Protein AF-0000000074057214 (afdb_homodimer)

Secondary structure (DSSP, 8-state):
--SPPP--TTT-HHHHHHHHHHHHHIIIIIIIIIIHHHHHHHHHHHHTTS-HHHHHHHHHHHHHHHHIIIIIHHHHHHHHHHHHHHH-HHHHHHHHHHTHHHHHHHHHHHHHHHHHHHHHHHTHHHHHHH-HHHHHHHHHHHHHHHHHHHHHHHHHHHHTT-TT-TTTT--HHHHHS-TTHHHHHHHHHHHHHHHHHHHHHHHHHHT--S-HHHHHHHHHHHHHHHHHHHHHHHHHHHHHHHHS-HHHHTTGGGGSSSTTGGG-TTHHHHHHHHHHHHHHHHHHHHHTT-HHHHHHHHHHHHHHHHHHHHHHHHHHHHTTTTEEETTTEETTS-BHHHHHHHHHHT--SGGG-S-----TTS-HHHHHHHHHHHHHTTTT-BSSSTTBHHHHTTT--HHHHHHHHHSHHHH-TTPPPP-S-HHHHHHHHHHHHHHHHGGGTTT-------/--SPPP--TTT-HHHHHHHHHHHHHIIIIIIIIIIHHHHHHHHHHHHTTS-HHHHHHHHHHHHHHHHIIIIIHHHHHHHHHHHHHHH-HHHHHHHHHHTHHHHHHHHHHHHHHHHHHHHHHHTHHHHHHH-HHHHHHHHHHHHHHHHHHHHHHHHHHHHTT-TTSTTTT--HHHHHS-TTHHHHHHHHHHHHHHHHHHHHHHHHHHT--S-HHHHHHHHHHHHHHHHHHHHHHHHHHHHHHHHS-HHHHGGGGGGSSSTTGGG-TTHHHHHHHHHHHHHHHHHHHHHTT-HHHHHHHHHHHHHHHHHHHHHHHHHHHHTTTTEEETTTEETTS-BHHHHHHHHHHT--SGGG-S-----TTS-HHHHHHHHHHHHHTTTT-BSSSTTBHHHHTTT--HHHHHHHHHTH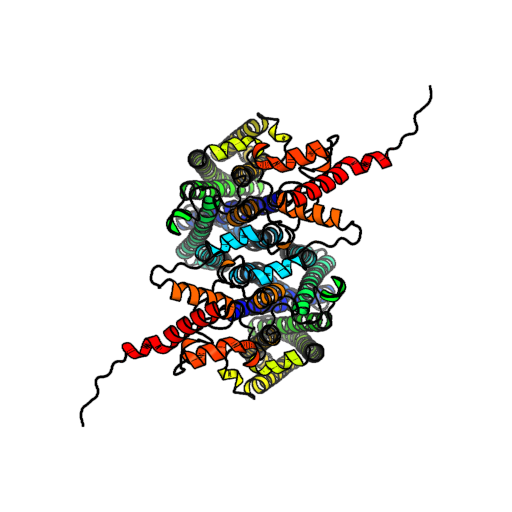HHH-TTPPPP-S-HHHHHHHHHHHHHHHHGGGTTT-------

Solvent-accessible surface area (backbone atoms only — not comparable to full-atom values): 44575 Å² total; per-residue (Å²): 92,80,65,61,62,53,69,44,79,50,65,34,40,58,49,53,54,45,54,45,49,42,55,32,44,49,33,54,26,16,39,50,34,11,31,45,46,50,34,38,48,27,36,39,39,27,65,72,66,76,37,66,66,37,32,54,53,26,58,70,46,44,60,59,50,51,48,44,43,38,34,54,34,34,50,35,51,43,44,49,55,53,50,37,47,44,48,34,41,60,51,51,45,49,49,41,63,75,37,41,63,56,52,54,51,35,53,51,31,51,50,50,31,53,51,38,48,49,49,48,62,72,40,37,71,62,26,59,72,74,37,37,65,58,45,39,49,44,40,51,50,30,38,52,35,40,50,47,37,47,49,48,52,26,18,58,60,28,32,38,62,30,57,85,27,47,75,79,82,53,50,71,62,50,30,37,66,26,81,34,15,63,35,44,30,52,20,48,52,25,43,9,34,18,47,9,24,45,50,50,40,31,44,51,45,69,66,60,80,71,58,67,68,58,50,36,51,52,28,24,52,34,15,48,50,22,44,52,22,44,54,49,21,52,53,24,47,54,53,28,61,69,52,45,53,65,84,28,55,73,40,50,57,60,28,42,97,41,83,66,54,34,69,41,77,58,53,61,59,50,51,51,50,51,38,51,50,39,48,50,51,31,23,48,25,17,56,68,49,34,48,70,59,24,41,63,37,36,56,60,34,52,55,38,50,50,47,49,50,43,49,51,56,36,32,62,62,45,21,33,34,27,24,50,33,25,78,41,22,29,56,54,50,48,40,46,68,56,44,50,50,28,56,75,68,62,32,63,47,67,85,55,43,73,54,68,80,78,58,89,86,52,53,71,60,46,41,51,8,48,48,46,38,46,51,62,42,34,58,75,32,30,65,84,33,50,65,18,47,26,72,72,44,48,91,60,50,56,69,55,43,37,54,48,55,73,42,29,46,74,73,36,72,52,40,48,67,68,66,44,19,73,68,51,45,49,36,29,21,51,34,52,41,48,58,28,52,55,64,57,74,75,62,67,75,77,80,80,76,136,90,80,65,61,63,52,68,44,80,51,67,32,40,58,50,54,52,47,54,46,49,42,55,32,45,48,33,54,27,16,38,50,35,10,30,45,44,51,32,37,49,26,36,40,39,28,65,72,67,76,37,66,65,38,32,53,54,26,58,69,47,44,60,61,49,52,48,44,42,36,34,54,32,35,50,34,49,41,44,50,54,52,49,37,48,44,48,34,42,61,53,51,48,49,50,42,63,76,37,42,64,55,51,54,50,36,53,50,32,50,50,50,30,54,52,39,47,50,50,48,64,73,40,37,71,60,26,59,72,76,37,38,66,58,45,39,50,44,38,52,49,29,39,51,35,41,50,47,36,48,48,49,52,27,18,58,58,29,32,38,60,31,55,78,32,39,74,76,71,57,51,73,59,49,30,36,66,28,81,34,14,64,35,43,29,52,22,47,52,25,43,8,34,17,48,9,23,44,51,50,41,31,44,49,45,69,65,59,80,72,57,68,68,58,50,36,51,51,28,25,52,33,16,48,50,22,43,53,23,44,52,50,20,53,52,24,47,55,52,27,60,69,52,44,53,66,82,28,54,71,37,48,58,61,28,42,96,41,83,66,54,34,70,40,78,58,52,60,58,51,50,52,48,52,39,51,50,39,48,50,50,33,23,47,26,16,55,67,50,34,48,69,59,23,39,63,37,34,57,62,33,51,55,39,51,52,48,50,50,43,49,51,55,37,33,63,64,44,22,32,35,27,24,51,33,27,71,43,22,29,55,53,49,47,40,44,68,56,44,51,50,29,56,74,66,62,32,62,46,68,86,57,41,72,54,68,78,79,58,89,85,50,54,72,61,45,40,51,8,48,48,46,39,44,51,62,41,33,56,75,31,30,64,84,31,51,65,19,47,28,71,72,45,47,92,58,50,57,69,55,44,36,54,47,56,72,43,28,46,75,73,38,72,53,39,49,68,70,67,44,19,74,67,50,45,48,36,30,20,50,33,53,41,49,57,30,52,54,64,59,75,74,66,69,74,77,81,80,77,131

Nearest PDB structures (foldseek):
  7oy2-assembly1_C  TM=7.786E-01  e=4.870E-07  Escherichia coli K-12
  6rko-assembly1_A  TM=7.577E-01  e=1.861E-06  Escherichia coli K-12
  5ir6-assembly1_B  TM=6.434E-01  e=1.516E-03  Geobacillus stearothermophilus
  9baa-assembly1_B  TM=1.303E-01  e=2.673E+00  Acetivibrio thermocellus ATCC 27405
  7oy2-assembly1_C  TM=7.785E-01  e=3.677E-07  Escherichia coli K-12

Radius of gyration: 30.32 Å; Cα contacts (8 Å, |Δi|>4): 1352; chains: 2; bounding box: 88×78×85 Å

Foldseek 3Di:
DADFADFDAFCTLVNQLLVLVLVLLCLLQQQQQAQLVQLLVLLVCVVVPVDPVSNVLSLVCLVVSLCCCVPVNVVSVVVNVVSCCRRPVLLVVVLCVLQVPLVVVLVVLVVVLNVLSVCLNVCVVVCSPVPSPVSSVSSVVSNVSSLVSLLSVLLSLLLQQDQPADDPDDDSCPSRPDQLRVLSSLLSNLLNNLSSLLVSLLCLLPPNDDDLVVSLVSLQVSLVSNVVSVVSNVVSVVSNVVRGDPQLCVCLLVLPSAPVSSVVNCPVVVLVVVLVVLSVQLSVCSNVSPSVSNNVSSVVNSVSSSVVSSSVSSSSCQSSAQPSRRPFAGPLSHGPVQQVVCVVVLAFPVVVHPDQPPDVPDDPLLSLLVSQCSRQPRNQEHCPHGNHLLVVCAPPDLVRLLVCLQPVCPVDVRHDHRGGHSVSSSSNSVNSVCSNCVCPVVPPDDPPDD/DADFADFDAFCTLVNQLLVLVLVLLCLLQQQQQAQLVQLLVLLVCVVVPVDPVSNVLSLVCLVVSLCCCVPVNVVSVVVNVVSCCRRPVLLVVVLCVLQVPLVVVLVVLVVVLNVLSVCLNVCVVVCSPVPSPVSSVSSVVSNVSSLVSLLSVLLSLLLQQDQPQDDPDDDSCPSRPDQLRVLSSLLSNLLNNLSSLLVSLLCLLPPNDDDLVVSLVSLQVSLVSNVVSVVSNVVSVVSNVVRGDPQLCVCLLVLPSAPVSSVVNCPVVVLVVVLVVLSVQLSVCSNVSPSVSNNVSSVVNSVSSSVVSSSVSSSSCQSSAQPSRRPFAGLLSHGPVQQVVCVVVLAFPVVVHPDQPPPVPDDPLLSLLVSQCSRQPRNQEHCPHGNHLLVVCAPPDLVRLLVCLQPVCPVDVRHDHRGGHSVSSSSNSVNSVCSNPVCPVVPPDDPPDD

Sequence (900 aa):
MIFPILHIPGLGDGMTIALDAVLHVFISHGLAIGLASMLVLFQTLTWLGKGAFWAQISRSLLGPVVVITTSIGAVTGVGIWFITGALAPEGIGSLIHLFFWPWFIEWGAFTTEVVLLLIYYYLWDRLAQDKPGVLAALGWGYVAVAVSSAFLISGILGFMLTPDGWPWGQTFREAYFNPTFIPQFLLRVAGGLSLGSLCLLGWTAWRYKGPREDRNRALRLAGAVFLGAALVTAVCAFVYFSRVPQTYLTHWKFAVATSYLSQLPYLLPAFNGLAALCILATALAALFRQRRLCGLLCIPTVILCVGLVMEFERIREFVRGPYLLPGYMYANQIPMAENLALDDKHEGLLPRMHWINDDAGLSPENRAGRALFAANCGVCHTEDGINGIRERLAGRTLEGINAITGITQNLAPFMTPFTGSEQERLLLANYLYSLANQDSRLHGQSPKEKMIFPILHIPGLGDGMTIALDAVLHVFISHGLAIGLASMLVLFQTLTWLGKGAFWAQISRSLLGPVVVITTSIGAVTGVGIWFITGALAPEGIGSLIHLFFWPWFIEWGAFTTEVVLLLIYYYLWDRLAQDKPGVLAALGWGYVAVAVSSAFLISGILGFMLTPDGWPWGQTFREAYFNPTFIPQFLLRVAGGLSLGSLCLLGWTAWRYKGPREDRNRALRLAGAVFLGAALVTAVCAFVYFSRVPQTYLTHWKFAVATSYLSQLPYLLPAFNGLAALCILATALAALFRQRRLCGLLCIPTVILCVGLVMEFERIREFVRGPYLLPGYMYANQIPMAENLALDDKHEGLLPRMHWINDDAGLSPENRAGRALFAANCGVCHTEDGINGIRERLAGRTLEGINAITGITQNLAPFMTPFTGSEQERLLLANYLYSLANQDSRLHGQSPKEK

Structure (mmCIF, N/CA/C/O backbone):
data_AF-0000000074057214-model_v1
#
loop_
_entity.id
_entity.type
_entity.pdbx_description
1 polymer 'Cytochrome C'
#
loop_
_atom_site.group_PDB
_atom_site.id
_atom_site.type_symbol
_atom_site.label_atom_id
_atom_site.label_alt_id
_atom_site.label_comp_id
_atom_site.label_asym_id
_atom_site.label_entity_id
_atom_site.label_seq_id
_atom_site.pdbx_PDB_ins_code
_atom_site.Cartn_x
_atom_site.Cartn_y
_atom_site.Cartn_z
_atom_site.occupancy
_atom_site.B_iso_or_equiv
_atom_site.auth_seq_id
_atom_site.auth_comp_id
_atom_site.auth_asym_id
_atom_site.auth_atom_id
_atom_site.pdbx_PDB_model_num
ATOM 1 N N . MET A 1 1 ? -6.062 23.016 7.008 1 41.03 1 MET A N 1
ATOM 2 C CA . MET A 1 1 ? -5.98 21.859 6.129 1 41.03 1 MET A CA 1
ATOM 3 C C . MET A 1 1 ? -4.719 21.906 5.273 1 41.03 1 MET A C 1
ATOM 5 O O . MET A 1 1 ? -4.473 22.891 4.582 1 41.03 1 MET A O 1
ATOM 9 N N . ILE A 1 2 ? -3.719 21.016 5.727 1 47.94 2 ILE A N 1
ATOM 10 C CA . ILE A 1 2 ? -2.391 21.188 5.148 1 47.94 2 ILE A CA 1
ATOM 11 C C . ILE A 1 2 ? -2.434 20.891 3.652 1 47.94 2 ILE A C 1
ATOM 13 O O . ILE A 1 2 ? -1.821 21.609 2.854 1 47.94 2 ILE A O 1
ATOM 17 N N . PHE A 1 3 ? -3.342 19.844 3.229 1 48.25 3 PHE A N 1
ATOM 18 C CA . PHE A 1 3 ? -3.273 19.531 1.808 1 48.25 3 PHE A CA 1
ATOM 19 C C . PHE A 1 3 ? -4.645 19.656 1.155 1 48.25 3 PHE A C 1
ATOM 21 O O . PHE A 1 3 ? -5.664 19.359 1.777 1 48.25 3 PHE A O 1
ATOM 28 N N . PRO A 1 4 ? -4.73 20.406 0.029 1 47.94 4 PRO A N 1
ATOM 29 C CA . PRO A 1 4 ? -6 20.422 -0.699 1 47.94 4 PRO A CA 1
ATOM 30 C C . PRO A 1 4 ? -6.512 19.031 -1.037 1 47.94 4 PRO A C 1
ATOM 32 O O . PRO A 1 4 ? -5.719 18.125 -1.309 1 47.94 4 PRO A O 1
ATOM 35 N N . ILE A 1 5 ? -7.723 18.781 -0.705 1 52.34 5 ILE A N 1
ATOM 36 C CA . ILE A 1 5 ? -8.359 17.516 -1.078 1 52.34 5 ILE A CA 1
ATOM 37 C C . ILE A 1 5 ? -8.477 17.438 -2.598 1 52.34 5 ILE A C 1
ATOM 39 O O . ILE A 1 5 ? -8.938 18.375 -3.246 1 52.34 5 ILE A O 1
ATOM 43 N N . LEU A 1 6 ? -7.812 16.422 -3.139 1 59.59 6 LEU A N 1
ATOM 44 C CA . LEU A 1 6 ? -8.008 16.172 -4.562 1 59.59 6 LEU A CA 1
ATOM 45 C C . LEU A 1 6 ? -9.383 15.547 -4.812 1 59.59 6 LEU A C 1
ATOM 47 O O . LEU A 1 6 ? -9.867 14.75 -4.012 1 59.59 6 LEU A O 1
ATOM 51 N N . HIS A 1 7 ? -10.055 16.062 -5.719 1 64.69 7 HIS A N 1
ATOM 52 C CA . HIS A 1 7 ? -11.406 15.578 -6.008 1 64.69 7 HIS A CA 1
ATOM 53 C C . HIS A 1 7 ? -11.445 14.844 -7.344 1 64.69 7 HIS A C 1
ATOM 55 O O . HIS A 1 7 ? -10.805 15.258 -8.305 1 64.69 7 HIS A O 1
ATOM 61 N N . ILE A 1 8 ? -11.992 13.688 -7.34 1 60.97 8 ILE A N 1
ATOM 62 C CA . ILE A 1 8 ? -12.203 12.914 -8.562 1 60.97 8 ILE A CA 1
ATOM 63 C C . ILE A 1 8 ? -13.445 13.422 -9.289 1 60.97 8 ILE A C 1
ATOM 65 O O . ILE A 1 8 ? -14.562 13.297 -8.781 1 60.97 8 ILE A O 1
ATOM 69 N N . PRO A 1 9 ? -13.195 13.852 -10.477 1 65.12 9 PRO A N 1
ATOM 70 C CA . PRO A 1 9 ? -14.352 14.391 -11.203 1 65.12 9 PRO A CA 1
ATOM 71 C C . PRO A 1 9 ? -15.359 13.312 -11.594 1 65.12 9 PRO A C 1
ATOM 73 O O . PRO A 1 9 ? -14.961 12.211 -11.984 1 65.12 9 PRO A O 1
ATOM 76 N N . GLY A 1 10 ? -16.609 13.523 -11.484 1 65.75 10 GLY A N 1
ATOM 77 C CA . GLY A 1 10 ? -17.656 12.617 -11.914 1 65.75 10 GLY A CA 1
ATOM 78 C C . GLY A 1 10 ? -18.047 11.602 -10.859 1 65.75 10 GLY A C 1
ATOM 79 O O . GLY A 1 10 ? -19.141 11.68 -10.289 1 65.75 10 GLY A O 1
ATOM 80 N N . LEU A 1 11 ? -17.016 10.75 -10.461 1 72.12 11 LEU A N 1
ATOM 81 C CA . LEU A 1 11 ? -17.297 9.641 -9.562 1 72.12 11 LEU A CA 1
ATOM 82 C C . LEU A 1 11 ? -17.312 10.102 -8.109 1 72.12 11 LEU A C 1
ATOM 84 O O . LEU A 1 11 ? -18.062 9.555 -7.285 1 72.12 11 LEU A O 1
ATOM 88 N N . GLY A 1 12 ? -16.609 11.195 -7.891 1 71.12 12 GLY A N 1
ATOM 89 C CA . GLY A 1 12 ? -16.5 11.688 -6.523 1 71.12 12 GLY A CA 1
ATOM 90 C C . GLY A 1 12 ? -15.469 10.945 -5.699 1 71.12 12 GLY A C 1
ATOM 91 O O . GLY A 1 12 ? -15.047 9.844 -6.066 1 71.12 12 GLY A O 1
ATOM 92 N N . ASP A 1 13 ? -15.094 11.445 -4.586 1 74.56 13 ASP A N 1
ATOM 93 C CA . ASP A 1 13 ? -14.031 10.93 -3.732 1 74.56 13 ASP A CA 1
ATOM 94 C C . ASP A 1 13 ? -14.5 9.711 -2.949 1 74.56 13 ASP A C 1
ATOM 96 O O . ASP A 1 13 ? -13.844 8.664 -2.955 1 74.56 13 ASP A O 1
ATOM 100 N N . GLY A 1 14 ? -15.703 9.812 -2.391 1 74.5 14 GLY A N 1
ATOM 101 C CA . GLY A 1 14 ? -16.234 8.75 -1.561 1 74.5 14 GLY A CA 1
ATOM 102 C C . GLY A 1 14 ? -16.5 7.469 -2.332 1 74.5 14 GLY A C 1
ATOM 103 O O . GLY A 1 14 ? -16.203 6.375 -1.856 1 74.5 14 GLY A O 1
ATOM 104 N N . MET A 1 15 ? -16.953 7.629 -3.521 1 77.56 15 MET A N 1
ATOM 105 C CA . MET A 1 15 ? -17.281 6.461 -4.332 1 77.56 15 MET A CA 1
ATOM 106 C C . MET A 1 15 ? -16.031 5.742 -4.797 1 77.56 15 MET A C 1
ATOM 108 O O . MET A 1 15 ? -16 4.512 -4.883 1 77.56 15 MET A O 1
ATOM 112 N N . THR A 1 16 ? -15.062 6.496 -5.086 1 78.81 16 THR A N 1
ATOM 113 C CA . THR A 1 16 ? -13.789 5.902 -5.488 1 78.81 16 THR A CA 1
ATOM 114 C C . THR A 1 16 ? -13.211 5.051 -4.359 1 78.81 16 THR A C 1
ATOM 116 O O . THR A 1 16 ? -12.773 3.924 -4.59 1 78.81 16 THR A O 1
ATOM 119 N N . ILE A 1 17 ? -13.281 5.574 -3.209 1 81.75 17 ILE A N 1
ATOM 120 C CA . ILE A 1 17 ? -12.789 4.855 -2.043 1 81.75 17 ILE A CA 1
ATOM 121 C C . ILE A 1 17 ? -13.633 3.607 -1.809 1 81.75 17 ILE A C 1
ATOM 123 O O . ILE A 1 17 ? -13.102 2.525 -1.548 1 81.75 17 ILE A O 1
ATOM 127 N N . ALA A 1 18 ? -14.891 3.76 -2.02 1 83 18 ALA A N 1
ATOM 128 C CA . ALA A 1 18 ? -15.82 2.664 -1.752 1 83 18 ALA A CA 1
ATOM 129 C C . ALA A 1 18 ? -15.609 1.513 -2.73 1 83 18 ALA A C 1
ATOM 131 O O . ALA A 1 18 ? -15.617 0.344 -2.336 1 83 18 ALA A O 1
ATOM 132 N N . LEU A 1 19 ? -15.414 1.778 -3.955 1 85.12 19 LEU A N 1
ATOM 133 C CA . LEU A 1 19 ? -15.258 0.739 -4.965 1 85.12 19 LEU A CA 1
ATOM 134 C C . LEU A 1 19 ? -14 -0.083 -4.711 1 85.12 19 LEU A C 1
ATOM 136 O O . LEU A 1 19 ? -14.031 -1.313 -4.777 1 85.12 19 LEU A O 1
ATOM 140 N N . ASP A 1 20 ? -12.969 0.566 -4.43 1 88.25 20 ASP A N 1
ATOM 141 C CA . ASP A 1 20 ? -11.727 -0.148 -4.129 1 88.25 20 ASP A CA 1
ATOM 142 C C . ASP A 1 20 ? -11.859 -0.948 -2.834 1 88.25 20 ASP A C 1
ATOM 144 O O . ASP A 1 20 ? -11.383 -2.08 -2.746 1 88.25 20 ASP A O 1
ATOM 148 N N . ALA A 1 21 ? -12.523 -0.361 -1.894 1 89.88 21 ALA A N 1
ATOM 149 C CA . ALA A 1 21 ? -12.688 -1.025 -0.603 1 89.88 21 ALA A CA 1
ATOM 150 C C . ALA A 1 21 ? -13.523 -2.295 -0.74 1 89.88 21 ALA A C 1
ATOM 152 O O . ALA A 1 21 ? -13.203 -3.324 -0.14 1 89.88 21 ALA A O 1
ATOM 153 N N . VAL A 1 22 ? -14.523 -2.225 -1.515 1 92.44 22 VAL A N 1
ATOM 154 C CA . VAL A 1 22 ? -15.414 -3.369 -1.695 1 92.44 22 VAL A CA 1
ATOM 155 C C . VAL A 1 22 ? -14.656 -4.508 -2.375 1 92.44 22 VAL A C 1
ATOM 157 O O . VAL A 1 22 ? -14.758 -5.664 -1.957 1 92.44 22 VAL A O 1
ATOM 160 N N . LEU A 1 23 ? -13.961 -4.164 -3.377 1 91.69 23 LEU A N 1
ATOM 161 C CA . LEU A 1 23 ? -13.172 -5.184 -4.059 1 91.69 23 LEU A CA 1
ATOM 162 C C . LEU A 1 23 ? -12.141 -5.789 -3.111 1 91.69 23 LEU A C 1
ATOM 164 O O . LEU A 1 23 ? -11.93 -7.008 -3.107 1 91.69 23 LEU A O 1
ATOM 168 N N . HIS A 1 24 ? -11.547 -4.965 -2.402 1 93.62 24 HIS A N 1
ATOM 169 C CA . HIS A 1 24 ? -10.547 -5.445 -1.453 1 93.62 24 HIS A CA 1
ATOM 170 C C . HIS A 1 24 ? -11.172 -6.352 -0.4 1 93.62 24 HIS A C 1
ATOM 172 O O . HIS A 1 24 ? -10.578 -7.355 -0.005 1 93.62 24 HIS A O 1
ATOM 178 N N . VAL A 1 25 ? -12.312 -6.031 0.065 1 94.31 25 VAL A N 1
ATOM 179 C CA . VAL A 1 25 ? -13 -6.82 1.08 1 94.31 25 VAL A CA 1
ATOM 180 C C . VAL A 1 25 ? -13.383 -8.18 0.501 1 94.31 25 VAL A C 1
ATOM 182 O O . VAL A 1 25 ? -13.281 -9.203 1.185 1 94.31 25 VAL A O 1
ATOM 185 N N . PHE A 1 26 ? -13.836 -8.148 -0.721 1 95.31 26 PHE A N 1
ATOM 186 C CA . PHE A 1 26 ? -14.164 -9.414 -1.372 1 95.31 26 PHE A CA 1
ATOM 187 C C . PHE A 1 26 ? -12.961 -10.344 -1.373 1 95.31 26 PHE A C 1
ATOM 189 O O . PHE A 1 26 ? -13.094 -11.539 -1.091 1 95.31 26 PHE A O 1
ATOM 196 N N . ILE A 1 27 ? -11.852 -9.805 -1.611 1 95.25 27 ILE A N 1
ATOM 197 C CA . ILE A 1 27 ? -10.641 -10.617 -1.728 1 95.25 27 ILE A CA 1
ATOM 198 C C . ILE A 1 27 ? -10.109 -10.953 -0.336 1 95.25 27 ILE A C 1
ATOM 200 O O . ILE A 1 27 ? -9.82 -12.117 -0.041 1 95.25 27 ILE A O 1
ATOM 204 N N . SER A 1 28 ? -10.039 -9.992 0.564 1 94.88 28 SER A N 1
ATOM 205 C CA . SER A 1 28 ? -9.422 -10.188 1.872 1 94.88 28 SER A CA 1
ATOM 206 C C . SER A 1 28 ? -10.297 -11.055 2.775 1 94.88 28 SER A C 1
ATOM 208 O O . SER A 1 28 ? -9.781 -11.875 3.539 1 94.88 28 SER A O 1
ATOM 210 N N . HIS A 1 29 ? -11.594 -10.891 2.672 1 96.5 29 HIS A N 1
ATOM 211 C CA . HIS A 1 29 ? -12.5 -11.656 3.521 1 96.5 29 HIS A CA 1
ATOM 212 C C . HIS A 1 29 ? -12.992 -12.914 2.807 1 96.5 29 HIS A C 1
ATOM 214 O O . HIS A 1 29 ? -12.875 -14.023 3.334 1 96.5 29 HIS A O 1
ATOM 220 N N . GLY A 1 30 ? -13.414 -12.734 1.622 1 96.81 30 GLY A N 1
ATOM 221 C CA . GLY A 1 30 ? -14.008 -13.836 0.893 1 96.81 30 GLY A CA 1
ATOM 222 C C . GLY A 1 30 ? -13 -14.898 0.493 1 96.81 30 GLY A C 1
ATOM 223 O O . GLY A 1 30 ? -13.258 -16.094 0.652 1 96.81 30 GLY A O 1
ATOM 224 N N . LEU A 1 31 ? -11.891 -14.398 0.05 1 97.06 31 LEU A N 1
ATOM 225 C CA . LEU A 1 31 ? -10.914 -15.359 -0.469 1 97.06 31 LEU A CA 1
ATOM 226 C C . LEU A 1 31 ? -9.828 -15.648 0.561 1 97.06 31 LEU A C 1
ATOM 228 O O . LEU A 1 31 ? -9.625 -16.797 0.949 1 97.06 31 LEU A O 1
ATOM 232 N N . ALA A 1 32 ? -9.242 -14.68 1.064 1 96.69 32 ALA A N 1
ATOM 233 C CA . ALA A 1 32 ? -8.086 -14.859 1.934 1 96.69 32 ALA A CA 1
ATOM 234 C C . ALA A 1 32 ? -8.477 -15.531 3.248 1 96.69 32 ALA A C 1
ATOM 236 O O . ALA A 1 32 ? -7.715 -16.312 3.809 1 96.69 32 ALA A O 1
ATOM 237 N N . ILE A 1 33 ? -9.625 -15.203 3.701 1 97.69 33 ILE A N 1
ATOM 238 C CA . ILE A 1 33 ? -10.094 -15.844 4.926 1 97.69 33 ILE A CA 1
ATOM 239 C C . ILE A 1 33 ? -11.023 -17 4.582 1 97.69 33 ILE A C 1
ATOM 241 O O . ILE A 1 33 ? -10.75 -18.156 4.922 1 97.69 33 ILE A O 1
ATOM 245 N N . GLY A 1 34 ? -12.023 -16.734 3.844 1 98.44 34 GLY A N 1
ATOM 246 C CA . GLY A 1 34 ? -13.094 -17.688 3.607 1 98.44 34 GLY A CA 1
ATOM 247 C C . GLY A 1 34 ? -12.656 -18.875 2.781 1 98.44 34 GLY A C 1
ATOM 248 O O . GLY A 1 34 ? -12.625 -20.016 3.277 1 98.44 34 GLY A O 1
ATOM 249 N N . LEU A 1 35 ? -12.32 -18.625 1.554 1 98.38 35 LEU A N 1
ATOM 250 C CA . LEU A 1 35 ? -11.961 -19.719 0.653 1 98.38 35 LEU A CA 1
ATOM 251 C C . LEU A 1 35 ? -10.734 -20.453 1.17 1 98.38 35 LEU A C 1
ATOM 253 O O . LEU A 1 35 ? -10.68 -21.688 1.108 1 98.38 35 LEU A O 1
ATOM 257 N N . ALA A 1 36 ? -9.773 -19.719 1.668 1 98.12 36 ALA A N 1
ATOM 258 C CA . ALA A 1 36 ? -8.578 -20.359 2.209 1 98.12 36 ALA A CA 1
ATOM 259 C C . ALA A 1 36 ? -8.93 -21.281 3.371 1 98.12 36 ALA A C 1
ATOM 261 O O . ALA A 1 36 ? -8.359 -22.359 3.502 1 98.12 36 ALA A O 1
ATOM 262 N N . SER A 1 37 ? -9.82 -20.875 4.219 1 98.62 37 SER A N 1
ATOM 263 C CA . SER A 1 37 ? -10.266 -21.719 5.32 1 98.62 37 SER A CA 1
ATOM 264 C C . SER A 1 37 ? -10.875 -23.016 4.805 1 98.62 37 SER A C 1
ATOM 266 O O . SER A 1 37 ? -10.633 -24.094 5.363 1 98.62 37 SER A O 1
ATOM 268 N N . MET A 1 38 ? -11.602 -22.953 3.742 1 98.75 38 MET A N 1
ATOM 269 C CA . MET A 1 38 ? -12.227 -24.141 3.164 1 98.75 38 MET A CA 1
ATOM 270 C C . MET A 1 38 ? -11.18 -25.062 2.555 1 98.75 38 MET A C 1
ATOM 272 O O . MET A 1 38 ? -11.281 -26.281 2.666 1 98.75 38 MET A O 1
ATOM 276 N N . LEU A 1 39 ? -10.211 -24.453 1.917 1 98.44 39 LEU A N 1
ATOM 277 C CA . LEU A 1 39 ? -9.156 -25.266 1.322 1 98.44 39 LEU A CA 1
ATOM 278 C C . LEU A 1 39 ? -8.375 -26 2.396 1 98.44 39 LEU A C 1
ATOM 280 O O . LEU A 1 39 ? -8.047 -27.188 2.229 1 98.44 39 LEU A O 1
ATOM 284 N N . VAL A 1 40 ? -8.086 -25.312 3.484 1 98.5 40 VAL A N 1
ATOM 285 C CA . VAL A 1 40 ? -7.355 -25.938 4.582 1 98.5 40 VAL A CA 1
ATOM 286 C C . VAL A 1 40 ? -8.219 -27.016 5.23 1 98.5 40 VAL A C 1
ATOM 288 O O . VAL A 1 40 ? -7.715 -28.078 5.629 1 98.5 40 VAL A O 1
ATOM 291 N N . LEU A 1 41 ? -9.469 -26.797 5.34 1 98.62 41 LEU A N 1
ATOM 292 C CA . LEU A 1 41 ? -10.398 -27.781 5.875 1 98.62 41 LEU A CA 1
ATOM 293 C C . LEU A 1 41 ? -10.391 -29.047 5.02 1 98.62 41 LEU A C 1
ATOM 295 O O . LEU A 1 41 ? -10.336 -30.156 5.547 1 98.62 41 LEU A O 1
ATOM 299 N N . PHE A 1 42 ? -10.461 -28.891 3.682 1 98.5 42 PHE A N 1
ATOM 300 C CA . PHE A 1 42 ? -10.453 -30.031 2.775 1 98.5 42 PHE A CA 1
ATOM 301 C C . PHE A 1 42 ? -9.148 -30.797 2.893 1 98.5 42 PHE A C 1
ATOM 303 O O . PHE A 1 42 ? -9.148 -32.031 2.902 1 98.5 42 PHE A O 1
ATOM 310 N N . GLN A 1 43 ? -8.062 -30.094 3.01 1 98.12 43 GLN A N 1
ATOM 311 C CA . GLN A 1 43 ? -6.785 -30.766 3.221 1 98.12 43 GLN A CA 1
ATOM 312 C C . GLN A 1 43 ? -6.777 -31.516 4.547 1 98.12 43 GLN A C 1
ATOM 314 O O . GLN A 1 43 ? -6.25 -32.625 4.633 1 98.12 43 GLN A O 1
ATOM 319 N N . THR A 1 44 ? -7.34 -30.906 5.57 1 98.25 44 THR A N 1
ATOM 320 C CA . THR A 1 44 ? -7.418 -31.516 6.891 1 98.25 44 THR A CA 1
ATOM 321 C C . THR A 1 44 ? -8.258 -32.781 6.844 1 98.25 44 THR A C 1
ATOM 323 O O . THR A 1 44 ? -7.93 -33.781 7.5 1 98.25 44 THR A O 1
ATOM 326 N N . LEU A 1 45 ? -9.312 -32.812 6.074 1 98.25 45 LEU A N 1
ATOM 327 C CA . LEU A 1 45 ? -10.156 -34 5.926 1 98.25 45 LEU A CA 1
ATOM 328 C C . LEU A 1 45 ? -9.391 -35.125 5.27 1 98.25 45 LEU A C 1
ATOM 330 O O . LEU A 1 45 ? -9.57 -36.281 5.629 1 98.25 45 LEU A O 1
ATOM 334 N N . THR A 1 46 ? -8.617 -34.75 4.32 1 97.56 46 THR A N 1
ATOM 335 C CA . THR A 1 46 ? -7.773 -35.75 3.697 1 97.56 46 THR A CA 1
ATOM 336 C C . THR A 1 46 ? -6.773 -36.312 4.703 1 97.56 46 THR A C 1
ATOM 338 O O . THR A 1 46 ? -6.559 -37.531 4.762 1 97.56 46 THR A O 1
ATOM 341 N N . TRP A 1 47 ? -6.191 -35.438 5.523 1 97 47 TRP A N 1
ATOM 342 C CA . TRP A 1 47 ? -5.25 -35.844 6.555 1 97 47 TRP A CA 1
ATOM 343 C C . TRP A 1 47 ? -5.918 -36.812 7.551 1 97 47 TRP A C 1
ATOM 345 O O . TRP A 1 47 ? -5.297 -37.75 8.023 1 97 47 TRP A O 1
ATOM 355 N N . LEU A 1 48 ? -7.223 -36.625 7.777 1 97.19 48 LEU A N 1
ATOM 356 C CA . LEU A 1 48 ? -7.969 -37.406 8.742 1 97.19 48 LEU A CA 1
ATOM 357 C C . LEU A 1 48 ? -8.508 -38.688 8.086 1 97.19 48 LEU A C 1
ATOM 359 O O . LEU A 1 48 ? -9.266 -39.438 8.711 1 97.19 48 LEU A O 1
ATOM 363 N N . GLY A 1 49 ? -8.258 -38.906 6.797 1 96.44 49 GLY A N 1
ATOM 364 C CA . GLY A 1 49 ? -8.578 -40.156 6.133 1 96.44 49 GLY A CA 1
ATOM 365 C C . GLY A 1 49 ? -9.969 -40.156 5.523 1 96.44 49 GLY A C 1
ATOM 366 O O . GLY A 1 49 ? -10.539 -41.219 5.297 1 96.44 49 GLY A O 1
ATOM 367 N N . LYS A 1 50 ? -10.469 -39 5.207 1 97.12 50 LYS A N 1
ATOM 368 C CA . LYS A 1 50 ? -11.844 -38.969 4.707 1 97.12 50 LYS A CA 1
ATOM 369 C C . LYS A 1 50 ? -11.875 -39.031 3.184 1 97.12 50 LYS A C 1
ATOM 371 O O . LYS A 1 50 ? -12.953 -39.031 2.578 1 97.12 50 LYS A O 1
ATOM 376 N N . GLY A 1 51 ? -10.688 -39.094 2.582 1 96.38 51 GLY A N 1
ATOM 377 C CA . GLY A 1 51 ? -10.617 -39.219 1.136 1 96.38 51 GLY A CA 1
ATOM 378 C C . GLY A 1 51 ? -9.602 -38.281 0.505 1 96.38 51 GLY A C 1
ATOM 379 O O . GLY A 1 51 ? -9.484 -37.125 0.905 1 96.38 51 GLY A O 1
ATOM 380 N N . ALA A 1 52 ? -9.023 -38.719 -0.497 1 95.94 52 ALA A N 1
ATOM 381 C CA . ALA A 1 52 ? -7.949 -38 -1.149 1 95.94 52 ALA A CA 1
ATOM 382 C C . ALA A 1 52 ? -8.508 -36.844 -2.012 1 95.94 52 ALA A C 1
ATOM 384 O O . ALA A 1 52 ? -7.82 -35.875 -2.273 1 95.94 52 ALA A O 1
ATOM 385 N N . PHE A 1 53 ? -9.797 -37.031 -2.391 1 96.88 53 PHE A N 1
ATOM 386 C CA . PHE A 1 53 ? -10.383 -36.094 -3.326 1 96.88 53 PHE A CA 1
ATOM 387 C C . PHE A 1 53 ? -10.5 -34.719 -2.693 1 96.88 53 PHE A C 1
ATOM 389 O O . PHE A 1 53 ? -10.477 -33.688 -3.395 1 96.88 53 PHE A O 1
ATOM 396 N N . TRP A 1 54 ? -10.562 -34.625 -1.385 1 97.88 54 TRP A N 1
ATOM 397 C CA . TRP A 1 54 ? -10.648 -33.344 -0.71 1 97.88 54 TRP A CA 1
ATOM 398 C C . TRP A 1 54 ? -9.398 -32.5 -0.974 1 97.88 54 TRP A C 1
ATOM 400 O O . TRP A 1 54 ? -9.5 -31.328 -1.354 1 97.88 54 TRP A O 1
ATOM 410 N N . ALA A 1 55 ? -8.25 -33.094 -0.786 1 97.19 55 ALA A N 1
ATOM 411 C CA . ALA A 1 55 ? -6.984 -32.375 -0.999 1 97.19 55 ALA A CA 1
ATOM 412 C C . ALA A 1 55 ? -6.781 -32.062 -2.475 1 97.19 55 ALA A C 1
ATOM 414 O O . ALA A 1 55 ? -6.172 -31.031 -2.811 1 97.19 55 ALA A O 1
ATOM 415 N N . GLN A 1 56 ? -7.285 -32.938 -3.332 1 96.25 56 GLN A N 1
ATOM 416 C CA . GLN A 1 56 ? -7.176 -32.688 -4.762 1 96.25 56 GLN A CA 1
ATOM 417 C C . GLN A 1 56 ? -7.926 -31.406 -5.145 1 96.25 56 GLN A C 1
ATOM 419 O O . GLN A 1 56 ? -7.438 -30.609 -5.957 1 96.25 56 GLN A O 1
ATOM 424 N N . ILE A 1 57 ? -9.062 -31.234 -4.52 1 96.94 57 ILE A N 1
ATOM 425 C CA . ILE A 1 57 ? -9.82 -30 -4.754 1 96.94 57 ILE A CA 1
ATOM 426 C C . ILE A 1 57 ? -9.039 -28.797 -4.227 1 96.94 57 ILE A C 1
ATOM 428 O O . ILE A 1 57 ? -8.883 -27.797 -4.926 1 96.94 57 ILE A O 1
ATOM 432 N N . SER A 1 58 ? -8.531 -28.922 -3.041 1 97.56 58 SER A N 1
ATOM 433 C CA . SER A 1 58 ? -7.758 -27.859 -2.424 1 97.56 58 SER A CA 1
ATOM 434 C C . SER A 1 58 ? -6.555 -27.484 -3.279 1 97.56 58 SER A C 1
ATOM 436 O O . SER A 1 58 ? -6.297 -26.297 -3.516 1 97.56 58 SER A O 1
ATOM 438 N N . ARG A 1 59 ? -5.863 -28.438 -3.725 1 95.69 59 ARG A N 1
ATOM 439 C CA . ARG A 1 59 ? -4.648 -28.203 -4.496 1 95.69 59 ARG A CA 1
ATOM 440 C C . ARG A 1 59 ? -4.965 -27.516 -5.816 1 95.69 59 ARG A C 1
ATOM 442 O O . ARG A 1 59 ? -4.207 -26.641 -6.27 1 95.69 59 ARG A O 1
ATOM 449 N N . SER A 1 60 ? -6.074 -27.875 -6.406 1 93.81 60 SER A N 1
ATOM 450 C CA . SER A 1 60 ? -6.457 -27.297 -7.688 1 93.81 60 SER A CA 1
ATOM 451 C C . SER A 1 60 ? -6.77 -25.812 -7.551 1 93.81 60 SER A C 1
ATOM 453 O O . SER A 1 60 ? -6.574 -25.047 -8.492 1 93.81 60 SER A O 1
ATOM 455 N N . LEU A 1 61 ? -7.199 -25.422 -6.383 1 95.25 61 LEU A N 1
ATOM 456 C CA . LEU A 1 61 ? -7.633 -24.047 -6.195 1 95.25 61 LEU A CA 1
ATOM 457 C C . LEU A 1 61 ? -6.555 -23.219 -5.5 1 95.25 61 LEU A C 1
ATOM 459 O O . LEU A 1 61 ? -6.621 -21.984 -5.477 1 95.25 61 LEU A O 1
ATOM 463 N N . LEU A 1 62 ? -5.598 -23.875 -4.988 1 93.94 62 LEU A N 1
ATOM 464 C CA . LEU A 1 62 ? -4.586 -23.188 -4.188 1 93.94 62 LEU A CA 1
ATOM 465 C C . LEU A 1 62 ? -3.801 -22.203 -5.031 1 93.94 62 LEU A C 1
ATOM 467 O O . LEU A 1 62 ? -3.516 -21.094 -4.586 1 93.94 62 LEU A O 1
ATOM 471 N N . GLY A 1 63 ? -3.406 -22.516 -6.285 1 87.88 63 GLY A N 1
ATOM 472 C CA . GLY A 1 63 ? -2.678 -21.625 -7.176 1 87.88 63 GLY A CA 1
ATOM 473 C C . GLY A 1 63 ? -3.391 -20.312 -7.414 1 87.88 63 GLY A C 1
ATOM 474 O O . GLY A 1 63 ? -2.857 -19.234 -7.102 1 87.88 63 GLY A O 1
ATOM 475 N N . PRO A 1 64 ? -4.609 -20.391 -7.891 1 88 64 PRO A N 1
ATOM 476 C CA . PRO A 1 64 ? -5.379 -19.156 -8.109 1 88 64 PRO A CA 1
ATOM 477 C C . PRO A 1 64 ? -5.582 -18.359 -6.824 1 88 64 PRO A C 1
ATOM 479 O O . PRO A 1 64 ? -5.559 -17.125 -6.855 1 88 64 PRO A O 1
ATOM 482 N N . VAL A 1 65 ? -5.805 -19.016 -5.766 1 91.88 65 VAL A N 1
ATOM 483 C CA . VAL A 1 65 ? -6.02 -18.328 -4.5 1 91.88 65 VAL A CA 1
ATOM 484 C C . VAL A 1 65 ? -4.754 -17.562 -4.109 1 91.88 65 VAL A C 1
ATOM 486 O O . VAL A 1 65 ? -4.82 -16.422 -3.664 1 91.88 65 VAL A O 1
ATOM 489 N N . VAL A 1 66 ? -3.637 -18.203 -4.25 1 89.69 66 VAL A N 1
ATOM 490 C CA . VAL A 1 66 ? -2.367 -17.547 -3.932 1 89.69 66 VAL A CA 1
ATOM 491 C C . VAL A 1 66 ? -2.176 -16.328 -4.816 1 89.69 66 VAL A C 1
ATOM 493 O O . VAL A 1 66 ? -1.85 -15.242 -4.324 1 89.69 66 VAL A O 1
ATOM 496 N N . VAL A 1 67 ? -2.488 -16.484 -6.066 1 83.5 67 VAL A N 1
ATOM 497 C CA . VAL A 1 67 ? -2.26 -15.414 -7.023 1 83.5 67 VAL A CA 1
ATOM 498 C C . VAL A 1 67 ? -3.229 -14.266 -6.754 1 83.5 67 VAL A C 1
ATOM 500 O O . VAL A 1 67 ? -2.822 -13.102 -6.699 1 83.5 67 VAL A O 1
ATOM 503 N N . ILE A 1 68 ? -4.434 -14.516 -6.559 1 87.69 68 ILE A N 1
ATOM 504 C CA . ILE A 1 68 ? -5.441 -13.477 -6.395 1 87.69 68 ILE A CA 1
ATOM 505 C C . ILE A 1 68 ? -5.227 -12.75 -5.066 1 87.69 68 ILE A C 1
ATOM 507 O O . ILE A 1 68 ? -5.254 -11.523 -5.012 1 87.69 68 ILE A O 1
ATOM 511 N N . THR A 1 69 ? -4.977 -13.477 -4.043 1 91.06 69 THR A N 1
ATOM 512 C CA . THR A 1 69 ? -4.867 -12.859 -2.725 1 91.06 69 THR A CA 1
ATOM 513 C C . THR A 1 69 ? -3.559 -12.086 -2.594 1 91.06 69 THR A C 1
ATOM 515 O O . THR A 1 69 ? -3.527 -11.008 -1.996 1 91.06 69 THR A O 1
ATOM 518 N N . THR A 1 70 ? -2.518 -12.539 -3.186 1 86.31 70 THR A N 1
ATOM 519 C CA . THR A 1 70 ? -1.224 -11.898 -2.971 1 86.31 70 THR A CA 1
ATOM 520 C C . THR A 1 70 ? -0.959 -10.844 -4.035 1 86.31 70 THR A C 1
ATOM 522 O O . THR A 1 70 ? -0.163 -9.922 -3.822 1 86.31 70 THR A O 1
ATOM 525 N N . SER A 1 71 ? -1.617 -11 -5.191 1 83.88 71 SER A N 1
ATOM 526 C CA . SER A 1 71 ? -1.373 -10.023 -6.254 1 83.88 71 SER A CA 1
ATOM 527 C C . SER A 1 71 ? -2.492 -8.992 -6.324 1 83.88 71 SER A C 1
ATOM 529 O O . SER A 1 71 ? -2.275 -7.809 -6.039 1 83.88 71 SER A O 1
ATOM 531 N N . ILE A 1 72 ? -3.713 -9.477 -6.566 1 83.75 72 ILE A N 1
ATOM 532 C CA . ILE A 1 72 ? -4.828 -8.547 -6.695 1 83.75 72 ILE A CA 1
ATOM 533 C C . ILE A 1 72 ? -5.156 -7.938 -5.332 1 83.75 72 ILE A C 1
ATOM 535 O O . ILE A 1 72 ? -5.496 -6.758 -5.238 1 83.75 72 ILE A O 1
ATOM 539 N N . GLY A 1 73 ? -5.125 -8.742 -4.352 1 88.38 73 GLY A N 1
ATOM 540 C CA . GLY A 1 73 ? -5.297 -8.227 -3.002 1 88.38 73 GLY A CA 1
ATOM 541 C C . GLY A 1 73 ? -4.277 -7.164 -2.639 1 88.38 73 GLY A C 1
ATOM 542 O O . GLY A 1 73 ? -4.625 -6.137 -2.047 1 88.38 73 GLY A O 1
ATOM 543 N N . ALA A 1 74 ? -3.111 -7.371 -3.041 1 83.44 74 ALA A N 1
ATOM 544 C CA . ALA A 1 74 ? -2.049 -6.41 -2.752 1 83.44 74 ALA A CA 1
ATOM 545 C C . ALA A 1 74 ? -2.266 -5.109 -3.52 1 83.44 74 ALA A C 1
ATOM 547 O O . ALA A 1 74 ? -2.098 -4.02 -2.967 1 83.44 74 ALA A O 1
ATOM 548 N N . VAL A 1 75 ? -2.621 -5.281 -4.793 1 85.88 75 VAL A N 1
ATOM 549 C CA . VAL A 1 75 ? -2.844 -4.109 -5.633 1 85.88 75 VAL A CA 1
ATOM 550 C C . VAL A 1 75 ? -3.971 -3.258 -5.047 1 85.88 75 VAL A C 1
ATOM 552 O O . VAL A 1 75 ? -3.855 -2.033 -4.965 1 85.88 75 VAL A O 1
ATOM 555 N N . THR A 1 76 ? -4.98 -3.83 -4.641 1 88.62 76 THR A N 1
ATOM 556 C CA . THR A 1 76 ? -6.113 -3.088 -4.098 1 88.62 76 THR A CA 1
ATOM 557 C C . THR A 1 76 ? -5.777 -2.533 -2.715 1 88.62 76 THR A C 1
ATOM 559 O O . THR A 1 76 ? -6.281 -1.476 -2.328 1 88.62 76 THR A O 1
ATOM 562 N N . GLY A 1 77 ? -5.027 -3.254 -1.985 1 87.69 77 GLY A N 1
ATOM 563 C CA . GLY A 1 77 ? -4.551 -2.738 -0.711 1 87.69 77 GLY A CA 1
ATOM 564 C C . GLY A 1 77 ? -3.711 -1.482 -0.851 1 87.69 77 GLY A C 1
ATOM 565 O O . GLY A 1 77 ? -3.939 -0.496 -0.146 1 87.69 77 GLY A O 1
ATOM 566 N N . VAL A 1 78 ? -2.795 -1.487 -1.789 1 83.81 78 VAL A N 1
ATOM 567 C CA . VAL A 1 78 ? -1.994 -0.309 -2.102 1 83.81 78 VAL A CA 1
ATOM 568 C C . VAL A 1 78 ? -2.9 0.818 -2.592 1 83.81 78 VAL A C 1
ATOM 570 O O . VAL A 1 78 ? -2.699 1.983 -2.238 1 83.81 78 VAL A O 1
ATOM 573 N N . GLY A 1 79 ? -3.832 0.387 -3.346 1 86.19 79 GLY A N 1
ATOM 574 C CA . GLY A 1 79 ? -4.773 1.367 -3.861 1 86.19 79 GLY A CA 1
ATOM 575 C C . GLY A 1 79 ? -5.516 2.115 -2.77 1 86.19 79 GLY A C 1
ATOM 576 O O . GLY A 1 79 ? -5.711 3.328 -2.865 1 86.19 79 GLY A O 1
ATOM 577 N N . ILE A 1 80 ? -5.879 1.427 -1.746 1 87.62 80 ILE A N 1
ATOM 578 C CA . ILE A 1 80 ? -6.594 2.059 -0.643 1 87.62 80 ILE A CA 1
ATOM 579 C C . ILE A 1 80 ? -5.695 3.084 0.038 1 87.62 80 ILE A C 1
ATOM 581 O O . ILE A 1 80 ? -6.137 4.188 0.368 1 87.62 80 ILE A O 1
ATOM 585 N N . TRP A 1 81 ? -4.438 2.752 0.196 1 84.38 81 TRP A N 1
ATOM 586 C CA . TRP A 1 81 ? -3.494 3.672 0.826 1 84.38 81 TRP A CA 1
ATOM 587 C C . TRP A 1 81 ? -3.299 4.918 -0.028 1 84.38 81 TRP A C 1
ATOM 589 O O . TRP A 1 81 ? -3.299 6.039 0.488 1 84.38 81 TRP A O 1
ATOM 599 N N . PHE A 1 82 ? -3.199 4.777 -1.309 1 83.81 82 PHE A N 1
ATOM 600 C CA . PHE A 1 82 ? -2.986 5.883 -2.236 1 83.81 82 PHE A CA 1
ATOM 601 C C . PHE A 1 82 ? -4.227 6.762 -2.326 1 83.81 82 PHE A C 1
ATOM 603 O O . PHE A 1 82 ? -4.133 7.988 -2.221 1 83.81 82 PHE A O 1
ATOM 610 N N . ILE A 1 83 ? -5.367 6.117 -2.484 1 83.44 83 ILE A N 1
ATOM 611 C CA . ILE A 1 83 ? -6.609 6.852 -2.701 1 83.44 83 ILE A CA 1
ATOM 612 C C . ILE A 1 83 ? -6.988 7.613 -1.433 1 83.44 83 ILE A C 1
ATOM 614 O O . ILE A 1 83 ? -7.355 8.789 -1.492 1 83.44 83 ILE A O 1
ATOM 618 N N . THR A 1 84 ? -6.816 6.961 -0.307 1 84.44 84 THR A N 1
ATOM 619 C CA . THR A 1 84 ? -7.168 7.645 0.935 1 84.44 84 THR A CA 1
ATOM 620 C C . THR A 1 84 ? -6.133 8.711 1.273 1 84.44 84 THR A C 1
ATOM 622 O O . THR A 1 84 ? -6.469 9.742 1.861 1 84.44 84 THR A O 1
ATOM 625 N N . GLY A 1 85 ? -4.961 8.453 0.956 1 81.12 85 GLY A N 1
ATOM 626 C CA . GLY A 1 85 ? -3.939 9.469 1.146 1 81.12 85 GLY A CA 1
ATOM 627 C C . GLY A 1 85 ? -4.164 10.711 0.297 1 81.12 85 GLY A C 1
ATOM 628 O O . GLY A 1 85 ? -3.822 11.82 0.707 1 81.12 85 GLY A O 1
ATOM 629 N N . ALA A 1 86 ? -4.766 10.484 -0.852 1 79.5 86 ALA A N 1
ATOM 630 C CA . ALA A 1 86 ? -4.977 11.578 -1.793 1 79.5 86 ALA A CA 1
ATOM 631 C C . ALA A 1 86 ? -6.297 12.297 -1.521 1 79.5 86 ALA A C 1
ATOM 633 O O . ALA A 1 86 ? -6.371 13.523 -1.578 1 79.5 86 ALA A O 1
ATOM 634 N N . LEU A 1 87 ? -7.258 11.492 -1.169 1 80.25 87 LEU A N 1
ATOM 635 C CA . LEU A 1 87 ? -8.609 12.055 -1.144 1 80.25 87 LEU A CA 1
ATOM 636 C C . LEU A 1 87 ? -9.031 12.391 0.283 1 80.25 87 LEU A C 1
ATOM 638 O O . LEU A 1 87 ? -9.961 13.172 0.494 1 80.25 87 LEU A O 1
ATOM 642 N N . ALA A 1 88 ? -8.406 11.789 1.246 1 82.81 88 ALA A N 1
ATOM 643 C CA . ALA A 1 88 ? -8.711 12.039 2.652 1 82.81 88 ALA A CA 1
ATOM 644 C C . ALA A 1 88 ? -7.438 12.023 3.5 1 82.81 88 ALA A C 1
ATOM 646 O O . ALA A 1 88 ? -7.363 11.305 4.5 1 82.81 88 ALA A O 1
ATOM 647 N N . PRO A 1 89 ? -6.59 12.938 3.205 1 80.56 89 PRO A N 1
ATOM 648 C CA . PRO A 1 89 ? -5.281 12.898 3.859 1 80.56 89 PRO A CA 1
ATOM 649 C C . PRO A 1 89 ? -5.367 13.148 5.363 1 80.56 89 PRO A C 1
ATOM 651 O O . PRO A 1 89 ? -4.668 12.492 6.141 1 80.56 89 PRO A O 1
ATOM 654 N N . GLU A 1 90 ? -6.215 14.055 5.82 1 81.38 90 GLU A N 1
ATOM 655 C CA . GLU A 1 90 ? -6.316 14.336 7.25 1 81.38 90 GLU A CA 1
ATOM 656 C C . GLU A 1 90 ? -6.973 13.18 7.996 1 81.38 90 GLU A C 1
ATOM 658 O O . GLU A 1 90 ? -6.621 12.891 9.141 1 81.38 90 GLU A O 1
ATOM 663 N N . GLY A 1 91 ? -7.875 12.578 7.316 1 83.06 91 GLY A N 1
ATOM 664 C CA . GLY A 1 91 ? -8.539 11.43 7.918 1 83.06 91 GLY A CA 1
ATOM 665 C C . GLY A 1 91 ? -7.613 10.25 8.141 1 83.06 91 GLY A C 1
ATOM 666 O O . GLY A 1 91 ? -7.469 9.773 9.266 1 83.06 91 GLY A O 1
ATOM 667 N N . ILE A 1 92 ? -7 9.836 7.109 1 85.69 92 ILE A N 1
ATOM 668 C CA . ILE A 1 92 ? -6.145 8.656 7.199 1 85.69 92 ILE A CA 1
ATOM 669 C C . ILE A 1 92 ? -4.93 8.969 8.07 1 85.69 92 ILE A C 1
ATOM 671 O O . ILE A 1 92 ? -4.449 8.109 8.805 1 85.69 92 ILE A O 1
ATOM 675 N N . GLY A 1 93 ? -4.434 10.211 7.941 1 80.94 93 GLY A N 1
ATOM 676 C CA . GLY A 1 93 ? -3.346 10.609 8.82 1 80.94 93 GLY A CA 1
ATOM 677 C C . GLY A 1 93 ? -3.699 10.523 10.289 1 80.94 93 GLY A C 1
ATOM 678 O O . GLY A 1 93 ? -2.898 10.047 11.094 1 80.94 93 GLY A O 1
ATOM 679 N N . SER A 1 94 ? -4.84 10.898 10.617 1 80.62 94 SER A N 1
ATOM 680 C CA . SER A 1 94 ? -5.297 10.852 12 1 80.62 94 SER A CA 1
ATOM 681 C C . SER A 1 94 ? -5.457 9.414 12.484 1 80.62 94 SER A C 1
ATOM 683 O O . SER A 1 94 ? -5.098 9.094 13.617 1 80.62 94 SER A O 1
ATOM 685 N N . LEU A 1 95 ? -5.953 8.617 11.641 1 85.75 95 LEU A N 1
ATOM 686 C CA . LEU A 1 95 ? -6.16 7.219 12.008 1 85.75 95 LEU A CA 1
ATOM 687 C C . LEU A 1 95 ? -4.828 6.504 12.211 1 85.75 95 LEU A C 1
ATOM 689 O O . LEU A 1 95 ? -4.703 5.656 13.094 1 85.75 95 LEU A O 1
ATOM 693 N N . ILE A 1 96 ? -3.906 6.812 11.383 1 82.44 96 ILE A N 1
ATOM 694 C CA . ILE A 1 96 ? -2.584 6.203 11.5 1 82.44 96 ILE A CA 1
ATOM 695 C C . ILE A 1 96 ? -1.946 6.617 12.828 1 82.44 96 ILE A C 1
ATOM 697 O O . ILE A 1 96 ? -1.362 5.789 13.523 1 82.44 96 ILE A O 1
ATOM 701 N N . HIS A 1 97 ? -2.154 7.773 13.164 1 76.5 97 HIS A N 1
ATOM 702 C CA . HIS A 1 97 ? -1.524 8.289 14.375 1 76.5 97 HIS A CA 1
ATOM 703 C C . HIS A 1 97 ? -2.205 7.738 15.625 1 76.5 97 HIS A C 1
ATOM 705 O O . HIS A 1 97 ? -1.536 7.41 16.609 1 76.5 97 HIS A O 1
ATOM 711 N N . LEU A 1 98 ? -3.418 7.688 15.562 1 76.25 98 LEU A N 1
ATOM 712 C CA . LEU A 1 98 ? -4.172 7.215 16.719 1 76.25 98 LEU A CA 1
ATOM 713 C C . LEU A 1 98 ? -3.963 5.719 16.938 1 76.25 98 LEU A C 1
ATOM 715 O O . LEU A 1 98 ? -3.914 5.25 18.062 1 76.25 98 LEU A O 1
ATOM 719 N N . PHE A 1 99 ? -3.814 5.09 15.828 1 84.38 99 PHE A N 1
ATOM 720 C CA . PHE A 1 99 ? -3.742 3.637 15.898 1 84.38 99 PHE A CA 1
ATOM 721 C C . PHE A 1 99 ? -2.486 3.119 15.211 1 84.38 99 PHE A C 1
ATOM 723 O O . PHE A 1 99 ? -2.549 2.16 14.438 1 84.38 99 PHE A O 1
ATOM 730 N N . PHE A 1 100 ? -1.438 3.668 15.484 1 81.19 100 PHE A N 1
ATOM 731 C CA . PHE A 1 100 ? -0.182 3.322 14.828 1 81.19 100 PHE A CA 1
ATOM 732 C C . PHE A 1 100 ? 0.147 1.849 15.031 1 81.19 100 PHE A C 1
ATOM 734 O O . PHE A 1 100 ? 0.406 1.127 14.062 1 81.19 100 PHE A O 1
ATOM 741 N N . TRP A 1 101 ? 0.095 1.408 16.266 1 83.06 101 TRP A N 1
ATOM 742 C CA . TRP A 1 101 ? 0.555 0.061 16.578 1 83.06 101 TRP A CA 1
ATOM 743 C C . TRP A 1 101 ? -0.362 -0.988 15.961 1 83.06 101 TRP A C 1
ATOM 745 O O . TRP A 1 101 ? 0.11 -1.955 15.359 1 83.06 101 TRP A O 1
ATOM 755 N N . PRO A 1 102 ? -1.663 -0.761 16.094 1 88.62 102 PRO A N 1
ATOM 756 C CA . PRO A 1 102 ? -2.537 -1.704 15.391 1 88.62 102 PRO A CA 1
ATOM 757 C C . PRO A 1 102 ? -2.26 -1.765 13.891 1 88.62 102 PRO A C 1
ATOM 759 O O . PRO A 1 102 ? -2.262 -2.85 13.297 1 88.62 102 PRO A O 1
ATOM 762 N N . TRP A 1 103 ? -1.992 -0.634 13.305 1 88.81 103 TRP A N 1
ATOM 763 C CA . TRP A 1 103 ? -1.671 -0.616 11.883 1 88.81 103 TRP A CA 1
ATOM 764 C C . TRP A 1 103 ? -0.353 -1.334 11.609 1 88.81 103 TRP A C 1
ATOM 766 O O . TRP A 1 103 ? -0.227 -2.064 10.625 1 88.81 103 TRP A O 1
ATOM 776 N N . PHE A 1 104 ? 0.646 -1.126 12.453 1 85.38 104 PHE A N 1
ATOM 777 C CA . PHE A 1 104 ? 1.952 -1.757 12.312 1 85.38 104 PHE A CA 1
ATOM 778 C C . PHE A 1 104 ? 1.839 -3.271 12.43 1 85.38 104 PHE A C 1
ATOM 780 O O . PHE A 1 104 ? 2.416 -4.008 11.633 1 85.38 104 PHE A O 1
ATOM 787 N N . ILE A 1 105 ? 1.093 -3.693 13.367 1 90.19 105 ILE A N 1
ATOM 788 C CA . ILE A 1 105 ? 0.891 -5.125 13.578 1 90.19 105 ILE A CA 1
ATOM 789 C C . ILE A 1 105 ? 0.104 -5.711 12.406 1 90.19 105 ILE A C 1
ATOM 791 O O . ILE A 1 105 ? 0.356 -6.844 11.984 1 90.19 105 ILE A O 1
ATOM 795 N N . GLU A 1 106 ? -0.832 -4.973 11.969 1 91.5 106 GLU A N 1
ATOM 796 C CA . GLU A 1 106 ? -1.598 -5.426 10.812 1 91.5 106 GLU A CA 1
ATOM 797 C C . GLU A 1 106 ? -0.695 -5.629 9.594 1 91.5 106 GLU A C 1
ATOM 799 O O . GLU A 1 106 ? -0.847 -6.605 8.859 1 91.5 106 GLU A O 1
ATOM 804 N N . TRP A 1 107 ? 0.19 -4.707 9.359 1 88.5 107 TRP A N 1
ATOM 805 C CA . TRP A 1 107 ? 1.146 -4.871 8.266 1 88.5 107 TRP A CA 1
ATOM 806 C C . TRP A 1 107 ? 1.995 -6.121 8.469 1 88.5 107 TRP A C 1
ATOM 808 O O . TRP A 1 107 ? 2.275 -6.852 7.52 1 88.5 107 TRP A O 1
ATOM 818 N N . GLY A 1 108 ? 2.457 -6.367 9.703 1 89.5 108 GLY A N 1
ATOM 819 C CA . GLY A 1 108 ? 3.168 -7.594 10.023 1 89.5 108 GLY A CA 1
ATOM 820 C C . GLY A 1 108 ? 2.348 -8.844 9.766 1 89.5 108 GLY A C 1
ATOM 821 O O . GLY A 1 108 ? 2.865 -9.844 9.258 1 89.5 108 GLY A O 1
ATOM 822 N N . ALA A 1 109 ? 1.128 -8.789 10.117 1 92.94 109 ALA A N 1
ATOM 823 C CA . ALA A 1 109 ? 0.229 -9.914 9.883 1 92.94 109 ALA A CA 1
ATOM 824 C C . ALA A 1 109 ? 0.069 -10.188 8.383 1 92.94 109 ALA A C 1
ATOM 826 O O . ALA A 1 109 ? 0.112 -11.336 7.949 1 92.94 109 ALA A O 1
ATOM 827 N N . PHE A 1 110 ? -0.064 -9.156 7.723 1 89.81 110 PHE A N 1
ATOM 828 C CA . PHE A 1 110 ? -0.167 -9.289 6.273 1 89.81 110 PHE A CA 1
ATOM 829 C C . PHE A 1 110 ? 1.087 -9.938 5.699 1 89.81 110 PHE A C 1
ATOM 831 O O . PHE A 1 110 ? 0.999 -10.828 4.848 1 89.81 110 PHE A O 1
ATOM 838 N N . THR A 1 111 ? 2.201 -9.477 6.117 1 89.06 111 THR A N 1
ATOM 839 C CA . THR A 1 111 ? 3.467 -10.047 5.672 1 89.06 111 THR A CA 1
ATOM 840 C C . THR A 1 111 ? 3.543 -11.531 6.02 1 89.06 111 THR A C 1
ATOM 842 O O . THR A 1 111 ? 3.943 -12.352 5.188 1 89.06 111 THR A O 1
ATOM 845 N N . THR A 1 112 ? 3.182 -11.828 7.184 1 92.94 112 THR A N 1
ATOM 846 C CA . THR A 1 112 ? 3.205 -13.211 7.648 1 92.94 112 THR A CA 1
ATOM 847 C C . THR A 1 112 ? 2.229 -14.07 6.848 1 92.94 112 THR A C 1
ATOM 849 O O . THR A 1 112 ? 2.525 -15.227 6.527 1 92.94 112 THR A O 1
ATOM 852 N N . GLU A 1 113 ? 1.088 -13.531 6.531 1 93.69 113 GLU A N 1
ATOM 853 C CA . GLU A 1 113 ? 0.111 -14.219 5.695 1 93.69 113 GLU A CA 1
ATOM 854 C C . GLU A 1 113 ? 0.715 -14.609 4.348 1 93.69 113 GLU A C 1
ATOM 856 O O . GLU A 1 113 ? 0.567 -15.75 3.902 1 93.69 113 GLU A O 1
ATOM 861 N N . VAL A 1 114 ? 1.331 -13.656 3.744 1 90 114 VAL A N 1
ATOM 862 C CA . VAL A 1 114 ? 1.913 -13.891 2.426 1 90 114 VAL A CA 1
ATOM 863 C C . VAL A 1 114 ? 2.982 -14.977 2.521 1 90 114 VAL A C 1
ATOM 865 O O . VAL A 1 114 ? 3.004 -15.906 1.712 1 90 114 VAL A O 1
ATOM 868 N N . VAL A 1 115 ? 3.82 -14.898 3.555 1 89.38 115 VAL A N 1
ATOM 869 C CA . VAL A 1 115 ? 4.906 -15.852 3.738 1 89.38 115 VAL A CA 1
ATOM 870 C C . VAL A 1 115 ? 4.336 -17.25 3.975 1 89.38 115 VAL A C 1
ATOM 872 O O . VAL A 1 115 ? 4.746 -18.219 3.324 1 89.38 115 VAL A O 1
ATOM 875 N N . LEU A 1 116 ? 3.43 -17.344 4.809 1 94.75 116 LEU A N 1
ATOM 876 C CA . LEU A 1 116 ? 2.859 -18.641 5.148 1 94.75 116 LEU A CA 1
ATOM 877 C C . LEU A 1 116 ? 2.123 -19.25 3.955 1 94.75 116 LEU A C 1
ATOM 879 O O . LEU A 1 116 ? 2.178 -20.453 3.73 1 94.75 116 LEU A O 1
ATOM 883 N N . LEU A 1 117 ? 1.442 -18.406 3.244 1 94.25 117 LEU A N 1
ATOM 884 C CA . LEU A 1 117 ? 0.712 -18.891 2.076 1 94.25 117 LEU A CA 1
ATOM 885 C C . LEU A 1 117 ? 1.672 -19.422 1.015 1 94.25 117 LEU A C 1
ATOM 887 O O . LEU A 1 117 ? 1.403 -20.438 0.382 1 94.25 117 LEU A O 1
ATOM 891 N N . LEU A 1 118 ? 2.725 -18.734 0.844 1 89.75 118 LEU A N 1
ATOM 892 C CA . LEU A 1 118 ? 3.707 -19.172 -0.141 1 89.75 118 LEU A CA 1
ATOM 893 C C . LEU A 1 118 ? 4.375 -20.484 0.299 1 89.75 118 LEU A C 1
ATOM 895 O O . LEU A 1 118 ? 4.598 -21.375 -0.518 1 89.75 118 LEU A O 1
ATOM 899 N N . ILE A 1 119 ? 4.676 -20.562 1.564 1 92.38 119 ILE A N 1
ATOM 900 C CA . ILE A 1 119 ? 5.242 -21.812 2.088 1 92.38 119 ILE A CA 1
ATOM 901 C C . ILE A 1 119 ? 4.242 -22.953 1.909 1 92.38 119 ILE A C 1
ATOM 903 O O . ILE A 1 119 ? 4.609 -24.047 1.478 1 92.38 119 ILE A O 1
ATOM 907 N N . TYR A 1 120 ? 3.045 -22.672 2.193 1 95.5 120 TYR A N 1
ATOM 908 C CA . TYR A 1 120 ? 1.981 -23.656 2.047 1 95.5 120 TYR A CA 1
ATOM 909 C C . TYR A 1 120 ? 1.866 -24.125 0.6 1 95.5 120 TYR A C 1
ATOM 911 O O . TYR A 1 120 ? 1.707 -25.328 0.337 1 95.5 120 TYR A O 1
ATOM 919 N N . TYR A 1 121 ? 1.943 -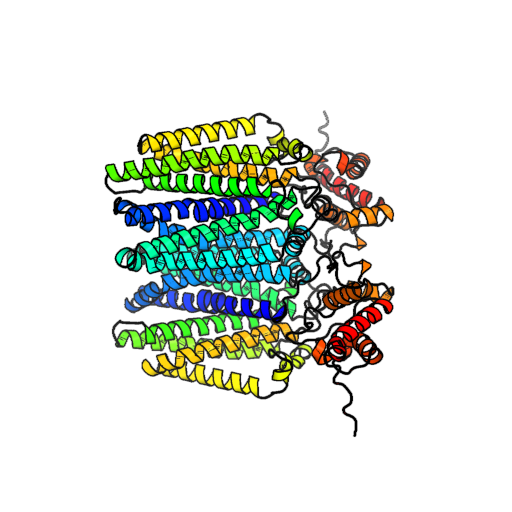23.25 -0.306 1 91.56 121 TYR A N 1
ATOM 920 C CA . TYR A 1 121 ? 1.814 -23.547 -1.729 1 91.56 121 TYR A CA 1
ATOM 921 C C . TYR A 1 121 ? 3.012 -24.344 -2.234 1 91.56 121 TYR A C 1
ATOM 923 O O . TYR A 1 121 ? 2.848 -25.375 -2.883 1 91.56 121 TYR A O 1
ATOM 931 N N . TYR A 1 122 ? 4.223 -23.922 -1.861 1 88.5 122 TYR A N 1
ATOM 932 C CA . TYR A 1 122 ? 5.426 -24.516 -2.449 1 88.5 122 TYR A CA 1
ATOM 933 C C . TYR A 1 122 ? 5.77 -25.844 -1.781 1 88.5 122 TYR A C 1
ATOM 935 O O . TYR A 1 122 ? 6.328 -26.734 -2.418 1 88.5 122 TYR A O 1
ATOM 943 N N . LEU A 1 123 ? 5.375 -25.984 -0.561 1 93.06 123 LEU A N 1
ATOM 944 C CA . LEU A 1 123 ? 5.742 -27.203 0.142 1 93.06 123 LEU A CA 1
ATOM 945 C C . LEU A 1 123 ? 4.578 -28.188 0.161 1 93.06 123 LEU A C 1
ATOM 947 O O . LEU A 1 123 ? 4.68 -29.266 0.764 1 93.06 123 LEU A O 1
ATOM 951 N N . TRP A 1 124 ? 3.5 -27.875 -0.533 1 95.88 124 TRP A N 1
ATOM 952 C CA . TRP A 1 124 ? 2.279 -28.672 -0.478 1 95.88 124 TRP A CA 1
ATOM 953 C C . TRP A 1 124 ? 2.568 -30.141 -0.815 1 95.88 124 TRP A C 1
ATOM 955 O O . TRP A 1 124 ? 2.258 -31.031 -0.03 1 95.88 124 TRP A O 1
ATOM 965 N N . ASP A 1 125 ? 3.188 -30.438 -1.878 1 94.94 125 ASP A N 1
ATOM 966 C CA . ASP A 1 125 ? 3.363 -31.797 -2.357 1 94.94 125 ASP A CA 1
ATOM 967 C C . ASP A 1 125 ? 4.281 -32.594 -1.429 1 94.94 125 ASP A C 1
ATOM 969 O O . ASP A 1 125 ? 3.988 -33.75 -1.094 1 94.94 125 ASP A O 1
ATOM 973 N N . ARG A 1 126 ? 5.324 -31.922 -1.013 1 94.38 126 ARG A N 1
ATOM 974 C CA . ARG A 1 126 ? 6.277 -32.594 -0.13 1 94.38 126 ARG A CA 1
ATOM 975 C C . ARG A 1 126 ? 5.648 -32.875 1.226 1 94.38 126 ARG A C 1
ATOM 977 O O . ARG A 1 126 ? 5.77 -34 1.734 1 94.38 126 ARG A O 1
ATOM 984 N N . LEU A 1 127 ? 4.961 -31.969 1.746 1 96.25 127 LEU A N 1
ATOM 985 C CA . LEU A 1 127 ? 4.418 -32.125 3.092 1 96.25 127 LEU A CA 1
ATOM 986 C C . LEU A 1 127 ? 3.162 -32.969 3.076 1 96.25 127 LEU A C 1
ATOM 988 O O . LEU A 1 127 ? 2.885 -33.688 4.039 1 96.25 127 LEU A O 1
ATOM 992 N N . ALA A 1 128 ? 2.402 -32.875 2.006 1 94.75 128 ALA A N 1
ATOM 993 C CA . ALA A 1 128 ? 1.207 -33.719 1.896 1 94.75 128 ALA A CA 1
ATOM 994 C C . ALA A 1 128 ? 1.565 -35.188 1.946 1 94.75 128 ALA A C 1
ATOM 996 O O . ALA A 1 128 ? 0.812 -36 2.492 1 94.75 128 ALA A O 1
ATOM 997 N N . GLN A 1 129 ? 2.779 -35.5 1.423 1 93.19 129 GLN A N 1
ATOM 998 C CA . GLN A 1 129 ? 3.25 -36.875 1.371 1 93.19 129 GLN A CA 1
ATOM 999 C C . GLN A 1 129 ? 3.969 -37.25 2.66 1 93.19 129 GLN A C 1
ATOM 1001 O O . GLN A 1 129 ? 3.697 -38.312 3.238 1 93.19 129 GLN A O 1
ATOM 1006 N N . ASP A 1 130 ? 4.762 -36.406 3.207 1 95.06 130 ASP A N 1
ATOM 1007 C CA . ASP A 1 130 ? 5.68 -36.781 4.281 1 95.06 130 ASP A CA 1
ATOM 1008 C C . ASP A 1 130 ? 5.082 -36.438 5.648 1 95.06 130 ASP A C 1
ATOM 1010 O O . ASP A 1 130 ? 5.246 -37.219 6.602 1 95.06 130 ASP A O 1
ATOM 1014 N N . LYS A 1 131 ? 4.457 -35.281 5.738 1 97.19 131 LYS A N 1
ATOM 1015 C CA . LYS A 1 131 ? 3.979 -34.781 7.023 1 97.19 131 LYS A CA 1
ATOM 1016 C C . LYS A 1 131 ? 2.67 -34 6.859 1 97.19 131 LYS A C 1
ATOM 1018 O O . LYS A 1 131 ? 2.609 -32.812 7.125 1 97.19 131 LYS A O 1
ATOM 1023 N N . PRO A 1 132 ? 1.595 -34.688 6.617 1 96.12 132 PRO A N 1
ATOM 1024 C CA . PRO A 1 132 ? 0.328 -34 6.352 1 96.12 132 PRO A CA 1
ATOM 1025 C C . PRO A 1 132 ? -0.168 -33.188 7.547 1 96.12 132 PRO A C 1
ATOM 1027 O O . PRO A 1 132 ? -0.873 -32.188 7.375 1 96.12 132 PRO A O 1
ATOM 1030 N N . GLY A 1 133 ? 0.155 -33.562 8.703 1 97.12 133 GLY A N 1
ATOM 1031 C CA . GLY A 1 133 ? -0.212 -32.781 9.883 1 97.12 133 GLY A CA 1
ATOM 1032 C C . GLY A 1 133 ? 0.446 -31.422 9.922 1 97.12 133 GLY A C 1
ATOM 1033 O O . GLY A 1 133 ? -0.174 -30.453 10.344 1 97.12 133 GLY A O 1
ATOM 1034 N N . VAL A 1 134 ? 1.705 -31.406 9.531 1 97.69 134 VAL A N 1
ATOM 1035 C CA . VAL A 1 134 ? 2.43 -30.141 9.484 1 97.69 134 VAL A CA 1
ATOM 1036 C C . VAL A 1 134 ? 1.815 -29.234 8.422 1 97.69 134 VAL A C 1
ATOM 1038 O O . VAL A 1 134 ? 1.713 -28.031 8.617 1 97.69 134 VAL A O 1
ATOM 1041 N N . LEU A 1 135 ? 1.415 -29.875 7.332 1 98.19 135 LEU A N 1
ATOM 1042 C CA . LEU A 1 135 ? 0.751 -29.109 6.281 1 98.19 135 LEU A CA 1
ATOM 1043 C C . LEU A 1 135 ? -0.541 -28.484 6.797 1 98.19 135 LEU A C 1
ATOM 1045 O O . LEU A 1 135 ? -0.821 -27.312 6.531 1 98.19 135 LEU A O 1
ATOM 1049 N N . ALA A 1 136 ? -1.263 -29.281 7.547 1 98.12 136 ALA A N 1
ATOM 1050 C CA . ALA A 1 136 ? -2.498 -28.781 8.141 1 98.12 136 ALA A CA 1
ATOM 1051 C C . ALA A 1 136 ? -2.211 -27.641 9.117 1 98.12 136 ALA A C 1
ATOM 1053 O O . ALA A 1 136 ? -2.922 -26.641 9.133 1 98.12 136 ALA A O 1
ATOM 1054 N N . ALA A 1 137 ? -1.192 -27.812 9.898 1 98.19 137 ALA A N 1
ATOM 1055 C CA . ALA A 1 137 ? -0.821 -26.781 10.867 1 98.19 137 ALA A CA 1
ATOM 1056 C C . ALA A 1 137 ? -0.424 -25.484 10.164 1 98.19 137 ALA A C 1
ATOM 1058 O O . ALA A 1 137 ? -0.758 -24.391 10.633 1 98.19 137 ALA A O 1
ATOM 1059 N N . LEU A 1 138 ? 0.29 -25.609 9.078 1 97.94 138 LEU A N 1
ATOM 1060 C CA . LEU A 1 138 ? 0.681 -24.438 8.289 1 97.94 138 LEU A CA 1
ATOM 1061 C C . LEU A 1 138 ? -0.544 -23.734 7.723 1 97.94 138 LEU A C 1
ATOM 1063 O O . LEU A 1 138 ? -0.626 -22.516 7.75 1 97.94 138 LEU A O 1
ATOM 1067 N N . GLY A 1 139 ? -1.429 -24.531 7.211 1 98.25 139 GLY A N 1
ATOM 1068 C CA . GLY A 1 139 ? -2.652 -23.969 6.672 1 98.25 139 GLY A CA 1
ATOM 1069 C C . GLY A 1 139 ? -3.477 -23.234 7.715 1 98.25 139 GLY A C 1
ATOM 1070 O O . GLY A 1 139 ? -3.908 -22.094 7.488 1 98.25 139 GLY A O 1
ATOM 1071 N N . TRP A 1 140 ? -3.68 -23.875 8.82 1 98.56 140 TRP A N 1
ATOM 1072 C CA . TRP A 1 140 ? -4.477 -23.25 9.867 1 98.56 140 TRP A CA 1
ATOM 1073 C C . TRP A 1 140 ? -3.73 -22.078 10.5 1 98.56 140 TRP A C 1
ATOM 1075 O O . TRP A 1 140 ? -4.352 -21.141 11.008 1 98.56 140 TRP A O 1
ATOM 1085 N N . GLY A 1 141 ? -2.4 -22.188 10.531 1 98.5 141 GLY A N 1
ATOM 1086 C CA . GLY A 1 141 ? -1.618 -21.031 10.914 1 98.5 141 GLY A CA 1
ATOM 1087 C C . GLY A 1 141 ? -1.867 -19.828 10.031 1 98.5 141 GLY A C 1
ATOM 1088 O O . GLY A 1 141 ? -2.027 -18.703 10.523 1 98.5 141 GLY A O 1
ATOM 1089 N N . TYR A 1 142 ? -1.9 -20.062 8.711 1 98 142 TYR A N 1
ATOM 1090 C CA . TYR A 1 142 ? -2.238 -19 7.762 1 98 142 TYR A CA 1
ATOM 1091 C C . TYR A 1 142 ? -3.611 -18.422 8.07 1 98 142 TYR A C 1
ATOM 1093 O O . TYR A 1 142 ? -3.775 -17.188 8.109 1 98 142 TYR A O 1
ATOM 1101 N N . VAL A 1 143 ? -4.605 -19.281 8.312 1 98.31 143 VAL A N 1
ATOM 1102 C CA . VAL A 1 143 ? -5.973 -18.828 8.555 1 98.31 143 VAL A CA 1
ATOM 1103 C C . VAL A 1 143 ? -6.027 -18 9.836 1 98.31 143 VAL A C 1
ATOM 1105 O O . VAL A 1 143 ? -6.711 -16.969 9.883 1 98.31 143 VAL A O 1
ATOM 1108 N N . ALA A 1 144 ? -5.312 -18.406 10.797 1 98.38 144 ALA A N 1
ATOM 1109 C CA . ALA A 1 144 ? -5.273 -17.688 12.062 1 98.38 144 ALA A CA 1
ATOM 1110 C C . ALA A 1 144 ? -4.723 -16.281 11.875 1 98.38 144 ALA A C 1
ATOM 1112 O O . ALA A 1 144 ? -5.246 -15.312 12.438 1 98.38 144 ALA A O 1
ATOM 1113 N N . VAL A 1 145 ? -3.734 -16.156 11.117 1 97.62 145 VAL A N 1
ATOM 1114 C CA . VAL A 1 145 ? -3.123 -14.852 10.883 1 97.62 145 VAL A CA 1
ATOM 1115 C C . VAL A 1 145 ? -4.066 -13.977 10.055 1 97.62 145 VAL A C 1
ATOM 1117 O O . VAL A 1 145 ? -4.207 -12.781 10.312 1 97.62 145 VAL A O 1
ATOM 1120 N N . ALA A 1 146 ? -4.676 -14.594 9.062 1 97.06 146 ALA A N 1
ATOM 1121 C CA . ALA A 1 146 ? -5.633 -13.859 8.234 1 97.06 146 ALA A CA 1
ATOM 1122 C C . ALA A 1 146 ? -6.785 -13.328 9.086 1 97.06 146 ALA A C 1
ATOM 1124 O O . ALA A 1 146 ? -7.207 -12.18 8.914 1 97.06 146 ALA A O 1
ATOM 1125 N N . VAL A 1 147 ? -7.258 -14.125 9.977 1 97.69 147 VAL A N 1
ATOM 1126 C CA . VAL A 1 147 ? -8.344 -13.727 10.859 1 97.69 147 VAL A CA 1
ATOM 1127 C C . VAL A 1 147 ? -7.867 -12.633 11.805 1 97.69 147 VAL A C 1
ATOM 1129 O O . VAL A 1 147 ? -8.625 -11.719 12.148 1 97.69 147 VAL A O 1
ATOM 1132 N N . SER A 1 148 ? -6.641 -12.734 12.203 1 96.88 148 SER A N 1
ATOM 1133 C CA . SER A 1 148 ? -6.086 -11.703 13.078 1 96.88 148 SER A CA 1
ATOM 1134 C C . SER A 1 148 ? -6.062 -10.344 12.383 1 96.88 148 SER A C 1
ATOM 1136 O O . SER A 1 148 ? -6.242 -9.305 13.023 1 96.88 148 SER A O 1
ATOM 1138 N N . SER A 1 149 ? -5.809 -10.344 11.094 1 95 149 SER A N 1
ATOM 1139 C CA . SER A 1 149 ? -5.863 -9.102 10.336 1 95 149 SER A CA 1
ATOM 1140 C C . SER A 1 149 ? -7.258 -8.477 10.398 1 95 149 SER A C 1
ATOM 1142 O O . SER A 1 149 ? -7.391 -7.266 10.578 1 95 149 SER A O 1
ATOM 1144 N N . ALA A 1 150 ? -8.289 -9.32 10.234 1 95.56 150 ALA A N 1
ATOM 1145 C CA . ALA A 1 150 ? -9.664 -8.836 10.328 1 95.56 150 ALA A CA 1
ATOM 1146 C C . ALA A 1 150 ? -9.961 -8.297 11.727 1 95.56 150 ALA A C 1
ATOM 1148 O O . ALA A 1 150 ? -10.688 -7.312 11.875 1 95.56 150 ALA A O 1
ATOM 1149 N N . PHE A 1 151 ? -9.383 -8.938 12.688 1 96.06 151 PHE A N 1
ATOM 1150 C CA . PHE A 1 151 ? -9.555 -8.5 14.07 1 96.06 151 PHE A CA 1
ATOM 1151 C C . PHE A 1 151 ? -8.969 -7.105 14.266 1 96.06 151 PHE A C 1
ATOM 1153 O O . PHE A 1 151 ? -9.617 -6.227 14.836 1 96.06 151 PHE A O 1
ATOM 1160 N N . LEU A 1 152 ? -7.848 -6.883 13.789 1 94.38 152 LEU A N 1
ATOM 1161 C CA . LEU A 1 152 ? -7.125 -5.629 13.977 1 94.38 152 LEU A CA 1
ATOM 1162 C C . LEU A 1 152 ? -7.816 -4.488 13.234 1 94.38 152 LEU A C 1
ATOM 1164 O O . LEU A 1 152 ? -7.984 -3.398 13.781 1 94.38 152 LEU A O 1
ATOM 1168 N N . ILE A 1 153 ? -8.242 -4.734 12.055 1 93.25 153 ILE A N 1
ATOM 1169 C CA . ILE A 1 153 ? -8.82 -3.68 11.227 1 93.25 153 ILE A CA 1
ATOM 1170 C C . ILE A 1 153 ? -10.203 -3.309 11.766 1 93.25 153 ILE A C 1
ATOM 1172 O O . ILE A 1 153 ? -10.617 -2.15 11.68 1 93.25 153 ILE A O 1
ATOM 1176 N N . SER A 1 154 ? -10.93 -4.254 12.336 1 94.38 154 SER A N 1
ATOM 1177 C CA . SER A 1 154 ? -12.281 -4.016 12.82 1 94.38 154 SER A CA 1
ATOM 1178 C C . SER A 1 154 ? -12.289 -3.033 13.984 1 94.38 154 SER A C 1
ATOM 1180 O O . SER A 1 154 ? -13.219 -2.244 14.133 1 94.38 154 SER A O 1
ATOM 1182 N N . GLY A 1 155 ? -11.297 -3.088 14.805 1 90.69 155 GLY A N 1
ATOM 1183 C CA . GLY A 1 155 ? -11.195 -2.127 15.891 1 90.69 155 GLY A CA 1
ATOM 1184 C C . GLY A 1 155 ? -11.078 -0.692 15.406 1 90.69 155 GLY A C 1
ATOM 1185 O O . GLY A 1 155 ? -11.734 0.204 15.945 1 90.69 155 GLY A O 1
ATOM 1186 N N . ILE A 1 156 ? -10.32 -0.508 14.375 1 88.69 156 ILE A N 1
ATOM 1187 C CA . ILE A 1 156 ? -10.078 0.823 13.828 1 88.69 156 ILE A CA 1
ATOM 1188 C C . ILE A 1 156 ? -11.352 1.346 13.164 1 88.69 156 ILE A C 1
ATOM 1190 O O . ILE A 1 156 ? -11.742 2.496 13.375 1 88.69 156 ILE A O 1
ATOM 1194 N N . LEU A 1 157 ? -12.008 0.495 12.422 1 89.81 157 LEU A N 1
ATOM 1195 C CA . LEU A 1 157 ? -13.219 0.89 11.711 1 89.81 157 LEU A CA 1
ATOM 1196 C C . LEU A 1 157 ? -14.352 1.184 12.688 1 89.81 157 LEU A C 1
ATOM 1198 O O . LEU A 1 157 ? -15.148 2.1 12.461 1 89.81 157 LEU A O 1
ATOM 1202 N N . GLY A 1 158 ? -14.398 0.421 13.727 1 89.88 158 GLY A N 1
ATOM 1203 C CA . GLY A 1 158 ? -15.43 0.633 14.734 1 89.88 158 GLY A CA 1
ATOM 1204 C C . GLY A 1 158 ? -15.281 1.95 15.469 1 89.88 158 GLY A C 1
ATOM 1205 O O . GLY A 1 158 ? -16.281 2.559 15.867 1 89.88 158 GLY A O 1
ATOM 1206 N N . PHE A 1 159 ? -14.086 2.41 15.602 1 87.31 159 PHE A N 1
ATOM 1207 C CA . PHE A 1 159 ? -13.828 3.697 16.234 1 87.31 159 PHE A CA 1
ATOM 1208 C C . PHE A 1 159 ? -14.5 4.828 15.461 1 87.31 159 PHE A C 1
ATOM 1210 O O . PHE A 1 159 ? -15.023 5.77 16.062 1 87.31 159 PHE A O 1
ATOM 1217 N N . MET A 1 160 ? -14.578 4.703 14.211 1 87.38 160 MET A N 1
ATOM 1218 C CA . MET A 1 160 ? -15.094 5.77 13.352 1 87.38 160 MET A CA 1
ATOM 1219 C C . MET A 1 160 ? -16.609 5.902 13.508 1 87.38 160 MET A C 1
ATOM 1221 O O . MET A 1 160 ? -17.188 6.906 13.086 1 87.38 160 MET A O 1
ATOM 1225 N N . LEU A 1 161 ? -17.203 4.98 14.18 1 83.75 161 LEU A N 1
ATOM 1226 C CA . LEU A 1 161 ? -18.641 5.012 14.383 1 83.75 161 LEU A CA 1
ATOM 1227 C C . LEU A 1 161 ? -18.984 5.27 15.844 1 83.75 161 LEU A C 1
ATOM 1229 O O . LEU A 1 161 ? -20.141 5.184 16.25 1 83.75 161 LEU A O 1
ATOM 1233 N N . THR A 1 162 ? -17.969 5.625 16.594 1 79.81 162 THR A N 1
ATOM 1234 C CA . THR A 1 162 ? -18.172 5.781 18.031 1 79.81 162 THR A CA 1
ATOM 1235 C C . THR A 1 162 ? -18.047 7.246 18.438 1 79.81 162 THR A C 1
ATOM 1237 O O . THR A 1 162 ? -16.938 7.785 18.531 1 79.81 162 THR A O 1
ATOM 1240 N N . PRO A 1 163 ? -19.156 7.945 18.594 1 70.62 163 PRO A N 1
ATOM 1241 C CA . PRO A 1 163 ? -19.141 9.383 18.875 1 70.62 163 PRO A CA 1
ATOM 1242 C C . PRO A 1 163 ? -18.344 9.719 20.141 1 70.62 163 PRO A C 1
ATOM 1244 O O . PRO A 1 163 ? -17.688 10.766 20.203 1 70.62 163 PRO A O 1
ATOM 1247 N N . ASP A 1 164 ? -18.562 9.062 21.234 1 61.94 164 ASP A N 1
ATOM 1248 C CA . ASP A 1 164 ? -17.938 9.422 22.5 1 61.94 164 ASP A CA 1
ATOM 1249 C C . ASP A 1 164 ? -16.562 8.781 22.641 1 61.94 164 ASP A C 1
ATOM 1251 O O . ASP A 1 164 ? -16.031 8.664 23.75 1 61.94 164 ASP A O 1
ATOM 1255 N N . GLY A 1 165 ? -16.078 8.367 21.5 1 54.28 165 GLY A N 1
ATOM 1256 C CA . GLY A 1 165 ? -14.805 7.68 21.641 1 54.28 165 GLY A CA 1
ATOM 1257 C C . GLY A 1 165 ? -13.648 8.625 21.938 1 54.28 165 GLY A C 1
ATOM 1258 O O . GLY A 1 165 ? -13.156 8.68 23.062 1 54.28 165 GLY A O 1
ATOM 1259 N N . TRP A 1 166 ? -12.617 9.289 20.969 1 54.88 166 TRP A N 1
ATOM 1260 C CA . TRP A 1 166 ? -11.469 10.172 21.172 1 54.88 166 TRP A CA 1
ATOM 1261 C C . TRP A 1 166 ? -11.812 11.609 20.797 1 54.88 166 TRP A C 1
ATOM 1263 O O . TRP A 1 166 ? -12.656 11.852 19.922 1 54.88 166 TRP A O 1
ATOM 1273 N N . PRO A 1 167 ? -10.984 12.625 21.25 1 51.16 167 PRO A N 1
ATOM 1274 C CA . PRO A 1 167 ? -9.969 12.664 22.297 1 51.16 167 PRO A CA 1
ATOM 1275 C C . PRO A 1 167 ? -10.57 12.734 23.703 1 51.16 167 PRO A C 1
ATOM 1277 O O . PRO A 1 167 ? -9.828 12.805 24.688 1 51.16 167 PRO A O 1
ATOM 1280 N N . TRP A 1 168 ? -11.773 13.094 23.609 1 47.06 168 TRP A N 1
ATOM 1281 C CA . TRP A 1 168 ? -12.203 13.648 24.891 1 47.06 168 TRP A CA 1
ATOM 1282 C C . TRP A 1 168 ? -11.688 12.805 26.047 1 47.06 168 TRP A C 1
ATOM 1284 O O . TRP A 1 168 ? -11.359 13.336 27.109 1 47.06 168 TRP A O 1
ATOM 1294 N N . GLY A 1 169 ? -12.367 11.648 26.391 1 44.25 169 GLY A N 1
ATOM 1295 C CA . GLY A 1 169 ? -12.305 11.07 27.719 1 44.25 169 GLY A CA 1
ATOM 1296 C C . GLY A 1 169 ? -11.695 9.68 27.75 1 44.25 169 GLY A C 1
ATOM 1297 O O . GLY A 1 169 ? -11.578 9.062 28.812 1 44.25 169 GLY A O 1
ATOM 1298 N N . GLN A 1 170 ? -11.156 8.977 26.469 1 57.22 170 GLN A N 1
ATOM 1299 C CA . GLN A 1 170 ? -10.984 7.555 26.781 1 57.22 170 GLN A CA 1
ATOM 1300 C C . GLN A 1 170 ? -9.625 7.055 26.297 1 57.22 170 GLN A C 1
ATOM 1302 O O . GLN A 1 170 ? -8.875 7.789 25.656 1 57.22 170 GLN A O 1
ATOM 1307 N N . THR A 1 171 ? -9.172 5.953 26.859 1 64.69 171 THR A N 1
ATOM 1308 C CA . THR A 1 171 ? -7.945 5.191 26.672 1 64.69 171 THR A CA 1
ATOM 1309 C C . THR A 1 171 ? -7.941 4.508 25.297 1 64.69 171 THR A C 1
ATOM 1311 O O . THR A 1 171 ? -8.992 4.348 24.688 1 64.69 171 THR A O 1
ATOM 1314 N N . PHE A 1 172 ? -6.848 4.504 24.719 1 73.5 172 PHE A N 1
ATOM 1315 C CA . PHE A 1 172 ? -6.66 3.707 23.516 1 73.5 172 PHE A CA 1
ATOM 1316 C C . PHE A 1 172 ? -7.543 2.465 23.547 1 73.5 172 PHE A C 1
ATOM 1318 O O . PHE A 1 172 ? -8.18 2.125 22.547 1 73.5 172 PHE A O 1
ATOM 1325 N N . ARG A 1 173 ? -7.605 1.956 24.688 1 77.81 173 ARG A N 1
ATOM 1326 C CA . ARG A 1 173 ? -8.336 0.701 24.828 1 77.81 173 ARG A CA 1
ATOM 1327 C C . ARG A 1 173 ? -9.828 0.903 24.578 1 77.81 173 ARG A C 1
ATOM 1329 O O . ARG A 1 173 ? -10.469 0.08 23.922 1 77.81 173 ARG A O 1
ATOM 1336 N N . GLU A 1 174 ? -10.312 1.979 25.016 1 77.62 174 GLU A N 1
ATOM 1337 C CA . GLU A 1 174 ? -11.742 2.232 24.844 1 77.62 174 GLU A CA 1
ATOM 1338 C C . GLU A 1 174 ? -12.062 2.605 23.391 1 77.62 174 GLU A C 1
ATOM 1340 O O . GLU A 1 174 ? -13.141 2.285 22.891 1 77.62 174 GLU A O 1
ATOM 1345 N N . ALA A 1 175 ? -11.164 3.246 22.828 1 79.88 175 ALA A N 1
ATOM 1346 C CA . ALA A 1 175 ? -11.367 3.643 21.438 1 79.88 175 ALA A CA 1
ATOM 1347 C C . ALA A 1 175 ? -11.289 2.436 20.5 1 79.88 175 ALA A C 1
ATOM 1349 O O . ALA A 1 175 ? -12.102 2.297 19.578 1 79.88 175 ALA A O 1
ATOM 1350 N N . TYR A 1 176 ? -10.398 1.606 20.828 1 85.5 176 TYR A N 1
ATOM 1351 C CA . TYR A 1 176 ? -10.172 0.45 19.969 1 85.5 176 TYR A CA 1
ATOM 1352 C C . TYR A 1 176 ? -11.219 -0.631 20.219 1 85.5 176 TYR A C 1
ATOM 1354 O O . TYR A 1 176 ? -11.773 -1.195 19.281 1 85.5 176 TYR A O 1
ATOM 1362 N N . PHE A 1 177 ? -11.484 -0.908 21.547 1 88.06 177 PHE A N 1
ATOM 1363 C CA . PHE A 1 177 ? -12.469 -1.92 21.891 1 88.06 177 PHE A CA 1
ATOM 1364 C C . PHE A 1 177 ? -13.844 -1.289 22.094 1 88.06 177 PHE A C 1
ATOM 1366 O O . PHE A 1 177 ? -14.422 -1.373 23.188 1 88.06 177 PHE A O 1
ATOM 1373 N N . ASN A 1 178 ? -14.352 -0.75 21.016 1 88.12 178 ASN A N 1
ATOM 1374 C CA . ASN A 1 178 ? -15.625 -0.052 20.953 1 88.12 178 ASN A CA 1
ATOM 1375 C C . ASN A 1 178 ? -16.797 -1.029 20.859 1 88.12 178 ASN A C 1
ATOM 1377 O O . ASN A 1 178 ? -16.594 -2.221 20.625 1 88.12 178 ASN A O 1
ATOM 1381 N N . PRO A 1 179 ? -17.969 -0.574 21.047 1 88.31 179 PRO A N 1
ATOM 1382 C CA . PRO A 1 179 ? -19.141 -1.455 21.109 1 88.31 179 PRO A CA 1
ATOM 1383 C C . PRO A 1 179 ? -19.375 -2.227 19.812 1 88.31 179 PRO A C 1
ATOM 1385 O O . PRO A 1 179 ? -19.969 -3.303 19.828 1 88.31 179 PRO A O 1
ATOM 1388 N N . THR A 1 180 ? -18.938 -1.72 18.688 1 91.69 180 THR A N 1
ATOM 1389 C CA . THR A 1 180 ? -19.203 -2.393 17.422 1 91.69 180 THR A CA 1
ATOM 1390 C C . THR A 1 180 ? -18.031 -3.291 17.031 1 91.69 180 THR A C 1
ATOM 1392 O O . THR A 1 180 ? -18.109 -4.004 16.031 1 91.69 180 THR A O 1
ATOM 1395 N N . PHE A 1 181 ? -16.969 -3.275 17.828 1 93.06 181 PHE A N 1
ATOM 1396 C CA . PHE A 1 181 ? -15.727 -3.971 17.484 1 93.06 181 PHE A CA 1
ATOM 1397 C C . PHE A 1 181 ? -15.984 -5.457 17.281 1 93.06 181 PHE A C 1
ATOM 1399 O O . PHE A 1 181 ? -15.867 -5.961 16.156 1 93.06 181 PHE A O 1
ATOM 1406 N N . ILE A 1 182 ? -16.453 -6.168 18.312 1 94.56 182 ILE A N 1
ATOM 1407 C CA . ILE A 1 182 ? -16.578 -7.621 18.281 1 94.56 182 ILE A CA 1
ATOM 1408 C C . ILE A 1 182 ? -17.688 -8.016 17.297 1 94.56 182 ILE A C 1
ATOM 1410 O O . ILE A 1 182 ? -17.5 -8.891 16.453 1 94.56 182 ILE A O 1
ATOM 1414 N N . PRO A 1 183 ? -18.828 -7.355 17.344 1 94.75 183 PRO A N 1
ATOM 1415 C CA . PRO A 1 183 ? -19.859 -7.711 16.375 1 94.75 183 PRO A CA 1
ATOM 1416 C C . PRO A 1 183 ? -19.406 -7.523 14.93 1 94.75 183 PRO A C 1
ATOM 1418 O O . PRO A 1 183 ? -19.734 -8.336 14.062 1 94.75 183 PRO A O 1
ATOM 1421 N N . GLN A 1 184 ? -18.734 -6.508 14.688 1 95.69 184 GLN A N 1
ATOM 1422 C CA . GLN A 1 184 ? -18.234 -6.266 13.344 1 95.69 184 GLN A CA 1
ATOM 1423 C C . GLN A 1 184 ? -17.219 -7.324 12.93 1 95.69 184 GLN A C 1
ATOM 1425 O O . GLN A 1 184 ? -17.234 -7.793 11.789 1 95.69 184 GLN A O 1
ATOM 1430 N N . PHE A 1 185 ? -16.344 -7.617 13.852 1 97 185 PHE A N 1
ATOM 1431 C CA . PHE A 1 185 ? -15.336 -8.633 13.602 1 97 185 PHE A CA 1
ATOM 1432 C C . PHE A 1 185 ? -15.977 -9.961 13.219 1 97 185 PHE A C 1
ATOM 1434 O O . PHE A 1 185 ? -15.617 -10.562 12.211 1 97 185 PHE A O 1
ATOM 1441 N N . LEU A 1 186 ? -16.875 -10.383 13.984 1 97.62 186 LEU A N 1
ATOM 1442 C CA . LEU A 1 186 ? -17.547 -11.656 13.742 1 97.62 186 LEU A CA 1
ATOM 1443 C C . LEU A 1 186 ? -18.359 -11.609 12.445 1 97.62 186 LEU A C 1
ATOM 1445 O O . LEU A 1 186 ? -18.422 -12.602 11.719 1 97.62 186 LEU A O 1
ATOM 1449 N N . LEU A 1 187 ? -18.984 -10.5 12.195 1 97.31 187 LEU A N 1
ATOM 1450 C CA . LEU A 1 187 ? -19.719 -10.297 10.953 1 97.31 187 LEU A CA 1
ATOM 1451 C C . LEU A 1 187 ? -18.797 -10.453 9.742 1 97.31 187 LEU A C 1
ATOM 1453 O O . LEU A 1 187 ? -19.141 -11.148 8.781 1 97.31 187 LEU A O 1
ATOM 1457 N N . ARG A 1 188 ? -17.641 -9.859 9.797 1 96.81 188 ARG A N 1
ATOM 1458 C CA . ARG A 1 188 ? -16.703 -9.883 8.688 1 96.81 188 ARG A CA 1
ATOM 1459 C C . ARG A 1 188 ? -16.141 -11.289 8.469 1 96.81 188 ARG A C 1
ATOM 1461 O O . ARG A 1 188 ? -16 -11.742 7.332 1 96.81 188 ARG A O 1
ATOM 1468 N N . VAL A 1 189 ? -15.828 -11.938 9.531 1 98.12 189 VAL A N 1
ATOM 1469 C CA . VAL A 1 189 ? -15.266 -13.281 9.422 1 98.12 189 VAL A CA 1
ATOM 1470 C C . VAL A 1 189 ? -16.328 -14.242 8.898 1 98.12 189 VAL A C 1
ATOM 1472 O O . VAL A 1 189 ? -16.078 -15.039 7.992 1 98.12 189 VAL A O 1
ATOM 1475 N N . ALA A 1 190 ? -17.531 -14.164 9.477 1 98.25 190 ALA A N 1
ATOM 1476 C CA . ALA A 1 190 ? -18.625 -15.031 9.047 1 98.25 190 ALA A CA 1
ATOM 1477 C C . ALA A 1 190 ? -19.016 -14.734 7.598 1 98.25 190 ALA A C 1
ATOM 1479 O O . ALA A 1 190 ? -19.25 -15.656 6.812 1 98.25 190 ALA A O 1
ATOM 1480 N N . GLY A 1 191 ? -19.141 -13.477 7.309 1 97.81 191 GLY A N 1
ATOM 1481 C CA . GLY A 1 191 ? -19.422 -13.102 5.934 1 97.81 191 GLY A CA 1
ATOM 1482 C C . GLY A 1 191 ? -18.375 -13.578 4.949 1 97.81 191 GLY A C 1
ATOM 1483 O O . GLY A 1 191 ? -18.703 -14.023 3.848 1 97.81 191 GLY A O 1
ATOM 1484 N N . GLY A 1 192 ? -17.109 -13.469 5.344 1 97.94 192 GLY A N 1
ATOM 1485 C CA . GLY A 1 192 ? -16.031 -13.977 4.52 1 97.94 192 GLY A CA 1
ATOM 1486 C C . GLY A 1 192 ? -16.109 -15.469 4.277 1 97.94 192 GLY A C 1
ATOM 1487 O O . GLY A 1 192 ? -15.945 -15.938 3.146 1 97.94 192 GLY A O 1
ATOM 1488 N N . LEU A 1 193 ? -16.375 -16.156 5.355 1 98.44 193 LEU A N 1
ATOM 1489 C CA . LEU A 1 193 ? -16.5 -17.609 5.234 1 98.44 193 LEU A CA 1
ATOM 1490 C C . LEU A 1 193 ? -17.656 -17.984 4.324 1 98.44 193 LEU A C 1
ATOM 1492 O O . LEU A 1 193 ? -17.562 -18.938 3.547 1 98.44 193 LEU A O 1
ATOM 1496 N N . SER A 1 194 ? -18.719 -17.281 4.418 1 98.31 194 SER A N 1
ATOM 1497 C CA . SER A 1 194 ? -19.875 -17.516 3.549 1 98.31 194 SER A CA 1
ATOM 1498 C C . SER A 1 194 ? -19.516 -17.266 2.086 1 98.31 194 SER A C 1
ATOM 1500 O O . SER A 1 194 ? -19.797 -18.109 1.226 1 98.31 194 SER A O 1
ATOM 1502 N N . LEU A 1 195 ? -18.891 -16.203 1.853 1 97.62 195 LEU A N 1
ATOM 1503 C CA . LEU A 1 195 ? -18.5 -15.852 0.488 1 97.62 195 LEU A CA 1
ATOM 1504 C C . LEU A 1 195 ? -17.5 -16.859 -0.066 1 97.62 195 LEU A C 1
ATOM 1506 O O . LEU A 1 195 ? -17.609 -17.266 -1.225 1 97.62 195 LEU A O 1
ATOM 1510 N N . GLY A 1 196 ? -16.516 -17.188 0.753 1 97.94 196 GLY A N 1
ATOM 1511 C CA . GLY A 1 196 ? -15.531 -18.172 0.336 1 97.94 196 GLY A CA 1
ATOM 1512 C C . GLY A 1 196 ? -16.125 -19.531 0.017 1 97.94 196 GLY A C 1
ATOM 1513 O O . GLY A 1 196 ? -15.758 -20.156 -0.97 1 97.94 196 GLY A O 1
ATOM 1514 N N . SER A 1 197 ? -17.062 -19.969 0.814 1 98.38 197 SER A N 1
ATOM 1515 C CA . SER A 1 197 ? -17.734 -21.234 0.581 1 98.38 197 SER A CA 1
ATOM 1516 C C . SER A 1 197 ? -18.578 -21.188 -0.688 1 98.38 197 SER A C 1
ATOM 1518 O O . SER A 1 197 ? -18.703 -22.188 -1.396 1 98.38 197 SER A O 1
ATOM 1520 N N . LEU A 1 198 ? -19.156 -20.062 -0.889 1 98.25 198 LEU A N 1
ATOM 1521 C CA . LEU A 1 198 ? -19.938 -19.875 -2.107 1 98.25 198 LEU A CA 1
ATOM 1522 C C . LEU A 1 198 ? -19.047 -20 -3.344 1 98.25 198 LEU A C 1
ATOM 1524 O O . LEU A 1 198 ? -19.438 -20.625 -4.332 1 98.25 198 LEU A O 1
ATOM 1528 N N . CYS A 1 199 ? -17.875 -19.453 -3.293 1 97.19 199 CYS A N 1
ATOM 1529 C CA . CYS A 1 199 ? -16.938 -19.547 -4.406 1 97.19 199 CYS A CA 1
ATOM 1530 C C . CYS A 1 199 ? -16.516 -21 -4.637 1 97.19 199 CYS A C 1
ATOM 1532 O O . CYS A 1 199 ? -16.406 -21.438 -5.777 1 97.19 199 CYS A O 1
ATOM 1534 N N . LEU A 1 200 ? -16.281 -21.656 -3.549 1 97.81 200 LEU A N 1
ATOM 1535 C CA . LEU A 1 200 ? -15.93 -23.062 -3.646 1 97.81 200 LEU A CA 1
ATOM 1536 C C . LEU A 1 200 ? -17.078 -23.875 -4.246 1 97.81 200 LEU A C 1
ATOM 1538 O O . LEU A 1 200 ? -16.844 -24.781 -5.051 1 97.81 200 LEU A O 1
ATOM 1542 N N . LEU A 1 201 ? -18.297 -23.562 -3.844 1 97.19 201 LEU A N 1
ATOM 1543 C CA . LEU A 1 201 ? -19.484 -24.203 -4.398 1 97.19 201 LEU A CA 1
ATOM 1544 C C . LEU A 1 201 ? -19.562 -24 -5.906 1 97.19 201 LEU A C 1
ATOM 1546 O O . LEU A 1 201 ? -19.828 -24.938 -6.656 1 97.19 201 LEU A O 1
ATOM 1550 N N . GLY A 1 202 ? -19.375 -22.766 -6.262 1 96.31 202 GLY A N 1
ATOM 1551 C CA . GLY A 1 202 ? -19.391 -22.453 -7.684 1 96.31 202 GLY A CA 1
ATOM 1552 C C . GLY A 1 202 ? -18.344 -23.203 -8.477 1 96.31 202 GLY A C 1
ATOM 1553 O O . GLY A 1 202 ? -18.656 -23.781 -9.523 1 96.31 202 GLY A O 1
ATOM 1554 N N . TRP A 1 203 ? -17.141 -23.25 -7.938 1 95.56 203 TRP A N 1
ATOM 1555 C CA . TRP A 1 203 ? -16.062 -23.969 -8.617 1 95.56 203 TRP A CA 1
ATOM 1556 C C . TRP A 1 203 ? -16.375 -25.453 -8.703 1 95.56 203 TRP A C 1
ATOM 1558 O O . TRP A 1 203 ? -16.141 -26.094 -9.734 1 95.56 203 TRP A O 1
ATOM 1568 N N . THR A 1 204 ? -16.875 -26.062 -7.645 1 96.69 204 THR A N 1
ATOM 1569 C CA . THR A 1 204 ? -17.188 -27.484 -7.59 1 96.69 204 THR A CA 1
ATOM 1570 C C . THR A 1 204 ? -18.281 -27.844 -8.594 1 96.69 204 THR A C 1
ATOM 1572 O O . THR A 1 204 ? -18.203 -28.875 -9.266 1 96.69 204 THR A O 1
ATOM 1575 N N . ALA A 1 205 ? -19.203 -27 -8.672 1 96.06 205 ALA A N 1
ATOM 1576 C CA . ALA A 1 205 ? -20.312 -27.25 -9.578 1 96.06 205 ALA A CA 1
ATOM 1577 C C . ALA A 1 205 ? -19.891 -27.109 -11.039 1 96.06 205 ALA A C 1
ATOM 1579 O O . ALA A 1 205 ? -20.328 -27.875 -11.898 1 96.06 205 ALA A O 1
ATOM 1580 N N . TRP A 1 206 ? -18.984 -26.203 -11.297 1 94.88 206 TRP A N 1
ATOM 1581 C CA . TRP A 1 206 ? -18.672 -25.859 -12.688 1 94.88 206 TRP A CA 1
ATOM 1582 C C . TRP A 1 206 ? -17.422 -26.594 -13.164 1 94.88 206 TRP A C 1
ATOM 1584 O O . TRP A 1 206 ? -17.312 -26.953 -14.344 1 94.88 206 TRP A O 1
ATOM 1594 N N . ARG A 1 207 ? -16.484 -26.812 -12.297 1 92.38 207 ARG A N 1
ATOM 1595 C CA . ARG A 1 207 ? -15.148 -27.125 -12.82 1 92.38 207 ARG A CA 1
ATOM 1596 C C . ARG A 1 207 ? -14.672 -28.484 -12.32 1 92.38 207 ARG A C 1
ATOM 1598 O O . ARG A 1 207 ? -13.773 -29.094 -12.906 1 92.38 207 ARG A O 1
ATOM 1605 N N . TYR A 1 208 ? -15.273 -28.953 -11.227 1 93.69 208 TYR A N 1
ATOM 1606 C CA . TYR A 1 208 ? -14.805 -30.234 -10.68 1 93.69 208 TYR A CA 1
ATOM 1607 C C . TYR A 1 208 ? -15.086 -31.375 -11.648 1 93.69 208 TYR A C 1
ATOM 1609 O O . TYR A 1 208 ? -16.219 -31.547 -12.109 1 93.69 208 TYR A O 1
ATOM 1617 N N . LYS A 1 209 ? -14.062 -32.219 -11.953 1 92.44 209 LYS A N 1
ATOM 1618 C CA . LYS A 1 209 ? -14.188 -33.281 -12.945 1 92.44 209 LYS A CA 1
ATOM 1619 C C . LYS A 1 209 ? -14.07 -34.656 -12.297 1 92.44 209 LYS A C 1
ATOM 1621 O O . LYS A 1 209 ? -14.031 -35.656 -12.992 1 92.44 209 LYS A O 1
ATOM 1626 N N . GLY A 1 210 ? -14.102 -34.812 -11.039 1 93.06 210 GLY A N 1
ATOM 1627 C CA . GLY A 1 210 ? -13.984 -36.062 -10.352 1 93.06 210 GLY A CA 1
ATOM 1628 C C . GLY A 1 210 ? -15.297 -36.844 -10.281 1 93.06 210 GLY A C 1
ATOM 1629 O O . GLY A 1 210 ? -16.266 -36.5 -10.977 1 93.06 210 GLY A O 1
ATOM 1630 N N . PRO A 1 211 ? -15.32 -37.875 -9.578 1 95.88 211 PRO A N 1
ATOM 1631 C CA . PRO A 1 211 ? -16.516 -38.719 -9.461 1 95.88 211 PRO A CA 1
ATOM 1632 C C . PRO A 1 211 ? -17.703 -37.969 -8.859 1 95.88 211 PRO A C 1
ATOM 1634 O O . PRO A 1 211 ? -17.516 -37.125 -7.996 1 95.88 211 PRO A O 1
ATOM 1637 N N . ARG A 1 212 ? -18.906 -38.438 -9.25 1 95.69 212 ARG A N 1
ATOM 1638 C CA . ARG A 1 212 ? -20.156 -37.781 -8.82 1 95.69 212 ARG A CA 1
ATOM 1639 C C . ARG A 1 212 ? -20.312 -37.875 -7.305 1 95.69 212 ARG A C 1
ATOM 1641 O O . ARG A 1 212 ? -20.797 -36.938 -6.672 1 95.69 212 ARG A O 1
ATOM 1648 N N . GLU A 1 213 ? -19.953 -38.938 -6.832 1 96.56 213 GLU A N 1
ATOM 1649 C CA . GLU A 1 213 ? -20.109 -39.125 -5.391 1 96.56 213 GLU A CA 1
ATOM 1650 C C . GLU A 1 213 ? -19.25 -38.156 -4.609 1 96.56 213 GLU A C 1
ATOM 1652 O O . GLU A 1 213 ? -19.688 -37.594 -3.594 1 96.56 213 GLU A O 1
ATOM 1657 N N . ASP A 1 214 ? -18.031 -37.938 -5.047 1 97.38 214 ASP A N 1
ATOM 1658 C CA . ASP A 1 214 ? -17.125 -37 -4.395 1 97.38 214 ASP A CA 1
ATOM 1659 C C . ASP A 1 214 ? -17.609 -35.562 -4.547 1 97.38 214 ASP A C 1
ATOM 1661 O O . ASP A 1 214 ? -17.547 -34.75 -3.596 1 97.38 214 ASP A O 1
ATOM 1665 N N . ARG A 1 215 ? -18.094 -35.25 -5.719 1 97 215 ARG A N 1
ATOM 1666 C CA . ARG A 1 215 ? -18.656 -33.938 -5.957 1 97 215 ARG A CA 1
ATOM 1667 C C . ARG A 1 215 ? -19.812 -33.656 -5.004 1 97 215 ARG A C 1
ATOM 1669 O O . ARG A 1 215 ? -19.906 -32.562 -4.434 1 97 215 ARG A O 1
ATOM 1676 N N . ASN A 1 216 ? -20.641 -34.656 -4.887 1 97.12 216 ASN A N 1
ATOM 1677 C CA . ASN A 1 216 ? -21.828 -34.531 -4.035 1 97.12 216 ASN A CA 1
ATOM 1678 C C . ASN A 1 216 ? -21.422 -34.281 -2.576 1 97.12 216 ASN A C 1
ATOM 1680 O O . ASN A 1 216 ? -22.047 -33.5 -1.878 1 97.12 216 ASN A O 1
ATOM 1684 N N . ARG A 1 217 ? -20.469 -34.969 -2.158 1 97.56 217 ARG A N 1
ATOM 1685 C CA . ARG A 1 217 ? -19.984 -34.781 -0.792 1 97.56 217 ARG A CA 1
ATOM 1686 C C . ARG A 1 217 ? -19.406 -33.375 -0.595 1 97.56 217 ARG A C 1
ATOM 1688 O O . ARG A 1 217 ? -19.641 -32.75 0.438 1 97.56 217 ARG A O 1
ATOM 1695 N N . ALA A 1 218 ? -18.625 -32.938 -1.571 1 97.94 218 ALA A N 1
ATOM 1696 C CA . ALA A 1 218 ? -18.031 -31.609 -1.513 1 97.94 218 ALA A CA 1
ATOM 1697 C C . ALA A 1 218 ? -19.109 -30.531 -1.522 1 97.94 218 ALA A C 1
ATOM 1699 O O . ALA A 1 218 ? -19.016 -29.562 -0.767 1 97.94 218 ALA A O 1
ATOM 1700 N N . LEU A 1 219 ? -20.125 -30.719 -2.365 1 98 219 LEU A N 1
ATOM 1701 C CA . LEU A 1 219 ? -21.219 -29.766 -2.439 1 98 219 LEU A CA 1
ATOM 1702 C C . LEU A 1 219 ? -21.984 -29.703 -1.121 1 98 219 LEU A C 1
ATOM 1704 O O . LEU A 1 219 ? -22.328 -28.625 -0.641 1 98 219 LEU A O 1
ATOM 1708 N N . ARG A 1 220 ? -22.203 -30.828 -0.574 1 97.94 220 ARG A N 1
ATOM 1709 C CA . ARG A 1 220 ? -22.969 -30.891 0.666 1 97.94 220 ARG A CA 1
ATOM 1710 C C . ARG A 1 220 ? -22.234 -30.188 1.803 1 97.94 220 ARG A C 1
ATOM 1712 O O . ARG A 1 220 ? -22.828 -29.406 2.545 1 97.94 220 ARG A O 1
ATOM 1719 N N . LEU A 1 221 ? -21 -30.5 1.923 1 98.06 221 LEU A N 1
ATOM 1720 C CA . LEU A 1 221 ? -20.234 -29.906 3.004 1 98.06 221 LEU A CA 1
ATOM 1721 C C . LEU A 1 221 ? -20.078 -28.406 2.795 1 98.06 221 LEU A C 1
ATOM 1723 O O . LEU A 1 221 ? -20.281 -27.609 3.727 1 98.06 221 LEU A O 1
ATOM 1727 N N . ALA A 1 222 ? -19.656 -27.953 1.573 1 98.19 222 ALA A N 1
ATOM 1728 C CA . ALA A 1 222 ? -19.516 -26.531 1.273 1 98.19 222 ALA A CA 1
ATOM 1729 C C . ALA A 1 222 ? -20.844 -25.797 1.458 1 98.19 222 ALA A C 1
ATOM 1731 O O . ALA A 1 222 ? -20.875 -24.656 1.934 1 98.19 222 ALA A O 1
ATOM 1732 N N . GLY A 1 223 ? -21.922 -26.5 1.043 1 98.25 223 GLY A N 1
ATOM 1733 C CA . GLY A 1 223 ? -23.25 -25.922 1.227 1 98.25 223 GLY A CA 1
ATOM 1734 C C . GLY A 1 223 ? -23.625 -25.734 2.686 1 98.25 223 GLY A C 1
ATOM 1735 O O . GLY A 1 223 ? -24.234 -24.734 3.057 1 98.25 223 GLY A O 1
ATOM 1736 N N . ALA A 1 224 ? -23.328 -26.734 3.473 1 98.44 224 ALA A N 1
ATOM 1737 C CA . ALA A 1 224 ? -23.609 -26.656 4.902 1 98.44 224 ALA A CA 1
ATOM 1738 C C . ALA A 1 224 ? -22.844 -25.5 5.551 1 98.44 224 ALA A C 1
ATOM 1740 O O . ALA A 1 224 ? -23.406 -24.766 6.367 1 98.44 224 ALA A O 1
ATOM 1741 N N . VAL A 1 225 ? -21.578 -25.344 5.215 1 98.5 225 VAL A N 1
ATOM 1742 C CA . VAL A 1 225 ? -20.766 -24.266 5.77 1 98.5 225 VAL A CA 1
ATOM 1743 C C . VAL A 1 225 ? -21.297 -22.922 5.27 1 98.5 225 VAL A C 1
ATOM 1745 O O . VAL A 1 225 ? -21.375 -21.953 6.035 1 98.5 225 VAL A O 1
ATOM 1748 N N . PHE A 1 226 ? -21.641 -22.875 3.969 1 98.62 226 PHE A N 1
ATOM 1749 C CA . PHE A 1 226 ? -22.203 -21.672 3.367 1 98.62 226 PHE A CA 1
ATOM 1750 C C . PHE A 1 226 ? -23.453 -21.219 4.109 1 98.62 226 PHE A C 1
ATOM 1752 O O . PHE A 1 226 ? -23.547 -20.062 4.52 1 98.62 226 PHE A O 1
ATOM 1759 N N . LEU A 1 227 ? -24.344 -22.141 4.359 1 98.25 227 LEU A N 1
ATOM 1760 C CA . LEU A 1 227 ? -25.594 -21.828 5.043 1 98.25 227 LEU A CA 1
ATOM 1761 C C . LEU A 1 227 ? -25.344 -21.438 6.492 1 98.25 227 LEU A C 1
ATOM 1763 O O . LEU A 1 227 ? -25.922 -20.453 6.988 1 98.25 227 LEU A O 1
ATOM 1767 N N . GLY A 1 228 ? -24.562 -22.266 7.145 1 98.56 228 GLY A N 1
ATOM 1768 C CA . GLY A 1 228 ? -24.234 -21.953 8.523 1 98.56 228 GLY A CA 1
ATOM 1769 C C . GLY A 1 228 ? -23.594 -20.594 8.688 1 98.56 228 GLY A C 1
ATOM 1770 O O . GLY A 1 228 ? -23.969 -19.812 9.57 1 98.56 228 GLY A O 1
ATOM 1771 N N . ALA A 1 229 ? -22.578 -20.266 7.895 1 98.56 229 ALA A N 1
ATOM 1772 C CA . ALA A 1 229 ? -21.875 -18.984 7.953 1 98.56 229 ALA A CA 1
ATOM 1773 C C . ALA A 1 229 ? -22.812 -17.828 7.605 1 98.56 229 ALA A C 1
ATOM 1775 O O . ALA A 1 229 ? -22.719 -16.734 8.172 1 98.56 229 ALA A O 1
ATOM 1776 N N . ALA A 1 230 ? -23.703 -18.062 6.645 1 98.19 230 ALA A N 1
ATOM 1777 C CA . ALA A 1 230 ? -24.672 -17.047 6.277 1 98.19 230 ALA A CA 1
ATOM 1778 C C . ALA A 1 230 ? -25.609 -16.719 7.441 1 98.19 230 ALA A C 1
ATOM 1780 O O . ALA A 1 230 ? -25.938 -15.562 7.672 1 98.19 230 ALA A O 1
ATOM 1781 N N . LEU A 1 231 ? -26.031 -17.75 8.141 1 97.81 231 LEU A N 1
ATOM 1782 C CA . LEU A 1 231 ? -26.906 -17.547 9.297 1 97.81 231 LEU A CA 1
ATOM 1783 C C . LEU A 1 231 ? -26.188 -16.781 10.391 1 97.81 231 LEU A C 1
ATOM 1785 O O . LEU A 1 231 ? -26.75 -15.867 11 1 97.81 231 LEU A O 1
ATOM 1789 N N . VAL A 1 232 ? -24.969 -17.141 10.594 1 98.06 232 VAL A N 1
ATOM 1790 C CA . VAL A 1 232 ? -24.188 -16.422 11.594 1 98.06 232 VAL A CA 1
ATOM 1791 C C . VAL A 1 232 ? -23.984 -14.977 11.164 1 98.06 232 VAL A C 1
ATOM 1793 O O . VAL A 1 232 ? -24.031 -14.062 12 1 98.06 232 VAL A O 1
ATOM 1796 N N . THR A 1 233 ? -23.734 -14.742 9.867 1 97.81 233 THR A N 1
ATOM 1797 C CA . THR A 1 233 ? -23.578 -13.391 9.336 1 97.81 233 THR A CA 1
ATOM 1798 C C . THR A 1 233 ? -24.828 -12.555 9.609 1 97.81 233 THR A C 1
ATOM 1800 O O . THR A 1 233 ? -24.734 -11.398 10.016 1 97.81 233 THR A O 1
ATOM 1803 N N . ALA A 1 234 ? -26 -13.148 9.43 1 96.5 234 ALA A N 1
ATOM 1804 C CA . ALA A 1 234 ? -27.266 -12.445 9.648 1 96.5 234 ALA A CA 1
ATOM 1805 C C . ALA A 1 234 ? -27.422 -12.055 11.117 1 96.5 234 ALA A C 1
ATOM 1807 O O . ALA A 1 234 ? -27.828 -10.93 11.43 1 96.5 234 ALA A O 1
ATOM 1808 N N . VAL A 1 235 ? -27.109 -12.938 11.961 1 97 235 VAL A N 1
ATOM 1809 C CA . VAL A 1 235 ? -27.234 -12.68 13.391 1 97 235 VAL A CA 1
ATOM 1810 C C . VAL A 1 235 ? -26.25 -11.586 13.797 1 97 235 VAL A C 1
ATOM 1812 O O . VAL A 1 235 ? -26.594 -10.664 14.531 1 97 235 VAL A O 1
ATOM 1815 N N . CYS A 1 236 ? -25.031 -11.703 13.312 1 96.81 236 CYS A N 1
ATOM 1816 C CA . CYS A 1 236 ? -24.016 -10.727 13.648 1 96.81 236 CYS A CA 1
ATOM 1817 C C . CYS A 1 236 ? -24.359 -9.352 13.094 1 96.81 236 CYS A C 1
ATOM 1819 O O . CYS A 1 236 ? -24.062 -8.328 13.719 1 96.81 236 CYS A O 1
ATOM 1821 N N . ALA A 1 237 ? -24.922 -9.328 11.93 1 94.62 237 ALA A N 1
ATOM 1822 C CA . ALA A 1 237 ? -25.375 -8.062 11.352 1 94.62 237 ALA A CA 1
ATOM 1823 C C . ALA A 1 237 ? -26.422 -7.398 12.234 1 94.62 237 ALA A C 1
ATOM 1825 O O . ALA A 1 237 ? -26.375 -6.188 12.469 1 94.62 237 ALA A O 1
ATOM 1826 N N . PHE A 1 238 ? -27.344 -8.211 12.711 1 93.69 238 PHE A N 1
ATOM 1827 C CA . PHE A 1 238 ? -28.375 -7.707 13.594 1 93.69 238 PHE A CA 1
ATOM 1828 C C . PHE A 1 238 ? -27.766 -7.117 14.867 1 93.69 238 PHE A C 1
ATOM 1830 O O . PHE A 1 238 ? -28.141 -6.016 15.281 1 93.69 238 PHE A O 1
ATOM 1837 N N . VAL A 1 239 ? -26.844 -7.797 15.383 1 95.62 239 VAL A N 1
ATOM 1838 C CA . VAL A 1 239 ? -26.203 -7.332 16.609 1 95.62 239 VAL A CA 1
ATOM 1839 C C . VAL A 1 239 ? -25.391 -6.078 16.312 1 95.62 239 VAL A C 1
ATOM 1841 O O . VAL A 1 239 ? -25.391 -5.129 17.094 1 95.62 239 VAL A O 1
ATOM 1844 N N . TYR A 1 240 ? -24.672 -6.027 15.211 1 93.56 240 TYR A N 1
ATOM 1845 C CA . TYR A 1 240 ? -23.844 -4.891 14.82 1 93.56 240 TYR A CA 1
ATOM 1846 C C . TYR A 1 240 ? -24.688 -3.619 14.719 1 93.56 240 TYR A C 1
ATOM 1848 O O . TYR A 1 240 ? -24.328 -2.592 15.312 1 93.56 240 TYR A O 1
ATOM 1856 N N . PHE A 1 241 ? -25.844 -3.66 14.078 1 89.69 241 PHE A N 1
ATOM 1857 C CA . PHE A 1 241 ? -26.656 -2.477 13.852 1 89.69 241 PHE A CA 1
ATOM 1858 C C . PHE A 1 241 ? -27.375 -2.059 15.133 1 89.69 241 PHE A C 1
ATOM 1860 O O . PHE A 1 241 ? -27.75 -0.894 15.289 1 89.69 241 PHE A O 1
ATOM 1867 N N . SER A 1 242 ? -27.5 -3.008 16.078 1 90.5 242 SER A N 1
ATOM 1868 C CA . SER A 1 242 ? -28.078 -2.662 17.375 1 90.5 242 SER A CA 1
ATOM 1869 C C . SER A 1 242 ? -27.094 -1.874 18.219 1 90.5 242 SER A C 1
ATOM 1871 O O . SER A 1 242 ? -27.484 -1.184 19.172 1 90.5 242 SER A O 1
ATOM 1873 N N . ARG A 1 243 ? -25.844 -2.01 17.891 1 89.75 243 ARG A N 1
ATOM 1874 C CA . ARG A 1 243 ? -24.812 -1.341 18.672 1 89.75 243 ARG A CA 1
ATOM 1875 C C . ARG A 1 243 ? -24.453 0.017 18.078 1 89.75 243 ARG A C 1
ATOM 1877 O O . ARG A 1 243 ? -23.797 0.835 18.734 1 89.75 243 ARG A O 1
ATOM 1884 N N . VAL A 1 244 ? -24.891 0.303 16.859 1 87.06 244 VAL A N 1
ATOM 1885 C CA . VAL A 1 244 ? -24.672 1.6 16.234 1 87.06 244 VAL A CA 1
ATOM 1886 C C . VAL A 1 244 ? -25.641 2.625 16.797 1 87.06 244 VAL A C 1
ATOM 1888 O O . VAL A 1 244 ? -26.844 2.354 16.922 1 87.06 244 VAL A O 1
ATOM 1891 N N . PRO A 1 245 ? -25.125 3.771 17.172 1 83.12 245 PRO A N 1
ATOM 1892 C CA . PRO A 1 245 ? -26.016 4.797 17.719 1 83.12 245 PRO A CA 1
ATOM 1893 C C . PRO A 1 245 ? -27.188 5.105 16.781 1 83.12 245 PRO A C 1
ATOM 1895 O O . PRO A 1 245 ? -27.016 5.188 15.562 1 83.12 245 PRO A O 1
ATOM 1898 N N . GLN A 1 246 ? -28.312 5.344 17.344 1 78.94 246 GLN A N 1
ATOM 1899 C CA . GLN A 1 246 ? -29.547 5.566 16.594 1 78.94 246 GLN A CA 1
ATOM 1900 C C . GLN A 1 246 ? -29.469 6.859 15.789 1 78.94 246 GLN A C 1
ATOM 1902 O O . GLN A 1 246 ? -30.062 6.957 14.719 1 78.94 246 GLN A O 1
ATOM 1907 N N . THR A 1 247 ? -28.781 7.758 16.234 1 74.75 247 THR A N 1
ATOM 1908 C CA . THR A 1 247 ? -28.625 9.031 15.539 1 74.75 247 THR A CA 1
ATOM 1909 C C . THR A 1 247 ? -27.953 8.836 14.188 1 74.75 247 THR A C 1
ATOM 1911 O O . THR A 1 247 ? -28.203 9.586 13.25 1 74.75 247 THR A O 1
ATOM 1914 N N . TYR A 1 248 ? -27.188 7.777 14.148 1 77.19 248 TYR A N 1
ATOM 1915 C CA . TYR A 1 248 ? -26.469 7.496 12.914 1 77.19 248 TYR A CA 1
ATOM 1916 C C . TYR A 1 248 ? -27.328 6.672 11.961 1 77.19 248 TYR A C 1
ATOM 1918 O O . TYR A 1 248 ? -27.266 6.855 10.742 1 77.19 248 TYR A O 1
ATOM 1926 N N . LEU A 1 249 ? -28.172 5.918 12.555 1 76.38 249 LEU A N 1
ATOM 1927 C CA . LEU A 1 249 ? -28.938 4.996 11.734 1 76.38 249 LEU A CA 1
ATOM 1928 C C . LEU A 1 249 ? -30.094 5.723 11.031 1 76.38 249 LEU A C 1
ATOM 1930 O O . LEU A 1 249 ? -30.656 5.211 10.062 1 76.38 249 LEU A O 1
ATOM 1934 N N . THR A 1 250 ? -30.359 6.906 11.461 1 68.44 250 THR A N 1
ATOM 1935 C CA . THR A 1 250 ? -31.406 7.688 10.805 1 68.44 250 THR A CA 1
ATOM 1936 C C . THR A 1 250 ? -31.016 8.016 9.367 1 68.44 250 THR A C 1
ATOM 1938 O O . THR A 1 250 ? -31.891 8.273 8.531 1 68.44 250 THR A O 1
ATOM 1941 N N . HIS A 1 251 ? -29.734 7.852 9.125 1 67.06 251 HIS A N 1
ATOM 1942 C CA . HIS A 1 251 ? -29.188 8.211 7.816 1 67.06 251 HIS A CA 1
ATOM 1943 C C . HIS A 1 251 ? -29.141 7 6.891 1 67.06 251 HIS A C 1
ATOM 1945 O O . HIS A 1 251 ? -28.672 7.102 5.754 1 67.06 251 HIS A O 1
ATOM 1951 N N . TRP A 1 252 ? -29.672 5.984 7.344 1 70.75 252 TRP A N 1
ATOM 1952 C CA . TRP A 1 252 ? -29.5 4.715 6.648 1 70.75 252 TRP A CA 1
ATOM 1953 C C . TRP A 1 252 ? -30.094 4.781 5.242 1 70.75 252 TRP A C 1
ATOM 1955 O O . TRP A 1 252 ? -29.547 4.207 4.301 1 70.75 252 TRP A O 1
ATOM 1965 N N . LYS A 1 253 ? -31.188 5.492 5.137 1 63.88 253 LYS A N 1
ATOM 1966 C CA . LYS A 1 253 ? -31.906 5.527 3.859 1 63.88 253 LYS A CA 1
ATOM 1967 C C . LYS A 1 253 ? -31.094 6.277 2.805 1 63.88 253 LYS A C 1
ATOM 1969 O O . LYS A 1 253 ? -31.25 6.031 1.606 1 63.88 253 LYS A O 1
ATOM 1974 N N . PHE A 1 254 ? -30.234 7.059 3.324 1 64.12 254 PHE A N 1
ATOM 1975 C CA . PHE A 1 254 ? -29.469 7.879 2.387 1 64.12 254 PHE A CA 1
ATOM 1976 C C . PHE A 1 254 ? -28.172 7.184 1.989 1 64.12 254 PHE A C 1
ATOM 1978 O O . PHE A 1 254 ? -27.422 7.684 1.142 1 64.12 254 PHE A O 1
ATOM 1985 N N . ALA A 1 255 ? -28.031 6.102 2.668 1 61.34 255 ALA A N 1
ATOM 1986 C CA . ALA A 1 255 ? -26.75 5.438 2.498 1 61.34 255 ALA A CA 1
ATOM 1987 C C . ALA A 1 255 ? -26.656 4.75 1.139 1 61.34 255 ALA A C 1
ATOM 1989 O O . ALA A 1 255 ? -25.578 4.355 0.703 1 61.34 255 ALA A O 1
ATOM 1990 N N . VAL A 1 256 ? -27.812 4.805 0.448 1 58.5 256 VAL A N 1
ATOM 1991 C CA . VAL A 1 256 ? -27.734 4.168 -0.864 1 58.5 256 VAL A CA 1
ATOM 1992 C C . VAL A 1 256 ? -27.25 5.184 -1.901 1 58.5 256 VAL A C 1
ATOM 1994 O O . VAL A 1 256 ? -27.438 6.391 -1.729 1 58.5 256 VAL A O 1
ATOM 1997 N N . ALA A 1 257 ? -26.25 4.852 -2.844 1 56.69 257 ALA A N 1
ATOM 1998 C CA . ALA A 1 257 ? -25.422 5.484 -3.863 1 56.69 257 ALA A CA 1
ATOM 1999 C C . ALA A 1 257 ? -25.859 6.93 -4.105 1 56.69 257 ALA A C 1
ATOM 2001 O O . ALA A 1 257 ? -25.031 7.836 -4.129 1 56.69 257 ALA A O 1
ATOM 2002 N N . THR A 1 258 ? -27.203 7.184 -4.613 1 57.94 258 THR A N 1
ATOM 2003 C CA . THR A 1 258 ? -27.594 8.516 -5.07 1 57.94 258 THR A CA 1
ATOM 2004 C C . THR A 1 258 ? -28.844 8.992 -4.348 1 57.94 258 THR A C 1
ATOM 2006 O O . THR A 1 258 ? -29.594 8.188 -3.785 1 57.94 258 THR A O 1
ATOM 2009 N N . SER A 1 259 ? -28.844 10.32 -4.039 1 58.41 259 SER A N 1
ATOM 2010 C CA . SER A 1 259 ? -30.031 10.961 -3.508 1 58.41 259 SER A CA 1
ATOM 2011 C C . SER A 1 259 ? -31.297 10.406 -4.16 1 58.41 259 SER A C 1
ATOM 2013 O O . SER A 1 259 ? -32.344 10.266 -3.504 1 58.41 259 SER A O 1
ATOM 2015 N N . TYR A 1 260 ? -31.172 9.922 -5.316 1 57.16 260 TYR A N 1
ATOM 2016 C CA . TYR A 1 260 ? -32.344 9.391 -6.02 1 57.16 260 TYR A CA 1
ATOM 2017 C C . TYR A 1 260 ? -32.75 8.047 -5.445 1 57.16 260 TYR A C 1
ATOM 2019 O O . TYR A 1 260 ? -33.938 7.812 -5.199 1 57.16 260 TYR A O 1
ATOM 2027 N N . LEU A 1 261 ? -31.844 7.277 -5.203 1 63.19 261 LEU A N 1
ATOM 2028 C CA . LEU A 1 261 ? -32.156 5.934 -4.738 1 63.19 261 LEU A CA 1
ATOM 2029 C C . LEU A 1 261 ? -32.688 5.961 -3.303 1 63.19 261 LEU A C 1
ATOM 2031 O O . LEU A 1 261 ? -33.375 5.051 -2.875 1 63.19 261 LEU A O 1
ATOM 2035 N N . SER A 1 262 ? -32.375 7.062 -2.729 1 63.09 262 SER A N 1
ATOM 2036 C CA . SER A 1 262 ? -32.812 7.234 -1.354 1 63.09 262 SER A CA 1
ATOM 2037 C C . SER A 1 262 ? -34.344 7.453 -1.304 1 63.09 262 SER A C 1
ATOM 2039 O O . SER A 1 262 ? -34.969 7.25 -0.263 1 63.09 262 SER A O 1
ATOM 2041 N N . GLN A 1 263 ? -34.812 7.723 -2.492 1 62.78 263 GLN A N 1
ATOM 2042 C CA . GLN A 1 263 ? -36.25 8 -2.539 1 62.78 263 GLN A CA 1
ATOM 2043 C C . GLN A 1 263 ? -37.062 6.719 -2.758 1 62.78 263 GLN A C 1
ATOM 2045 O O . GLN A 1 263 ? -38.281 6.734 -2.713 1 62.78 263 GLN A O 1
ATOM 2050 N N . LEU A 1 264 ? -36.406 5.734 -2.959 1 70.31 264 LEU A N 1
ATOM 2051 C CA . LEU A 1 264 ? -37.062 4.445 -3.129 1 70.31 264 LEU A CA 1
ATOM 2052 C C . LEU A 1 264 ? -36.906 3.578 -1.884 1 70.31 264 LEU A C 1
ATOM 2054 O O . LEU A 1 264 ? -36.031 2.725 -1.831 1 70.31 264 LEU A O 1
ATOM 2058 N N . PRO A 1 265 ? -37.812 3.715 -0.995 1 69.38 265 PRO A N 1
ATOM 2059 C CA . PRO A 1 265 ? -37.625 3.084 0.314 1 69.38 265 PRO A CA 1
ATOM 2060 C C . PRO A 1 265 ? -37.656 1.56 0.249 1 69.38 265 PRO A C 1
ATOM 2062 O O . PRO A 1 265 ? -37.125 0.883 1.121 1 69.38 265 PRO A O 1
ATOM 2065 N N . TYR A 1 266 ? -38.219 1.095 -0.783 1 76.81 266 TYR A N 1
ATOM 2066 C CA . TYR A 1 266 ? -38.406 -0.352 -0.795 1 76.81 266 TYR A CA 1
ATOM 2067 C C . TYR A 1 266 ? -37.312 -1.037 -1.594 1 76.81 266 TYR A C 1
ATOM 2069 O O . TYR A 1 266 ? -37.219 -2.268 -1.615 1 76.81 266 TYR A O 1
ATOM 2077 N N . LEU A 1 267 ? -36.531 -0.362 -2.16 1 78.88 267 LEU A N 1
ATOM 2078 C CA . LEU A 1 267 ? -35.531 -0.94 -3.035 1 78.88 267 LEU A CA 1
ATOM 2079 C C . LEU A 1 267 ? -34.531 -1.757 -2.232 1 78.88 267 LEU A C 1
ATOM 2081 O O . LEU A 1 267 ? -34.219 -2.9 -2.586 1 78.88 267 LEU A O 1
ATOM 2085 N N . LEU A 1 268 ? -34.062 -1.252 -1.112 1 80.5 268 LEU A N 1
ATOM 2086 C CA . LEU A 1 268 ? -33 -1.915 -0.341 1 80.5 268 LEU A CA 1
ATOM 2087 C C . LEU A 1 268 ? -33.562 -3.15 0.366 1 80.5 268 LEU A C 1
ATOM 2089 O O . LEU A 1 268 ? -32.938 -4.227 0.302 1 80.5 268 LEU A O 1
ATOM 2093 N N . PRO A 1 269 ? -34.75 -3.02 0.936 1 83.62 269 PRO A N 1
ATOM 2094 C CA . PRO A 1 269 ? -35.281 -4.23 1.542 1 83.62 269 PRO A CA 1
ATOM 2095 C C . PRO A 1 269 ? -35.594 -5.32 0.516 1 83.62 269 PRO A C 1
ATOM 2097 O O . PRO A 1 269 ? -35.438 -6.508 0.808 1 83.62 269 PRO A O 1
ATOM 2100 N N . ALA A 1 270 ? -36.062 -4.898 -0.612 1 87.75 270 ALA A N 1
ATOM 2101 C CA . ALA A 1 270 ? -36.344 -5.871 -1.672 1 87.75 270 ALA A CA 1
ATOM 2102 C C . ALA A 1 270 ? -35.031 -6.539 -2.133 1 87.75 270 ALA A C 1
ATOM 2104 O O . ALA A 1 270 ? -35 -7.746 -2.375 1 87.75 270 ALA A O 1
ATOM 2105 N N . PHE A 1 271 ? -34.062 -5.723 -2.295 1 88.88 271 PHE A N 1
ATOM 2106 C CA . PHE A 1 271 ? -32.75 -6.238 -2.688 1 88.88 271 PHE A CA 1
ATOM 2107 C C . PHE A 1 271 ? -32.219 -7.219 -1.647 1 88.88 271 PHE A C 1
ATOM 2109 O O . PHE A 1 271 ? -31.75 -8.297 -1.993 1 88.88 271 PHE A O 1
ATOM 2116 N N . ASN A 1 272 ? -32.312 -6.918 -0.417 1 91.25 272 ASN A N 1
ATOM 2117 C CA . ASN A 1 272 ? -31.844 -7.773 0.666 1 91.25 272 ASN A CA 1
ATOM 2118 C C . ASN A 1 272 ? -32.656 -9.055 0.772 1 91.25 272 ASN A C 1
ATOM 2120 O O . ASN A 1 272 ? -32.125 -10.117 1.077 1 91.25 272 ASN A O 1
ATOM 2124 N N . GLY A 1 273 ? -33.969 -8.867 0.557 1 93.62 273 GLY A N 1
ATOM 2125 C CA . GLY A 1 273 ? -34.812 -10.055 0.537 1 93.62 273 GLY A CA 1
ATOM 2126 C C . GLY A 1 273 ? -34.469 -11.016 -0.578 1 93.62 273 GLY A C 1
ATOM 2127 O O . GLY A 1 273 ? -34.406 -12.234 -0.365 1 93.62 273 GLY A O 1
ATOM 2128 N N . LEU A 1 274 ? -34.25 -10.453 -1.719 1 95.5 274 LEU A N 1
ATOM 2129 C CA . LEU A 1 274 ? -33.844 -11.273 -2.855 1 95.5 274 LEU A CA 1
ATOM 2130 C C . LEU A 1 274 ? -32.5 -11.969 -2.58 1 95.5 274 LEU A C 1
ATOM 2132 O O . LEU A 1 274 ? -32.312 -13.141 -2.932 1 95.5 274 LEU A O 1
ATOM 2136 N N . ALA A 1 275 ? -31.578 -11.242 -2.025 1 96.62 275 ALA A N 1
ATOM 2137 C CA . ALA A 1 275 ? -30.281 -11.82 -1.691 1 96.62 275 ALA A CA 1
ATOM 2138 C C . ALA A 1 275 ? -30.438 -12.977 -0.706 1 96.62 275 ALA A C 1
ATOM 2140 O O . ALA A 1 275 ? -29.812 -14.031 -0.873 1 96.62 275 ALA A O 1
ATOM 2141 N N . ALA A 1 276 ? -31.266 -12.812 0.288 1 96.75 276 ALA A N 1
ATOM 2142 C CA . ALA A 1 276 ? -31.5 -13.852 1.282 1 96.75 276 ALA A CA 1
ATOM 2143 C C . ALA A 1 276 ? -32.094 -15.102 0.64 1 96.75 276 ALA A C 1
ATOM 2145 O O . ALA A 1 276 ? -31.719 -16.219 0.965 1 96.75 276 ALA A O 1
ATOM 2146 N N . LEU A 1 277 ? -33 -14.867 -0.237 1 97.25 277 LEU A N 1
ATOM 2147 C CA . LEU A 1 277 ? -33.656 -15.984 -0.927 1 97.25 277 LEU A CA 1
ATOM 2148 C C . LEU A 1 277 ? -32.656 -16.734 -1.793 1 97.25 277 LEU A C 1
ATOM 2150 O O . LEU A 1 277 ? -32.656 -17.969 -1.828 1 97.25 277 LEU A O 1
ATOM 2154 N N . CYS A 1 278 ? -31.828 -16 -2.506 1 97.69 278 CYS A N 1
ATOM 2155 C CA . CYS A 1 278 ? -30.844 -16.641 -3.367 1 97.69 278 CYS A CA 1
ATOM 2156 C C . CYS A 1 278 ? -29.812 -17.391 -2.545 1 97.69 278 CYS A C 1
ATOM 2158 O O . CYS A 1 278 ? -29.359 -18.469 -2.945 1 97.69 278 CYS A O 1
ATOM 2160 N N . ILE A 1 279 ? -29.406 -16.828 -1.439 1 98.25 279 ILE A N 1
ATOM 2161 C CA . ILE A 1 279 ? -28.469 -17.484 -0.544 1 98.25 279 ILE A CA 1
ATOM 2162 C C . ILE A 1 279 ? -29.062 -18.797 -0.042 1 98.25 279 ILE A C 1
ATOM 2164 O O . ILE A 1 279 ? -28.422 -19.859 -0.114 1 98.25 279 ILE A O 1
ATOM 2168 N N . LEU A 1 280 ? -30.297 -18.781 0.35 1 97.75 280 LEU A N 1
ATOM 2169 C CA . LEU A 1 280 ? -30.969 -19.969 0.853 1 97.75 280 LEU A CA 1
ATOM 2170 C C . LEU A 1 280 ? -31.141 -21 -0.255 1 97.75 280 LEU A C 1
ATOM 2172 O O . LEU A 1 280 ? -30.891 -22.188 -0.043 1 97.75 280 LEU A O 1
ATOM 2176 N N . ALA A 1 281 ? -31.562 -20.547 -1.369 1 98.19 281 ALA A N 1
ATOM 2177 C CA . ALA A 1 281 ? -31.781 -21.438 -2.496 1 98.19 281 ALA A CA 1
ATOM 2178 C C . ALA A 1 281 ? -30.484 -22.125 -2.914 1 98.19 281 ALA A C 1
ATOM 2180 O O . ALA A 1 281 ? -30.469 -23.328 -3.197 1 98.19 281 ALA A O 1
ATOM 2181 N N . THR A 1 282 ? -29.438 -21.359 -2.988 1 98.31 282 THR A N 1
ATOM 2182 C CA . THR A 1 282 ? -28.156 -21.922 -3.385 1 98.31 282 THR A CA 1
ATOM 2183 C C . THR A 1 282 ? -27.641 -22.906 -2.34 1 98.31 282 THR A C 1
ATOM 2185 O O . THR A 1 282 ? -27.141 -23.969 -2.684 1 98.31 282 THR A O 1
ATOM 2188 N N . ALA A 1 283 ? -27.781 -22.547 -1.084 1 98 283 ALA A N 1
ATOM 2189 C CA . ALA A 1 283 ? -27.359 -23.438 -0.006 1 98 283 ALA A CA 1
ATOM 2190 C C . ALA A 1 283 ? -28.141 -24.75 -0.042 1 98 283 ALA A C 1
ATOM 2192 O O . ALA A 1 283 ? -27.562 -25.828 0.107 1 98 283 ALA A O 1
ATOM 2193 N N . LEU A 1 284 ? -29.391 -24.703 -0.276 1 97.5 284 LEU A N 1
ATOM 2194 C CA . LEU A 1 284 ? -30.234 -25.891 -0.316 1 97.5 284 LEU A CA 1
ATOM 2195 C C . LEU A 1 284 ? -29.906 -26.75 -1.54 1 97.5 284 LEU A C 1
ATOM 2197 O O . LEU A 1 284 ? -29.891 -27.969 -1.46 1 97.5 284 LEU A O 1
ATOM 2201 N N . ALA A 1 285 ? -29.719 -26.031 -2.621 1 98.12 285 ALA A N 1
ATOM 2202 C CA . ALA A 1 285 ? -29.328 -26.766 -3.82 1 98.12 285 ALA A CA 1
ATOM 2203 C C . ALA A 1 285 ? -28.047 -27.562 -3.582 1 98.12 285 ALA A C 1
ATOM 2205 O O . ALA A 1 285 ? -27.906 -28.688 -4.07 1 98.12 285 ALA A O 1
ATOM 2206 N N . ALA A 1 286 ? -27.125 -26.969 -2.873 1 97.88 286 ALA A N 1
ATOM 2207 C CA . ALA A 1 286 ? -25.875 -27.656 -2.564 1 97.88 286 ALA A CA 1
ATOM 2208 C C . ALA A 1 286 ? -26.094 -28.781 -1.57 1 97.88 286 ALA A C 1
ATOM 2210 O O . ALA A 1 286 ? -25.547 -29.875 -1.734 1 97.88 286 ALA A O 1
ATOM 2211 N N . LEU A 1 287 ? -26.906 -28.594 -0.545 1 97.06 287 LEU A N 1
ATOM 2212 C CA . LEU A 1 287 ? -27.188 -29.594 0.486 1 97.06 287 LEU A CA 1
ATOM 2213 C C . LEU A 1 287 ? -27.906 -30.797 -0.1 1 97.06 287 LEU A C 1
ATOM 2215 O O . LEU A 1 287 ? -27.719 -31.922 0.357 1 97.06 287 LEU A O 1
ATOM 2219 N N . PHE A 1 288 ? -28.641 -30.5 -1.137 1 96.31 288 PHE A N 1
ATOM 2220 C CA . PHE A 1 288 ? -29.391 -31.578 -1.77 1 96.31 288 PHE A CA 1
ATOM 2221 C C . PHE A 1 288 ? -28.641 -32.125 -2.971 1 96.31 288 PHE A C 1
ATOM 2223 O O . PHE A 1 288 ? -29.172 -32.938 -3.736 1 96.31 288 PHE A O 1
ATOM 2230 N N . ARG A 1 289 ? -27.484 -31.688 -3.225 1 95.25 289 ARG A N 1
ATOM 2231 C CA . ARG A 1 289 ? -26.547 -32.25 -4.191 1 95.25 289 ARG A CA 1
ATOM 2232 C C . ARG A 1 289 ? -27.047 -32.062 -5.617 1 95.25 289 ARG A C 1
ATOM 2234 O O . ARG A 1 289 ? -26.969 -32.969 -6.441 1 95.25 289 ARG A O 1
ATOM 2241 N N . GLN A 1 290 ? -27.672 -30.922 -5.82 1 94.88 290 GLN A N 1
ATOM 2242 C CA . GLN A 1 290 ? -28.109 -30.578 -7.164 1 94.88 290 GLN A CA 1
ATOM 2243 C C . GLN A 1 290 ? -27.062 -29.734 -7.895 1 94.88 290 GLN A C 1
ATOM 2245 O O . GLN A 1 290 ? -27.125 -28.5 -7.863 1 94.88 290 GLN A O 1
ATOM 2250 N N . ARG A 1 291 ? -26.312 -30.297 -8.633 1 93.94 291 ARG A N 1
ATOM 2251 C CA . ARG A 1 291 ? -25.156 -29.656 -9.25 1 93.94 291 ARG A CA 1
ATOM 2252 C C . ARG A 1 291 ? -25.594 -28.562 -10.219 1 93.94 291 ARG A C 1
ATOM 2254 O O . ARG A 1 291 ? -25.047 -27.453 -10.188 1 93.94 291 ARG A O 1
ATOM 2261 N N . ARG A 1 292 ? -26.547 -28.891 -11.078 1 94.75 292 ARG A N 1
ATOM 2262 C CA . ARG A 1 292 ? -26.938 -27.953 -12.125 1 94.75 292 ARG A CA 1
ATOM 2263 C C . ARG A 1 292 ? -27.578 -26.703 -11.516 1 94.75 292 ARG A C 1
ATOM 2265 O O . ARG A 1 292 ? -27.297 -25.578 -11.945 1 94.75 292 ARG A O 1
ATOM 2272 N N . LEU A 1 293 ? -28.375 -26.969 -10.547 1 95.56 293 LEU A N 1
ATOM 2273 C CA . LEU A 1 293 ? -29.031 -25.844 -9.891 1 95.56 293 LEU A CA 1
ATOM 2274 C C . LEU A 1 293 ? -28.016 -25 -9.117 1 95.56 293 LEU A C 1
ATOM 2276 O O . LEU A 1 293 ? -28.109 -23.781 -9.086 1 95.56 293 LEU A O 1
ATOM 2280 N N . CYS A 1 294 ? -27.125 -25.672 -8.484 1 94.56 294 CYS A N 1
ATOM 2281 C CA . CYS A 1 294 ? -26.062 -24.969 -7.77 1 94.56 294 CYS A CA 1
ATOM 2282 C C . CYS A 1 294 ? -25.25 -24.109 -8.727 1 94.56 294 CYS A C 1
ATOM 2284 O O . CYS A 1 294 ? -24.938 -22.953 -8.414 1 94.56 294 CYS A O 1
ATOM 2286 N N . GLY A 1 295 ? -24.906 -24.641 -9.852 1 94.69 295 GLY A N 1
ATOM 2287 C CA . GLY A 1 295 ? -24.141 -23.906 -10.844 1 94.69 295 GLY A CA 1
ATOM 2288 C C . GLY A 1 295 ? -24.859 -22.688 -11.375 1 94.69 295 GLY A C 1
ATOM 2289 O O . GLY A 1 295 ? -24.25 -21.625 -11.57 1 94.69 295 GLY A O 1
ATOM 2290 N N . LEU A 1 296 ? -26.141 -22.766 -11.539 1 95.69 296 LEU A N 1
ATOM 2291 C CA . LEU A 1 296 ? -26.922 -21.656 -12.078 1 95.69 296 LEU A CA 1
ATOM 2292 C C . LEU A 1 296 ? -27.125 -20.562 -11.039 1 95.69 296 LEU A C 1
ATOM 2294 O O . LEU A 1 296 ? -27.109 -19.375 -11.367 1 95.69 296 LEU A O 1
ATOM 2298 N N . LEU A 1 297 ? -27.25 -20.984 -9.844 1 97.38 297 LEU A N 1
ATOM 2299 C CA . LEU A 1 297 ? -27.609 -20.047 -8.797 1 97.38 297 LEU A CA 1
ATOM 2300 C C . LEU A 1 297 ? -26.375 -19.375 -8.219 1 97.38 297 LEU A C 1
ATOM 2302 O O . LEU A 1 297 ? -26.469 -18.281 -7.637 1 97.38 297 LEU A O 1
ATOM 2306 N N . CYS A 1 298 ? -25.266 -19.938 -8.359 1 95.81 298 CYS A N 1
ATOM 2307 C CA . CYS A 1 298 ? -24.062 -19.422 -7.719 1 95.81 298 CYS A CA 1
ATOM 2308 C C . CYS A 1 298 ? -23.688 -18.047 -8.273 1 95.81 298 CYS A C 1
ATOM 2310 O O . CYS A 1 298 ? -23.234 -17.188 -7.527 1 95.81 298 CYS A O 1
ATOM 2312 N N . ILE A 1 299 ? -23.906 -17.766 -9.531 1 94.44 299 ILE A N 1
ATOM 2313 C CA . ILE A 1 299 ? -23.484 -16.531 -10.172 1 94.44 299 ILE A CA 1
ATOM 2314 C C . ILE A 1 299 ? -24.312 -15.367 -9.633 1 94.44 299 ILE A C 1
ATOM 2316 O O . ILE A 1 299 ? -23.766 -14.406 -9.086 1 94.44 299 ILE A O 1
ATOM 2320 N N . PRO A 1 300 ? -25.641 -15.461 -9.734 1 96.44 300 PRO A N 1
ATOM 2321 C CA . PRO A 1 300 ? -26.391 -14.344 -9.164 1 96.44 300 PRO A CA 1
ATOM 2322 C C . PRO A 1 300 ? -26.188 -14.203 -7.652 1 96.44 300 PRO A C 1
ATOM 2324 O O . PRO A 1 300 ? -26.234 -13.094 -7.121 1 96.44 300 PRO A O 1
ATOM 2327 N N . THR A 1 301 ? -25.984 -15.305 -6.984 1 97.69 301 THR A N 1
ATOM 2328 C CA . THR A 1 301 ? -25.781 -15.242 -5.543 1 97.69 301 THR A CA 1
ATOM 2329 C C . THR A 1 301 ? -24.484 -14.508 -5.211 1 97.69 301 THR A C 1
ATOM 2331 O O . THR A 1 301 ? -24.453 -13.703 -4.273 1 97.69 301 THR A O 1
ATOM 2334 N N . VAL A 1 302 ? -23.422 -14.711 -5.949 1 95.94 302 VAL A N 1
ATOM 2335 C CA . VAL A 1 302 ? -22.172 -14.008 -5.719 1 95.94 302 VAL A CA 1
ATOM 2336 C C . VAL A 1 302 ? -22.359 -12.516 -5.965 1 95.94 302 VAL A C 1
ATOM 2338 O O . VAL A 1 302 ? -21.875 -11.688 -5.184 1 95.94 302 VAL A O 1
ATOM 2341 N N . ILE A 1 303 ? -23.062 -12.172 -7.008 1 95.31 303 ILE A N 1
ATOM 2342 C CA . ILE A 1 303 ? -23.297 -10.773 -7.359 1 95.31 303 ILE A CA 1
ATOM 2343 C C . ILE A 1 303 ? -24.078 -10.086 -6.25 1 95.31 303 ILE A C 1
ATOM 2345 O O . ILE A 1 303 ? -23.734 -8.984 -5.824 1 95.31 303 ILE A O 1
ATOM 2349 N N . LEU A 1 304 ? -25.062 -10.766 -5.777 1 95.44 304 LEU A N 1
ATOM 2350 C CA . LEU A 1 304 ? -25.906 -10.203 -4.723 1 95.44 304 LEU A CA 1
ATOM 2351 C C . LEU A 1 304 ? -25.125 -10.102 -3.41 1 95.44 304 LEU A C 1
ATOM 2353 O O . LEU A 1 304 ? -25.328 -9.156 -2.641 1 95.44 304 LEU A O 1
ATOM 2357 N N . CYS A 1 305 ? -24.281 -11.086 -3.137 1 95.44 305 CYS A N 1
ATOM 2358 C CA . CYS A 1 305 ? -23.469 -11.031 -1.929 1 95.44 305 CYS A CA 1
ATOM 2359 C C . CYS A 1 305 ? -22.484 -9.867 -1.986 1 95.44 305 CYS A C 1
ATOM 2361 O O . CYS A 1 305 ? -22.25 -9.195 -0.98 1 95.44 305 CYS A O 1
ATOM 2363 N N . VAL A 1 306 ? -21.922 -9.602 -3.115 1 93.19 306 VAL A N 1
ATOM 2364 C CA . VAL A 1 306 ? -21.062 -8.445 -3.283 1 93.19 306 VAL A CA 1
ATOM 2365 C C . VAL A 1 306 ? -21.859 -7.16 -3.09 1 93.19 306 VAL A C 1
ATOM 2367 O O . VAL A 1 306 ? -21.375 -6.191 -2.516 1 93.19 306 VAL A O 1
ATOM 2370 N N . GLY A 1 307 ? -23.094 -7.195 -3.586 1 90.88 307 GLY A N 1
ATOM 2371 C CA . GLY A 1 307 ? -23.984 -6.078 -3.336 1 90.88 307 GLY A CA 1
ATOM 2372 C C . GLY A 1 307 ? -24.25 -5.836 -1.861 1 90.88 307 GLY A C 1
ATOM 2373 O O . GLY A 1 307 ? -24.297 -4.691 -1.415 1 90.88 307 GLY A O 1
ATOM 2374 N N . LEU A 1 308 ? -24.391 -6.891 -1.115 1 92.69 308 LEU A N 1
ATOM 2375 C CA . LEU A 1 308 ? -24.594 -6.766 0.324 1 92.69 308 LEU A CA 1
ATOM 2376 C C . LEU A 1 308 ? -23.375 -6.176 1 1 92.69 308 LEU A C 1
ATOM 2378 O O . LEU A 1 308 ? -23.484 -5.379 1.934 1 92.69 308 LEU A O 1
ATOM 2382 N N . VAL A 1 309 ? -22.203 -6.598 0.539 1 92.62 309 VAL A N 1
ATOM 2383 C CA . VAL A 1 309 ? -20.953 -6.051 1.073 1 92.62 309 VAL A CA 1
ATOM 2384 C C . VAL A 1 309 ? -20.875 -4.559 0.761 1 92.62 309 VAL A C 1
ATOM 2386 O O . VAL A 1 309 ? -20.484 -3.756 1.616 1 92.62 309 VAL A O 1
ATOM 2389 N N . MET A 1 310 ? -21.234 -4.242 -0.429 1 89.5 310 MET A N 1
ATOM 2390 C CA . MET A 1 310 ? -21.234 -2.842 -0.839 1 89.5 310 MET A CA 1
ATOM 2391 C C . MET A 1 310 ? -22.188 -2.023 0.027 1 89.5 310 MET A C 1
ATOM 2393 O O . MET A 1 310 ? -21.844 -0.915 0.449 1 89.5 310 MET A O 1
ATOM 2397 N N . GLU A 1 311 ? -23.328 -2.568 0.249 1 86.19 311 GLU A N 1
ATOM 2398 C CA . GLU A 1 311 ? -24.312 -1.899 1.102 1 86.19 311 GLU A CA 1
ATOM 2399 C C . GLU A 1 311 ? -23.766 -1.684 2.508 1 86.19 311 GLU A C 1
ATOM 2401 O O . GLU A 1 311 ? -23.891 -0.592 3.068 1 86.19 311 GLU A O 1
ATOM 2406 N N . PHE A 1 312 ? -23.188 -2.707 3.016 1 88.5 312 PHE A N 1
ATOM 2407 C CA . PHE A 1 312 ? -22.656 -2.625 4.371 1 88.5 312 PHE A CA 1
ATOM 2408 C C . PHE A 1 312 ? -21.578 -1.554 4.465 1 88.5 312 PHE A C 1
ATOM 2410 O O . PHE A 1 312 ? -21.594 -0.731 5.383 1 88.5 312 PHE A O 1
ATOM 2417 N N . GLU A 1 313 ? -20.656 -1.568 3.559 1 86.69 313 GLU A N 1
ATOM 2418 C CA . GLU A 1 313 ? -19.547 -0.613 3.59 1 86.69 313 GLU A CA 1
ATOM 2419 C C . GLU A 1 313 ? -20.047 0.812 3.363 1 86.69 313 GLU A C 1
ATOM 2421 O O . GLU A 1 313 ? -19.531 1.755 3.977 1 86.69 313 GLU A O 1
ATOM 2426 N N . ARG A 1 314 ? -20.969 0.95 2.541 1 80.69 314 ARG A N 1
ATOM 2427 C CA . ARG A 1 314 ? -21.516 2.271 2.252 1 80.69 314 ARG A CA 1
ATOM 2428 C C . ARG A 1 314 ? -22.281 2.82 3.449 1 80.69 314 ARG A C 1
ATOM 2430 O O . ARG A 1 314 ? -22.203 4.012 3.756 1 80.69 314 ARG A O 1
ATOM 2437 N N . ILE A 1 315 ? -23.047 2.004 4.027 1 80.19 315 ILE A N 1
ATOM 2438 C CA . ILE A 1 315 ? -23.797 2.42 5.199 1 80.19 315 ILE A CA 1
ATOM 2439 C C . ILE A 1 315 ? -22.844 2.832 6.316 1 80.19 315 ILE A C 1
ATOM 2441 O O . ILE A 1 315 ? -23.062 3.855 6.973 1 80.19 315 ILE A O 1
ATOM 2445 N N . ARG A 1 316 ? -21.859 2.064 6.469 1 82.44 316 ARG A N 1
ATOM 2446 C CA . ARG A 1 316 ? -20.891 2.379 7.512 1 82.44 316 ARG A CA 1
ATOM 2447 C C . ARG A 1 316 ? -20.266 3.742 7.273 1 82.44 316 ARG A C 1
ATOM 2449 O O . ARG A 1 316 ? -20.047 4.512 8.219 1 82.44 316 ARG A O 1
ATOM 2456 N N . GLU A 1 317 ? -20.016 4.082 6.082 1 78.56 317 GLU A N 1
ATOM 2457 C CA . GLU A 1 317 ? -19.344 5.336 5.742 1 78.56 317 GLU A CA 1
ATOM 2458 C C . GLU A 1 317 ? -20.297 6.516 5.824 1 78.56 317 GLU A C 1
ATOM 2460 O O . GLU A 1 317 ? -19.922 7.609 6.238 1 78.56 317 GLU A O 1
ATOM 2465 N N . PHE A 1 318 ? -21.484 6.262 5.535 1 77.31 318 PHE A N 1
ATOM 2466 C CA . PHE A 1 318 ? -22.406 7.375 5.387 1 77.31 318 PHE A CA 1
ATOM 2467 C C . PHE A 1 318 ? -23.047 7.727 6.723 1 77.31 318 PHE A C 1
ATOM 2469 O O . PHE A 1 318 ? -23.312 8.898 7 1 77.31 318 PHE A O 1
ATOM 2476 N N . VAL A 1 319 ? -23.25 6.812 7.504 1 79.19 319 VAL A N 1
ATOM 2477 C CA . VAL A 1 319 ? -24.062 7.031 8.688 1 79.19 319 VAL A CA 1
ATOM 2478 C C . VAL A 1 319 ? -23.281 7.832 9.719 1 79.19 319 VAL A C 1
ATOM 2480 O O . VAL A 1 319 ? -23.859 8.414 10.648 1 79.19 319 VAL A O 1
ATOM 2483 N N . ARG A 1 320 ? -22.047 7.922 9.516 1 81.75 320 ARG A N 1
ATOM 2484 C CA . ARG A 1 320 ? -21.266 8.648 10.508 1 81.75 320 ARG A CA 1
ATOM 2485 C C . ARG A 1 320 ? -21.266 10.141 10.227 1 81.75 320 ARG A C 1
ATOM 2487 O O . ARG A 1 320 ? -20.719 10.93 11 1 81.75 320 ARG A O 1
ATOM 2494 N N . GLY A 1 321 ? -21.906 10.523 9.195 1 82 321 GLY A N 1
ATOM 2495 C CA . GLY A 1 321 ? -22.031 11.945 8.93 1 82 321 GLY A CA 1
ATOM 2496 C C . GLY A 1 321 ? -22.719 12.703 10.055 1 82 321 GLY A C 1
ATOM 2497 O O . GLY A 1 321 ? -23.609 12.164 10.719 1 82 321 GLY A O 1
ATOM 2498 N N . PRO A 1 322 ? -22.234 13.828 10.367 1 87.75 322 PRO A N 1
ATOM 2499 C CA . PRO A 1 322 ? -21.359 14.742 9.633 1 87.75 322 PRO A CA 1
ATOM 2500 C C . PRO A 1 322 ? -19.891 14.586 10.016 1 87.75 322 PRO A C 1
ATOM 2502 O O . PRO A 1 322 ? -19.062 15.453 9.695 1 87.75 322 PRO A O 1
ATOM 2505 N N . TYR A 1 323 ? -19.609 13.469 10.656 1 87.38 323 TYR A N 1
ATOM 2506 C CA . TYR A 1 323 ? -18.266 13.305 11.164 1 87.38 323 TYR A CA 1
ATOM 2507 C C . TYR A 1 323 ? -17.5 12.266 10.344 1 87.38 323 TYR A C 1
ATOM 2509 O O . TYR A 1 323 ? -18.094 11.328 9.805 1 87.38 323 TYR A O 1
ATOM 2517 N N . LEU A 1 324 ? -16.25 12.477 10.203 1 87.25 324 LEU A N 1
ATOM 2518 C CA . LEU A 1 324 ? -15.352 11.414 9.789 1 87.25 324 LEU A CA 1
ATOM 2519 C C . LEU A 1 324 ? -14.812 10.656 11 1 87.25 324 LEU A C 1
ATOM 2521 O O . LEU A 1 324 ? -14.75 9.422 10.984 1 87.25 324 LEU A O 1
ATOM 2525 N N . LEU A 1 325 ? -14.477 11.43 11.961 1 85.19 325 LEU A N 1
ATOM 2526 C CA . LEU A 1 325 ? -14.109 10.961 13.297 1 85.19 325 LEU A CA 1
ATOM 2527 C C . LEU A 1 325 ? -14.914 11.695 14.367 1 85.19 325 LEU A C 1
ATOM 2529 O O . LEU A 1 325 ? -14.578 12.828 14.727 1 85.19 325 LEU A O 1
ATOM 2533 N N . PRO A 1 326 ? -15.875 11.031 14.898 1 82.19 326 PRO A N 1
ATOM 2534 C CA . PRO A 1 326 ? -16.766 11.719 15.844 1 82.19 326 PRO A CA 1
ATOM 2535 C C . PRO A 1 326 ? -16.016 12.352 17.016 1 82.19 326 PRO A C 1
ATOM 2537 O O . PRO A 1 326 ? -15.195 11.695 17.656 1 82.19 326 PRO A O 1
ATOM 2540 N N . GLY A 1 327 ? -16.391 13.609 17.156 1 78.19 327 GLY A N 1
ATOM 2541 C CA . GLY A 1 327 ? -15.797 14.352 18.25 1 78.19 327 GLY A CA 1
ATOM 2542 C C . GLY A 1 327 ? -14.469 14.984 17.906 1 78.19 327 GLY A C 1
ATOM 2543 O O . GLY A 1 327 ? -13.922 15.773 18.672 1 78.19 327 GLY A O 1
ATOM 2544 N N . TYR A 1 328 ? -14.023 14.68 16.656 1 80.88 328 TYR A N 1
ATOM 2545 C CA . TYR A 1 328 ? -12.68 15.156 16.328 1 80.88 328 TYR A CA 1
ATOM 2546 C C . TYR A 1 328 ? -12.68 15.891 15 1 80.88 328 TYR A C 1
ATOM 2548 O O . TYR A 1 328 ? -12.094 16.969 14.883 1 80.88 328 TYR A O 1
ATOM 2556 N N . MET A 1 329 ? -13.273 15.281 14.07 1 88.31 329 MET A N 1
ATOM 2557 C CA . MET A 1 329 ? -13.141 15.805 12.711 1 88.31 329 MET A CA 1
ATOM 2558 C C . MET A 1 329 ? -14.453 15.656 11.945 1 88.31 329 MET A C 1
ATOM 2560 O O . MET A 1 329 ? -15.125 14.625 12.055 1 88.31 329 MET A O 1
ATOM 2564 N N . TYR A 1 330 ? -14.727 16.703 11.266 1 89.75 330 TYR A N 1
ATOM 2565 C CA . TYR A 1 330 ? -15.906 16.641 10.406 1 89.75 330 TYR A CA 1
ATOM 2566 C C . TYR A 1 330 ? -15.609 15.852 9.141 1 89.75 330 TYR A C 1
ATOM 2568 O O . TYR A 1 330 ? -14.453 15.562 8.836 1 89.75 330 TYR A O 1
ATOM 2576 N N . ALA A 1 331 ? -16.641 15.516 8.391 1 87.62 331 ALA A N 1
ATOM 2577 C CA . ALA A 1 331 ? -16.531 14.703 7.188 1 87.62 331 ALA A CA 1
ATOM 2578 C C . ALA A 1 331 ? -15.695 15.406 6.125 1 87.62 331 ALA A C 1
ATOM 2580 O O . ALA A 1 331 ? -15.07 14.75 5.281 1 87.62 331 ALA A O 1
ATOM 2581 N N . ASN A 1 332 ? -15.648 16.734 6.133 1 86.69 332 ASN A N 1
ATOM 2582 C CA . ASN A 1 332 ? -14.836 17.484 5.18 1 86.69 332 ASN A CA 1
ATOM 2583 C C . ASN A 1 332 ? -13.383 17.578 5.629 1 86.69 332 ASN A C 1
ATOM 2585 O O . ASN A 1 332 ? -12.594 18.312 5.043 1 86.69 332 ASN A O 1
ATOM 2589 N N . GLN A 1 333 ? -13.07 16.922 6.738 1 86.56 333 GLN A N 1
ATOM 2590 C CA . GLN A 1 333 ? -11.719 16.719 7.242 1 86.56 333 GLN A CA 1
ATOM 2591 C C . GLN A 1 333 ? -11.195 17.953 7.953 1 86.56 333 GLN A C 1
ATOM 2593 O O . GLN A 1 333 ? -9.984 18.125 8.102 1 86.56 333 GLN A O 1
ATOM 2598 N N . ILE A 1 334 ? -12.078 18.844 8.305 1 86.69 334 ILE A N 1
ATOM 2599 C CA . ILE A 1 334 ? -11.703 19.969 9.148 1 86.69 334 ILE A CA 1
ATOM 2600 C C . ILE A 1 334 ? -11.875 19.594 10.617 1 86.69 334 ILE A C 1
ATOM 2602 O O . ILE A 1 334 ? -12.969 19.203 11.039 1 86.69 334 ILE A O 1
ATOM 2606 N N . PRO A 1 335 ? -10.828 19.672 11.289 1 84 335 PRO A N 1
ATOM 2607 C CA . PRO A 1 335 ? -10.961 19.359 12.711 1 84 335 PRO A CA 1
ATOM 2608 C C . PRO A 1 335 ? -12 20.234 13.414 1 84 335 PRO A C 1
ATOM 2610 O O . PRO A 1 335 ? -12.109 21.422 13.125 1 84 335 PRO A O 1
ATOM 2613 N N . MET A 1 336 ? -12.695 19.625 14.312 1 85.88 336 MET A N 1
ATOM 2614 C CA . MET A 1 336 ? -13.758 20.344 15.008 1 85.88 336 MET A CA 1
ATOM 2615 C C . MET A 1 336 ? -13.188 21.516 15.812 1 85.88 336 MET A C 1
ATOM 2617 O O . MET A 1 336 ? -13.789 22.594 15.859 1 85.88 336 MET A O 1
ATOM 2621 N N . ALA A 1 337 ? -12.078 21.297 16.406 1 81.62 337 ALA A N 1
ATOM 2622 C CA . ALA A 1 337 ? -11.43 22.359 17.188 1 81.62 337 ALA A CA 1
ATOM 2623 C C . ALA A 1 337 ? -11.086 23.547 16.312 1 81.62 337 ALA A C 1
ATOM 2625 O O . ALA A 1 337 ? -11.18 24.703 16.766 1 81.62 337 ALA A O 1
ATOM 2626 N N . GLU A 1 338 ? -10.672 23.281 15.141 1 83.31 338 GLU A N 1
ATOM 2627 C CA . GLU A 1 338 ? -10.344 24.359 14.219 1 83.31 338 GLU A CA 1
ATOM 2628 C C . GLU A 1 338 ? -11.594 25.109 13.773 1 83.31 338 GLU A C 1
ATOM 2630 O O . GLU A 1 338 ? -11.586 26.344 13.688 1 83.31 338 GLU A O 1
ATOM 2635 N N . ASN A 1 339 ? -12.586 24.391 13.453 1 89 339 ASN A N 1
ATOM 2636 C CA . ASN A 1 339 ? -13.859 25.016 13.086 1 89 339 ASN A CA 1
ATOM 2637 C C . ASN A 1 339 ? -14.375 25.922 14.195 1 89 339 ASN A C 1
ATOM 2639 O O . ASN A 1 339 ? -14.773 27.062 13.93 1 89 339 ASN A O 1
ATOM 2643 N N . LEU A 1 340 ? -14.297 25.484 15.383 1 87.94 340 LEU A N 1
ATOM 2644 C CA . LEU A 1 340 ? -14.773 26.234 16.531 1 87.94 340 LEU A CA 1
ATOM 2645 C C . LEU A 1 340 ? -13.898 27.469 16.766 1 87.94 340 LEU A C 1
ATOM 2647 O O . LEU A 1 340 ? -14.406 28.547 17.094 1 87.94 340 LEU A O 1
ATOM 2651 N N . ALA A 1 341 ? -12.648 27.266 16.625 1 84.69 341 ALA A N 1
ATOM 2652 C CA . ALA A 1 341 ? -11.719 28.375 16.844 1 84.69 341 ALA A CA 1
ATOM 2653 C C . ALA A 1 341 ? -11.93 29.484 15.812 1 84.69 341 ALA A C 1
ATOM 2655 O O . ALA A 1 341 ? -11.914 30.656 16.156 1 84.69 341 ALA A O 1
ATOM 2656 N N . LEU A 1 342 ? -12.102 29.141 14.633 1 88.38 342 LEU A N 1
ATOM 2657 C CA . LEU A 1 342 ? -12.312 30.109 13.57 1 88.38 342 LEU A CA 1
ATOM 2658 C C . LEU A 1 342 ? -13.656 30.812 13.742 1 88.38 342 LEU A C 1
ATOM 2660 O O . LEU A 1 342 ? -13.766 32 13.477 1 88.38 342 LEU A O 1
ATOM 2664 N N . ASP A 1 343 ? -14.578 30.062 14.133 1 90 343 ASP A N 1
ATOM 2665 C CA . ASP A 1 343 ? -15.906 30.641 14.359 1 90 343 ASP A CA 1
ATOM 2666 C C . ASP A 1 343 ? -15.883 31.641 15.508 1 90 343 ASP A C 1
ATOM 2668 O O . ASP A 1 343 ? -16.469 32.719 15.414 1 90 343 ASP A O 1
ATOM 2672 N N . ASP A 1 344 ? -15.211 31.344 16.562 1 90.5 344 ASP A N 1
ATOM 2673 C CA . ASP A 1 344 ? -15.133 32.188 17.75 1 90.5 344 ASP A CA 1
ATOM 2674 C C . ASP A 1 344 ? -14.391 33.5 17.438 1 90.5 344 ASP A C 1
ATOM 2676 O O . ASP A 1 344 ? -14.766 34.562 17.938 1 90.5 344 ASP A O 1
ATOM 2680 N N . LYS A 1 345 ? -13.375 33.375 16.656 1 89.06 345 LYS A N 1
ATOM 2681 C CA . LYS A 1 345 ? -12.547 34.562 16.359 1 89.06 345 LYS A CA 1
ATOM 2682 C C . LYS A 1 345 ? -13.023 35.25 15.102 1 89.06 345 LYS A C 1
ATOM 2684 O O . LYS A 1 345 ? -12.469 36.312 14.719 1 89.06 345 LYS A O 1
ATOM 2689 N N . HIS A 1 346 ? -13.969 34.719 14.453 1 90.62 346 HIS A N 1
ATOM 2690 C CA . HIS A 1 346 ? -14.492 35.25 13.203 1 90.62 346 HIS A CA 1
ATOM 2691 C C . HIS A 1 346 ? -13.391 35.406 12.156 1 90.62 346 HIS A C 1
ATOM 2693 O O . HIS A 1 346 ? -13.266 36.438 11.516 1 90.62 346 HIS A O 1
ATOM 2699 N N . GLU A 1 347 ? -12.586 34.344 12.117 1 90.12 347 GLU A N 1
ATOM 2700 C CA . GLU A 1 347 ? -11.469 34.312 11.18 1 90.12 347 GLU A CA 1
ATOM 2701 C C . GLU A 1 347 ? -11.781 33.438 9.961 1 90.12 347 GLU A C 1
ATOM 2703 O O . GLU A 1 347 ? -12.688 32.625 10 1 90.12 347 GLU A O 1
ATOM 2708 N N . GLY A 1 348 ? -10.992 33.688 8.883 1 90.5 348 GLY A N 1
ATOM 2709 C CA . GLY A 1 348 ? -11.203 32.969 7.645 1 90.5 348 GLY A CA 1
ATOM 2710 C C . GLY A 1 348 ? -10.406 31.672 7.574 1 90.5 348 GLY A C 1
ATOM 2711 O O . GLY A 1 348 ? -9.469 31.469 8.352 1 90.5 348 GLY A O 1
ATOM 2712 N N . LEU A 1 349 ? -10.906 30.797 6.676 1 88.88 349 LEU A N 1
ATOM 2713 C CA . LEU A 1 349 ? -10.25 29.516 6.441 1 88.88 349 LEU A CA 1
ATOM 2714 C C . LEU A 1 349 ? -9.148 29.656 5.395 1 88.88 349 LEU A C 1
ATOM 2716 O O . LEU A 1 349 ? -8.133 28.969 5.465 1 88.88 349 LEU A O 1
ATOM 2720 N N . LEU A 1 350 ? -9.242 30.578 4.461 1 84.5 350 LEU A N 1
ATOM 2721 C CA . LEU A 1 350 ? -8.383 30.703 3.293 1 84.5 350 LEU A CA 1
ATOM 2722 C C . LEU A 1 350 ? -6.938 30.969 3.711 1 84.5 350 LEU A C 1
ATOM 2724 O O . LEU A 1 350 ? -6.008 30.391 3.145 1 84.5 350 LEU A O 1
ATOM 2728 N N . PRO A 1 351 ? -6.73 31.812 4.711 1 75.19 351 PRO A N 1
ATOM 2729 C CA . PRO A 1 351 ? -5.34 32.062 5.105 1 75.19 351 PRO A CA 1
ATOM 2730 C C . PRO A 1 351 ? -4.641 30.812 5.637 1 75.19 351 PRO A C 1
ATOM 2732 O O . PRO A 1 351 ? -3.41 30.766 5.684 1 75.19 351 PRO A O 1
ATOM 2735 N N . ARG A 1 352 ? -5.402 29.922 5.984 1 71.38 352 ARG A N 1
ATOM 2736 C CA . ARG A 1 352 ? -4.84 28.719 6.57 1 71.38 352 ARG A CA 1
ATOM 2737 C C . ARG A 1 352 ? -4.637 27.641 5.512 1 71.38 352 ARG A C 1
ATOM 2739 O O . ARG A 1 352 ? -4.062 26.578 5.789 1 71.38 352 ARG A O 1
ATOM 2746 N N . MET A 1 353 ? -5.172 27.969 4.367 1 71.44 353 MET A N 1
ATOM 2747 C CA . MET A 1 353 ? -5.012 27.016 3.279 1 71.44 353 MET A CA 1
ATOM 2748 C C . MET A 1 353 ? -3.674 27.203 2.574 1 71.44 353 MET A C 1
ATOM 2750 O O . MET A 1 353 ? -3.314 28.328 2.211 1 71.44 353 MET A O 1
ATOM 2754 N N . HIS A 1 354 ? -2.902 26.188 2.623 1 59.88 354 HIS A N 1
ATOM 2755 C CA . HIS A 1 354 ? -1.549 26.312 2.092 1 59.88 354 HIS A CA 1
ATOM 2756 C C . HIS A 1 354 ? -1.539 26.172 0.573 1 59.88 354 HIS A C 1
ATOM 2758 O O . HIS A 1 354 ? -0.654 26.703 -0.099 1 59.88 354 HIS A O 1
ATOM 2764 N N . TRP A 1 355 ? -2.535 25.391 0.068 1 58.12 355 TRP A N 1
ATOM 2765 C CA . TRP A 1 355 ? -2.502 25.109 -1.362 1 58.12 355 TRP A CA 1
ATOM 2766 C C . TRP A 1 355 ? -3.824 25.484 -2.023 1 58.12 355 TRP A C 1
ATOM 2768 O O . TRP A 1 355 ? -4.895 25.125 -1.534 1 58.12 355 TRP A O 1
ATOM 2778 N N . ILE A 1 356 ? -3.752 26.578 -2.766 1 58.38 356 ILE A N 1
ATOM 2779 C CA . ILE A 1 356 ? -4.93 26.906 -3.566 1 58.38 356 ILE A CA 1
ATOM 2780 C C . ILE A 1 356 ? -4.633 26.641 -5.043 1 58.38 356 ILE A C 1
ATOM 2782 O O . ILE A 1 356 ? -3.588 27.062 -5.555 1 58.38 356 ILE A O 1
ATOM 2786 N N . ASN A 1 357 ? -5.355 25.781 -5.57 1 56.41 357 ASN A N 1
ATOM 2787 C CA . ASN A 1 357 ? -5.207 25.516 -6.996 1 56.41 357 ASN A CA 1
ATOM 2788 C C . ASN A 1 357 ? -5.367 26.781 -7.824 1 56.41 357 ASN A C 1
ATOM 2790 O O . ASN A 1 357 ? -6.414 27.422 -7.781 1 56.41 357 ASN A O 1
ATOM 2794 N N . ASP A 1 358 ? -4.258 27.219 -8.281 1 54.72 358 ASP A N 1
ATOM 2795 C CA . ASP A 1 358 ? -4.301 28.438 -9.102 1 54.72 358 ASP A CA 1
ATOM 2796 C C . ASP A 1 358 ? -4.652 28.109 -10.547 1 54.72 358 ASP A C 1
ATOM 2798 O O . ASP A 1 358 ? -3.846 27.516 -11.273 1 54.72 358 ASP A O 1
ATOM 2802 N N . ASP A 1 359 ? -5.93 27.969 -10.742 1 53.25 359 ASP A N 1
ATOM 2803 C CA . ASP A 1 359 ? -6.344 27.828 -12.133 1 53.25 359 ASP A CA 1
ATOM 2804 C C . ASP A 1 359 ? -6.305 29.172 -12.852 1 53.25 359 ASP A C 1
ATOM 2806 O O . ASP A 1 359 ? -7.039 30.094 -12.492 1 53.25 359 ASP A O 1
ATOM 2810 N N . ALA A 1 360 ? -5.344 29.438 -13.703 1 56.78 360 ALA A N 1
ATOM 2811 C CA . ALA A 1 360 ? -5.023 30.672 -14.422 1 56.78 360 ALA A CA 1
ATOM 2812 C C . ALA A 1 360 ? -6.273 31.297 -15.039 1 56.78 360 ALA A C 1
ATOM 2814 O O . ALA A 1 360 ? -6.328 32.5 -15.266 1 56.78 360 ALA A O 1
ATOM 2815 N N . GLY A 1 361 ? -7.352 30.688 -15.125 1 64.69 361 GLY A N 1
ATOM 2816 C CA . GLY A 1 361 ? -8.461 31.281 -15.852 1 64.69 361 GLY A CA 1
ATOM 2817 C C . GLY A 1 361 ? -9.539 31.844 -14.945 1 64.69 361 GLY A C 1
ATOM 2818 O O . GLY A 1 361 ? -10.453 32.531 -15.406 1 64.69 361 GLY A O 1
ATOM 2819 N N . LEU A 1 362 ? -9.312 31.766 -13.664 1 71.44 362 LEU A N 1
ATOM 2820 C CA . LEU A 1 362 ? -10.383 32.219 -12.773 1 71.44 362 LEU A CA 1
ATOM 2821 C C . LEU A 1 362 ? -10 33.531 -12.086 1 71.44 362 LEU A C 1
ATOM 2823 O O . LEU A 1 362 ? -8.812 33.781 -11.836 1 71.44 362 LEU A O 1
ATOM 2827 N N . SER A 1 363 ? -10.992 34.406 -11.93 1 79 363 SER A N 1
ATOM 2828 C CA . SER A 1 363 ? -10.797 35.625 -11.117 1 79 363 SER A CA 1
ATOM 2829 C C . SER A 1 363 ? -10.367 35.25 -9.703 1 79 363 SER A C 1
ATOM 2831 O O . SER A 1 363 ? -10.617 34.156 -9.227 1 79 363 SER A O 1
ATOM 2833 N N . PRO A 1 364 ? -9.656 36.062 -9.102 1 82.06 364 PRO A N 1
ATOM 2834 C CA . PRO A 1 364 ? -9.227 35.812 -7.723 1 82.06 364 PRO A CA 1
ATOM 2835 C C . PRO A 1 364 ? -10.391 35.438 -6.809 1 82.06 364 PRO A C 1
ATOM 2837 O O . PRO A 1 364 ? -10.242 34.562 -5.938 1 82.06 364 PRO A O 1
ATOM 2840 N N . GLU A 1 365 ? -11.5 36.062 -7.043 1 86.12 365 GLU A N 1
ATOM 2841 C CA . GLU A 1 365 ? -12.672 35.781 -6.215 1 86.12 365 GLU A CA 1
ATOM 2842 C C . GLU A 1 365 ? -13.203 34.375 -6.484 1 86.12 365 GLU A C 1
ATOM 2844 O O . GLU A 1 365 ? -13.57 33.656 -5.551 1 86.12 365 GLU A O 1
ATOM 2849 N N . ASN A 1 366 ? -13.203 34.031 -7.699 1 86.56 366 ASN A N 1
ATOM 2850 C CA . ASN A 1 366 ? -13.68 32.719 -8.062 1 86.56 366 ASN A CA 1
ATOM 2851 C C . ASN A 1 366 ? -12.703 31.625 -7.602 1 86.56 366 ASN A C 1
ATOM 2853 O O . ASN A 1 366 ? -13.125 30.516 -7.25 1 86.56 366 ASN A O 1
ATOM 2857 N N . ARG A 1 367 ? -11.484 32 -7.605 1 84.56 367 ARG A N 1
ATOM 2858 C CA . ARG A 1 367 ? -10.484 31.062 -7.105 1 84.56 367 ARG A CA 1
ATOM 2859 C C . ARG A 1 367 ? -10.672 30.797 -5.617 1 84.56 367 ARG A C 1
ATOM 2861 O O . ARG A 1 367 ? -10.57 29.656 -5.168 1 84.56 367 ARG A O 1
ATOM 2868 N N . ALA A 1 368 ? -10.93 31.875 -4.957 1 85.94 368 ALA A N 1
ATOM 2869 C CA . ALA A 1 368 ? -11.188 31.734 -3.527 1 85.94 368 ALA A CA 1
ATOM 2870 C C . ALA A 1 368 ? -12.469 30.938 -3.271 1 85.94 368 ALA A C 1
ATOM 2872 O O . ALA A 1 368 ? -12.508 30.094 -2.383 1 85.94 368 ALA A O 1
ATOM 2873 N N . GLY A 1 369 ? -13.453 31.266 -4.043 1 89.5 369 GLY A N 1
ATOM 2874 C CA . GLY A 1 369 ? -14.703 30.547 -3.914 1 89.5 369 GLY A CA 1
ATOM 2875 C C . GLY A 1 369 ? -14.57 29.062 -4.195 1 89.5 369 GLY A C 1
ATOM 2876 O O . GLY A 1 369 ? -15.148 28.234 -3.488 1 89.5 369 GLY A O 1
ATOM 2877 N N . ARG A 1 370 ? -13.859 28.766 -5.191 1 87.12 370 ARG A N 1
ATOM 2878 C CA . ARG A 1 370 ? -13.641 27.359 -5.559 1 87.12 370 ARG A CA 1
ATOM 2879 C C . ARG A 1 370 ? -12.867 26.625 -4.473 1 87.12 370 ARG A C 1
ATOM 2881 O O . ARG A 1 370 ? -13.148 25.469 -4.188 1 87.12 370 ARG A O 1
ATOM 2888 N N . ALA A 1 371 ? -11.875 27.266 -3.943 1 84.88 371 ALA A N 1
ATOM 2889 C CA . ALA A 1 371 ? -11.094 26.672 -2.859 1 84.88 371 ALA A CA 1
ATOM 2890 C C . ALA A 1 371 ? -11.969 26.406 -1.641 1 84.88 371 ALA A C 1
ATOM 2892 O O . ALA A 1 371 ? -11.828 25.359 -0.984 1 84.88 371 ALA A O 1
ATOM 2893 N N . LEU A 1 372 ? -12.836 27.344 -1.402 1 89.12 372 LEU A N 1
ATOM 2894 C CA . LEU A 1 372 ? -13.742 27.188 -0.273 1 89.12 372 LEU A CA 1
ATOM 2895 C C . LEU A 1 372 ? -14.734 26.047 -0.527 1 89.12 372 LEU A C 1
ATOM 2897 O O . LEU A 1 372 ? -15.086 25.312 0.394 1 89.12 372 LEU A O 1
ATOM 2901 N N . PHE A 1 373 ? -15.172 25.953 -1.725 1 88.94 373 PHE A N 1
ATOM 2902 C CA . PHE A 1 373 ? -16.047 24.844 -2.098 1 88.94 373 PHE A CA 1
ATOM 2903 C C . PHE A 1 373 ? -15.336 23.516 -1.904 1 88.94 373 PHE A C 1
ATOM 2905 O O . PHE A 1 373 ? -15.891 22.578 -1.317 1 88.94 373 PHE A O 1
ATOM 2912 N N . ALA A 1 374 ? -14.141 23.438 -2.381 1 83.88 374 ALA A N 1
ATOM 2913 C CA . ALA A 1 374 ? -13.359 22.203 -2.291 1 83.88 374 ALA A CA 1
ATOM 2914 C C . ALA A 1 374 ? -13.133 21.812 -0.836 1 83.88 374 ALA A C 1
ATOM 2916 O O . ALA A 1 374 ? -13.188 20.625 -0.498 1 83.88 374 ALA A O 1
ATOM 2917 N N . ALA A 1 375 ? -12.953 22.75 -0.028 1 85.75 375 ALA A N 1
ATOM 2918 C CA . ALA A 1 375 ? -12.625 22.5 1.372 1 85.75 375 ALA A CA 1
ATOM 2919 C C . ALA A 1 375 ? -13.883 22.141 2.164 1 85.75 375 ALA A C 1
ATOM 2921 O O . ALA A 1 375 ? -13.859 21.234 3.004 1 85.75 375 ALA A O 1
ATOM 2922 N N . ASN A 1 376 ? -14.969 22.875 1.884 1 89.88 376 ASN A N 1
ATOM 2923 C CA . ASN A 1 376 ? -16.156 22.734 2.727 1 89.88 376 ASN A CA 1
ATOM 2924 C C . ASN A 1 376 ? -17.125 21.703 2.164 1 89.88 376 ASN A C 1
ATOM 2926 O O . ASN A 1 376 ? -17.859 21.062 2.916 1 89.88 376 ASN A O 1
ATOM 2930 N N . CYS A 1 377 ? -17.141 21.578 0.848 1 87.38 377 CYS A N 1
ATOM 2931 C CA . CYS A 1 377 ? -18.25 20.844 0.254 1 87.38 377 CYS A CA 1
ATOM 2932 C C . CYS A 1 377 ? -17.75 19.734 -0.658 1 87.38 377 CYS A C 1
ATOM 2934 O O . CYS A 1 377 ? -18.484 18.797 -0.974 1 87.38 377 CYS A O 1
ATOM 2936 N N . GLY A 1 378 ? -16.594 19.766 -1.067 1 82.69 378 GLY A N 1
ATOM 2937 C CA . GLY A 1 378 ? -16.062 18.984 -2.168 1 82.69 378 GLY A CA 1
ATOM 2938 C C . GLY A 1 378 ? -15.961 17.5 -1.854 1 82.69 378 GLY A C 1
ATOM 2939 O O . GLY A 1 378 ? -15.883 16.672 -2.764 1 82.69 378 GLY A O 1
ATOM 2940 N N . VAL A 1 379 ? -15.922 17.094 -0.633 1 80.62 379 VAL A N 1
ATOM 2941 C CA . VAL A 1 379 ? -15.805 15.695 -0.261 1 80.62 379 VAL A CA 1
ATOM 2942 C C . VAL A 1 379 ? -17.078 14.953 -0.634 1 80.62 379 VAL A C 1
ATOM 2944 O O . VAL A 1 379 ? -17.047 13.773 -0.989 1 80.62 379 VAL A O 1
ATOM 2947 N N . CYS A 1 380 ? -18.266 15.609 -0.566 1 80.06 380 CYS A N 1
ATOM 2948 C CA . CYS A 1 380 ? -19.547 14.953 -0.784 1 80.06 380 CYS A CA 1
ATOM 2949 C C . CYS A 1 380 ? -20.203 15.469 -2.053 1 80.06 380 CYS A C 1
ATOM 2951 O O . CYS A 1 380 ? -21.141 14.844 -2.572 1 80.06 380 CYS A O 1
ATOM 2953 N N . HIS A 1 381 ? -19.828 16.734 -2.494 1 83 381 HIS A N 1
ATOM 2954 C CA . HIS A 1 381 ? -20.453 17.328 -3.664 1 83 381 HIS A CA 1
ATOM 2955 C C . HIS A 1 381 ? -19.453 17.531 -4.789 1 83 381 HIS A C 1
ATOM 2957 O O . HIS A 1 381 ? -18.297 17.875 -4.539 1 83 381 HIS A O 1
ATOM 2963 N N . THR A 1 382 ? -19.938 17.203 -5.973 1 83.31 382 THR A N 1
ATOM 2964 C CA . THR A 1 382 ? -19.172 17.562 -7.168 1 83.31 382 THR A CA 1
ATOM 2965 C C . THR A 1 382 ? -19.766 18.812 -7.82 1 83.31 382 THR A C 1
ATOM 2967 O O . THR A 1 382 ? -20.844 19.266 -7.441 1 83.31 382 THR A O 1
ATOM 2970 N N . GLU A 1 383 ? -18.969 19.359 -8.68 1 83.06 383 GLU A N 1
ATOM 2971 C CA . GLU A 1 383 ? -19.5 20.516 -9.414 1 83.06 383 GLU A CA 1
ATOM 2972 C C . GLU A 1 383 ? -20.562 20.078 -10.414 1 83.06 383 GLU A C 1
ATOM 2974 O O . GLU A 1 383 ? -21.672 20.641 -10.445 1 83.06 383 GLU A O 1
ATOM 2979 N N . ASP A 1 384 ? -20.25 19.016 -11.281 1 80.06 384 ASP A N 1
ATOM 2980 C CA . ASP A 1 384 ? -21.172 18.562 -12.336 1 80.06 384 ASP A CA 1
ATOM 2981 C C . ASP A 1 384 ? -21.328 17.047 -12.32 1 80.06 384 ASP A C 1
ATOM 2983 O O . ASP A 1 384 ? -21.828 16.469 -13.281 1 80.06 384 ASP A O 1
ATOM 2987 N N . GLY A 1 385 ? -20.953 16.359 -11.406 1 76.31 385 GLY A N 1
ATOM 2988 C CA . GLY A 1 385 ? -21.016 14.914 -11.336 1 76.31 385 GLY A CA 1
ATOM 2989 C C . GLY A 1 385 ? -22.016 14.422 -10.297 1 76.31 385 GLY A C 1
ATOM 2990 O O . GLY A 1 385 ? -23.125 14.922 -10.211 1 76.31 385 GLY A O 1
ATOM 2991 N N . ILE A 1 386 ? -21.688 13.383 -9.586 1 73.19 386 ILE A N 1
ATOM 2992 C CA . ILE A 1 386 ? -22.531 12.82 -8.539 1 73.19 386 ILE A CA 1
ATOM 2993 C C . ILE A 1 386 ? -22.781 13.867 -7.453 1 73.19 386 ILE A C 1
ATOM 2995 O O . ILE A 1 386 ? -21.844 14.539 -7.004 1 73.19 386 ILE A O 1
ATOM 2999 N N . ASN A 1 387 ? -23.984 14.062 -7.102 1 78.69 387 ASN A N 1
ATOM 3000 C CA . ASN A 1 387 ? -24.375 15.078 -6.129 1 78.69 387 ASN A CA 1
ATOM 3001 C C . ASN A 1 387 ? -23.891 16.469 -6.531 1 78.69 387 ASN A C 1
ATOM 3003 O O . ASN A 1 387 ? -23.375 17.203 -5.699 1 78.69 387 ASN A O 1
ATOM 3007 N N . GLY A 1 388 ? -24.016 16.75 -7.785 1 82.81 388 GLY A N 1
ATOM 3008 C CA . GLY A 1 388 ? -23.516 17.984 -8.359 1 82.81 388 GLY A CA 1
ATOM 3009 C C . GLY A 1 388 ? -24.266 19.219 -7.852 1 82.81 388 GLY A C 1
ATOM 3010 O O . GLY A 1 388 ? -25.484 19.219 -7.801 1 82.81 388 GLY A O 1
ATOM 3011 N N . ILE A 1 389 ? -23.5 20.203 -7.523 1 87.19 389 ILE A N 1
ATOM 3012 C CA . ILE A 1 389 ? -24.062 21.422 -6.926 1 87.19 389 ILE A CA 1
ATOM 3013 C C . ILE A 1 389 ? -24.75 22.25 -8.008 1 87.19 389 ILE A C 1
ATOM 3015 O O . ILE A 1 389 ? -25.719 22.953 -7.727 1 87.19 389 ILE A O 1
ATOM 3019 N N . ARG A 1 390 ? -24.219 22.109 -9.188 1 87.69 390 ARG A N 1
ATOM 3020 C CA . ARG A 1 390 ? -24.828 22.859 -10.289 1 87.69 390 ARG A CA 1
ATOM 3021 C C . ARG A 1 390 ? -26.312 22.531 -10.43 1 87.69 390 ARG A C 1
ATOM 3023 O O . ARG A 1 390 ? -27.141 23.438 -10.547 1 87.69 390 ARG A O 1
ATOM 3030 N N . GLU A 1 391 ? -26.594 21.328 -10.406 1 85.06 391 GLU A N 1
ATOM 3031 C CA . GLU A 1 391 ? -27.984 20.875 -10.562 1 85.06 391 GLU A CA 1
ATOM 3032 C C . GLU A 1 391 ? -28.797 21.156 -9.305 1 85.06 391 GLU A C 1
ATOM 3034 O O . GLU A 1 391 ? -29.953 21.547 -9.383 1 85.06 391 GLU A O 1
ATOM 3039 N N . ARG A 1 392 ? -28.234 21.078 -8.18 1 86.56 392 ARG A N 1
ATOM 3040 C CA . ARG A 1 392 ? -28.938 21.188 -6.91 1 86.56 392 ARG A CA 1
ATOM 3041 C C . ARG A 1 392 ? -29.312 22.641 -6.613 1 86.56 392 ARG A C 1
ATOM 3043 O O . ARG A 1 392 ? -30.328 22.906 -5.973 1 86.56 392 ARG A O 1
ATOM 3050 N N . LEU A 1 393 ? -28.5 23.5 -7.129 1 90.75 393 LEU A N 1
ATOM 3051 C CA . LEU A 1 393 ? -28.719 24.906 -6.805 1 90.75 393 LEU A CA 1
ATOM 3052 C C . LEU A 1 393 ? -29.312 25.656 -7.996 1 90.75 393 LEU A C 1
ATOM 3054 O O . LEU A 1 393 ? -29.422 26.891 -7.969 1 90.75 393 LEU A O 1
ATOM 3058 N N . ALA A 1 394 ? -29.656 24.859 -8.969 1 88.62 394 ALA A N 1
ATOM 3059 C CA . ALA A 1 394 ? -30.219 25.484 -10.164 1 88.62 394 ALA A CA 1
ATOM 3060 C C . ALA A 1 394 ? -31.453 26.312 -9.82 1 88.62 394 ALA A C 1
ATOM 3062 O O . ALA A 1 394 ? -32.344 25.844 -9.094 1 88.62 394 ALA A O 1
ATOM 3063 N N . GLY A 1 395 ? -31.547 27.547 -10.383 1 87 395 GLY A N 1
ATOM 3064 C CA . GLY A 1 395 ? -32.719 28.391 -10.234 1 87 395 GLY A CA 1
ATOM 3065 C C . GLY A 1 395 ? -32.75 29.172 -8.938 1 87 395 GLY A C 1
ATOM 3066 O O . GLY A 1 395 ? -33.656 29.984 -8.719 1 87 395 GLY A O 1
ATOM 3067 N N . ARG A 1 396 ? -31.797 29.016 -8.094 1 90.81 396 ARG A N 1
ATOM 3068 C CA . ARG A 1 396 ? -31.781 29.719 -6.812 1 90.81 396 ARG A CA 1
ATOM 3069 C C . ARG A 1 396 ? -31.094 31.078 -6.941 1 90.81 396 ARG A C 1
ATOM 3071 O O . ARG A 1 396 ? -30.266 31.281 -7.824 1 90.81 396 ARG A O 1
ATOM 3078 N N . THR A 1 397 ? -31.5 31.953 -6.047 1 92.69 397 THR A N 1
ATOM 3079 C CA . THR A 1 397 ? -30.906 33.281 -6.031 1 92.69 397 THR A CA 1
ATOM 3080 C C . THR A 1 397 ? -29.609 33.281 -5.219 1 92.69 397 THR A C 1
ATOM 3082 O O . THR A 1 397 ? -29.344 32.344 -4.453 1 92.69 397 THR A O 1
ATOM 3085 N N . LEU A 1 398 ? -28.797 34.281 -5.41 1 94.06 398 LEU A N 1
ATOM 3086 C CA . LEU A 1 398 ? -27.562 34.438 -4.656 1 94.06 398 LEU A CA 1
ATOM 3087 C C . LEU A 1 398 ? -27.844 34.5 -3.16 1 94.06 398 LEU A C 1
ATOM 3089 O O . LEU A 1 398 ? -27.125 33.906 -2.357 1 94.06 398 LEU A O 1
ATOM 3093 N N . GLU A 1 399 ? -28.875 35.281 -2.814 1 93.62 399 GLU A N 1
ATOM 3094 C CA . GLU A 1 399 ? -29.25 35.406 -1.409 1 93.62 399 GLU A CA 1
ATOM 3095 C C . GLU A 1 399 ? -29.688 34.062 -0.825 1 93.62 399 GLU A C 1
ATOM 3097 O O . GLU A 1 399 ? -29.359 33.75 0.323 1 93.62 399 GLU A O 1
ATOM 3102 N N . GLY A 1 400 ? -30.422 33.375 -1.611 1 93.25 400 GLY A N 1
ATOM 3103 C CA . GLY A 1 400 ? -30.828 32.062 -1.188 1 93.25 400 GLY A CA 1
ATOM 3104 C C . GLY A 1 400 ? -29.656 31.109 -0.969 1 93.25 400 GLY A C 1
ATOM 3105 O O . GLY A 1 400 ? -29.641 30.359 0.013 1 93.25 400 GLY A O 1
ATOM 3106 N N . ILE A 1 401 ? -28.734 31.125 -1.88 1 95 401 ILE A N 1
ATOM 3107 C CA . ILE A 1 401 ? -27.547 30.266 -1.794 1 95 401 ILE A CA 1
ATOM 3108 C C . ILE A 1 401 ? -26.719 30.641 -0.568 1 95 401 ILE A C 1
ATOM 3110 O O . ILE A 1 401 ? -26.25 29.781 0.161 1 95 401 ILE A O 1
ATOM 3114 N N . ASN A 1 402 ? -26.547 31.891 -0.359 1 94.75 402 ASN A N 1
ATOM 3115 C CA . ASN A 1 402 ? -25.812 32.375 0.811 1 94.75 402 ASN A CA 1
ATOM 3116 C C . ASN A 1 402 ? -26.484 31.922 2.109 1 94.75 402 ASN A C 1
ATOM 3118 O O . ASN A 1 402 ? -25.797 31.578 3.078 1 94.75 402 ASN A O 1
ATOM 3122 N N . ALA A 1 403 ? -27.781 31.969 2.137 1 92.94 403 ALA A N 1
ATOM 3123 C CA . ALA A 1 403 ? -28.516 31.547 3.32 1 92.94 403 ALA A CA 1
ATOM 3124 C C . ALA A 1 403 ? -28.344 30.047 3.582 1 92.94 403 ALA A C 1
ATOM 3126 O O . ALA A 1 403 ? -28.156 29.641 4.727 1 92.94 403 ALA A O 1
ATOM 3127 N N . ILE A 1 404 ? -28.359 29.312 2.555 1 92.69 404 ILE A N 1
ATOM 3128 C CA . ILE A 1 404 ? -28.266 27.859 2.664 1 92.69 404 ILE A CA 1
ATOM 3129 C C . ILE A 1 404 ? -26.875 27.484 3.158 1 92.69 404 ILE A C 1
ATOM 3131 O O . ILE A 1 404 ? -26.719 26.562 3.965 1 92.69 404 ILE A O 1
ATOM 3135 N N . THR A 1 405 ? -25.797 28.109 2.674 1 93.69 405 THR A N 1
ATOM 3136 C CA . THR A 1 405 ? -24.422 27.797 3.059 1 93.69 405 THR A CA 1
ATOM 3137 C C . THR A 1 405 ? -24.172 28.172 4.516 1 93.69 405 THR A C 1
ATOM 3139 O O . THR A 1 405 ? -23.219 27.688 5.129 1 93.69 405 THR A O 1
ATOM 3142 N N . GLY A 1 406 ? -25.047 28.984 5.078 1 91.75 406 GLY A N 1
ATOM 3143 C CA . GLY A 1 406 ? -24.906 29.391 6.465 1 91.75 406 GLY A CA 1
ATOM 3144 C C . GLY A 1 406 ? -25.531 28.422 7.441 1 91.75 406 GLY A C 1
ATOM 3145 O O . GLY A 1 406 ? -25.234 28.453 8.633 1 91.75 406 GLY A O 1
ATOM 3146 N N . ILE A 1 407 ? -26.406 27.562 6.91 1 92 407 ILE A N 1
ATOM 3147 C CA . ILE A 1 407 ? -27.109 26.641 7.797 1 92 407 ILE A CA 1
ATOM 3148 C C . ILE A 1 407 ? -26.969 25.219 7.273 1 92 407 ILE A C 1
ATOM 3150 O O . ILE A 1 407 ? -27.938 24.438 7.312 1 92 407 ILE A O 1
ATOM 3154 N N . THR A 1 408 ? -25.8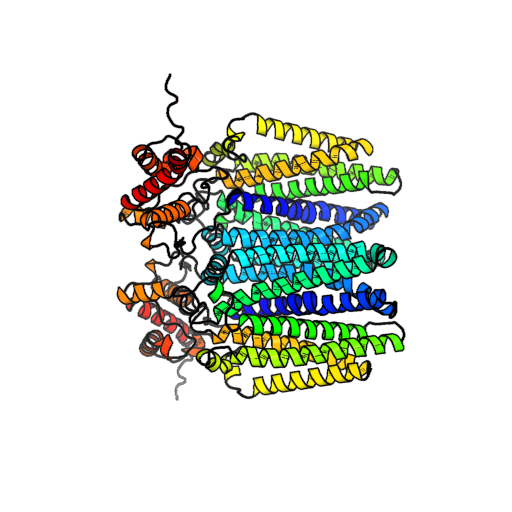44 24.875 6.664 1 90.75 408 THR A N 1
ATOM 3155 C CA . THR A 1 408 ? -25.672 23.562 6.059 1 90.75 408 THR A CA 1
ATOM 3156 C C . THR A 1 408 ? -25.906 22.453 7.086 1 90.75 408 THR A C 1
ATOM 3158 O O . THR A 1 408 ? -26.516 21.438 6.77 1 90.75 408 THR A O 1
ATOM 3161 N N . GLN A 1 409 ? -25.516 22.594 8.32 1 88.06 409 GLN A N 1
ATOM 3162 C CA . GLN A 1 409 ? -25.641 21.594 9.367 1 88.06 409 GLN A CA 1
ATOM 3163 C C . GLN A 1 409 ? -27.109 21.328 9.688 1 88.06 409 GLN A C 1
ATOM 3165 O O . GLN A 1 409 ? -27.453 20.281 10.25 1 88.06 409 GLN A O 1
ATOM 3170 N N . ASN A 1 410 ? -27.938 22.266 9.281 1 87.25 410 ASN A N 1
ATOM 3171 C CA . ASN A 1 410 ? -29.359 22.141 9.555 1 87.25 410 ASN A CA 1
ATOM 3172 C C . ASN A 1 410 ? -30.125 21.609 8.336 1 87.25 410 ASN A C 1
ATOM 3174 O O . ASN A 1 410 ? -31.312 21.312 8.43 1 87.25 410 ASN A O 1
ATOM 3178 N N . LEU A 1 411 ? -29.516 21.531 7.238 1 85.5 411 LEU A N 1
ATOM 3179 C CA . LEU A 1 411 ? -30.172 21.094 6.016 1 85.5 411 LEU A CA 1
ATOM 3180 C C . LEU A 1 411 ? -30.266 19.562 5.973 1 85.5 411 LEU A C 1
ATOM 3182 O O . LEU A 1 411 ? -31.281 19.016 5.539 1 85.5 411 LEU A O 1
ATOM 3186 N N . ALA A 1 412 ? -29.25 18.922 6.328 1 80.75 412 ALA A N 1
ATOM 3187 C CA . ALA A 1 412 ? -29.188 17.469 6.426 1 80.75 412 ALA A CA 1
ATOM 3188 C C . ALA A 1 412 ? -28.266 17.031 7.559 1 80.75 412 ALA A C 1
ATOM 3190 O O . ALA A 1 412 ? -27.281 17.703 7.855 1 80.75 412 ALA A O 1
ATOM 3191 N N . PRO A 1 413 ? -28.594 15.93 8.094 1 78.88 413 PRO A N 1
ATOM 3192 C CA . PRO A 1 413 ? -27.828 15.516 9.273 1 78.88 413 PRO A CA 1
ATOM 3193 C C . PRO A 1 413 ? -26.391 15.125 8.93 1 78.88 413 PRO A C 1
ATOM 3195 O O . PRO A 1 413 ? -25.547 15.055 9.812 1 78.88 413 PRO A O 1
ATOM 3198 N N . PHE A 1 414 ? -26.094 14.859 7.691 1 82.44 414 PHE A N 1
ATOM 3199 C CA . PHE A 1 414 ? -24.75 14.398 7.324 1 82.44 414 PHE A CA 1
ATOM 3200 C C . PHE A 1 414 ? -23.922 15.547 6.773 1 82.44 414 PHE A C 1
ATOM 3202 O O . PHE A 1 414 ? -22.75 15.359 6.453 1 82.44 414 PHE A O 1
ATOM 3209 N N . MET A 1 415 ? -24.469 16.75 6.633 1 88.19 415 MET A N 1
ATOM 3210 C CA . MET A 1 415 ? -23.719 17.891 6.105 1 88.19 415 MET A CA 1
ATOM 3211 C C . MET A 1 415 ? -22.953 18.594 7.219 1 88.19 415 MET A C 1
ATOM 3213 O O . MET A 1 415 ? -23.453 18.75 8.336 1 88.19 415 MET A O 1
ATOM 3217 N N . THR A 1 416 ? -21.812 19.016 6.934 1 92.5 416 THR A N 1
ATOM 3218 C CA . THR A 1 416 ? -20.938 19.688 7.895 1 92.5 416 THR A CA 1
ATOM 3219 C C . THR A 1 416 ? -21.25 21.172 7.98 1 92.5 416 THR A C 1
ATOM 3221 O O . THR A 1 416 ? -21.797 21.75 7.039 1 92.5 416 THR A O 1
ATOM 3224 N N . PRO A 1 417 ? -21 21.719 9.156 1 93.81 417 PRO A N 1
ATOM 3225 C CA . PRO A 1 417 ? -21.125 23.172 9.219 1 93.81 417 PRO A CA 1
ATOM 3226 C C . PRO A 1 417 ? -20.078 23.891 8.352 1 93.81 417 PRO A C 1
ATOM 3228 O O . PRO A 1 417 ? -18.984 23.359 8.133 1 93.81 417 PRO A O 1
ATOM 3231 N N . PHE A 1 418 ? -20.484 25.094 7.875 1 94.75 418 PHE A N 1
ATOM 3232 C CA . PHE A 1 418 ? -19.547 25.906 7.102 1 94.75 418 PHE A CA 1
ATOM 3233 C C . PHE A 1 418 ? -18.391 26.375 7.973 1 94.75 418 PHE A C 1
ATOM 3235 O O . PHE A 1 418 ? -18.594 26.781 9.117 1 94.75 418 PHE A O 1
ATOM 3242 N N . THR A 1 419 ? -17.203 26.234 7.473 1 93.56 419 THR A N 1
ATOM 3243 C CA . THR A 1 419 ? -16.016 26.734 8.148 1 93.56 419 THR A CA 1
ATOM 3244 C C . THR A 1 419 ? -15.422 27.922 7.395 1 93.56 419 THR A C 1
ATOM 3246 O O . THR A 1 419 ? -15.031 27.797 6.23 1 93.56 419 THR A O 1
ATOM 3249 N N . GLY A 1 420 ? -15.352 29.031 8 1 93.56 420 GLY A N 1
ATOM 3250 C CA . GLY A 1 420 ? -14.844 30.266 7.418 1 93.56 420 GLY A CA 1
ATOM 3251 C C . GLY A 1 420 ? -15.539 31.5 7.934 1 93.56 420 GLY A C 1
ATOM 3252 O O . GLY A 1 420 ? -16.422 31.422 8.789 1 93.56 420 GLY A O 1
ATOM 3253 N N . SER A 1 421 ? -15.125 32.688 7.492 1 94.56 421 SER A N 1
ATOM 3254 C CA . SER A 1 421 ? -15.734 33.969 7.871 1 94.56 421 SER A CA 1
ATOM 3255 C C . SER A 1 421 ? -17 34.219 7.059 1 94.56 421 SER A C 1
ATOM 3257 O O . SER A 1 421 ? -17.266 33.531 6.078 1 94.56 421 SER A O 1
ATOM 3259 N N . GLU A 1 422 ? -17.688 35.25 7.531 1 93.75 422 GLU A N 1
ATOM 3260 C CA . GLU A 1 422 ? -18.891 35.656 6.805 1 93.75 422 GLU A CA 1
ATOM 3261 C C . GLU A 1 422 ? -18.547 36.156 5.398 1 93.75 422 GLU A C 1
ATOM 3263 O O . GLU A 1 422 ? -19.297 35.906 4.449 1 93.75 422 GLU A O 1
ATOM 3268 N N . GLN A 1 423 ? -17.469 36.781 5.328 1 94.44 423 GLN A N 1
ATOM 3269 C CA . GLN A 1 423 ? -17.016 37.25 4.023 1 94.44 423 GLN A CA 1
ATOM 3270 C C . GLN A 1 423 ? -16.688 36.094 3.096 1 94.44 423 GLN A C 1
ATOM 3272 O O . GLN A 1 423 ? -17 36.125 1.904 1 94.44 423 GLN A O 1
ATOM 3277 N N . GLU A 1 424 ? -16.109 35.062 3.625 1 95.5 424 GLU A N 1
ATOM 3278 C CA . GLU A 1 424 ? -15.75 33.906 2.836 1 95.5 424 GLU A CA 1
ATOM 3279 C C . GLU A 1 424 ? -17 33.125 2.414 1 95.5 424 GLU A C 1
ATOM 3281 O O . GLU A 1 424 ? -17.031 32.531 1.333 1 95.5 424 GLU A O 1
ATOM 3286 N N . ARG A 1 425 ? -17.953 33.156 3.254 1 95.75 425 ARG A N 1
ATOM 3287 C CA . ARG A 1 425 ? -19.203 32.5 2.896 1 95.75 425 ARG A CA 1
ATOM 3288 C C . ARG A 1 425 ? -19.844 33.156 1.679 1 95.75 425 ARG A C 1
ATOM 3290 O O . ARG A 1 425 ? -20.391 32.469 0.811 1 95.75 425 ARG A O 1
ATOM 3297 N N . LEU A 1 426 ? -19.75 34.438 1.656 1 95 426 LEU A N 1
ATOM 3298 C CA . LEU A 1 426 ? -20.281 35.188 0.514 1 95 426 LEU A CA 1
ATOM 3299 C C . LEU A 1 426 ? -19.5 34.875 -0.752 1 95 426 LEU A C 1
ATOM 3301 O O . LEU A 1 426 ? -20.062 34.781 -1.841 1 95 426 LEU A O 1
ATOM 3305 N N . LEU A 1 427 ? -18.219 34.75 -0.63 1 94.5 427 LEU A N 1
ATOM 3306 C CA . LEU A 1 427 ? -17.391 34.375 -1.767 1 94.5 427 LEU A CA 1
ATOM 3307 C C . LEU A 1 427 ? -17.781 33 -2.289 1 94.5 427 LEU A C 1
ATOM 3309 O O . LEU A 1 427 ? -17.844 32.781 -3.502 1 94.5 427 LEU A O 1
ATOM 3313 N N . LEU A 1 428 ? -18 32.125 -1.364 1 95.31 428 LEU A N 1
ATOM 3314 C CA . LEU A 1 428 ? -18.453 30.766 -1.724 1 95.31 428 LEU A CA 1
ATOM 3315 C C . LEU A 1 428 ? -19.797 30.812 -2.43 1 95.31 428 LEU A C 1
ATOM 3317 O O . LEU A 1 428 ? -19.984 30.172 -3.465 1 95.31 428 LEU A O 1
ATOM 3321 N N . ALA A 1 429 ? -20.656 31.609 -1.882 1 95.69 429 ALA A N 1
ATOM 3322 C CA . ALA A 1 429 ? -21.984 31.719 -2.459 1 95.69 429 ALA A CA 1
ATOM 3323 C C . ALA A 1 429 ? -21.922 32.281 -3.877 1 95.69 429 ALA A C 1
ATOM 3325 O O . ALA A 1 429 ? -22.672 31.844 -4.758 1 95.69 429 ALA A O 1
ATOM 3326 N N . ASN A 1 430 ? -21.109 33.219 -4.039 1 94.38 430 ASN A N 1
ATOM 3327 C CA . ASN A 1 430 ? -20.938 33.781 -5.367 1 94.38 430 ASN A CA 1
ATOM 3328 C C . ASN A 1 430 ? -20.438 32.75 -6.367 1 94.38 430 ASN A C 1
ATOM 3330 O O . ASN A 1 430 ? -20.875 32.719 -7.516 1 94.38 430 ASN A O 1
ATOM 3334 N N . TYR A 1 431 ? -19.5 32 -5.953 1 93.44 431 TYR A N 1
ATOM 3335 C CA . TYR A 1 431 ? -18.953 30.953 -6.809 1 93.44 431 TYR A CA 1
ATOM 3336 C C . TYR A 1 431 ? -20.031 29.938 -7.156 1 93.44 431 TYR A C 1
ATOM 3338 O O . TYR A 1 431 ? -20.188 29.547 -8.32 1 93.44 431 TYR A O 1
ATOM 3346 N N . LEU A 1 432 ? -20.781 29.516 -6.168 1 94.5 432 LEU A N 1
ATOM 3347 C CA . LEU A 1 432 ? -21.844 28.547 -6.367 1 94.5 432 LEU A CA 1
ATOM 3348 C C . LEU A 1 432 ? -22.922 29.094 -7.297 1 94.5 432 LEU A C 1
ATOM 3350 O O . LEU A 1 432 ? -23.469 28.359 -8.125 1 94.5 432 LEU A O 1
ATOM 3354 N N . TYR A 1 433 ? -23.141 30.312 -7.125 1 93.12 433 TYR A N 1
ATOM 3355 C CA . TYR A 1 433 ? -24.125 30.969 -7.98 1 93.12 433 TYR A CA 1
ATOM 3356 C C . TYR A 1 433 ? -23.656 30.984 -9.43 1 93.12 433 TYR A C 1
ATOM 3358 O O . TYR A 1 433 ? -24.438 30.75 -10.352 1 93.12 433 TYR A O 1
ATOM 3366 N N . SER A 1 434 ? -22.438 31.281 -9.586 1 89.75 434 SER A N 1
ATOM 3367 C CA . SER A 1 434 ? -21.875 31.297 -10.938 1 89.75 434 SER A CA 1
ATOM 3368 C C . SER A 1 434 ? -21.938 29.922 -11.57 1 89.75 434 SER A C 1
ATOM 3370 O O . SER A 1 434 ? -22.141 29.797 -12.781 1 89.75 434 SER A O 1
ATOM 3372 N N . LEU A 1 435 ? -21.688 28.891 -10.805 1 88.25 435 LEU A N 1
ATOM 3373 C CA . LEU A 1 435 ? -21.75 27.516 -11.289 1 88.25 435 LEU A CA 1
ATOM 3374 C C . LEU A 1 435 ? -23.172 27.141 -11.695 1 88.25 435 LEU A C 1
ATOM 3376 O O . LEU A 1 435 ? -23.375 26.469 -12.711 1 88.25 435 LEU A O 1
ATOM 3380 N N . ALA A 1 436 ? -24.047 27.562 -10.914 1 87.56 436 ALA A N 1
ATOM 3381 C CA . ALA A 1 436 ? -25.438 27.203 -11.125 1 87.56 436 ALA A CA 1
ATOM 3382 C C . ALA A 1 436 ? -26.031 27.953 -12.32 1 87.56 436 ALA A C 1
ATOM 3384 O O . ALA A 1 436 ? -26.953 27.469 -12.977 1 87.56 436 ALA A O 1
ATOM 3385 N N . ASN A 1 437 ? -25.578 29.172 -12.609 1 78.69 437 ASN A N 1
ATOM 3386 C CA . ASN A 1 437 ? -26.188 30.016 -13.641 1 78.69 437 ASN A CA 1
ATOM 3387 C C . ASN A 1 437 ? -25.297 30.109 -14.875 1 78.69 437 ASN A C 1
ATOM 3389 O O . ASN A 1 437 ? -25.531 30.938 -15.758 1 78.69 437 ASN A O 1
ATOM 3393 N N . GLN A 1 438 ? -24.234 29.562 -14.961 1 66.5 438 GLN A N 1
ATOM 3394 C CA . GLN A 1 438 ? -23.391 29.609 -16.141 1 66.5 438 GLN A CA 1
ATOM 3395 C C . GLN A 1 438 ? -24.125 29.094 -17.375 1 66.5 438 GLN A C 1
ATOM 3397 O O . GLN A 1 438 ? -23.906 29.578 -18.484 1 66.5 438 GLN A O 1
ATOM 3402 N N . ASP A 1 439 ? -24.969 28.188 -17.422 1 49.12 439 ASP A N 1
ATOM 3403 C CA . ASP A 1 439 ? -25.547 27.766 -18.688 1 49.12 439 ASP A CA 1
ATOM 3404 C C . ASP A 1 439 ? -26.547 28.797 -19.203 1 49.12 439 ASP A C 1
ATOM 3406 O O . ASP A 1 439 ? -27.094 28.641 -20.297 1 49.12 439 ASP A O 1
ATOM 3410 N N . SER A 1 440 ? -27.172 29.781 -18.453 1 41 440 SER A N 1
ATOM 3411 C CA . SER A 1 440 ? -28.219 30.562 -19.109 1 41 440 SER A CA 1
ATOM 3412 C C . SER A 1 440 ? -27.625 31.469 -20.188 1 41 440 SER A C 1
ATOM 3414 O O . SER A 1 440 ? -28.359 32 -21.016 1 41 440 SER A O 1
ATOM 3416 N N . ARG A 1 441 ? -26.516 32.125 -20.297 1 37.03 441 ARG A N 1
ATOM 3417 C CA . ARG A 1 441 ? -26.062 32.906 -21.453 1 37.03 441 ARG A CA 1
ATOM 3418 C C . ARG A 1 441 ? -25.828 31.984 -22.656 1 37.03 441 ARG A C 1
ATOM 3420 O O . ARG A 1 441 ? -25.672 32.469 -23.781 1 37.03 441 ARG A O 1
ATOM 3427 N N . LEU A 1 442 ? -25.469 30.734 -22.5 1 36.06 442 LEU A N 1
ATOM 3428 C CA . LEU A 1 442 ? -25.281 29.984 -23.734 1 36.06 442 LEU A CA 1
ATOM 3429 C C . LEU A 1 442 ? -26.625 29.578 -24.344 1 36.06 442 LEU A C 1
ATOM 3431 O O . LEU A 1 442 ? -26.703 29.219 -25.516 1 36.06 442 LEU A O 1
ATOM 3435 N N . HIS A 1 443 ? -27.719 29.359 -23.609 1 34.56 443 HIS A N 1
ATOM 3436 C CA . HIS A 1 443 ? -29 29.188 -24.281 1 34.56 443 HIS A CA 1
ATOM 3437 C C . HIS A 1 443 ? -29.719 30.516 -24.422 1 34.56 443 HIS A C 1
ATOM 3439 O O . HIS A 1 443 ? -30.656 30.797 -23.672 1 34.56 443 HIS A O 1
ATOM 3445 N N . GLY A 1 444 ? -29.172 31.766 -24.656 1 31.12 444 GLY A N 1
ATOM 3446 C CA . GLY A 1 444 ? -29.859 32.875 -25.281 1 31.12 444 GLY A CA 1
ATOM 3447 C C . GLY A 1 444 ? -30.641 32.5 -26.531 1 31.12 444 GLY A C 1
ATOM 3448 O O . GLY A 1 444 ? -30.078 32.375 -27.625 1 31.12 444 GLY A O 1
ATOM 3449 N N . GLN A 1 445 ? -31.672 31.641 -26.609 1 31.56 445 GLN A N 1
ATOM 3450 C CA . GLN A 1 445 ? -32.812 31.75 -27.516 1 31.56 445 GLN A CA 1
ATOM 3451 C C . GLN A 1 445 ? -33.375 33.156 -27.516 1 31.56 445 GLN A C 1
ATOM 3453 O O . GLN A 1 445 ? -33.531 33.781 -26.469 1 31.56 445 GLN A O 1
ATOM 3458 N N . SER A 1 446 ? -33.438 34 -28.719 1 32.16 446 SER A N 1
ATOM 3459 C CA . SER A 1 446 ? -34.188 35.125 -29.25 1 32.16 446 SER A CA 1
ATOM 3460 C C . SER A 1 446 ? -35.656 35.031 -28.859 1 32.16 446 SER A C 1
ATOM 3462 O O . SER A 1 446 ? -36.219 33.938 -28.812 1 32.16 446 SER A O 1
ATOM 3464 N N . PRO A 1 447 ? -36.344 36.094 -28.328 1 31.38 447 PRO A N 1
ATOM 3465 C CA . PRO A 1 447 ? -37.812 36.125 -28.219 1 31.38 447 PRO A CA 1
ATOM 3466 C C . PRO A 1 447 ? -38.5 35.812 -29.531 1 31.38 447 PRO A C 1
ATOM 3468 O O . PRO A 1 447 ? -38.094 36.281 -30.594 1 31.38 447 PRO A O 1
ATOM 3471 N N . LYS A 1 448 ? -38.969 34.719 -30.062 1 30.09 448 LYS A N 1
ATOM 3472 C CA . LYS A 1 448 ? -39.938 34.875 -31.125 1 30.09 448 LYS A CA 1
ATOM 3473 C C . LYS A 1 448 ? -40.938 35.969 -30.781 1 30.09 448 LYS A C 1
ATOM 3475 O O . LYS A 1 448 ? -41.438 36.031 -29.641 1 30.09 448 LYS A O 1
ATOM 3480 N N . GLU A 1 449 ? -41.219 37.062 -31.594 1 23.86 449 GLU A N 1
ATOM 3481 C CA . GLU A 1 449 ? -42.375 37.938 -31.812 1 23.86 449 GLU A CA 1
ATOM 3482 C C . GLU A 1 449 ? -43.688 37.156 -31.672 1 23.86 449 GLU A C 1
ATOM 3484 O O . GLU A 1 449 ? -43.719 35.938 -31.922 1 23.86 449 GLU A O 1
ATOM 3489 N N . LYS A 1 450 ? -44.875 37.812 -31.406 1 21.97 450 LYS A N 1
ATOM 3490 C CA . LYS A 1 450 ? -46.156 37.219 -31.688 1 21.97 450 LYS A CA 1
ATOM 3491 C C . LYS A 1 450 ? -46.188 36.594 -33.094 1 21.97 450 LYS A C 1
ATOM 3493 O O . LYS A 1 450 ? -45.781 37.219 -34.062 1 21.97 450 LYS A O 1
ATOM 3498 N N . MET B 1 1 ? 1.844 21.5 12.281 1 41.09 1 MET B N 1
ATOM 3499 C CA . MET B 1 1 ? 2.037 20.078 12.023 1 41.09 1 MET B CA 1
ATOM 3500 C C . MET B 1 1 ? 0.858 19.266 12.539 1 41.09 1 MET B C 1
ATOM 3502 O O . MET B 1 1 ? 0.491 19.375 13.711 1 41.09 1 MET B O 1
ATOM 3506 N N . ILE B 1 2 ? -0.008 18.844 11.508 1 47.75 2 ILE B N 1
ATOM 3507 C CA . ILE B 1 2 ? -1.301 18.312 11.914 1 47.75 2 ILE B CA 1
ATOM 3508 C C . ILE B 1 2 ? -1.098 17.031 12.719 1 47.75 2 ILE B C 1
ATOM 3510 O O . ILE B 1 2 ? -1.777 16.797 13.719 1 47.75 2 ILE B O 1
ATOM 3514 N N . PHE B 1 3 ? 0.01 16.203 12.32 1 48.59 3 PHE B N 1
ATOM 3515 C CA . PHE B 1 3 ? 0.093 14.93 13.039 1 48.59 3 PHE B CA 1
ATOM 3516 C C . PHE B 1 3 ? 1.457 14.773 13.703 1 48.59 3 PHE B C 1
ATOM 3518 O O . PHE B 1 3 ? 2.471 15.211 13.156 1 48.59 3 PHE B O 1
ATOM 3525 N N . PRO B 1 4 ? 1.483 14.445 15.016 1 48.34 4 PRO B N 1
ATOM 3526 C CA . PRO B 1 4 ? 2.777 14.141 15.633 1 48.34 4 PRO B CA 1
ATOM 3527 C C . PRO B 1 4 ? 3.555 13.062 14.883 1 48.34 4 PRO B C 1
ATOM 3529 O O . PRO B 1 4 ? 2.955 12.133 14.328 1 48.34 4 PRO B O 1
ATOM 3532 N N . ILE B 1 5 ? 4.766 13.352 14.57 1 52.97 5 ILE B N 1
ATOM 3533 C CA . ILE B 1 5 ? 5.645 12.359 13.953 1 52.97 5 ILE B CA 1
ATOM 3534 C C . ILE B 1 5 ? 5.887 11.203 14.922 1 52.97 5 ILE B C 1
ATOM 3536 O O . ILE B 1 5 ? 6.227 11.43 16.094 1 52.97 5 ILE B O 1
ATOM 3540 N N . LEU B 1 6 ? 5.441 10.047 14.5 1 60.03 6 LEU B N 1
ATOM 3541 C CA . LEU B 1 6 ? 5.789 8.859 15.273 1 60.03 6 LEU B CA 1
ATOM 3542 C C . LEU B 1 6 ? 7.262 8.5 15.094 1 60.03 6 LEU B C 1
ATOM 3544 O O . LEU B 1 6 ? 7.812 8.656 14.008 1 60.03 6 LEU B O 1
ATOM 3548 N N . HIS B 1 7 ? 7.902 8.289 16.141 1 65.38 7 HIS B N 1
ATOM 3549 C CA . HIS B 1 7 ? 9.328 7.984 16.078 1 65.38 7 HIS B CA 1
ATOM 3550 C C . HIS B 1 7 ? 9.594 6.531 16.453 1 65.38 7 HIS B C 1
ATOM 3552 O O . HIS B 1 7 ? 8.961 5.988 17.359 1 65.38 7 HIS B O 1
ATOM 3558 N N . ILE B 1 8 ? 10.328 5.855 15.648 1 61.34 8 ILE B N 1
ATOM 3559 C CA . ILE B 1 8 ? 10.758 4.488 15.93 1 61.34 8 ILE B CA 1
ATOM 3560 C C . ILE B 1 8 ? 11.938 4.504 16.891 1 61.34 8 ILE B C 1
ATOM 3562 O O . ILE B 1 8 ? 13.016 4.984 16.547 1 61.34 8 ILE B O 1
ATOM 3566 N N . PRO B 1 9 ? 11.703 3.875 17.984 1 65.25 9 PRO B N 1
ATOM 3567 C CA . PRO B 1 9 ? 12.789 3.902 18.969 1 65.25 9 PRO B CA 1
ATOM 3568 C C . PRO B 1 9 ? 13.992 3.068 18.531 1 65.25 9 PRO B C 1
ATOM 3570 O O . PRO B 1 9 ? 13.828 1.975 17.984 1 65.25 9 PRO B O 1
ATOM 3573 N N . GLY B 1 10 ? 15.172 3.508 18.703 1 66.06 10 GLY B N 1
ATOM 3574 C CA . GLY B 1 10 ? 16.391 2.766 18.422 1 66.06 10 GLY B CA 1
ATOM 3575 C C . GLY B 1 10 ? 16.875 2.934 17 1 66.06 10 GLY B C 1
ATOM 3576 O O . GLY B 1 10 ? 17.906 3.578 16.75 1 66.06 10 GLY B O 1
ATOM 3577 N N . LEU B 1 11 ? 16 2.486 16.016 1 72.25 11 LEU B N 1
ATOM 3578 C CA . LEU B 1 11 ? 16.406 2.451 14.617 1 72.25 11 LEU B CA 1
ATOM 3579 C C . LEU B 1 11 ? 16.25 3.822 13.969 1 72.25 11 LEU B C 1
ATOM 3581 O O . LEU B 1 11 ? 17.016 4.184 13.078 1 72.25 11 LEU B O 1
ATOM 3585 N N . GLY B 1 12 ? 15.344 4.582 14.562 1 71.56 12 GLY B N 1
ATOM 3586 C CA . GLY B 1 12 ? 15.07 5.887 13.984 1 71.56 12 GLY B CA 1
ATOM 3587 C C . GLY B 1 12 ? 14.117 5.828 12.797 1 71.56 12 GLY B C 1
ATOM 3588 O O . GLY B 1 12 ? 13.922 4.766 12.203 1 71.56 12 GLY B O 1
ATOM 3589 N N . ASP B 1 13 ? 13.578 6.918 12.398 1 74.75 13 ASP B N 1
ATOM 3590 C CA . ASP B 1 13 ? 12.555 7.027 11.359 1 74.75 13 ASP B CA 1
ATOM 3591 C C . ASP B 1 13 ? 13.172 6.875 9.969 1 74.75 13 ASP B C 1
ATOM 3593 O O . ASP B 1 13 ? 12.703 6.074 9.156 1 74.75 13 ASP B O 1
ATOM 3597 N N . GLY B 1 14 ? 14.289 7.559 9.758 1 74.56 14 GLY B N 1
ATOM 3598 C CA . GLY B 1 14 ? 14.938 7.555 8.453 1 74.56 14 GLY B CA 1
ATOM 3599 C C . GLY B 1 14 ? 15.484 6.195 8.062 1 74.56 14 GLY B C 1
ATOM 3600 O O . GLY B 1 14 ? 15.336 5.77 6.918 1 74.56 14 GLY B O 1
ATOM 3601 N N . MET B 1 15 ? 15.977 5.5 9.016 1 77.62 15 MET B N 1
ATOM 3602 C CA . MET B 1 15 ? 16.562 4.191 8.742 1 77.62 15 MET B CA 1
ATOM 3603 C C . MET B 1 15 ? 15.484 3.164 8.43 1 77.62 15 MET B C 1
ATOM 3605 O O . MET B 1 15 ? 15.68 2.293 7.578 1 77.62 15 MET B O 1
ATOM 3609 N N . THR B 1 16 ? 14.438 3.287 9.094 1 78.88 16 THR B N 1
ATOM 3610 C CA . THR B 1 16 ? 13.32 2.383 8.828 1 78.88 16 THR B CA 1
ATOM 3611 C C . THR B 1 16 ? 12.82 2.551 7.402 1 78.88 16 THR B C 1
ATOM 3613 O O . THR B 1 16 ? 12.594 1.563 6.695 1 78.88 16 THR B O 1
ATOM 3616 N N . ILE B 1 17 ? 12.711 3.744 7.02 1 81.88 17 ILE B N 1
ATOM 3617 C CA . ILE B 1 17 ? 12.258 4.043 5.668 1 81.88 17 ILE B CA 1
ATOM 3618 C C . ILE B 1 17 ? 13.289 3.537 4.656 1 81.88 17 ILE B C 1
ATOM 3620 O O . ILE B 1 17 ? 12.93 2.924 3.648 1 81.88 17 ILE B O 1
ATOM 3624 N N . ALA B 1 18 ? 14.508 3.695 5.008 1 82.88 18 ALA B N 1
ATOM 3625 C CA . ALA B 1 18 ? 15.586 3.33 4.094 1 82.88 18 ALA B CA 1
ATOM 3626 C C . ALA B 1 18 ? 15.648 1.818 3.895 1 82.88 18 ALA B C 1
ATOM 3628 O O . ALA B 1 18 ? 15.836 1.341 2.771 1 82.88 18 ALA B O 1
ATOM 3629 N N . LEU B 1 19 ? 15.5 1.064 4.895 1 85.19 19 LEU B N 1
ATOM 3630 C CA . LEU B 1 19 ? 15.602 -0.388 4.805 1 85.19 19 LEU B CA 1
ATOM 3631 C C . LEU B 1 19 ? 14.492 -0.956 3.932 1 85.19 19 LEU B C 1
ATOM 3633 O O . LEU B 1 19 ? 14.742 -1.812 3.078 1 85.19 19 LEU B O 1
ATOM 3637 N N . ASP B 1 20 ? 13.352 -0.505 4.133 1 88.38 20 ASP B N 1
ATOM 3638 C CA . ASP B 1 20 ? 12.242 -0.965 3.309 1 88.38 20 ASP B CA 1
ATOM 3639 C C . ASP B 1 20 ? 12.414 -0.519 1.858 1 88.38 20 ASP B C 1
ATOM 3641 O O . ASP B 1 20 ? 12.133 -1.28 0.932 1 88.38 20 ASP B O 1
ATOM 3645 N N . ALA B 1 21 ? 12.883 0.671 1.709 1 89.81 21 ALA B N 1
ATOM 3646 C CA . ALA B 1 21 ? 13.062 1.21 0.363 1 89.81 21 ALA B CA 1
ATOM 3647 C C . ALA B 1 21 ? 14.109 0.418 -0.413 1 89.81 21 ALA B C 1
ATOM 3649 O O . ALA B 1 21 ? 13.922 0.125 -1.597 1 89.81 21 ALA B O 1
ATOM 3650 N N . VAL B 1 22 ? 15.148 0.072 0.231 1 92.38 22 VAL B N 1
ATOM 3651 C CA . VAL B 1 22 ? 16.234 -0.66 -0.416 1 92.38 22 VAL B CA 1
ATOM 3652 C C . VAL B 1 22 ? 15.742 -2.039 -0.848 1 92.38 22 VAL B C 1
ATOM 3654 O O . VAL B 1 22 ? 16.016 -2.48 -1.968 1 92.38 22 VAL B O 1
ATOM 3657 N N . LEU B 1 23 ? 15.07 -2.664 0.033 1 91.75 23 LEU B N 1
ATOM 3658 C CA . LEU B 1 23 ? 14.523 -3.971 -0.312 1 91.75 23 LEU B CA 1
ATOM 3659 C C . LEU B 1 23 ? 13.539 -3.857 -1.476 1 91.75 23 LEU B C 1
ATOM 3661 O O . LEU B 1 23 ? 13.547 -4.691 -2.383 1 91.75 23 LEU B O 1
ATOM 3665 N N . HIS B 1 24 ? 12.766 -2.9 -1.403 1 93.62 24 HIS B N 1
ATOM 3666 C CA . HIS B 1 24 ? 11.789 -2.693 -2.473 1 93.62 24 HIS B CA 1
ATOM 3667 C C . HIS B 1 24 ? 12.484 -2.41 -3.801 1 93.62 24 HIS B C 1
ATOM 3669 O O . HIS B 1 24 ? 12.047 -2.883 -4.848 1 93.62 24 HIS B O 1
ATOM 3675 N N . VAL B 1 25 ? 13.508 -1.657 -3.787 1 94.19 25 VAL B N 1
ATOM 3676 C CA . VAL B 1 25 ? 14.25 -1.315 -5 1 94.19 25 VAL B CA 1
ATOM 3677 C C . VAL B 1 25 ? 14.898 -2.568 -5.578 1 94.19 25 VAL B C 1
ATOM 3679 O O . VAL B 1 25 ? 14.93 -2.754 -6.797 1 94.19 25 VAL B O 1
ATOM 3682 N N . PHE B 1 26 ? 15.445 -3.361 -4.691 1 95.25 26 PHE B N 1
ATOM 3683 C CA . PHE B 1 26 ? 16.031 -4.613 -5.152 1 95.25 26 PHE B CA 1
ATOM 3684 C C . PHE B 1 26 ? 15.016 -5.438 -5.93 1 95.25 26 PHE B C 1
ATOM 3686 O O . PHE B 1 26 ? 15.336 -5.992 -6.984 1 95.25 26 PHE B O 1
ATOM 3693 N N . ILE B 1 27 ? 13.859 -5.449 -5.465 1 95.19 27 ILE B N 1
ATOM 3694 C CA . ILE B 1 27 ? 12.82 -6.273 -6.074 1 95.19 27 ILE B CA 1
ATOM 3695 C C . ILE B 1 27 ? 12.25 -5.566 -7.301 1 95.19 27 ILE B C 1
ATOM 3697 O O . ILE B 1 27 ? 12.141 -6.164 -8.375 1 95.19 27 ILE B O 1
ATOM 3701 N N . SER B 1 28 ? 11.938 -4.289 -7.215 1 94.88 28 SER B N 1
ATOM 3702 C CA . SER B 1 28 ? 11.266 -3.562 -8.289 1 94.88 28 SER B CA 1
ATOM 3703 C C . SER B 1 28 ? 12.203 -3.314 -9.461 1 94.88 28 SER B C 1
ATOM 3705 O O . SER B 1 28 ? 11.789 -3.381 -10.617 1 94.88 28 SER B O 1
ATOM 3707 N N . HIS B 1 29 ? 13.461 -3.066 -9.164 1 96.44 29 HIS B N 1
ATOM 3708 C CA . HIS B 1 29 ? 14.414 -2.793 -10.234 1 96.44 29 HIS B CA 1
ATOM 3709 C C . HIS B 1 29 ? 15.172 -4.055 -10.633 1 96.44 29 HIS B C 1
ATOM 3711 O O . HIS B 1 29 ? 15.211 -4.418 -11.805 1 96.44 29 HIS B O 1
ATOM 3717 N N . GLY B 1 30 ? 15.648 -4.73 -9.664 1 96.75 30 GLY B N 1
ATOM 3718 C CA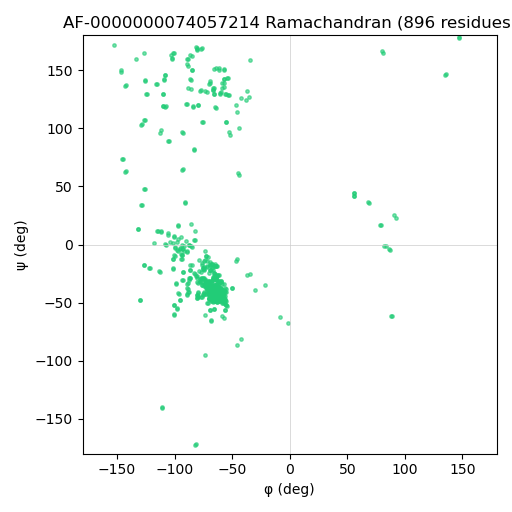 . GLY B 1 30 ? 16.484 -5.891 -9.938 1 96.75 30 GLY B CA 1
ATOM 3719 C C . GLY B 1 30 ? 15.703 -7.055 -10.523 1 96.75 30 GLY B C 1
ATOM 3720 O O . GLY B 1 30 ? 16.141 -7.68 -11.492 1 96.75 30 GLY B O 1
ATOM 3721 N N . LEU B 1 31 ? 14.555 -7.242 -9.953 1 97.06 31 LEU B N 1
ATOM 3722 C CA . LEU B 1 31 ? 13.805 -8.422 -10.383 1 97.06 31 LEU B CA 1
ATOM 3723 C C . LEU B 1 31 ? 12.711 -8.039 -11.375 1 97.06 31 LEU B C 1
ATOM 3725 O O . LEU B 1 31 ? 12.68 -8.547 -12.5 1 97.06 31 LEU B O 1
ATOM 3729 N N . ALA B 1 32 ? 11.93 -7.141 -11.055 1 96.69 32 ALA B N 1
ATOM 3730 C CA . ALA B 1 32 ? 10.758 -6.82 -11.867 1 96.69 32 ALA B CA 1
ATOM 3731 C C . ALA B 1 32 ? 11.164 -6.223 -13.211 1 96.69 32 ALA B C 1
ATOM 3733 O O . ALA B 1 32 ? 10.508 -6.461 -14.227 1 96.69 32 ALA B O 1
ATOM 3734 N N . ILE B 1 33 ? 12.203 -5.477 -13.18 1 97.69 33 ILE B N 1
ATOM 3735 C CA . ILE B 1 33 ? 12.672 -4.922 -14.445 1 97.69 33 ILE B CA 1
ATOM 3736 C C . ILE B 1 33 ? 13.812 -5.773 -14.984 1 97.69 33 ILE B C 1
ATOM 3738 O O . ILE B 1 33 ? 13.719 -6.324 -16.078 1 97.69 33 ILE B O 1
ATOM 3742 N N . GLY B 1 34 ? 14.805 -5.969 -14.211 1 98.44 34 GLY B N 1
ATOM 3743 C CA . GLY B 1 34 ? 16.047 -6.586 -14.672 1 98.44 34 GLY B CA 1
ATOM 3744 C C . GLY B 1 34 ? 15.883 -8.055 -15.016 1 98.44 34 GLY B C 1
ATOM 3745 O O . GLY B 1 34 ? 16.016 -8.438 -16.188 1 98.44 34 GLY B O 1
ATOM 3746 N N . LEU B 1 35 ? 15.586 -8.836 -14.023 1 98.38 35 LEU B N 1
ATOM 3747 C CA . LEU B 1 35 ? 15.484 -10.273 -14.242 1 98.38 35 LEU B CA 1
ATOM 3748 C C . LEU B 1 35 ? 14.375 -10.602 -15.234 1 98.38 35 LEU B C 1
ATOM 3750 O O . LEU B 1 35 ? 14.547 -11.461 -16.109 1 98.38 35 LEU B O 1
ATOM 3754 N N . ALA B 1 36 ? 13.273 -9.914 -15.102 1 98.12 36 ALA B N 1
ATOM 3755 C CA . ALA B 1 36 ? 12.172 -10.141 -16.031 1 98.12 36 ALA B CA 1
ATOM 3756 C C . ALA B 1 36 ? 12.586 -9.836 -17.469 1 98.12 36 ALA B C 1
ATOM 3758 O O . ALA B 1 36 ? 12.211 -10.555 -18.391 1 98.12 36 ALA B O 1
ATOM 3759 N N . SER B 1 37 ? 13.328 -8.797 -17.672 1 98.62 37 SER B N 1
ATOM 3760 C CA . SER B 1 37 ? 13.828 -8.469 -19 1 98.62 37 SER B CA 1
ATOM 3761 C C . SER B 1 37 ? 14.688 -9.594 -19.562 1 98.62 37 SER B C 1
ATOM 3763 O O . SER B 1 37 ? 14.594 -9.93 -20.734 1 98.62 37 SER B O 1
ATOM 3765 N N . MET B 1 38 ? 15.469 -10.203 -18.734 1 98.75 38 MET B N 1
ATOM 3766 C CA . MET B 1 38 ? 16.328 -11.305 -19.172 1 98.75 38 MET B CA 1
ATOM 3767 C C . MET B 1 38 ? 15.508 -12.539 -19.516 1 98.75 38 MET B C 1
ATOM 3769 O O . MET B 1 38 ? 15.812 -13.242 -20.484 1 98.75 38 MET B O 1
ATOM 3773 N N . LEU B 1 39 ? 14.508 -12.758 -18.703 1 98.44 39 LEU B N 1
ATOM 3774 C CA . LEU B 1 39 ? 13.656 -13.914 -18.984 1 98.44 39 LEU B CA 1
ATOM 3775 C C . LEU B 1 39 ? 12.938 -13.75 -20.312 1 98.44 39 LEU B C 1
ATOM 3777 O O . LEU B 1 39 ? 12.836 -14.703 -21.094 1 98.44 39 LEU B O 1
ATOM 3781 N N . VAL B 1 40 ? 12.453 -12.555 -20.562 1 98.5 40 VAL B N 1
ATOM 3782 C CA . VAL B 1 40 ? 11.758 -12.289 -21.828 1 98.5 40 VAL B CA 1
ATOM 3783 C C . VAL B 1 40 ? 12.742 -12.375 -22.984 1 98.5 40 VAL B C 1
ATOM 3785 O O . VAL B 1 40 ? 12.398 -12.859 -24.062 1 98.5 40 VAL B O 1
ATOM 3788 N N . LEU B 1 41 ? 13.922 -11.93 -22.797 1 98.62 41 LEU B N 1
ATOM 3789 C CA . LEU B 1 41 ? 14.961 -12.031 -23.812 1 98.62 41 LEU B CA 1
ATOM 3790 C C . LEU B 1 41 ? 15.234 -13.492 -24.156 1 98.62 41 LEU B C 1
ATOM 3792 O O . LEU B 1 41 ? 15.336 -13.852 -25.344 1 98.62 41 LEU B O 1
ATOM 3796 N N . PHE B 1 42 ? 15.383 -14.344 -23.125 1 98.5 42 PHE B N 1
ATOM 3797 C CA . PHE B 1 42 ? 15.641 -15.766 -23.359 1 98.5 42 PHE B CA 1
ATOM 3798 C C . PHE B 1 42 ? 14.477 -16.406 -24.109 1 98.5 42 PHE B C 1
ATOM 3800 O O . PHE B 1 42 ? 14.688 -17.219 -25.016 1 98.5 42 PHE B O 1
ATOM 3807 N N . GLN B 1 43 ? 13.273 -16.031 -23.734 1 98.12 43 GLN B N 1
ATOM 3808 C CA . GLN B 1 43 ? 12.125 -16.547 -24.469 1 98.12 43 GLN B CA 1
ATOM 3809 C C . GLN B 1 43 ? 12.148 -16.062 -25.922 1 98.12 43 GLN B C 1
ATOM 3811 O O . GLN B 1 43 ? 11.812 -16.828 -26.844 1 98.12 43 GLN B O 1
ATOM 3816 N N . THR B 1 44 ? 12.516 -14.82 -26.125 1 98.25 44 THR B N 1
ATOM 3817 C CA . THR B 1 44 ? 12.602 -14.25 -27.469 1 98.25 44 THR B CA 1
ATOM 3818 C C . THR B 1 44 ? 13.641 -14.977 -28.297 1 98.25 44 THR B C 1
ATOM 3820 O O . THR B 1 44 ? 13.445 -15.203 -29.5 1 98.25 44 THR B O 1
ATOM 3823 N N . LEU B 1 45 ? 14.742 -15.359 -27.703 1 98.25 45 LEU B N 1
ATOM 3824 C CA . LEU B 1 45 ? 15.781 -16.109 -28.406 1 98.25 45 LEU B CA 1
ATOM 3825 C C . LEU B 1 45 ? 15.266 -17.469 -28.859 1 98.25 45 LEU B C 1
ATOM 3827 O O . LEU B 1 45 ? 15.625 -17.938 -29.938 1 98.25 45 LEU B O 1
ATOM 3831 N N . THR B 1 46 ? 14.523 -18.047 -28 1 97.56 46 THR B N 1
ATOM 3832 C CA . THR B 1 46 ? 13.906 -19.312 -28.375 1 97.56 46 THR B CA 1
ATOM 3833 C C . THR B 1 46 ? 12.953 -19.109 -29.547 1 97.56 46 THR B C 1
ATOM 3835 O O . THR B 1 46 ? 12.945 -19.906 -30.5 1 97.56 46 THR B O 1
ATOM 3838 N N . TRP B 1 47 ? 12.164 -18.031 -29.516 1 97 47 TRP B N 1
ATOM 3839 C CA . TRP B 1 47 ? 11.234 -17.719 -30.578 1 97 47 TRP B CA 1
ATOM 3840 C C . TRP B 1 47 ? 11.977 -17.5 -31.891 1 97 47 TRP B C 1
ATOM 3842 O O . TRP B 1 47 ? 11.492 -17.875 -32.969 1 97 47 TRP B O 1
ATOM 3852 N N . LEU B 1 48 ? 13.211 -16.984 -31.812 1 97.19 48 LEU B N 1
ATOM 3853 C CA . LEU B 1 48 ? 14.008 -16.688 -33 1 97.19 48 LEU B CA 1
ATOM 3854 C C . LEU B 1 48 ? 14.805 -17.906 -33.438 1 97.19 48 LEU B C 1
ATOM 3856 O O . LEU B 1 48 ? 15.625 -17.812 -34.344 1 97.19 48 LEU B O 1
ATOM 3860 N N . GLY B 1 49 ? 14.688 -19.016 -32.719 1 96.44 49 GLY B N 1
ATOM 3861 C CA . GLY B 1 49 ? 15.266 -20.281 -33.188 1 96.44 49 GLY B CA 1
ATOM 3862 C C . GLY B 1 49 ? 16.672 -20.5 -32.656 1 96.44 49 GLY B C 1
ATOM 3863 O O . GLY B 1 49 ? 17.438 -21.266 -33.25 1 96.44 49 GLY B O 1
ATOM 3864 N N . LYS B 1 50 ? 17 -19.891 -31.594 1 97.06 50 LYS B N 1
ATOM 3865 C CA . LYS B 1 50 ? 18.375 -20 -31.125 1 97.06 50 LYS B CA 1
ATOM 3866 C C . LYS B 1 50 ? 18.531 -21.156 -30.141 1 97.06 50 LYS B C 1
ATOM 3868 O O . LYS B 1 50 ? 19.641 -21.422 -29.656 1 97.06 50 LYS B O 1
ATOM 3873 N N . GLY B 1 51 ? 17.422 -21.828 -29.859 1 96.44 51 GLY B N 1
ATOM 3874 C CA . GLY B 1 51 ? 17.484 -22.984 -28.984 1 96.44 51 GLY B CA 1
ATOM 3875 C C . GLY B 1 51 ? 16.375 -23.016 -27.953 1 96.44 51 GLY B C 1
ATOM 3876 O O . GLY B 1 51 ? 16.031 -21.984 -27.359 1 96.44 51 GLY B O 1
ATOM 3877 N N . ALA B 1 52 ? 15.969 -24.141 -27.641 1 95.94 52 ALA B N 1
ATOM 3878 C CA . ALA B 1 52 ? 14.836 -24.312 -26.734 1 95.94 52 ALA B CA 1
ATOM 3879 C C . ALA B 1 52 ? 15.258 -24.109 -25.297 1 95.94 52 ALA B C 1
ATOM 3881 O O . ALA B 1 52 ? 14.43 -23.766 -24.438 1 95.94 52 ALA B O 1
ATOM 3882 N N . PHE B 1 53 ? 16.594 -24.297 -25.062 1 96.94 53 PHE B N 1
ATOM 3883 C CA . PHE B 1 53 ? 17.062 -24.25 -23.688 1 96.94 53 PHE B CA 1
ATOM 3884 C C . PHE B 1 53 ? 16.891 -22.859 -23.094 1 96.94 53 PHE B C 1
ATOM 3886 O O . PHE B 1 53 ? 16.75 -22.703 -21.875 1 96.94 53 PHE B O 1
ATOM 3893 N N . TRP B 1 54 ? 16.844 -21.828 -23.906 1 97.94 54 TRP B N 1
ATOM 3894 C CA . TRP B 1 54 ? 16.656 -20.469 -23.422 1 97.94 54 TRP B CA 1
ATOM 3895 C C . TRP B 1 54 ? 15.305 -20.328 -22.734 1 97.94 54 TRP B C 1
ATOM 3897 O O . TRP B 1 54 ? 15.219 -19.812 -21.609 1 97.94 54 TRP B O 1
ATOM 3907 N N . ALA B 1 55 ? 14.266 -20.781 -23.375 1 97.19 55 ALA B N 1
ATOM 3908 C CA . ALA B 1 55 ? 12.922 -20.703 -22.812 1 97.19 55 ALA B CA 1
ATOM 3909 C C . ALA B 1 55 ? 12.773 -21.594 -21.594 1 97.19 55 ALA B C 1
ATOM 3911 O O . ALA B 1 55 ? 12.031 -21.266 -20.656 1 97.19 55 ALA B O 1
ATOM 3912 N N . GLN B 1 56 ? 13.484 -22.719 -21.625 1 96.25 56 GLN B N 1
ATOM 3913 C CA . GLN B 1 56 ? 13.438 -23.609 -20.469 1 96.25 56 GLN B CA 1
ATOM 3914 C C . GLN B 1 56 ? 13.984 -22.922 -19.219 1 96.25 56 GLN B C 1
ATOM 3916 O O . GLN B 1 56 ? 13.438 -23.078 -18.125 1 96.25 56 GLN B O 1
ATOM 3921 N N . ILE B 1 57 ? 15.023 -22.156 -19.422 1 97 57 ILE B N 1
ATOM 3922 C CA . ILE B 1 57 ? 15.578 -21.391 -18.312 1 97 57 ILE B CA 1
ATOM 3923 C C . ILE B 1 57 ? 14.562 -20.344 -17.844 1 97 57 ILE B C 1
ATOM 3925 O O . ILE B 1 57 ? 14.297 -20.219 -16.656 1 97 57 ILE B O 1
ATOM 3929 N N . SER B 1 58 ? 14 -19.641 -18.781 1 97.56 58 SER B N 1
ATOM 3930 C CA . SER B 1 58 ? 13.008 -18.625 -18.469 1 97.56 58 SER B CA 1
ATOM 3931 C C . SER B 1 58 ? 11.828 -19.203 -17.703 1 97.56 58 SER B C 1
ATOM 3933 O O . SER B 1 58 ? 11.391 -18.641 -16.703 1 97.56 58 SER B O 1
ATOM 3935 N N . ARG B 1 59 ? 11.352 -20.281 -18.172 1 95.69 59 ARG B N 1
ATOM 3936 C CA . ARG B 1 59 ? 10.172 -20.906 -17.562 1 95.69 59 ARG B CA 1
ATOM 3937 C C . ARG B 1 59 ? 10.461 -21.359 -16.141 1 95.69 59 ARG B C 1
ATOM 3939 O O . ARG B 1 59 ? 9.602 -21.25 -15.266 1 95.69 59 ARG B O 1
ATOM 3946 N N . SER B 1 60 ? 11.656 -21.844 -15.93 1 93.88 60 SER B N 1
ATOM 3947 C CA . SER B 1 60 ? 12.031 -22.328 -14.609 1 93.88 60 SER B CA 1
ATOM 3948 C C . SER B 1 60 ? 12.078 -21.203 -13.594 1 93.88 60 SER B C 1
ATOM 3950 O O . SER B 1 60 ? 11.82 -21.422 -12.406 1 93.88 60 SER B O 1
ATOM 3952 N N . LEU B 1 61 ? 12.336 -20.016 -14.047 1 95.31 61 LEU B N 1
ATOM 3953 C CA . LEU B 1 61 ? 12.516 -18.891 -13.133 1 95.31 61 LEU B CA 1
ATOM 3954 C C . LEU B 1 61 ? 11.258 -18.031 -13.086 1 95.31 61 LEU B C 1
ATOM 3956 O O . LEU B 1 61 ? 11.109 -17.188 -12.195 1 95.31 61 LEU B O 1
ATOM 3960 N N . LEU B 1 62 ? 10.398 -18.25 -13.984 1 93.94 62 LEU B N 1
ATOM 3961 C CA . LEU B 1 62 ? 9.227 -17.391 -14.102 1 93.94 62 LEU B CA 1
ATOM 3962 C C . LEU B 1 62 ? 8.344 -17.484 -12.859 1 93.94 62 LEU B C 1
ATOM 3964 O O . LEU B 1 62 ? 7.836 -16.484 -12.375 1 93.94 62 LEU B O 1
ATOM 3968 N N . GLY B 1 63 ? 8.109 -18.688 -12.281 1 88 63 GLY B N 1
ATOM 3969 C CA . GLY B 1 63 ? 7.305 -18.875 -11.086 1 88 63 GLY B CA 1
ATOM 3970 C C . GLY B 1 63 ? 7.801 -18.062 -9.898 1 88 63 GLY B C 1
ATOM 3971 O O . GLY B 1 63 ? 7.07 -17.234 -9.359 1 88 63 GLY B O 1
ATOM 3972 N N . PRO B 1 64 ? 9.047 -18.266 -9.547 1 88 64 PRO B N 1
ATOM 3973 C CA . PRO B 1 64 ? 9.609 -17.484 -8.438 1 88 64 PRO B CA 1
ATOM 3974 C C . PRO B 1 64 ? 9.57 -15.977 -8.703 1 88 64 PRO B C 1
ATOM 3976 O O . PRO B 1 64 ? 9.336 -15.195 -7.777 1 88 64 PRO B O 1
ATOM 3979 N N . VAL B 1 65 ? 9.828 -15.594 -9.891 1 91.88 65 VAL B N 1
ATOM 3980 C CA . VAL B 1 65 ? 9.812 -14.172 -10.211 1 91.88 65 VAL B CA 1
ATOM 3981 C C . VAL B 1 65 ? 8.414 -13.602 -10.016 1 91.88 65 VAL B C 1
ATOM 3983 O O . VAL B 1 65 ? 8.25 -12.516 -9.461 1 91.88 65 VAL B O 1
ATOM 3986 N N . VAL B 1 66 ? 7.438 -14.32 -10.469 1 89.62 66 VAL B N 1
ATOM 3987 C CA . VAL B 1 66 ? 6.055 -13.875 -10.312 1 89.62 66 VAL B CA 1
ATOM 3988 C C . VAL B 1 66 ? 5.723 -13.758 -8.82 1 89.62 66 VAL B C 1
ATOM 3990 O O . VAL B 1 66 ? 5.172 -12.742 -8.383 1 89.62 66 VAL B O 1
ATOM 3993 N N . VAL B 1 67 ? 6.156 -14.719 -8.086 1 83.44 67 VAL B N 1
ATOM 3994 C CA . VAL B 1 67 ? 5.82 -14.758 -6.664 1 83.44 67 VAL B CA 1
ATOM 3995 C C . VAL B 1 67 ? 6.551 -13.641 -5.93 1 83.44 67 VAL B C 1
ATOM 3997 O O . VAL B 1 67 ? 5.949 -12.906 -5.145 1 83.44 67 VAL B O 1
ATOM 4000 N N . ILE B 1 68 ? 7.762 -13.453 -6.156 1 87.5 68 ILE B N 1
ATOM 4001 C CA . ILE B 1 68 ? 8.555 -12.469 -5.426 1 87.5 68 ILE B CA 1
ATOM 4002 C C . ILE B 1 68 ? 8.125 -11.062 -5.809 1 87.5 68 ILE B C 1
ATOM 4004 O O . ILE B 1 68 ? 7.934 -10.203 -4.941 1 87.5 68 ILE B O 1
ATOM 4008 N N . THR B 1 69 ? 7.91 -10.82 -7.043 1 91 69 THR B N 1
ATOM 4009 C CA . THR B 1 69 ? 7.598 -9.469 -7.492 1 91 69 THR B CA 1
ATOM 4010 C C . THR B 1 69 ? 6.172 -9.086 -7.109 1 91 69 THR B C 1
ATOM 4012 O O . THR B 1 69 ? 5.91 -7.949 -6.719 1 91 69 THR B O 1
ATOM 4015 N N . THR B 1 70 ? 5.277 -10 -7.133 1 86.12 70 THR B N 1
ATOM 4016 C CA . THR B 1 70 ? 3.881 -9.648 -6.906 1 86.12 70 THR B CA 1
ATOM 4017 C C . THR B 1 70 ? 3.52 -9.781 -5.43 1 86.12 70 THR B C 1
ATOM 4019 O O . THR B 1 70 ? 2.561 -9.164 -4.961 1 86.12 70 THR B O 1
ATOM 4022 N N . SER B 1 71 ? 4.285 -10.609 -4.711 1 83.94 71 SER B N 1
ATOM 4023 C CA . SER B 1 71 ? 3.961 -10.789 -3.299 1 83.94 71 SER B CA 1
ATOM 4024 C C . SER B 1 71 ? 4.887 -9.961 -2.412 1 83.94 71 SER B C 1
ATOM 4026 O O . SER B 1 71 ? 4.445 -9.016 -1.755 1 83.94 71 SER B O 1
ATOM 4028 N N . ILE B 1 72 ? 6.18 -10.25 -2.502 1 83.5 72 ILE B N 1
ATOM 4029 C CA . ILE B 1 72 ? 7.125 -9.539 -1.646 1 83.5 72 ILE B CA 1
ATOM 4030 C C . ILE B 1 72 ? 7.238 -8.086 -2.1 1 83.5 72 ILE B C 1
ATOM 4032 O O . ILE B 1 72 ? 7.359 -7.176 -1.272 1 83.5 72 ILE B O 1
ATOM 4036 N N . GLY B 1 73 ? 7.285 -7.898 -3.359 1 88.38 73 GLY B N 1
ATOM 4037 C CA . GLY B 1 73 ? 7.262 -6.539 -3.875 1 88.38 73 GLY B CA 1
ATOM 4038 C C . GLY B 1 73 ? 6.051 -5.75 -3.426 1 88.38 73 GLY B C 1
ATOM 4039 O O . GLY B 1 73 ? 6.168 -4.578 -3.051 1 88.38 73 GLY B O 1
ATOM 4040 N N . ALA B 1 74 ? 4.973 -6.383 -3.402 1 83.31 74 ALA B N 1
ATOM 4041 C CA . ALA B 1 74 ? 3.738 -5.727 -2.977 1 83.31 74 ALA B CA 1
ATOM 4042 C C . ALA B 1 74 ? 3.777 -5.395 -1.488 1 83.31 74 ALA B C 1
ATOM 4044 O O . ALA B 1 74 ? 3.381 -4.301 -1.078 1 83.31 74 ALA B O 1
ATOM 4045 N N . VAL B 1 75 ? 4.246 -6.375 -0.731 1 85.81 75 VAL B N 1
ATOM 4046 C CA . VAL B 1 75 ? 4.32 -6.184 0.713 1 85.81 75 VAL B CA 1
ATOM 4047 C C . VAL B 1 75 ? 5.238 -5.004 1.029 1 85.81 75 VAL B C 1
ATOM 4049 O O . VAL B 1 75 ? 4.906 -4.156 1.865 1 85.81 75 VAL B O 1
ATOM 4052 N N . THR B 1 76 ? 6.297 -4.914 0.428 1 88.62 76 THR B N 1
ATOM 4053 C CA . THR B 1 76 ? 7.242 -3.834 0.694 1 88.62 76 THR B CA 1
ATOM 4054 C C . THR B 1 76 ? 6.719 -2.51 0.142 1 88.62 76 THR B C 1
ATOM 4056 O O . THR B 1 76 ? 7 -1.446 0.696 1 88.62 76 THR B O 1
ATOM 4059 N N . GLY B 1 77 ? 6.043 -2.57 -0.939 1 87.75 77 GLY B N 1
ATOM 4060 C CA . GLY B 1 77 ? 5.395 -1.377 -1.458 1 87.75 77 GLY B CA 1
ATOM 4061 C C . GLY B 1 77 ? 4.363 -0.799 -0.508 1 87.75 77 GLY B C 1
ATOM 4062 O O . GLY B 1 77 ? 4.359 0.405 -0.244 1 87.75 77 GLY B O 1
ATOM 4063 N N . VAL B 1 78 ? 3.535 -1.648 0.044 1 83.88 78 VAL B N 1
ATOM 4064 C CA . VAL B 1 78 ? 2.566 -1.241 1.058 1 83.88 78 VAL B CA 1
ATOM 4065 C C . VAL B 1 78 ? 3.297 -0.705 2.285 1 83.88 78 VAL B C 1
ATOM 4067 O O . VAL B 1 78 ? 2.873 0.286 2.885 1 83.88 78 VAL B O 1
ATOM 4070 N N . GLY B 1 79 ? 4.336 -1.385 2.551 1 86.25 79 GLY B N 1
ATOM 4071 C CA . GLY B 1 79 ? 5.129 -0.958 3.693 1 86.25 79 GLY B CA 1
ATOM 4072 C C . GLY B 1 79 ? 5.648 0.461 3.562 1 86.25 79 GLY B C 1
ATOM 4073 O O . GLY B 1 79 ? 5.645 1.221 4.535 1 86.25 79 GLY B O 1
ATOM 4074 N N . ILE B 1 80 ? 6.059 0.817 2.398 1 87.69 80 ILE B N 1
ATOM 4075 C CA . ILE B 1 80 ? 6.57 2.164 2.172 1 87.69 80 ILE B CA 1
ATOM 4076 C C . ILE B 1 80 ? 5.457 3.184 2.396 1 87.69 80 ILE B C 1
ATOM 4078 O O . ILE B 1 80 ? 5.676 4.227 3.018 1 87.69 80 ILE B O 1
ATOM 4082 N N . TRP B 1 81 ? 4.27 2.871 1.942 1 84.38 81 TRP B N 1
ATOM 4083 C CA . TRP B 1 81 ? 3.141 3.777 2.119 1 84.38 81 TRP B CA 1
ATOM 4084 C C . TRP B 1 81 ? 2.795 3.936 3.596 1 84.38 81 TRP B C 1
ATOM 4086 O O . TRP B 1 81 ? 2.566 5.051 4.07 1 84.38 81 TRP B O 1
ATOM 4096 N N . PHE B 1 82 ? 2.811 2.887 4.348 1 83.94 82 PHE B N 1
ATOM 4097 C CA . PHE B 1 82 ? 2.48 2.895 5.766 1 83.94 82 PHE B CA 1
ATOM 4098 C C . PHE B 1 82 ? 3.555 3.617 6.57 1 83.94 82 PHE B C 1
ATOM 4100 O O . PHE B 1 82 ? 3.246 4.484 7.391 1 83.94 82 PHE B O 1
ATOM 4107 N N . ILE B 1 83 ? 4.793 3.283 6.297 1 83.56 83 ILE B N 1
ATOM 4108 C CA . ILE B 1 83 ? 5.902 3.816 7.078 1 83.56 83 ILE B CA 1
ATOM 4109 C C . ILE B 1 83 ? 6.051 5.312 6.809 1 83.56 83 ILE B C 1
ATOM 4111 O O . ILE B 1 83 ? 6.211 6.105 7.742 1 83.56 83 ILE B O 1
ATOM 4115 N N . THR B 1 84 ? 5.914 5.68 5.559 1 84.5 84 THR B N 1
ATOM 4116 C CA . THR B 1 84 ? 6.051 7.098 5.25 1 84.5 84 THR B CA 1
ATOM 4117 C C . THR B 1 84 ? 4.824 7.875 5.723 1 84.5 84 THR B C 1
ATOM 4119 O O . THR B 1 84 ? 4.934 9.039 6.113 1 84.5 84 THR B O 1
ATOM 4122 N N . GLY B 1 85 ? 3.736 7.266 5.652 1 81.12 85 GLY B N 1
ATOM 4123 C CA . GLY B 1 85 ? 2.541 7.898 6.188 1 81.12 85 GLY B CA 1
ATOM 4124 C C . GLY B 1 85 ? 2.611 8.133 7.688 1 81.12 85 GLY B C 1
ATOM 4125 O O . GLY B 1 85 ? 2.053 9.102 8.195 1 81.12 85 GLY B O 1
ATOM 4126 N N . ALA B 1 86 ? 3.332 7.246 8.344 1 79.56 86 ALA B N 1
ATOM 4127 C CA . ALA B 1 86 ? 3.418 7.316 9.805 1 79.56 86 ALA B CA 1
ATOM 4128 C C . ALA B 1 86 ? 4.574 8.211 10.242 1 79.56 86 ALA B C 1
ATOM 4130 O O . ALA B 1 86 ? 4.434 8.992 11.18 1 79.56 86 ALA B O 1
ATOM 4131 N N . LEU B 1 87 ? 5.629 8.109 9.5 1 80.31 87 LEU B N 1
ATOM 4132 C CA . LEU B 1 87 ? 6.852 8.727 10 1 80.31 87 LEU B CA 1
ATOM 4133 C C . LEU B 1 87 ? 7.105 10.062 9.305 1 80.31 87 LEU B C 1
ATOM 4135 O O . LEU B 1 87 ? 7.859 10.891 9.82 1 80.31 87 LEU B O 1
ATOM 4139 N N . ALA B 1 88 ? 6.523 10.273 8.172 1 82.94 88 ALA B N 1
ATOM 4140 C CA . ALA B 1 88 ? 6.672 11.516 7.426 1 82.94 88 ALA B CA 1
ATOM 4141 C C . ALA B 1 88 ? 5.363 11.906 6.742 1 82.94 88 ALA B C 1
ATOM 4143 O O . ALA B 1 88 ? 5.34 12.156 5.531 1 82.94 88 ALA B O 1
ATOM 4144 N N . PRO B 1 89 ? 4.402 12.141 7.543 1 80.56 89 PRO B N 1
ATOM 4145 C CA . PRO B 1 89 ? 3.072 12.375 6.969 1 80.56 89 PRO B CA 1
ATOM 4146 C C . PRO B 1 89 ? 3.004 13.656 6.137 1 80.56 89 PRO B C 1
ATOM 4148 O O . PRO B 1 89 ? 2.369 13.672 5.078 1 80.56 89 PRO B O 1
ATOM 4151 N N . GLU B 1 90 ? 3.643 14.734 6.559 1 81.31 90 GLU B N 1
ATOM 4152 C CA . GLU B 1 90 ? 3.586 15.984 5.809 1 81.31 90 GLU B CA 1
ATOM 4153 C C . GLU B 1 90 ? 4.379 15.875 4.508 1 81.31 90 GLU B C 1
ATOM 4155 O O . GLU B 1 90 ? 4.004 16.469 3.496 1 81.31 90 GLU B O 1
ATOM 4160 N N . GLY B 1 91 ? 5.422 15.141 4.605 1 83.19 91 GLY B N 1
ATOM 4161 C CA . GLY B 1 91 ? 6.23 14.938 3.412 1 83.19 91 GLY B CA 1
ATOM 4162 C C . GLY B 1 91 ? 5.508 14.164 2.326 1 83.19 91 GLY B C 1
ATOM 4163 O O . GLY B 1 91 ? 5.367 14.648 1.201 1 83.19 91 GLY B O 1
ATOM 4164 N N . ILE B 1 92 ? 5.047 13.023 2.666 1 85.56 92 ILE B N 1
ATOM 4165 C CA . ILE B 1 92 ? 4.402 12.164 1.679 1 85.56 92 ILE B CA 1
ATOM 4166 C C . ILE B 1 92 ? 3.09 12.805 1.223 1 85.56 92 ILE B C 1
ATOM 4168 O O . ILE B 1 92 ? 2.713 12.695 0.054 1 85.56 92 ILE B O 1
ATOM 4172 N N . GLY B 1 93 ? 2.408 13.453 2.174 1 80.81 93 GLY B N 1
ATOM 4173 C CA . GLY B 1 93 ? 1.204 14.172 1.794 1 80.81 93 GLY B CA 1
ATOM 4174 C C . G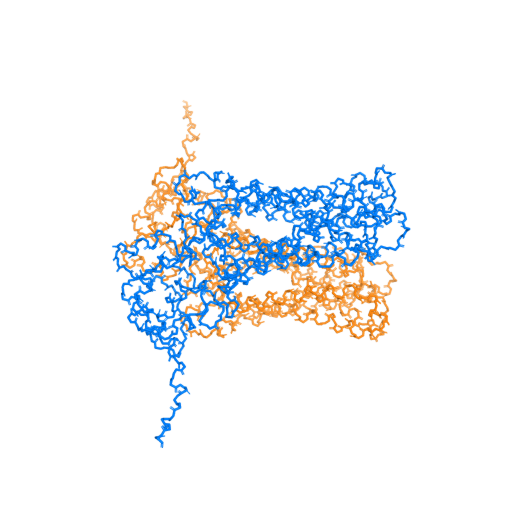LY B 1 93 ? 1.458 15.25 0.761 1 80.81 93 GLY B C 1
ATOM 4175 O O . GLY B 1 93 ? 0.693 15.398 -0.195 1 80.81 93 GLY B O 1
ATOM 4176 N N . SER B 1 94 ? 2.482 15.938 0.914 1 80.62 94 SER B N 1
ATOM 4177 C CA . SER B 1 94 ? 2.842 17 -0.021 1 80.62 94 SER B CA 1
ATOM 4178 C C . SER B 1 94 ? 3.205 16.438 -1.389 1 80.62 94 SER B C 1
ATOM 4180 O O . SER B 1 94 ? 2.828 17 -2.42 1 80.62 94 SER B O 1
ATOM 4182 N N . LEU B 1 95 ? 3.889 15.367 -1.369 1 85.69 95 LEU B N 1
ATOM 4183 C CA . LEU B 1 95 ? 4.305 14.758 -2.627 1 85.69 95 LEU B CA 1
ATOM 4184 C C . LEU B 1 95 ? 3.105 14.211 -3.389 1 85.69 95 LEU B C 1
ATOM 4186 O O . LEU B 1 95 ? 3.059 14.281 -4.617 1 85.69 95 LEU B O 1
ATOM 4190 N N . ILE B 1 96 ? 2.211 13.641 -2.684 1 82.31 96 ILE B N 1
ATOM 4191 C CA . ILE B 1 96 ? 1.008 13.102 -3.311 1 82.31 96 ILE B CA 1
ATOM 4192 C C . ILE B 1 96 ? 0.211 14.242 -3.951 1 82.31 96 ILE B C 1
ATOM 4194 O O . ILE B 1 96 ? -0.274 14.109 -5.078 1 82.31 96 ILE B O 1
ATOM 4198 N N . HIS B 1 97 ? 0.195 15.289 -3.307 1 76.31 97 HIS B N 1
ATOM 4199 C CA . HIS B 1 97 ? -0.602 16.406 -3.795 1 76.31 97 HIS B CA 1
ATOM 4200 C C . HIS B 1 97 ? 0.067 17.078 -4.988 1 76.31 97 HIS B C 1
ATOM 4202 O O . HIS B 1 97 ? -0.607 17.469 -5.945 1 76.31 97 HIS B O 1
ATOM 4208 N N . LEU B 1 98 ? 1.272 17.219 -4.895 1 76.19 98 LEU B N 1
ATOM 4209 C CA . LEU B 1 98 ? 2.006 17.891 -5.961 1 76.19 98 LEU B CA 1
ATOM 4210 C C . LEU B 1 98 ? 2.045 17.016 -7.219 1 76.19 98 LEU B C 1
ATOM 4212 O O . LEU B 1 98 ? 1.994 17.547 -8.336 1 76.19 98 LEU B O 1
ATOM 4216 N N . PHE B 1 99 ? 2.088 15.766 -6.949 1 84.19 99 PHE B N 1
ATOM 4217 C CA . PHE B 1 99 ? 2.264 14.852 -8.078 1 84.19 99 PHE B CA 1
ATOM 4218 C C . PHE B 1 99 ? 1.172 13.789 -8.086 1 84.19 99 PHE B C 1
ATOM 4220 O O . PHE B 1 99 ? 1.454 12.602 -8.266 1 84.19 99 PHE B O 1
ATOM 4227 N N . PHE B 1 100 ? 0.031 14.18 -7.945 1 81.06 100 PHE B N 1
ATOM 4228 C CA . PHE B 1 100 ? -1.097 13.258 -7.855 1 81.06 100 PHE B CA 1
ATOM 4229 C C . PHE B 1 100 ? -1.176 12.375 -9.094 1 81.06 100 PHE B C 1
ATOM 4231 O O . PHE B 1 100 ? -1.232 11.148 -8.992 1 81.06 100 PHE B O 1
ATOM 4238 N N . TRP B 1 101 ? -1.14 13 -10.25 1 83 101 TRP B N 1
ATOM 4239 C CA . TRP B 1 101 ? -1.378 12.266 -11.492 1 83 101 TRP B CA 1
ATOM 4240 C C . TRP B 1 101 ? -0.25 11.281 -11.766 1 83 101 TRP B C 1
ATOM 4242 O O . TRP B 1 101 ? -0.5 10.117 -12.094 1 83 101 TRP B O 1
ATOM 4252 N N . PRO B 1 102 ? 0.973 11.734 -11.586 1 88.62 102 PRO B N 1
ATOM 4253 C CA . PRO B 1 102 ? 2.047 10.75 -11.727 1 88.62 102 PRO B CA 1
ATOM 4254 C C . PRO B 1 102 ? 1.892 9.562 -10.781 1 88.62 102 PRO B C 1
ATOM 4256 O O . PRO B 1 102 ? 2.125 8.422 -11.172 1 88.62 102 PRO B O 1
ATOM 4259 N N . TRP B 1 103 ? 1.479 9.836 -9.578 1 88.69 103 TRP B N 1
ATOM 4260 C CA . TRP B 1 103 ? 1.264 8.75 -8.625 1 88.69 103 TRP B CA 1
ATOM 4261 C C . TRP B 1 103 ? 0.111 7.855 -9.078 1 88.69 103 TRP B C 1
ATOM 4263 O O . TRP B 1 103 ? 0.185 6.629 -8.953 1 88.69 103 TRP B O 1
ATOM 4273 N N . PHE B 1 104 ? -0.964 8.445 -9.57 1 85.25 104 PHE B N 1
ATOM 4274 C CA . PHE B 1 104 ? -2.129 7.703 -10.031 1 85.25 104 PHE B CA 1
ATOM 4275 C C . PHE B 1 104 ? -1.765 6.812 -11.219 1 85.25 104 PHE B C 1
ATOM 4277 O O . PHE B 1 104 ? -2.146 5.641 -11.258 1 85.25 104 PHE B O 1
ATOM 4284 N N . ILE B 1 105 ? -1.022 7.34 -12.102 1 90.12 105 ILE B N 1
ATOM 4285 C CA . ILE B 1 105 ? -0.593 6.59 -13.273 1 90.12 105 ILE B CA 1
ATOM 4286 C C . ILE B 1 105 ? 0.368 5.48 -12.852 1 90.12 105 ILE B C 1
ATOM 4288 O O . ILE B 1 105 ? 0.348 4.383 -13.422 1 90.12 105 ILE B O 1
ATOM 4292 N N . GLU B 1 106 ? 1.179 5.805 -11.938 1 91.44 106 GLU B N 1
ATOM 4293 C CA . GLU B 1 106 ? 2.094 4.789 -11.43 1 91.44 106 GLU B CA 1
ATOM 4294 C C . GLU B 1 106 ? 1.33 3.609 -10.836 1 91.44 106 GLU B C 1
ATOM 4296 O O . GLU B 1 106 ? 1.702 2.453 -11.039 1 91.44 106 GLU B O 1
ATOM 4301 N N . TRP B 1 107 ? 0.326 3.891 -10.07 1 88.5 107 TRP B N 1
ATOM 4302 C CA . TRP B 1 107 ? -0.503 2.82 -9.523 1 88.5 107 TRP B CA 1
ATOM 4303 C C . TRP B 1 107 ? -1.137 2.002 -10.648 1 88.5 107 TRP B C 1
ATOM 4305 O O . TRP B 1 107 ? -1.215 0.774 -10.562 1 88.5 107 TRP B O 1
ATOM 4315 N N . GLY B 1 108 ? -1.632 2.668 -11.695 1 89.5 108 GLY B N 1
ATOM 4316 C CA . GLY B 1 108 ? -2.143 1.974 -12.867 1 89.5 108 GLY B CA 1
ATOM 4317 C C . GLY B 1 108 ? -1.102 1.103 -13.547 1 89.5 108 GLY B C 1
ATOM 4318 O O . GLY B 1 108 ? -1.402 -0.014 -13.969 1 89.5 108 GLY B O 1
ATOM 4319 N N . 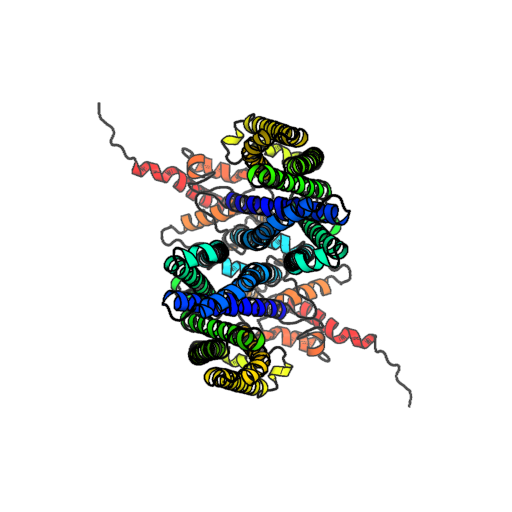ALA B 1 109 ? 0.053 1.603 -13.641 1 92.81 109 ALA B N 1
ATOM 4320 C CA . ALA B 1 109 ? 1.148 0.843 -14.234 1 92.81 109 ALA B CA 1
ATOM 4321 C C . ALA B 1 109 ? 1.462 -0.404 -13.414 1 92.81 109 ALA B C 1
ATOM 4323 O O . ALA B 1 109 ? 1.653 -1.488 -13.969 1 92.81 109 ALA B O 1
ATOM 4324 N N . PHE B 1 110 ? 1.466 -0.19 -12.195 1 89.81 110 PHE B N 1
ATOM 4325 C CA . PHE B 1 110 ? 1.696 -1.323 -11.312 1 89.81 110 PHE B CA 1
ATOM 4326 C C . PHE B 1 110 ? 0.619 -2.385 -11.492 1 89.81 110 PHE B C 1
ATOM 4328 O O . PHE B 1 110 ? 0.92 -3.578 -11.562 1 89.81 110 PHE B O 1
ATOM 4335 N N . THR B 1 111 ? -0.581 -1.966 -11.531 1 89.06 111 THR B N 1
ATOM 4336 C CA . THR B 1 111 ? -1.694 -2.883 -11.75 1 89.06 111 THR B CA 1
ATOM 4337 C C . THR B 1 111 ? -1.537 -3.619 -13.078 1 89.06 111 THR B C 1
ATOM 4339 O O . THR B 1 111 ? -1.729 -4.836 -13.141 1 89.06 111 THR B O 1
ATOM 4342 N N . THR B 1 112 ? -1.225 -2.9 -14.062 1 93 112 THR B N 1
ATOM 4343 C CA . THR B 1 112 ? -1.042 -3.471 -15.391 1 93 112 THR B CA 1
ATOM 4344 C C . THR B 1 112 ? 0.125 -4.453 -15.406 1 93 112 THR B C 1
ATOM 4346 O O . THR B 1 112 ? 0.058 -5.496 -16.062 1 93 112 THR B O 1
ATOM 4349 N N . GLU B 1 113 ? 1.179 -4.129 -14.703 1 93.75 113 GLU B N 1
ATOM 4350 C CA . GLU B 1 113 ? 2.318 -5.031 -14.562 1 93.75 113 GLU B CA 1
ATOM 4351 C C . GLU B 1 113 ? 1.893 -6.379 -13.984 1 93.75 113 GLU B C 1
ATOM 4353 O O . GLU B 1 113 ? 2.268 -7.43 -14.508 1 93.75 113 GLU B O 1
ATOM 4358 N N . VAL B 1 114 ? 1.164 -6.305 -12.922 1 90.06 114 VAL B N 1
ATOM 4359 C CA . VAL B 1 114 ? 0.731 -7.527 -12.258 1 90.06 114 VAL B CA 1
ATOM 4360 C C . VAL B 1 114 ? -0.138 -8.352 -13.195 1 90.06 114 VAL B C 1
ATOM 4362 O O . VAL B 1 114 ? 0.06 -9.562 -13.336 1 90.06 114 VAL B O 1
ATOM 4365 N N . VAL B 1 115 ? -1.043 -7.688 -13.906 1 89.38 115 VAL B N 1
ATOM 4366 C CA . VAL B 1 115 ? -1.959 -8.367 -14.812 1 89.38 115 VAL B CA 1
ATOM 4367 C C . VAL B 1 115 ? -1.173 -9.016 -15.953 1 89.38 115 VAL B C 1
ATOM 4369 O O . VAL B 1 115 ? -1.363 -10.195 -16.25 1 89.38 115 VAL B O 1
ATOM 4372 N N . LEU B 1 116 ? -0.337 -8.305 -16.516 1 94.81 116 LEU B N 1
ATOM 4373 C CA . LEU B 1 116 ? 0.425 -8.812 -17.656 1 94.81 116 LEU B CA 1
ATOM 4374 C C . LEU B 1 116 ? 1.338 -9.961 -17.219 1 94.81 116 LEU B C 1
ATOM 4376 O O . LEU B 1 116 ? 1.51 -10.93 -17.969 1 94.81 116 LEU B O 1
ATOM 4380 N N . LEU B 1 117 ? 1.915 -9.82 -16.078 1 94.25 117 LEU B N 1
ATOM 4381 C CA . LEU B 1 117 ? 2.805 -10.867 -15.586 1 94.25 117 LEU B CA 1
ATOM 4382 C C . LEU B 1 117 ? 2.033 -12.156 -15.328 1 94.25 117 LEU B C 1
ATOM 4384 O O . LEU B 1 117 ? 2.52 -13.25 -15.633 1 94.25 117 LEU B O 1
ATOM 4388 N N . LEU B 1 118 ? 0.895 -12.016 -14.797 1 89.81 118 LEU B N 1
ATOM 4389 C CA . LEU B 1 118 ? 0.082 -13.195 -14.523 1 89.81 118 LEU B CA 1
ATOM 4390 C C . LEU B 1 118 ? -0.383 -13.844 -15.828 1 89.81 118 LEU B C 1
ATOM 4392 O O . LEU B 1 118 ? -0.386 -15.07 -15.945 1 89.81 118 LEU B O 1
ATOM 4396 N N . ILE B 1 119 ? -0.76 -13.023 -16.781 1 92.38 119 ILE B N 1
ATOM 4397 C CA . ILE B 1 119 ? -1.143 -13.555 -18.078 1 92.38 119 ILE B CA 1
ATOM 4398 C C . ILE B 1 119 ? 0.05 -14.266 -18.719 1 92.38 119 ILE B C 1
ATOM 4400 O O . ILE B 1 119 ? -0.091 -15.367 -19.25 1 92.38 119 ILE B O 1
ATOM 4404 N N . TYR B 1 120 ? 1.154 -13.672 -18.609 1 95.56 120 TYR B N 1
ATOM 4405 C CA . TYR B 1 120 ? 2.381 -14.242 -19.156 1 95.56 120 TYR B CA 1
ATOM 4406 C C . TYR B 1 120 ? 2.684 -15.594 -18.5 1 95.56 120 TYR B C 1
ATOM 4408 O O . TYR B 1 120 ? 3.068 -16.547 -19.188 1 95.56 120 TYR B O 1
ATOM 4416 N N . TYR B 1 121 ? 2.525 -15.695 -17.266 1 91.62 121 TYR B N 1
ATOM 4417 C CA . TYR B 1 121 ? 2.811 -16.906 -16.5 1 91.62 121 TYR B CA 1
ATOM 4418 C C . TYR B 1 121 ? 1.813 -18.016 -16.828 1 91.62 121 TYR B C 1
ATOM 4420 O O . TYR B 1 121 ? 2.205 -19.141 -17.141 1 91.62 121 TYR B O 1
ATOM 4428 N N . TYR B 1 122 ? 0.522 -17.672 -16.875 1 88.5 122 TYR B N 1
ATOM 4429 C CA . TYR B 1 122 ? -0.511 -18.703 -17 1 88.5 122 TYR B CA 1
ATOM 4430 C C . TYR B 1 122 ? -0.669 -19.141 -18.453 1 88.5 122 TYR B C 1
ATOM 4432 O O . TYR B 1 122 ? -1.012 -20.297 -18.719 1 88.5 122 TYR B O 1
ATOM 4440 N N . LEU B 1 123 ? -0.354 -18.266 -19.344 1 93 123 LEU B N 1
ATOM 4441 C CA . LEU B 1 123 ? -0.558 -18.625 -20.75 1 93 123 LEU B CA 1
ATOM 4442 C C . LEU B 1 123 ? 0.753 -19.047 -21.391 1 93 123 LEU B C 1
ATOM 4444 O O . LEU B 1 123 ? 0.795 -19.328 -22.594 1 93 123 LEU B O 1
ATOM 4448 N N . TRP B 1 124 ? 1.809 -19.172 -20.625 1 95.81 124 TRP B N 1
ATOM 4449 C CA . TRP B 1 124 ? 3.139 -19.438 -21.156 1 95.81 124 TRP B CA 1
ATOM 4450 C C . TRP B 1 124 ? 3.133 -20.703 -22.016 1 95.81 124 TRP B C 1
ATOM 4452 O O . TRP B 1 124 ? 3.533 -20.656 -23.188 1 95.81 124 TRP B O 1
ATOM 4462 N N . ASP B 1 125 ? 2.66 -21.781 -21.562 1 94.88 125 ASP B N 1
ATOM 4463 C CA . ASP B 1 125 ? 2.76 -23.062 -22.266 1 94.88 125 ASP B CA 1
ATOM 4464 C C . ASP B 1 125 ? 1.927 -23.047 -23.547 1 94.88 125 ASP B C 1
ATOM 4466 O O . ASP B 1 125 ? 2.387 -23.516 -24.594 1 94.88 125 ASP B O 1
ATOM 4470 N N . ARG B 1 126 ? 0.749 -22.484 -23.406 1 94.38 126 ARG B N 1
ATOM 4471 C CA . ARG B 1 126 ? -0.14 -22.438 -24.562 1 94.38 126 ARG B CA 1
ATOM 4472 C C . ARG B 1 126 ? 0.427 -21.531 -25.656 1 94.38 126 ARG B C 1
ATOM 4474 O O . ARG B 1 126 ? 0.462 -21.906 -26.828 1 94.38 126 ARG B O 1
ATOM 4481 N N . LEU B 1 127 ? 0.904 -20.438 -25.266 1 96.19 127 LEU B N 1
ATOM 4482 C CA . LEU B 1 127 ? 1.363 -19.453 -26.25 1 96.19 127 LEU B CA 1
ATOM 4483 C C . LEU B 1 127 ? 2.744 -19.812 -26.781 1 96.19 127 LEU B C 1
ATOM 4485 O O . LEU B 1 127 ? 3.064 -19.531 -27.938 1 96.19 127 LEU B O 1
ATOM 4489 N N . ALA B 1 128 ? 3.551 -20.406 -25.922 1 94.75 128 ALA B N 1
ATOM 4490 C CA . ALA B 1 128 ? 4.875 -20.828 -26.359 1 94.75 128 ALA B CA 1
ATOM 4491 C C . ALA B 1 128 ? 4.773 -21.828 -27.516 1 94.75 128 ALA B C 1
ATOM 4493 O O . ALA B 1 128 ? 5.613 -21.828 -28.422 1 94.75 128 ALA B O 1
ATOM 4494 N N . GLN B 1 129 ? 3.682 -22.609 -27.484 1 93.19 129 GLN B N 1
ATOM 4495 C CA . GLN B 1 129 ? 3.465 -23.641 -28.5 1 93.19 129 GLN B CA 1
ATOM 4496 C C . GLN B 1 129 ? 2.729 -23.078 -29.703 1 93.19 129 GLN B C 1
ATOM 4498 O O . GLN B 1 129 ? 3.131 -23.297 -30.844 1 93.19 129 GLN B O 1
ATOM 4503 N N . ASP B 1 130 ? 1.758 -22.25 -29.516 1 95.12 130 ASP B N 1
ATOM 4504 C CA . ASP B 1 130 ? 0.835 -21.859 -30.578 1 95.12 130 ASP B CA 1
ATOM 4505 C C . ASP B 1 130 ? 1.263 -20.531 -31.219 1 95.12 130 ASP B C 1
ATOM 4507 O O . ASP B 1 130 ? 1.162 -20.359 -32.438 1 95.12 130 ASP B O 1
ATOM 4511 N N . LYS B 1 131 ? 1.664 -19.594 -30.359 1 97.19 131 LYS B N 1
ATOM 4512 C CA . LYS B 1 131 ? 1.948 -18.234 -30.828 1 97.19 131 LYS B CA 1
ATOM 4513 C C . LYS B 1 131 ? 3.115 -17.625 -30.047 1 97.19 131 LYS B C 1
ATOM 4515 O O . LYS B 1 131 ? 2.949 -16.625 -29.344 1 97.19 131 LYS B O 1
ATOM 4520 N N . PRO B 1 132 ? 4.312 -18.078 -30.312 1 96.12 132 PRO B N 1
ATOM 4521 C CA . PRO B 1 132 ? 5.457 -17.594 -29.531 1 96.12 132 PRO B CA 1
ATOM 4522 C C . PRO B 1 132 ? 5.715 -16.109 -29.703 1 96.12 132 PRO B C 1
ATOM 4524 O O . PRO B 1 132 ? 6.246 -15.453 -28.812 1 96.12 132 PRO B O 1
ATOM 4527 N N . GLY B 1 133 ? 5.371 -15.555 -30.781 1 97 133 GLY B N 1
ATOM 4528 C CA . GLY B 1 133 ? 5.512 -14.117 -30.984 1 97 133 GLY B CA 1
ATOM 4529 C C . GLY B 1 133 ? 4.625 -13.305 -30.062 1 97 133 GLY B C 1
ATOM 4530 O O . GLY B 1 133 ? 5.035 -12.242 -29.578 1 97 133 GLY B O 1
ATOM 4531 N N . VAL B 1 134 ? 3.424 -13.797 -29.891 1 97.69 134 VAL B N 1
ATOM 4532 C CA . VAL B 1 134 ? 2.498 -13.125 -28.984 1 97.69 134 VAL B CA 1
ATOM 4533 C C . VAL B 1 134 ? 3.027 -13.203 -27.547 1 97.69 134 VAL B C 1
ATOM 4535 O O . VAL B 1 134 ? 2.906 -12.242 -26.781 1 97.69 134 VAL B O 1
ATOM 4538 N N . LEU B 1 135 ? 3.604 -14.352 -27.25 1 98.19 135 LEU B N 1
ATOM 4539 C CA . LEU B 1 135 ? 4.203 -14.508 -25.922 1 98.19 135 LEU B CA 1
ATOM 4540 C C . LEU B 1 135 ? 5.328 -13.492 -25.719 1 98.19 135 LEU B C 1
ATOM 4542 O O . LEU B 1 135 ? 5.426 -12.883 -24.656 1 98.19 135 LEU B O 1
ATOM 4546 N N . ALA B 1 136 ? 6.117 -13.344 -26.766 1 98.12 136 ALA B N 1
ATOM 4547 C CA . ALA B 1 136 ? 7.199 -12.359 -26.688 1 98.12 136 ALA B CA 1
ATOM 4548 C C . ALA B 1 136 ? 6.648 -10.945 -26.531 1 98.12 136 ALA B C 1
ATOM 4550 O O . ALA B 1 136 ? 7.176 -10.148 -25.75 1 98.12 136 ALA B O 1
ATOM 4551 N N . ALA B 1 137 ? 5.621 -10.664 -27.266 1 98.12 137 ALA B N 1
ATOM 4552 C CA . ALA B 1 137 ? 5.008 -9.336 -27.188 1 98.12 137 ALA B CA 1
ATOM 4553 C C . ALA B 1 137 ? 4.449 -9.07 -25.797 1 98.12 137 ALA B C 1
ATOM 4555 O O . ALA B 1 137 ? 4.551 -7.953 -25.281 1 98.12 137 ALA B O 1
ATOM 4556 N N . LEU B 1 138 ? 3.854 -10.07 -25.203 1 97.94 138 LEU B N 1
ATOM 4557 C CA . LEU B 1 138 ? 3.328 -9.953 -23.844 1 97.94 138 LEU B CA 1
ATOM 4558 C C . LEU B 1 138 ? 4.453 -9.695 -22.844 1 97.94 138 LEU B C 1
ATOM 4560 O O . LEU B 1 138 ? 4.316 -8.852 -21.953 1 97.94 138 LEU B O 1
ATOM 4564 N N . GLY B 1 139 ? 5.492 -10.445 -23.031 1 98.31 139 GLY B N 1
ATOM 4565 C CA . GLY B 1 139 ? 6.637 -10.25 -22.141 1 98.31 139 GLY B CA 1
ATOM 4566 C C . GLY B 1 139 ? 7.242 -8.867 -22.25 1 98.31 139 GLY B C 1
ATOM 4567 O O . GLY B 1 139 ? 7.488 -8.211 -21.234 1 98.31 139 GLY B O 1
ATOM 4568 N N . TRP B 1 140 ? 7.469 -8.438 -23.453 1 98.5 140 TRP B N 1
ATOM 4569 C CA . TRP B 1 140 ? 8.062 -7.125 -23.641 1 98.5 140 TRP B CA 1
ATOM 4570 C C . TRP B 1 140 ? 7.086 -6.02 -23.266 1 98.5 140 TRP B C 1
ATOM 4572 O O . TRP B 1 140 ? 7.496 -4.926 -22.875 1 98.5 140 TRP B O 1
ATOM 4582 N N . GLY B 1 141 ? 5.797 -6.293 -23.469 1 98.5 141 GLY B N 1
ATOM 4583 C CA . GLY B 1 141 ? 4.801 -5.379 -22.938 1 98.5 141 GLY B CA 1
ATOM 4584 C C . GLY B 1 141 ? 4.906 -5.199 -21.438 1 98.5 141 GLY B C 1
ATOM 4585 O O . GLY B 1 141 ? 4.836 -4.074 -20.938 1 98.5 141 GLY B O 1
ATOM 4586 N N . TYR B 1 142 ? 5.074 -6.312 -20.719 1 98 142 TYR B N 1
ATOM 4587 C CA . TYR B 1 142 ? 5.293 -6.254 -19.281 1 98 142 TYR B CA 1
ATOM 4588 C C . TYR B 1 142 ? 6.52 -5.406 -18.953 1 98 142 TYR B C 1
ATOM 4590 O O . TYR B 1 142 ? 6.465 -4.547 -18.078 1 98 142 TYR B O 1
ATOM 4598 N N . VAL B 1 143 ? 7.629 -5.625 -19.672 1 98.31 143 VAL B N 1
ATOM 4599 C CA . VAL B 1 143 ? 8.875 -4.922 -19.391 1 98.31 143 VAL B CA 1
ATOM 4600 C C . VAL B 1 143 ? 8.695 -3.426 -19.641 1 98.31 143 VAL B C 1
ATOM 4602 O O . VAL B 1 143 ? 9.188 -2.596 -18.875 1 98.31 143 VAL B O 1
ATOM 4605 N N . ALA B 1 144 ? 7.988 -3.115 -20.656 1 98.31 144 ALA B N 1
ATOM 4606 C CA . ALA B 1 144 ? 7.73 -1.715 -20.984 1 98.31 144 ALA B CA 1
ATOM 4607 C C . ALA B 1 144 ? 6.961 -1.021 -19.859 1 98.31 144 ALA B C 1
ATOM 4609 O O . ALA B 1 144 ? 7.266 0.118 -19.5 1 98.31 144 ALA B O 1
ATOM 4610 N N . VAL B 1 145 ? 6.02 -1.662 -19.344 1 97.62 145 VAL B N 1
ATOM 4611 C CA . VAL B 1 145 ? 5.211 -1.082 -18.266 1 97.62 145 VAL B CA 1
ATOM 4612 C C . VAL B 1 145 ? 6.051 -0.957 -17 1 97.62 145 VAL B C 1
ATOM 4614 O O . VAL B 1 145 ? 5.965 0.046 -16.297 1 97.62 145 VAL B O 1
ATOM 4617 N N . ALA B 1 146 ? 6.832 -1.986 -16.734 1 97.06 146 ALA B N 1
ATOM 4618 C CA . ALA B 1 146 ? 7.707 -1.94 -15.57 1 97.06 146 ALA B CA 1
ATOM 4619 C C . ALA B 1 146 ? 8.68 -0.77 -15.656 1 97.06 146 ALA B C 1
ATOM 4621 O O . ALA B 1 146 ? 8.914 -0.071 -14.672 1 97.06 146 ALA B O 1
ATOM 4622 N N . VAL B 1 147 ? 9.211 -0.566 -16.812 1 97.69 147 VAL B N 1
ATOM 4623 C CA . VAL B 1 147 ? 10.148 0.533 -17.031 1 97.69 147 VAL B CA 1
ATOM 4624 C C . VAL B 1 147 ? 9.414 1.867 -16.906 1 97.69 147 VAL B C 1
ATOM 4626 O O . VAL B 1 147 ? 9.977 2.844 -16.406 1 97.69 147 VAL B O 1
ATOM 4629 N N . SER B 1 148 ? 8.211 1.881 -17.344 1 96.81 148 SER B N 1
ATOM 4630 C CA . SER B 1 148 ? 7.418 3.104 -17.219 1 96.81 148 SER B CA 1
ATOM 4631 C C . SER B 1 148 ? 7.211 3.482 -15.75 1 96.81 148 SER B C 1
ATOM 4633 O O . SER B 1 148 ? 7.168 4.668 -15.414 1 96.81 148 SER B O 1
ATOM 4635 N N . SER B 1 149 ? 7.055 2.494 -14.898 1 95 149 SER B N 1
ATOM 4636 C CA . SER B 1 149 ? 6.953 2.77 -13.469 1 95 149 SER B CA 1
ATOM 4637 C C . SER B 1 149 ? 8.203 3.463 -12.945 1 95 149 SER B C 1
ATOM 4639 O O . SER B 1 149 ? 8.117 4.414 -12.172 1 95 149 SER B O 1
ATOM 4641 N N . ALA B 1 150 ? 9.383 2.963 -13.375 1 95.5 150 ALA B N 1
ATOM 4642 C CA . ALA B 1 150 ? 10.641 3.584 -12.977 1 95.5 150 ALA B CA 1
ATOM 4643 C C . ALA B 1 150 ? 10.734 5.016 -13.5 1 95.5 150 ALA B C 1
ATOM 4645 O O . ALA B 1 150 ? 11.266 5.895 -12.82 1 95.5 150 ALA B O 1
ATOM 4646 N N . PHE B 1 151 ? 10.211 5.207 -14.664 1 96.06 151 PHE B N 1
ATOM 4647 C CA . PHE B 1 151 ? 10.195 6.535 -15.258 1 96.06 151 PHE B CA 1
ATOM 4648 C C . PHE B 1 151 ? 9.367 7.496 -14.414 1 96.06 151 PHE B C 1
ATOM 4650 O O . PHE B 1 151 ? 9.812 8.609 -14.109 1 96.06 151 PHE B O 1
ATOM 4657 N N . LEU B 1 152 ? 8.266 7.094 -14.023 1 94.38 152 LEU B N 1
ATOM 4658 C CA . LEU B 1 152 ? 7.324 7.934 -13.289 1 94.38 152 LEU B CA 1
ATOM 4659 C C . LEU B 1 152 ? 7.859 8.258 -11.898 1 94.38 152 LEU B C 1
ATOM 4661 O O . LEU B 1 152 ? 7.797 9.406 -11.461 1 94.38 152 LEU B O 1
ATOM 4665 N N . ILE B 1 153 ? 8.414 7.305 -11.25 1 93.25 153 ILE B N 1
ATOM 4666 C CA . ILE B 1 153 ? 8.859 7.496 -9.875 1 93.25 153 ILE B CA 1
ATOM 4667 C C . ILE B 1 153 ? 10.117 8.367 -9.852 1 93.25 153 ILE B C 1
ATOM 4669 O O . ILE B 1 153 ? 10.336 9.133 -8.914 1 93.25 153 ILE B O 1
ATOM 4673 N N . SER B 1 154 ? 10.953 8.289 -10.875 1 94.38 154 SER B N 1
ATOM 4674 C CA . SER B 1 154 ? 12.211 9.031 -10.93 1 94.38 154 SER B CA 1
ATOM 4675 C C . SER B 1 154 ? 11.961 10.531 -10.992 1 94.38 154 SER B C 1
ATOM 4677 O O . SER B 1 154 ? 12.727 11.32 -10.445 1 94.38 154 SER B O 1
ATOM 4679 N N . GLY B 1 155 ? 10.938 10.93 -11.656 1 90.75 155 GLY B N 1
ATOM 4680 C CA . GLY B 1 155 ? 10.586 12.344 -11.695 1 90.75 155 GLY B CA 1
ATOM 4681 C C . GLY B 1 155 ? 10.266 12.914 -10.32 1 90.75 155 GLY B C 1
ATOM 4682 O O . GLY B 1 155 ? 10.719 14.008 -9.984 1 90.75 155 GLY B O 1
ATOM 4683 N N . ILE B 1 156 ? 9.562 12.148 -9.555 1 88.75 156 ILE B N 1
ATOM 4684 C CA . ILE B 1 156 ? 9.141 12.578 -8.234 1 88.75 156 ILE B CA 1
ATOM 4685 C C . ILE B 1 156 ? 10.352 12.648 -7.301 1 88.75 156 ILE 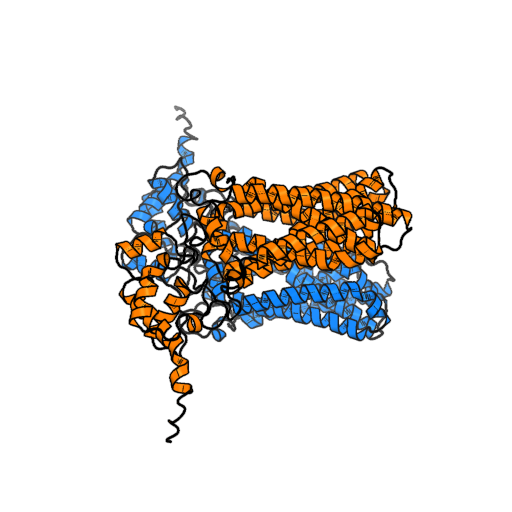B C 1
ATOM 4687 O O . ILE B 1 156 ? 10.523 13.633 -6.57 1 88.75 156 ILE B O 1
ATOM 4691 N N . LEU B 1 157 ? 11.203 11.648 -7.367 1 89.81 157 LEU B N 1
ATOM 4692 C CA . LEU B 1 157 ? 12.375 11.594 -6.5 1 89.81 157 LEU B CA 1
ATOM 4693 C C . LEU B 1 157 ? 13.367 12.695 -6.855 1 89.81 157 LEU B C 1
ATOM 4695 O O . LEU B 1 157 ? 14.016 13.266 -5.973 1 89.81 157 LEU B O 1
ATOM 4699 N N . GLY B 1 158 ? 13.461 12.969 -8.117 1 89.88 158 GLY B N 1
ATOM 4700 C CA . GLY B 1 158 ? 14.359 14.016 -8.555 1 89.88 158 GLY B CA 1
ATOM 4701 C C . GLY B 1 158 ? 13.938 15.398 -8.094 1 89.88 158 GLY B C 1
ATOM 4702 O O . GLY B 1 158 ? 14.781 16.266 -7.84 1 89.88 158 GLY B O 1
ATOM 4703 N N . PHE B 1 159 ? 12.68 15.602 -7.941 1 87.38 159 PHE B N 1
ATOM 4704 C CA . PHE B 1 159 ? 12.164 16.875 -7.441 1 87.38 159 PHE B CA 1
ATOM 4705 C C . PHE B 1 159 ? 12.68 17.156 -6.035 1 87.38 159 PHE B C 1
ATOM 4707 O O . PHE B 1 159 ? 12.992 18.297 -5.703 1 87.38 159 PHE B O 1
ATOM 4714 N N . MET B 1 160 ? 12.859 16.156 -5.277 1 87.56 160 MET B N 1
ATOM 4715 C CA . MET B 1 160 ? 13.25 16.297 -3.879 1 87.56 160 MET B CA 1
ATOM 4716 C C . MET B 1 160 ? 14.695 16.766 -3.762 1 87.56 160 MET B C 1
ATOM 4718 O O . MET B 1 160 ? 15.133 17.203 -2.697 1 87.56 160 MET B O 1
ATOM 4722 N N . LEU B 1 161 ? 15.391 16.75 -4.855 1 84.38 161 LEU B N 1
ATOM 4723 C CA . LEU B 1 161 ? 16.797 17.156 -4.852 1 84.38 161 LEU B CA 1
ATOM 4724 C C . LEU B 1 161 ? 16.969 18.469 -5.625 1 84.38 161 LEU B C 1
ATOM 4726 O O . LEU B 1 161 ? 18.109 18.891 -5.883 1 84.38 161 LEU B O 1
ATOM 4730 N N . THR B 1 162 ? 15.867 19.094 -5.934 1 79.62 162 THR B N 1
ATOM 4731 C CA . THR B 1 162 ? 15.93 20.281 -6.781 1 79.62 162 THR B CA 1
ATOM 4732 C C . THR B 1 162 ? 15.531 21.531 -6 1 79.62 162 THR B C 1
ATOM 4734 O O . THR B 1 162 ? 14.336 21.797 -5.809 1 79.62 162 THR B O 1
ATOM 4737 N N . PRO B 1 163 ? 16.469 22.281 -5.465 1 70.19 163 PRO B N 1
ATOM 4738 C CA . PRO B 1 163 ? 16.172 23.438 -4.621 1 70.19 163 PRO B CA 1
ATOM 4739 C C . PRO B 1 163 ? 15.297 24.469 -5.324 1 70.19 163 PRO B C 1
ATOM 4741 O O . PRO B 1 163 ? 14.453 25.109 -4.688 1 70.19 163 PRO B O 1
ATOM 4744 N N . ASP B 1 164 ? 15.586 24.844 -6.5 1 61.31 164 ASP B N 1
ATOM 4745 C CA . ASP B 1 164 ? 14.859 25.906 -7.184 1 61.31 164 ASP B CA 1
ATOM 4746 C C . ASP B 1 164 ? 13.578 25.375 -7.824 1 61.31 164 ASP B C 1
ATOM 4748 O O . ASP B 1 164 ? 12.992 26.031 -8.688 1 61.31 164 ASP B O 1
ATOM 4752 N N . GLY B 1 165 ? 13.25 24.188 -7.469 1 53.5 165 GLY B N 1
ATOM 4753 C CA . GLY B 1 165 ? 12.102 23.609 -8.148 1 53.5 165 GLY B CA 1
ATOM 4754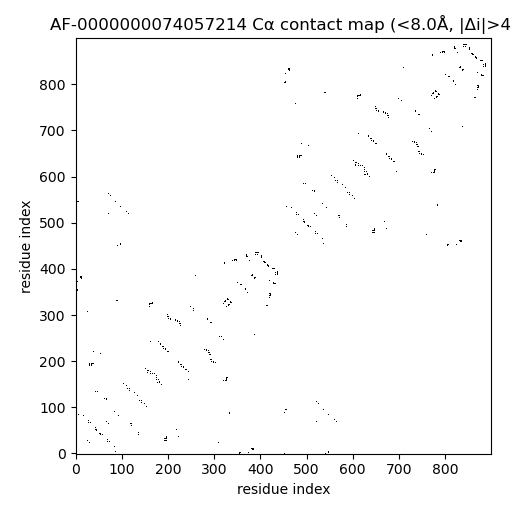 C C . GLY B 1 165 ? 10.781 24.203 -7.695 1 53.5 165 GLY B C 1
ATOM 4755 O O . GLY B 1 165 ? 9.891 24.453 -8.516 1 53.5 165 GLY B O 1
ATOM 4756 N N . TRP B 1 166 ? 10.125 24.219 -6.27 1 55.38 166 TRP B N 1
ATOM 4757 C CA . TRP B 1 166 ? 8.859 24.75 -5.766 1 55.38 166 TRP B CA 1
ATOM 4758 C C . TRP B 1 166 ? 9.086 25.672 -4.574 1 55.38 166 TRP B C 1
ATOM 4760 O O . TRP B 1 166 ? 10.07 25.531 -3.846 1 55.38 166 TRP B O 1
ATOM 4770 N N . PRO B 1 167 ? 8.07 26.469 -4.211 1 52.03 167 PRO B N 1
ATOM 4771 C CA . PRO B 1 167 ? 6.875 26.844 -4.969 1 52.03 167 PRO B CA 1
ATOM 4772 C C . PRO B 1 167 ? 7.188 27.781 -6.137 1 52.03 167 PRO B C 1
ATOM 4774 O O . PRO B 1 167 ? 6.277 28.25 -6.82 1 52.03 167 PRO B O 1
ATOM 4777 N N . TRP B 1 168 ? 8.305 28.406 -5.867 1 42.44 168 TRP B N 1
ATOM 4778 C CA . TRP B 1 168 ? 8.477 29.609 -6.672 1 42.44 168 TRP B CA 1
ATOM 4779 C C . TRP B 1 168 ? 8.164 29.344 -8.141 1 42.44 168 TRP B C 1
ATOM 4781 O O . TRP B 1 168 ? 7.363 30.047 -8.75 1 42.44 168 TRP B O 1
ATOM 4791 N N . GLY B 1 169 ? 9.328 28.891 -8.68 1 42.88 169 GLY B N 1
ATOM 4792 C CA . GLY B 1 169 ? 9.594 29.234 -10.062 1 42.88 169 GLY B CA 1
ATOM 4793 C C . GLY B 1 169 ? 8.75 28.438 -11.047 1 42.88 169 GLY B C 1
ATOM 4794 O O . GLY B 1 169 ? 8.633 28.812 -12.211 1 42.88 169 GLY B O 1
ATOM 4795 N N . GLN B 1 170 ? 8.07 27.031 -11.117 1 54 170 GLN B N 1
ATOM 4796 C CA . GLN B 1 170 ? 7.773 26.547 -12.453 1 54 170 GLN B CA 1
ATOM 4797 C C . GLN B 1 170 ? 6.59 25.578 -12.438 1 54 170 GLN B C 1
ATOM 4799 O O . GLN B 1 170 ? 6.02 25.312 -11.375 1 54 170 GLN B O 1
ATOM 4804 N N . THR B 1 171 ? 6.113 25.188 -13.57 1 63.12 171 THR B N 1
ATOM 4805 C CA . THR B 1 171 ? 5.09 24.297 -14.109 1 63.12 171 THR B CA 1
ATOM 4806 C C . THR B 1 171 ? 5.332 22.859 -13.664 1 63.12 171 THR B C 1
ATOM 4808 O O . THR B 1 171 ? 6.445 22.5 -13.273 1 63.12 171 THR B O 1
ATOM 4811 N N . PHE B 1 172 ? 4.352 22.297 -13.219 1 73.12 172 PHE B N 1
ATOM 4812 C CA . PHE B 1 172 ? 4.418 20.859 -13.008 1 73.12 172 PHE B CA 1
ATOM 4813 C C . PHE B 1 172 ? 5.523 20.25 -13.859 1 73.12 172 PHE B C 1
ATOM 4815 O O . PHE B 1 172 ? 6.289 19.406 -13.383 1 73.12 172 PHE B O 1
ATOM 4822 N N . ARG B 1 173 ? 5.645 20.812 -14.938 1 77.69 173 ARG B N 1
ATOM 4823 C CA . ARG B 1 173 ? 6.582 20.234 -15.891 1 77.69 173 ARG B CA 1
ATOM 4824 C C . ARG B 1 173 ? 8.023 20.453 -15.445 1 77.69 173 ARG B C 1
ATOM 4826 O O . ARG B 1 173 ? 8.859 19.547 -15.562 1 77.69 173 ARG B O 1
ATOM 4833 N N . GLU B 1 174 ? 8.289 21.578 -14.898 1 77.69 174 GLU B N 1
ATOM 4834 C CA . GLU B 1 174 ? 9.656 21.875 -14.469 1 77.69 174 GLU B CA 1
ATOM 4835 C C . GLU B 1 174 ? 10.016 21.109 -13.203 1 77.69 174 GLU B C 1
ATOM 4837 O O . GLU B 1 174 ? 11.172 20.734 -13.016 1 77.69 174 GLU B O 1
ATOM 4842 N N . ALA B 1 175 ? 9.078 20.938 -12.422 1 79.94 175 ALA B N 1
ATOM 4843 C CA . ALA B 1 175 ? 9.312 20.203 -11.18 1 79.94 175 ALA B CA 1
ATOM 4844 C C . ALA B 1 175 ? 9.523 18.719 -11.453 1 79.94 175 ALA B C 1
ATOM 4846 O O . ALA B 1 175 ? 10.422 18.094 -10.883 1 79.94 175 ALA B O 1
ATOM 4847 N N . TYR B 1 176 ? 8.766 18.266 -12.352 1 85.5 176 TYR B N 1
ATOM 4848 C CA . TYR B 1 176 ? 8.812 16.844 -12.641 1 85.5 176 TYR B CA 1
ATOM 4849 C C . TYR B 1 176 ? 10.008 16.5 -13.523 1 85.5 176 TYR B C 1
ATOM 4851 O O . TYR B 1 176 ? 10.719 15.523 -13.266 1 85.5 176 TYR B O 1
ATOM 4859 N N . PHE B 1 177 ? 10.234 17.344 -14.586 1 88 177 PHE B N 1
ATOM 4860 C CA . PHE B 1 177 ? 11.352 17.109 -15.492 1 88 177 PHE B CA 1
ATOM 4861 C C . PHE B 1 177 ? 12.578 17.906 -15.055 1 88 177 PHE B C 1
ATOM 4863 O O . PHE B 1 177 ? 13.078 18.75 -15.805 1 88 177 PHE B O 1
ATOM 4870 N N . ASN B 1 178 ? 13.055 17.547 -13.883 1 88.06 178 ASN B N 1
ATOM 4871 C CA . ASN B 1 178 ? 14.203 18.188 -13.234 1 88.06 178 ASN B CA 1
ATOM 4872 C C . ASN B 1 178 ? 15.523 17.672 -13.805 1 88.06 178 ASN B C 1
ATOM 4874 O O . ASN B 1 178 ? 15.547 16.672 -14.531 1 88.06 178 ASN B O 1
ATOM 4878 N N . PRO B 1 179 ? 16.578 18.297 -13.5 1 88.25 179 PRO B N 1
ATOM 4879 C CA . PRO B 1 179 ? 17.875 17.969 -14.109 1 88.25 179 PRO B CA 1
ATOM 4880 C C . PRO B 1 179 ? 18.328 16.547 -13.781 1 88.25 179 PRO B C 1
ATOM 4882 O O . PRO B 1 179 ? 19.109 15.953 -14.547 1 88.25 179 PRO B O 1
ATOM 4885 N N . THR B 1 180 ? 17.906 15.977 -12.695 1 91.75 180 THR B N 1
ATOM 4886 C CA . THR B 1 180 ? 18.375 14.656 -12.312 1 91.75 180 THR B CA 1
ATOM 4887 C C . THR B 1 180 ? 17.406 13.578 -12.797 1 91.75 180 THR B C 1
ATOM 4889 O O . THR B 1 180 ? 17.672 12.383 -12.641 1 91.75 180 THR B O 1
ATOM 4892 N N . PHE B 1 181 ? 16.297 13.992 -13.398 1 93.19 181 PHE B N 1
ATOM 4893 C CA . PHE B 1 181 ? 15.227 13.078 -13.781 1 93.19 181 PHE B CA 1
ATOM 4894 C C . PHE B 1 181 ? 15.75 11.984 -14.711 1 93.19 181 PHE B C 1
ATOM 4896 O O . PHE B 1 181 ? 15.789 10.812 -14.336 1 93.19 181 PHE B O 1
ATOM 4903 N N . ILE B 1 182 ? 16.234 12.367 -15.906 1 94.56 182 ILE B N 1
ATOM 4904 C CA . ILE B 1 182 ? 16.625 11.406 -16.938 1 94.56 182 ILE B CA 1
ATOM 4905 C C . ILE B 1 182 ? 17.844 10.617 -16.469 1 94.56 182 ILE B C 1
ATOM 4907 O O . ILE B 1 182 ? 17.875 9.391 -16.562 1 94.56 182 ILE B O 1
ATOM 4911 N N . PRO B 1 183 ? 18.859 11.266 -15.938 1 94.81 183 PRO B N 1
ATOM 4912 C CA . PRO B 1 183 ? 20.016 10.492 -15.461 1 94.81 183 PRO B CA 1
ATOM 4913 C C . PRO B 1 183 ? 19.641 9.484 -14.383 1 94.81 183 PRO B C 1
ATOM 4915 O O . PRO B 1 183 ? 20.156 8.367 -14.359 1 94.81 183 PRO B O 1
ATOM 4918 N N . GLN B 1 184 ? 18.828 9.859 -13.523 1 95.69 184 GLN B N 1
ATOM 4919 C CA . GLN B 1 184 ? 18.406 8.945 -12.469 1 95.69 184 GLN B CA 1
ATOM 4920 C C . GLN B 1 184 ? 17.609 7.77 -13.055 1 95.69 184 GLN B C 1
ATOM 4922 O O . GLN B 1 184 ? 17.781 6.625 -12.625 1 95.69 184 GLN B O 1
ATOM 4927 N N . PHE B 1 185 ? 16.719 8.117 -13.945 1 96.94 185 PHE B N 1
ATOM 4928 C CA . PHE B 1 185 ? 15.914 7.098 -14.602 1 96.94 185 PHE B CA 1
ATOM 4929 C C . PHE B 1 185 ? 16.812 6.055 -15.266 1 96.94 185 PHE B C 1
ATOM 4931 O O . PHE B 1 185 ? 16.641 4.852 -15.055 1 96.94 185 PHE B O 1
ATOM 4938 N N . LEU B 1 186 ? 17.703 6.488 -16.031 1 97.62 186 LEU B N 1
ATOM 4939 C CA . LEU B 1 186 ? 18.609 5.59 -16.75 1 97.62 186 LEU B CA 1
ATOM 4940 C C . LEU B 1 186 ? 19.484 4.805 -15.781 1 97.62 186 LEU B C 1
ATOM 4942 O O . LEU B 1 186 ? 19.781 3.631 -16.016 1 97.62 186 LEU B O 1
ATOM 4946 N N . LEU B 1 187 ? 19.922 5.457 -14.742 1 97.25 187 LEU B N 1
ATOM 4947 C CA . LEU B 1 187 ? 20.703 4.801 -13.703 1 97.25 187 LEU B CA 1
ATOM 4948 C C . LEU B 1 187 ? 19.922 3.654 -13.07 1 97.25 187 LEU B C 1
ATOM 4950 O O . LEU B 1 187 ? 20.453 2.553 -12.906 1 97.25 187 LEU B O 1
ATOM 4954 N N . ARG B 1 188 ? 18.688 3.879 -12.758 1 96.81 188 ARG B N 1
ATOM 4955 C CA . ARG B 1 188 ? 17.844 2.885 -12.102 1 96.81 188 ARG B CA 1
ATOM 4956 C C . ARG B 1 188 ? 17.562 1.711 -13.031 1 96.81 188 ARG B C 1
ATOM 4958 O O . ARG B 1 188 ? 17.594 0.554 -12.602 1 96.81 188 ARG B O 1
ATOM 4965 N N . VAL B 1 189 ? 17.281 2.012 -14.242 1 98.12 189 VAL B N 1
ATOM 4966 C CA . VAL B 1 189 ? 16.969 0.954 -15.203 1 98.12 189 VAL B CA 1
ATOM 4967 C C . VAL B 1 189 ? 18.219 0.123 -15.477 1 98.12 189 VAL B C 1
ATOM 4969 O O . VAL B 1 189 ? 18.172 -1.109 -15.461 1 98.12 189 VAL B O 1
ATOM 4972 N N . ALA B 1 190 ? 19.328 0.805 -15.719 1 98.25 190 ALA B N 1
ATOM 4973 C CA . ALA B 1 190 ? 20.594 0.102 -15.977 1 98.25 190 ALA B CA 1
ATOM 4974 C C . ALA B 1 190 ? 21.031 -0.697 -14.758 1 98.25 190 ALA B C 1
ATOM 4976 O O . ALA B 1 190 ? 21.484 -1.84 -14.883 1 98.25 190 ALA B O 1
ATOM 4977 N N . GLY B 1 191 ? 20.969 -0.055 -13.617 1 97.81 191 GLY B N 1
ATOM 4978 C CA . GLY B 1 191 ? 21.281 -0.766 -12.391 1 97.81 191 GLY B CA 1
ATOM 4979 C C . GLY B 1 191 ? 20.406 -1.982 -12.156 1 97.81 191 GLY B C 1
ATOM 4980 O O . GLY B 1 191 ? 20.891 -3.025 -11.711 1 97.81 191 GLY B O 1
ATOM 4981 N N . GLY B 1 192 ? 19.125 -1.841 -12.438 1 97.94 192 GLY B N 1
ATOM 4982 C CA . GLY B 1 192 ? 18.203 -2.965 -12.336 1 97.94 192 GLY B CA 1
ATOM 4983 C C . GLY B 1 192 ? 18.562 -4.113 -13.266 1 97.94 192 GLY B C 1
ATOM 4984 O O . GLY B 1 192 ? 18.562 -5.273 -12.852 1 97.94 192 GLY B O 1
ATOM 4985 N N . LEU B 1 193 ? 18.844 -3.729 -14.477 1 98.44 193 LEU B N 1
ATOM 4986 C CA . LEU B 1 193 ? 19.219 -4.75 -15.453 1 98.44 193 LEU B CA 1
ATOM 4987 C C . LEU B 1 193 ? 20.5 -5.465 -15.023 1 98.44 193 LEU B C 1
ATOM 4989 O O . LEU B 1 193 ? 20.625 -6.676 -15.203 1 98.44 193 LEU B O 1
ATOM 4993 N N . SER B 1 194 ? 21.422 -4.758 -14.484 1 98.31 194 SER B N 1
ATOM 4994 C CA . SER B 1 194 ? 22.656 -5.355 -13.984 1 98.31 194 SER B CA 1
ATOM 4995 C C . SER B 1 194 ? 22.375 -6.328 -12.844 1 98.31 194 SER B C 1
ATOM 4997 O O . SER B 1 194 ? 22.875 -7.461 -12.859 1 98.31 194 SER B O 1
ATOM 4999 N N . LEU B 1 195 ? 21.594 -5.895 -11.945 1 97.62 195 LEU B N 1
ATOM 5000 C CA . LEU B 1 195 ? 21.266 -6.738 -10.805 1 97.62 195 LEU B CA 1
ATOM 5001 C C . LEU B 1 195 ? 20.5 -7.977 -11.242 1 97.62 195 LEU B C 1
ATOM 5003 O O . LEU B 1 195 ? 20.75 -9.078 -10.758 1 97.62 195 LEU B O 1
ATOM 5007 N N . GLY B 1 196 ? 19.531 -7.766 -12.109 1 97.94 196 GLY B N 1
ATOM 5008 C CA . GLY B 1 196 ? 18.75 -8.891 -12.625 1 97.94 196 GLY B CA 1
ATOM 5009 C C . GLY B 1 196 ? 19.609 -9.906 -13.359 1 97.94 196 GLY B C 1
ATOM 5010 O O . GLY B 1 196 ? 19.422 -11.117 -13.188 1 97.94 196 GLY B O 1
ATOM 5011 N N . SER B 1 197 ? 20.531 -9.453 -14.156 1 98.38 197 SER B N 1
ATOM 5012 C CA . SER B 1 197 ? 21.422 -10.344 -14.875 1 98.38 197 SER B CA 1
ATOM 5013 C C . SER B 1 197 ? 22.344 -11.102 -13.922 1 98.38 197 SER B C 1
ATOM 5015 O O . SER B 1 197 ? 22.688 -12.258 -14.164 1 98.38 197 SER B O 1
ATOM 5017 N N . LEU B 1 198 ? 22.734 -10.414 -12.914 1 98.19 198 LEU B N 1
ATOM 5018 C CA . LEU B 1 198 ? 23.547 -11.047 -11.891 1 98.19 198 LEU B CA 1
ATOM 5019 C C . LEU B 1 198 ? 22.797 -12.195 -11.219 1 98.19 198 LEU B C 1
ATOM 5021 O O . LEU B 1 198 ? 23.375 -13.258 -10.977 1 98.19 198 LEU B O 1
ATOM 5025 N N . CYS B 1 199 ? 21.547 -11.992 -10.93 1 97.19 199 CYS B N 1
ATOM 5026 C CA . CYS B 1 199 ? 20.734 -13.039 -10.328 1 97.19 199 CYS B CA 1
ATOM 5027 C C . CYS B 1 199 ? 20.594 -14.227 -11.266 1 97.19 199 CYS B C 1
ATOM 5029 O O . CYS B 1 199 ? 20.641 -15.383 -10.828 1 97.19 199 CYS B O 1
ATOM 5031 N N . LEU B 1 200 ? 20.391 -13.914 -12.5 1 97.81 200 LEU B N 1
ATOM 5032 C CA . LEU B 1 200 ? 20.297 -14.969 -13.5 1 97.81 200 LEU B CA 1
ATOM 5033 C C . LEU B 1 200 ? 21.609 -15.742 -13.594 1 97.81 200 LEU B C 1
ATOM 5035 O O . LEU B 1 200 ? 21.594 -16.969 -13.742 1 97.81 200 LEU B O 1
ATOM 5039 N N . LEU B 1 201 ? 22.719 -15.031 -13.547 1 97.25 201 LEU B N 1
ATOM 5040 C CA . LEU B 1 201 ? 24.031 -15.664 -13.555 1 97.25 201 LEU B CA 1
ATOM 5041 C C . LEU B 1 201 ? 24.188 -16.609 -12.367 1 97.25 201 LEU B C 1
ATOM 5043 O O . LEU B 1 201 ? 24.672 -17.734 -12.531 1 97.25 201 LEU B O 1
ATOM 5047 N N . GLY B 1 202 ? 23.828 -16.094 -11.234 1 96.31 202 GLY B N 1
ATOM 5048 C CA . GLY B 1 202 ? 23.906 -16.938 -10.047 1 96.31 202 GLY B CA 1
ATOM 5049 C C . GLY B 1 202 ? 23.062 -18.203 -10.148 1 96.31 202 GLY B C 1
ATOM 5050 O O . GLY B 1 202 ? 23.547 -19.297 -9.836 1 96.31 202 GLY B O 1
ATOM 5051 N N . TRP B 1 203 ? 21.844 -18.031 -10.641 1 95.62 203 TRP B N 1
ATOM 5052 C CA . TRP B 1 203 ? 20.969 -19.188 -10.789 1 95.62 203 TRP B CA 1
ATOM 5053 C C . TRP B 1 203 ? 21.531 -20.172 -11.805 1 95.62 203 TRP B C 1
ATOM 5055 O O . TRP B 1 203 ? 21.484 -21.391 -11.594 1 95.62 203 TRP B O 1
ATOM 5065 N N . THR B 1 204 ? 22.047 -19.703 -12.93 1 96.69 204 THR B N 1
ATOM 5066 C CA . THR B 1 204 ? 22.594 -20.547 -13.984 1 96.69 204 THR B CA 1
ATOM 5067 C C . THR B 1 204 ? 23.797 -21.328 -13.484 1 96.69 204 THR B C 1
ATOM 5069 O O . THR B 1 204 ? 23.953 -22.516 -13.805 1 96.69 204 THR B O 1
ATOM 5072 N N . ALA B 1 205 ? 24.562 -20.672 -12.734 1 96.12 205 ALA B N 1
ATOM 5073 C CA . ALA B 1 205 ? 25.781 -21.312 -12.227 1 96.12 205 ALA B CA 1
ATOM 5074 C C . ALA B 1 205 ? 25.438 -22.359 -11.172 1 96.12 205 ALA B C 1
ATOM 5076 O O . ALA B 1 205 ? 26.062 -23.422 -11.117 1 96.12 205 ALA B O 1
ATOM 5077 N N . TRP B 1 206 ? 24.422 -22.109 -10.398 1 94.88 206 TRP B N 1
ATOM 5078 C CA . TRP B 1 206 ? 24.172 -22.969 -9.234 1 94.88 206 TRP B CA 1
ATOM 5079 C C . TRP B 1 206 ? 23.109 -24 -9.539 1 94.88 206 TRP B C 1
ATOM 5081 O O . TRP B 1 206 ? 23.141 -25.125 -9.008 1 94.88 206 TRP B O 1
ATOM 5091 N N . ARG B 1 207 ? 22.141 -23.688 -10.359 1 92.5 207 ARG B N 1
ATOM 5092 C CA . ARG B 1 207 ? 20.938 -24.5 -10.336 1 92.5 207 ARG B CA 1
ATOM 5093 C C . ARG B 1 207 ? 20.656 -25.109 -11.703 1 92.5 207 ARG B C 1
ATOM 5095 O O . ARG B 1 207 ? 19.938 -26.094 -11.82 1 92.5 207 ARG B O 1
ATOM 5102 N N . TYR B 1 208 ? 21.25 -24.516 -12.75 1 93.75 208 TYR B N 1
ATOM 5103 C CA . TYR B 1 208 ? 20.969 -25.031 -14.086 1 93.75 208 TYR B CA 1
ATOM 5104 C C . TYR B 1 208 ? 21.516 -26.438 -14.242 1 93.75 208 TYR B C 1
ATOM 5106 O O . TYR B 1 208 ? 22.688 -26.703 -13.961 1 93.75 208 TYR B O 1
ATOM 5114 N N . LYS B 1 209 ? 20.672 -27.391 -14.734 1 92.44 209 LYS B N 1
ATOM 5115 C CA . LYS B 1 209 ? 21.062 -28.797 -14.828 1 92.44 209 LYS B CA 1
ATOM 5116 C C . LYS B 1 209 ? 21.125 -29.25 -16.281 1 92.44 209 LYS B C 1
ATOM 5118 O O . LYS B 1 209 ? 21.312 -30.438 -16.562 1 92.44 209 LYS B O 1
ATOM 5123 N N . GLY B 1 210 ? 21.078 -28.422 -17.234 1 93.19 210 GLY B N 1
ATOM 5124 C CA . GLY B 1 210 ? 21.141 -28.781 -18.641 1 93.19 210 GLY B CA 1
ATOM 5125 C C . GLY B 1 210 ? 22.547 -29.016 -19.156 1 93.19 210 GLY B C 1
ATOM 5126 O O . GLY B 1 210 ? 23.484 -29.141 -18.359 1 93.19 210 GLY B O 1
ATOM 5127 N N . PRO B 1 211 ? 22.703 -29.172 -20.406 1 95.88 211 PRO B N 1
ATOM 5128 C CA . PRO B 1 211 ? 24 -29.438 -21.016 1 95.88 211 PRO B CA 1
ATOM 5129 C C . PRO B 1 211 ? 25 -28.297 -20.781 1 95.88 211 PRO B C 1
ATOM 5131 O O . PRO B 1 211 ? 24.609 -27.125 -20.75 1 95.88 211 PRO B O 1
ATOM 5134 N N . ARG B 1 212 ? 26.297 -28.672 -20.734 1 95.69 212 ARG B N 1
ATOM 5135 C CA . ARG B 1 212 ? 27.375 -27.734 -20.469 1 95.69 212 ARG B CA 1
ATOM 5136 C C . ARG B 1 212 ? 27.438 -26.641 -21.547 1 95.69 212 ARG B C 1
ATOM 5138 O O . ARG B 1 212 ? 27.688 -25.484 -21.234 1 95.69 212 ARG B O 1
ATOM 5145 N N . GLU B 1 213 ? 27.234 -27.062 -22.672 1 96.56 213 GLU B N 1
ATOM 5146 C CA . GLU B 1 213 ? 27.312 -26.109 -23.781 1 96.56 213 GLU B CA 1
ATOM 5147 C C . GLU B 1 213 ? 26.234 -25.031 -23.656 1 96.56 213 GLU B C 1
ATOM 5149 O O . GLU B 1 213 ? 26.484 -23.859 -23.906 1 96.56 213 GLU B O 1
ATOM 5154 N N . ASP B 1 214 ? 25.047 -25.406 -23.281 1 97.38 214 ASP B N 1
ATOM 5155 C CA . ASP B 1 214 ? 23.938 -24.469 -23.109 1 97.38 214 ASP B CA 1
ATOM 5156 C C . ASP B 1 214 ? 24.172 -23.547 -21.906 1 97.38 214 ASP B C 1
ATOM 5158 O O . ASP B 1 214 ? 23.906 -22.359 -21.984 1 97.38 214 ASP B O 1
ATOM 5162 N N . ARG B 1 215 ? 24.688 -24.156 -20.875 1 97 215 ARG B N 1
ATOM 5163 C CA . ARG B 1 215 ? 25.031 -23.359 -19.688 1 97 215 ARG B CA 1
ATOM 5164 C C . ARG B 1 215 ? 26.047 -22.266 -20.047 1 97 215 ARG B C 1
ATOM 5166 O O . ARG B 1 215 ? 25.891 -21.125 -19.625 1 97 215 ARG B O 1
ATOM 5173 N N . ASN B 1 216 ? 27.031 -22.703 -20.812 1 97.12 216 ASN B N 1
ATOM 5174 C CA . ASN B 1 216 ? 28.094 -21.766 -21.188 1 97.12 216 ASN B CA 1
ATOM 5175 C C . ASN B 1 216 ? 27.547 -20.625 -22.031 1 97.12 216 ASN B C 1
ATOM 5177 O O . ASN B 1 216 ? 27.969 -19.484 -21.875 1 97.12 216 ASN B O 1
ATOM 5181 N N . ARG B 1 217 ? 26.688 -20.922 -22.875 1 97.56 217 ARG B N 1
ATOM 5182 C CA . ARG B 1 217 ? 26.078 -19.891 -23.703 1 97.56 217 ARG B CA 1
ATOM 5183 C C . ARG B 1 217 ? 25.266 -18.922 -22.859 1 97.56 217 ARG B C 1
ATOM 5185 O O . ARG B 1 217 ? 25.297 -17.703 -23.078 1 97.56 217 ARG B O 1
ATOM 5192 N N . ALA B 1 218 ? 24.5 -19.469 -21.938 1 98 218 ALA B N 1
ATOM 5193 C CA . ALA B 1 218 ? 23.672 -18.656 -21.047 1 98 218 ALA B CA 1
ATOM 5194 C C . ALA B 1 218 ? 24.531 -17.766 -20.172 1 98 218 ALA B C 1
ATOM 5196 O O . ALA B 1 218 ? 24.234 -16.594 -19.969 1 98 218 ALA B O 1
ATOM 5197 N N . LEU B 1 219 ? 25.641 -18.344 -19.656 1 98 219 LEU B N 1
ATOM 5198 C CA . LEU B 1 219 ? 26.547 -17.578 -18.812 1 98 219 LEU B CA 1
ATOM 5199 C C . LEU B 1 219 ? 27.188 -16.438 -19.609 1 98 219 LEU B C 1
ATOM 5201 O O . LEU B 1 219 ? 27.312 -15.32 -19.109 1 98 219 LEU B O 1
ATOM 5205 N N . ARG B 1 220 ? 27.562 -16.734 -20.781 1 97.94 220 ARG B N 1
ATOM 5206 C CA . ARG B 1 220 ? 28.234 -15.734 -21.609 1 97.94 220 ARG B CA 1
ATOM 5207 C C . ARG B 1 220 ? 27.297 -14.562 -21.922 1 97.94 220 ARG B C 1
ATOM 5209 O O . ARG B 1 220 ? 27.688 -13.398 -21.797 1 97.94 220 ARG B O 1
ATOM 5216 N N . LEU B 1 221 ? 26.125 -14.891 -22.344 1 98.06 221 LEU B N 1
ATOM 5217 C CA . LEU B 1 221 ? 25.188 -13.836 -22.688 1 98.06 221 LEU B CA 1
ATOM 5218 C C . LEU B 1 221 ? 24.797 -13.023 -21.453 1 98.06 221 LEU B C 1
ATOM 5220 O O . LEU B 1 221 ? 24.781 -11.789 -21.484 1 98.06 221 LEU B O 1
ATOM 5224 N N . ALA B 1 222 ? 24.406 -13.711 -20.328 1 98.19 222 ALA B N 1
ATOM 5225 C CA . ALA B 1 222 ? 24.047 -13.016 -19.094 1 98.19 222 ALA B CA 1
ATOM 5226 C C . ALA B 1 222 ? 25.203 -12.172 -18.578 1 98.19 222 ALA B C 1
ATOM 5228 O O . ALA B 1 222 ? 25 -11.07 -18.062 1 98.19 222 ALA B O 1
ATOM 5229 N N . GLY B 1 223 ? 26.422 -12.742 -18.719 1 98.25 223 GLY B N 1
ATOM 5230 C CA . GLY B 1 223 ? 27.594 -12 -18.328 1 98.25 223 GLY B CA 1
ATOM 5231 C C . GLY B 1 223 ? 27.828 -10.742 -19.141 1 98.25 223 GLY B C 1
ATOM 5232 O O . GLY B 1 223 ? 28.219 -9.703 -18.609 1 98.25 223 GLY B O 1
ATOM 5233 N N . ALA B 1 224 ? 27.641 -10.875 -20.422 1 98.44 224 ALA B N 1
ATOM 5234 C CA . ALA B 1 224 ? 27.812 -9.727 -21.312 1 98.44 224 ALA B CA 1
ATOM 5235 C C . ALA B 1 224 ? 26.812 -8.625 -20.969 1 98.44 224 ALA B C 1
ATOM 5237 O O . ALA B 1 224 ? 27.172 -7.441 -20.938 1 98.44 224 ALA B O 1
ATOM 5238 N N . VAL B 1 225 ? 25.562 -8.992 -20.734 1 98.5 225 VAL B N 1
ATOM 5239 C CA . VAL B 1 225 ? 24.531 -8.016 -20.375 1 98.5 225 VAL B CA 1
ATOM 5240 C C . VAL B 1 225 ? 24.859 -7.406 -19.016 1 98.5 225 VAL B C 1
ATOM 5242 O O . VAL B 1 225 ? 24.703 -6.199 -18.812 1 98.5 225 VAL B O 1
ATOM 5245 N N . PHE B 1 226 ? 25.281 -8.266 -18.062 1 98.62 226 PHE B N 1
ATOM 5246 C CA . PHE B 1 226 ? 25.672 -7.82 -16.734 1 98.62 226 PHE B CA 1
ATOM 5247 C C . PHE B 1 226 ? 26.766 -6.766 -16.812 1 98.62 226 PHE B C 1
ATOM 5249 O O . PHE B 1 226 ? 26.625 -5.684 -16.234 1 98.62 226 PHE B O 1
ATOM 5256 N N . LEU B 1 227 ? 27.781 -7.023 -17.578 1 98.25 227 LEU B N 1
ATOM 5257 C CA . LEU B 1 227 ? 28.906 -6.105 -17.703 1 98.25 227 LEU B CA 1
ATOM 5258 C C . LEU B 1 227 ? 28.484 -4.824 -18.422 1 98.25 227 LEU B C 1
ATOM 5260 O O . LEU B 1 227 ? 28.844 -3.725 -18 1 98.25 227 LEU B O 1
ATOM 5264 N N . GLY B 1 228 ? 27.812 -5.023 -19.531 1 98.56 228 GLY B N 1
ATOM 5265 C CA . GLY B 1 228 ? 27.344 -3.857 -20.25 1 98.56 228 GLY B CA 1
ATOM 5266 C C . GLY B 1 228 ? 26.453 -2.953 -19.422 1 98.56 228 GLY B C 1
ATOM 5267 O O . GLY B 1 228 ? 26.625 -1.732 -19.422 1 98.56 228 GLY B O 1
ATOM 5268 N N . ALA B 1 229 ? 25.469 -3.502 -18.719 1 98.56 229 ALA B N 1
ATOM 5269 C CA . ALA B 1 229 ? 24.547 -2.734 -17.875 1 98.56 229 ALA B CA 1
ATOM 5270 C C . ALA B 1 229 ? 25.297 -2.076 -16.719 1 98.56 229 ALA B C 1
ATOM 5272 O O . ALA B 1 229 ? 24.969 -0.961 -16.312 1 98.56 229 ALA B O 1
ATOM 5273 N N . ALA B 1 230 ? 26.281 -2.787 -16.188 1 98.19 230 ALA B N 1
ATOM 5274 C CA . ALA B 1 230 ? 27.078 -2.219 -15.102 1 98.19 230 ALA B CA 1
ATOM 5275 C C . ALA B 1 230 ? 27.859 -0.993 -15.586 1 98.19 230 ALA B C 1
ATOM 5277 O O . ALA B 1 230 ? 27.969 -0.002 -14.859 1 98.19 230 ALA B O 1
ATOM 5278 N N . LEU B 1 231 ? 28.406 -1.074 -16.766 1 97.88 231 LEU B N 1
ATOM 5279 C CA . LEU B 1 231 ? 29.141 0.051 -17.344 1 97.88 231 LEU B CA 1
ATOM 5280 C C . LEU B 1 231 ? 28.219 1.242 -17.562 1 97.88 231 LEU B C 1
ATOM 5282 O O . LEU B 1 231 ? 28.578 2.381 -17.266 1 97.88 231 LEU B O 1
ATOM 5286 N N . VAL B 1 232 ? 27.078 0.944 -18.062 1 98.12 232 VAL B N 1
ATOM 5287 C CA . VAL B 1 232 ? 26.094 2.012 -18.281 1 98.12 232 VAL B CA 1
ATOM 5288 C C . VAL B 1 232 ? 25.688 2.615 -16.938 1 98.12 232 VAL B C 1
ATOM 5290 O O . VAL B 1 232 ? 25.516 3.832 -16.828 1 98.12 232 VAL B O 1
ATOM 5293 N N . THR B 1 233 ? 25.5 1.774 -15.914 1 97.81 233 THR B N 1
ATOM 5294 C CA . THR B 1 233 ? 25.156 2.244 -14.578 1 97.81 233 THR B CA 1
ATOM 5295 C C . THR B 1 233 ? 26.219 3.205 -14.055 1 97.81 233 THR B C 1
ATOM 5297 O O . THR B 1 233 ? 25.891 4.246 -13.484 1 97.81 233 THR B O 1
ATOM 5300 N N . ALA B 1 234 ? 27.484 2.883 -14.266 1 96.5 234 ALA B N 1
ATOM 5301 C CA . ALA B 1 234 ? 28.594 3.721 -13.805 1 96.5 234 ALA B CA 1
ATOM 5302 C C . ALA B 1 234 ? 28.578 5.082 -14.492 1 96.5 234 ALA B C 1
ATOM 5304 O O . ALA B 1 234 ? 28.75 6.117 -13.844 1 96.5 234 ALA B O 1
ATOM 5305 N N . VAL B 1 235 ? 28.359 5.066 -15.734 1 97.06 235 VAL B N 1
ATOM 5306 C CA . VAL B 1 235 ? 28.328 6.309 -16.5 1 97.06 235 VAL B CA 1
ATOM 5307 C C . VAL B 1 235 ? 27.141 7.16 -16.047 1 97.06 235 VAL B C 1
ATOM 5309 O O . VAL B 1 235 ? 27.281 8.367 -15.844 1 97.06 235 VAL B O 1
ATOM 5312 N N . CYS B 1 236 ? 26 6.516 -15.914 1 96.81 236 CYS B N 1
ATOM 5313 C CA . CYS B 1 236 ? 24.797 7.238 -15.5 1 96.81 236 CYS B CA 1
ATOM 5314 C C . CYS B 1 236 ? 24.953 7.789 -14.086 1 96.81 236 CYS B C 1
ATOM 5316 O O . CYS B 1 236 ? 24.438 8.867 -13.781 1 96.81 236 CYS B O 1
ATOM 5318 N N . ALA B 1 237 ? 25.594 7.031 -13.25 1 94.56 237 ALA B N 1
ATOM 5319 C CA . ALA B 1 237 ? 25.844 7.516 -11.891 1 94.56 237 ALA B CA 1
ATOM 5320 C C . ALA B 1 237 ? 26.703 8.781 -11.914 1 94.56 237 ALA B C 1
ATOM 5322 O O . ALA B 1 237 ? 26.422 9.734 -11.188 1 94.56 237 ALA B O 1
ATOM 5323 N N . PHE B 1 238 ? 27.719 8.758 -12.758 1 93.62 238 PHE B N 1
ATOM 5324 C CA . PHE B 1 238 ? 28.578 9.914 -12.891 1 93.62 238 PHE B CA 1
ATOM 5325 C C . PHE B 1 238 ? 27.797 11.133 -13.359 1 93.62 238 PHE B C 1
ATOM 5327 O O . PHE B 1 238 ? 27.938 12.219 -12.805 1 93.62 238 PHE B O 1
ATOM 5334 N N . VAL B 1 239 ? 26.953 10.906 -14.281 1 95.56 239 VAL B N 1
ATOM 5335 C CA . VAL B 1 239 ? 26.156 12 -14.812 1 95.56 239 VAL B CA 1
ATOM 5336 C C . VAL B 1 239 ? 25.156 12.469 -13.758 1 95.56 239 VAL B C 1
ATOM 5338 O O . VAL B 1 239 ? 24.938 13.672 -13.586 1 95.56 239 VAL B O 1
ATOM 5341 N N . TYR B 1 240 ? 24.516 11.57 -13.047 1 93.5 240 TYR B N 1
ATOM 5342 C CA . TYR B 1 240 ? 23.547 11.891 -12.008 1 93.5 240 TYR B CA 1
ATOM 5343 C C . TYR B 1 240 ? 24.156 12.789 -10.938 1 93.5 240 TYR B C 1
ATOM 5345 O O . TYR B 1 240 ? 23.594 13.836 -10.602 1 93.5 240 TYR B O 1
ATOM 5353 N N . PHE B 1 241 ? 25.344 12.484 -10.453 1 89.69 241 PHE B N 1
ATOM 5354 C CA . PHE B 1 241 ? 25.969 13.234 -9.359 1 89.69 241 PHE B CA 1
ATOM 5355 C C . PHE B 1 241 ? 26.5 14.57 -9.859 1 89.69 241 PHE B C 1
ATOM 5357 O O . PHE B 1 241 ? 26.656 15.516 -9.078 1 89.69 241 PHE B O 1
ATOM 5364 N N . SER B 1 242 ? 26.719 14.664 -11.18 1 90.44 242 SER B N 1
ATOM 5365 C CA . SER B 1 242 ? 27.141 15.945 -11.742 1 90.44 242 SER B CA 1
ATOM 5366 C C . SER B 1 242 ? 25.969 16.922 -11.812 1 90.44 242 SER B C 1
ATOM 5368 O O . SER B 1 242 ? 26.172 18.141 -11.906 1 90.44 242 SER B O 1
ATOM 5370 N N . ARG B 1 243 ? 24.797 16.359 -11.781 1 89.75 243 ARG B N 1
ATOM 5371 C CA . ARG B 1 243 ? 23.609 17.203 -11.906 1 89.75 243 ARG B CA 1
ATOM 5372 C C . ARG B 1 243 ? 23.062 17.594 -10.531 1 89.75 243 ARG B C 1
ATOM 5374 O O . ARG B 1 243 ? 22.234 18.5 -10.422 1 89.75 243 ARG B O 1
ATOM 5381 N N . VAL B 1 244 ? 23.531 16.953 -9.469 1 87.19 244 VAL B N 1
ATOM 5382 C CA . VAL B 1 244 ? 23.141 17.297 -8.109 1 87.19 244 VAL B CA 1
ATOM 5383 C C . VAL B 1 244 ? 23.875 18.562 -7.664 1 87.19 244 VAL B C 1
ATOM 5385 O O . VAL B 1 244 ? 25.078 18.688 -7.859 1 87.19 244 VAL B O 1
ATOM 5388 N N . PRO B 1 245 ? 23.125 19.484 -7.086 1 83.31 245 PRO B N 1
ATOM 5389 C CA . PRO B 1 245 ? 23.781 20.719 -6.629 1 83.31 245 PRO B CA 1
ATOM 5390 C C . PRO B 1 245 ? 24.953 20.438 -5.695 1 83.31 245 PRO B C 1
ATOM 5392 O O . PRO B 1 245 ? 24.875 19.562 -4.836 1 83.31 245 PRO B O 1
ATOM 5395 N N . GLN B 1 246 ? 25.969 21.219 -5.812 1 79 246 GLN B N 1
ATOM 5396 C CA . GLN B 1 246 ? 27.203 21.031 -5.059 1 79 246 GLN B CA 1
ATOM 5397 C C . GLN B 1 246 ? 26.984 21.266 -3.566 1 79 246 GLN B C 1
ATOM 5399 O O . GLN B 1 246 ? 27.641 20.625 -2.732 1 79 246 GLN B O 1
ATOM 5404 N N . THR B 1 247 ? 26.109 22.047 -3.246 1 74.94 247 THR B N 1
ATOM 5405 C CA . THR B 1 247 ? 25.812 22.328 -1.849 1 74.94 247 THR B CA 1
ATOM 5406 C C . THR B 1 247 ? 25.281 21.078 -1.145 1 74.94 247 THR B C 1
ATOM 5408 O O . THR B 1 247 ? 25.484 20.906 0.061 1 74.94 247 THR B O 1
ATOM 5411 N N . TYR B 1 248 ? 24.719 20.234 -1.957 1 77.5 248 TYR B N 1
ATOM 5412 C CA . TYR B 1 248 ? 24.156 19 -1.396 1 77.5 248 TYR B CA 1
ATOM 5413 C C . TYR B 1 248 ? 25.219 17.922 -1.312 1 77.5 248 TYR B C 1
ATOM 5415 O O . TYR B 1 248 ? 25.25 17.141 -0.354 1 77.5 248 TYR B O 1
ATOM 5423 N N . LEU B 1 249 ? 26.109 18.016 -2.234 1 76.62 249 LEU B N 1
ATOM 5424 C CA . LEU B 1 249 ? 27.109 16.938 -2.312 1 76.62 249 LEU B CA 1
ATOM 5425 C C . LEU B 1 249 ? 28.141 17.094 -1.207 1 76.62 249 LEU B C 1
ATOM 5427 O O . LEU B 1 249 ? 28.859 16.141 -0.881 1 76.62 249 LEU B O 1
ATOM 5431 N N . THR B 1 250 ? 28.203 18.234 -0.609 1 69.19 250 THR B N 1
ATOM 5432 C CA . THR B 1 250 ? 29.125 18.438 0.494 1 69.19 250 THR B CA 1
ATOM 5433 C C . THR B 1 250 ? 28.766 17.562 1.684 1 69.19 250 THR B C 1
ATOM 5435 O O . THR B 1 250 ? 29.609 17.266 2.531 1 69.19 250 THR B O 1
ATOM 5438 N N . HIS B 1 251 ? 27.531 17.109 1.649 1 68.25 251 HIS B N 1
ATOM 5439 C CA . HIS B 1 251 ? 27 16.312 2.748 1 68.25 251 HIS B CA 1
ATOM 5440 C C . HIS B 1 251 ? 27.25 14.82 2.51 1 68.25 251 HIS B C 1
ATOM 5442 O O . HIS B 1 251 ? 26.922 13.992 3.355 1 68.25 251 HIS B O 1
ATOM 5448 N N . TRP B 1 252 ? 27.906 14.57 1.477 1 71.25 252 TRP B N 1
ATOM 5449 C CA . TRP B 1 252 ? 28.031 13.188 1.028 1 71.25 252 TRP B CA 1
ATOM 5450 C C . TRP B 1 252 ? 28.719 12.336 2.086 1 71.25 252 TRP B C 1
ATOM 5452 O O . TRP B 1 252 ? 28.359 11.172 2.287 1 71.25 252 TRP B O 1
ATOM 5462 N N . LYS B 1 253 ? 29.688 12.93 2.721 1 64.38 253 LYS B N 1
ATOM 5463 C CA . LYS B 1 253 ? 30.484 12.172 3.68 1 64.38 253 LYS B CA 1
ATOM 5464 C C . LYS B 1 253 ? 29.641 11.766 4.891 1 64.38 253 LYS B C 1
ATOM 5466 O O . LYS B 1 253 ? 29.938 10.766 5.543 1 64.38 253 LYS B O 1
ATOM 5471 N N . PHE B 1 254 ? 28.609 12.531 5.035 1 65.06 254 PHE B N 1
ATOM 5472 C CA . PHE B 1 254 ? 27.797 12.273 6.219 1 65.06 254 PHE B CA 1
ATOM 5473 C C . PHE B 1 254 ? 26.656 11.312 5.895 1 65.06 254 PHE B C 1
ATOM 5475 O O . PHE B 1 254 ? 25.922 10.883 6.789 1 65.06 254 PHE B O 1
ATOM 5482 N N . ALA B 1 255 ? 26.578 11.109 4.625 1 61.69 255 ALA B N 1
ATOM 5483 C CA . ALA B 1 255 ? 25.422 10.336 4.168 1 61.69 255 ALA B CA 1
ATOM 5484 C C . ALA B 1 255 ? 25.562 8.867 4.531 1 61.69 255 ALA B C 1
ATOM 5486 O O . ALA B 1 255 ? 24.594 8.109 4.488 1 61.69 255 ALA B O 1
ATOM 5487 N N . VAL B 1 256 ? 26.766 8.555 4.98 1 57.81 256 VAL B N 1
ATOM 5488 C CA . VAL B 1 256 ? 26.922 7.145 5.32 1 57.81 256 VAL B CA 1
ATOM 5489 C C . VAL B 1 256 ? 26.453 6.902 6.754 1 57.81 256 VAL B C 1
ATOM 5491 O O . VAL B 1 256 ? 26.5 7.809 7.586 1 57.81 256 VAL B O 1
ATOM 5494 N N . ALA B 1 257 ? 25.594 5.809 7.094 1 56.81 257 ALA B N 1
ATOM 5495 C CA . ALA B 1 257 ? 24.812 5.254 8.188 1 56.81 257 ALA B CA 1
ATOM 5496 C C . ALA B 1 257 ? 24.953 6.102 9.453 1 56.81 257 ALA B C 1
ATOM 5498 O O . ALA B 1 257 ? 23.953 6.461 10.078 1 56.81 257 ALA B O 1
ATOM 5499 N N . THR B 1 258 ? 26.234 6.133 10.109 1 57.72 258 THR B N 1
ATOM 5500 C CA . THR B 1 258 ? 26.375 6.727 11.43 1 57.72 258 THR B CA 1
ATOM 5501 C C . THR B 1 258 ? 27.469 7.789 11.438 1 57.72 258 THR B C 1
ATOM 5503 O O . THR B 1 258 ? 28.328 7.801 10.555 1 57.72 258 THR B O 1
ATOM 5506 N N . SER B 1 259 ? 27.172 8.875 12.172 1 58.56 259 SER B N 1
ATOM 5507 C CA . SER B 1 259 ? 28.188 9.883 12.414 1 58.56 259 SER B CA 1
ATOM 5508 C C . SER B 1 259 ? 29.578 9.25 12.555 1 58.56 259 SER B C 1
ATOM 5510 O O . SER B 1 259 ? 30.578 9.828 12.133 1 58.56 259 SER B O 1
ATOM 5512 N N . TYR B 1 260 ? 29.594 8.047 12.938 1 57.66 260 TYR B N 1
ATOM 5513 C CA . TYR B 1 260 ? 30.875 7.375 13.125 1 57.66 260 TYR B CA 1
ATOM 5514 C C . TYR B 1 260 ? 31.5 7.008 11.789 1 57.66 260 TYR B C 1
ATOM 5516 O O . TYR B 1 260 ? 32.688 7.238 11.57 1 57.66 260 TYR B O 1
ATOM 5524 N N . LEU B 1 261 ? 30.75 6.539 10.961 1 63.25 261 LEU B N 1
ATOM 5525 C CA . LEU B 1 261 ? 31.281 6.074 9.688 1 63.25 261 LEU B CA 1
ATOM 5526 C C . LEU B 1 261 ? 31.703 7.246 8.805 1 63.25 261 LEU B C 1
ATOM 5528 O O . LEU B 1 261 ? 32.531 7.098 7.918 1 63.25 261 LEU B O 1
ATOM 5532 N N . SER B 1 262 ? 31.141 8.328 9.195 1 63.22 262 SER B N 1
ATOM 5533 C CA . SER B 1 262 ? 31.484 9.539 8.461 1 63.22 262 SER B CA 1
ATOM 5534 C C . SER B 1 262 ? 32.938 9.961 8.734 1 63.22 262 SER B C 1
ATOM 5536 O O . SER B 1 262 ? 33.531 10.703 7.945 1 63.22 262 SER B O 1
ATOM 5538 N N . GLN B 1 263 ? 33.406 9.336 9.766 1 63.09 263 GLN B N 1
ATOM 5539 C CA . GLN B 1 263 ? 34.781 9.703 10.141 1 63.09 263 GLN B CA 1
ATOM 5540 C C . GLN B 1 263 ? 35.812 8.836 9.414 1 63.09 263 GLN B C 1
ATOM 5542 O O . GLN B 1 263 ? 37 9.086 9.492 1 63.09 263 GLN B O 1
ATOM 5547 N N . LEU B 1 264 ? 35.344 7.938 8.773 1 70.56 264 LEU B N 1
ATOM 5548 C CA . LEU B 1 264 ? 36.25 7.07 8 1 70.56 264 LEU B CA 1
ATOM 5549 C C . LEU B 1 264 ? 36.156 7.387 6.516 1 70.56 264 LEU B C 1
ATOM 5551 O O . LEU B 1 264 ? 35.438 6.703 5.777 1 70.56 264 LEU B O 1
ATOM 5555 N N . PRO B 1 265 ? 36.938 8.289 6.082 1 69.19 265 PRO B N 1
ATOM 5556 C CA . PRO B 1 265 ? 36.75 8.797 4.719 1 69.19 265 PRO B CA 1
ATOM 5557 C C . PRO B 1 265 ? 37.094 7.754 3.654 1 69.19 265 PRO B C 1
ATOM 5559 O O . PRO B 1 265 ? 36.594 7.855 2.521 1 69.19 265 PRO B O 1
ATOM 5562 N N . TYR B 1 266 ? 37.812 6.801 4.059 1 77 266 TYR B N 1
ATOM 5563 C CA . TYR B 1 266 ? 38.25 5.871 3.027 1 77 266 TYR B CA 1
ATOM 5564 C C . TYR B 1 266 ? 37.344 4.645 2.967 1 77 266 TYR B C 1
ATOM 5566 O O . TYR B 1 266 ? 37.469 3.812 2.066 1 77 266 TYR B O 1
ATOM 5574 N N . LEU B 1 267 ? 36.5 4.543 3.789 1 78.69 267 LEU B N 1
ATOM 5575 C CA . LEU B 1 267 ? 35.656 3.346 3.867 1 78.69 267 LEU B CA 1
ATOM 5576 C C . LEU B 1 267 ? 34.75 3.23 2.646 1 78.69 267 LEU B C 1
ATOM 5578 O O . LEU B 1 267 ? 34.688 2.172 2.018 1 78.69 267 LEU B O 1
ATOM 5582 N N . LEU B 1 268 ? 34.125 4.301 2.236 1 80.25 268 LEU B N 1
ATOM 5583 C CA . LEU B 1 268 ? 33.156 4.258 1.146 1 80.25 268 LEU B CA 1
ATOM 5584 C C . LEU B 1 268 ? 33.844 4.062 -0.195 1 80.25 268 LEU B C 1
ATOM 5586 O O . LEU B 1 268 ? 33.438 3.217 -0.994 1 80.25 268 LEU B O 1
ATOM 5590 N N . PRO B 1 269 ? 34.938 4.766 -0.393 1 83.56 269 PRO B N 1
ATOM 5591 C CA . PRO B 1 269 ? 35.656 4.516 -1.646 1 83.56 269 PRO B CA 1
ATOM 5592 C C . PRO B 1 269 ? 36.219 3.098 -1.734 1 83.56 269 PRO B C 1
ATOM 5594 O O . PRO B 1 269 ? 36.25 2.508 -2.816 1 83.56 269 PRO B O 1
ATOM 5597 N N . ALA B 1 270 ? 36.719 2.635 -0.633 1 87.75 270 ALA B N 1
ATOM 5598 C CA . ALA B 1 270 ? 37.219 1.265 -0.614 1 87.75 270 ALA B CA 1
ATOM 5599 C C . ALA B 1 270 ? 36.094 0.265 -0.896 1 87.75 270 ALA B C 1
ATOM 5601 O O . ALA B 1 270 ? 36.281 -0.71 -1.624 1 87.75 270 ALA B O 1
ATOM 5602 N N . PHE B 1 271 ? 35 0.515 -0.265 1 88.81 271 PHE B N 1
ATOM 5603 C CA . PHE B 1 271 ? 33.844 -0.338 -0.482 1 88.81 271 PHE B CA 1
ATOM 5604 C C . PHE B 1 271 ? 33.406 -0.304 -1.943 1 88.81 271 PHE B C 1
ATOM 5606 O O . PHE B 1 271 ? 33.156 -1.349 -2.543 1 88.81 271 PHE B O 1
ATOM 5613 N N . ASN B 1 272 ? 33.344 0.814 -2.543 1 91.19 272 ASN B N 1
ATOM 5614 C CA . ASN B 1 272 ? 32.938 0.971 -3.936 1 91.19 272 ASN B CA 1
ATOM 5615 C C . ASN B 1 272 ? 33.938 0.349 -4.891 1 91.19 272 ASN B C 1
ATOM 5617 O O . ASN B 1 272 ? 33.562 -0.211 -5.922 1 91.19 272 ASN B O 1
ATOM 5621 N N . GLY B 1 273 ? 35.219 0.535 -4.504 1 93.56 273 GLY B N 1
ATOM 5622 C CA . GLY B 1 273 ? 36.25 -0.109 -5.293 1 93.56 273 GLY B CA 1
ATOM 5623 C C . GLY B 1 273 ? 36.156 -1.623 -5.281 1 93.56 273 GLY B C 1
ATOM 5624 O O . GLY B 1 273 ? 36.312 -2.268 -6.32 1 93.56 273 GLY B O 1
ATOM 5625 N N . LEU B 1 274 ? 35.938 -2.125 -4.109 1 95.5 274 LEU B N 1
ATOM 5626 C CA . LEU B 1 274 ? 35.781 -3.568 -3.979 1 95.5 274 LEU B CA 1
ATOM 5627 C C . LEU B 1 274 ? 34.562 -4.051 -4.777 1 95.5 274 LEU B C 1
ATOM 5629 O O . LEU B 1 274 ? 34.625 -5.105 -5.414 1 95.5 274 LEU B O 1
ATOM 5633 N N . ALA B 1 275 ? 33.5 -3.326 -4.688 1 96.56 275 ALA B N 1
ATOM 5634 C CA . ALA B 1 275 ? 32.281 -3.684 -5.438 1 96.56 275 ALA B CA 1
ATOM 5635 C C . ALA B 1 275 ? 32.562 -3.689 -6.941 1 96.56 275 ALA B C 1
ATOM 5637 O O . ALA B 1 275 ? 32.156 -4.609 -7.648 1 96.56 275 ALA B O 1
ATOM 5638 N N . ALA B 1 276 ? 33.281 -2.697 -7.43 1 96.75 276 ALA B N 1
ATOM 5639 C CA . ALA B 1 276 ? 33.594 -2.611 -8.844 1 96.75 276 ALA B CA 1
ATOM 5640 C C . ALA B 1 276 ? 34.469 -3.795 -9.281 1 96.75 276 ALA B C 1
ATOM 5642 O O . ALA B 1 276 ? 34.25 -4.355 -10.359 1 96.75 276 ALA B O 1
ATOM 5643 N N . LEU B 1 277 ? 35.375 -4.141 -8.461 1 97.19 277 LEU B N 1
ATOM 5644 C CA . LEU B 1 277 ? 36.25 -5.266 -8.766 1 97.19 277 LEU B CA 1
ATOM 5645 C C . LEU B 1 277 ? 35.469 -6.57 -8.812 1 97.19 277 LEU B C 1
ATOM 5647 O O . LEU B 1 277 ? 35.688 -7.402 -9.695 1 97.19 277 LEU B O 1
ATOM 5651 N N . CYS B 1 278 ? 34.594 -6.758 -7.844 1 97.69 278 CYS B N 1
ATOM 5652 C CA . CYS B 1 278 ? 33.781 -7.977 -7.805 1 97.69 278 CYS B CA 1
ATOM 5653 C C . CYS B 1 278 ? 32.844 -8.047 -9 1 97.69 278 CYS B C 1
ATOM 5655 O O . CYS B 1 278 ? 32.625 -9.125 -9.555 1 97.69 278 CYS B O 1
ATOM 5657 N N . ILE B 1 279 ? 32.281 -6.934 -9.359 1 98.25 279 ILE B N 1
ATOM 5658 C CA . ILE B 1 279 ? 31.391 -6.871 -10.523 1 98.25 279 ILE B CA 1
ATOM 5659 C C . ILE B 1 279 ? 32.156 -7.262 -11.781 1 98.25 279 ILE B C 1
ATOM 5661 O O . ILE B 1 279 ? 31.719 -8.109 -12.555 1 98.25 279 ILE B O 1
ATOM 5665 N N . LEU B 1 280 ? 33.344 -6.734 -11.93 1 97.75 280 LEU B N 1
ATOM 5666 C CA . LEU B 1 280 ? 34.156 -7.031 -13.094 1 97.75 280 LEU B CA 1
ATOM 5667 C C . LEU B 1 280 ? 34.594 -8.492 -13.094 1 97.75 280 LEU B C 1
ATOM 5669 O O . LEU B 1 280 ? 34.562 -9.164 -14.125 1 97.75 280 LEU B O 1
ATOM 5673 N N . ALA B 1 281 ? 35.031 -8.945 -11.969 1 98.19 281 ALA B N 1
ATOM 5674 C CA . ALA B 1 281 ? 35.469 -10.328 -11.852 1 98.19 281 ALA B CA 1
ATOM 5675 C C . ALA B 1 281 ? 34.344 -11.305 -12.172 1 98.19 281 ALA B C 1
ATOM 5677 O O . ALA B 1 281 ? 34.562 -12.305 -12.859 1 98.19 281 ALA B O 1
ATOM 5678 N N . THR B 1 282 ? 33.219 -11.039 -11.641 1 98.31 282 THR B N 1
ATOM 5679 C CA . THR B 1 282 ? 32.062 -11.914 -11.883 1 98.31 282 THR B CA 1
ATOM 5680 C C . THR B 1 282 ? 31.672 -11.891 -13.352 1 98.31 282 THR B C 1
ATOM 5682 O O . THR B 1 282 ? 31.375 -12.938 -13.938 1 98.31 282 THR B O 1
ATOM 5685 N N . ALA B 1 283 ? 31.641 -10.711 -13.93 1 98 283 ALA B N 1
ATOM 5686 C CA . ALA B 1 283 ? 31.297 -10.578 -15.344 1 98 283 ALA B CA 1
ATOM 5687 C C . ALA B 1 283 ? 32.312 -11.336 -16.219 1 98 283 ALA B C 1
ATOM 5689 O O . ALA B 1 283 ? 31.906 -12.031 -17.156 1 98 283 ALA B O 1
ATOM 5690 N N . LEU B 1 284 ? 33.531 -11.25 -15.93 1 97.5 284 LEU B N 1
ATOM 5691 C CA . LEU B 1 284 ? 34.562 -11.922 -16.703 1 97.5 284 LEU B CA 1
ATOM 5692 C C . LEU B 1 284 ? 34.5 -13.43 -16.531 1 97.5 284 LEU B C 1
ATOM 5694 O O . LEU B 1 284 ? 34.688 -14.188 -17.484 1 97.5 284 LEU B O 1
ATOM 5698 N N . ALA B 1 285 ? 34.25 -13.797 -15.289 1 98.12 285 ALA B N 1
ATOM 5699 C CA . ALA B 1 285 ? 34.094 -15.227 -15.047 1 98.12 285 ALA B CA 1
ATOM 5700 C C . ALA B 1 285 ? 32.969 -15.797 -15.898 1 98.12 285 ALA B C 1
ATOM 5702 O O . ALA B 1 285 ? 33.062 -16.906 -16.406 1 98.12 285 ALA B O 1
ATOM 5703 N N . ALA B 1 286 ? 31.906 -15.047 -16.016 1 97.94 286 ALA B N 1
ATOM 5704 C CA . ALA B 1 286 ? 30.766 -15.484 -16.812 1 97.94 286 ALA B CA 1
ATOM 5705 C C . ALA B 1 286 ? 31.109 -15.461 -18.312 1 97.94 286 ALA B C 1
ATOM 5707 O O . ALA B 1 286 ? 30.766 -16.391 -19.031 1 97.94 286 ALA B O 1
ATOM 5708 N N . LEU B 1 287 ? 31.797 -14.438 -18.797 1 97.12 287 LEU B N 1
ATOM 5709 C CA . LEU B 1 287 ? 32.156 -14.289 -20.203 1 97.12 287 LEU B CA 1
ATOM 5710 C C . LEU B 1 287 ? 33.125 -15.391 -20.641 1 97.12 287 LEU B C 1
ATOM 5712 O O . LEU B 1 287 ? 33.094 -15.836 -21.781 1 97.12 287 LEU B O 1
ATOM 5716 N N . PHE B 1 288 ? 33.844 -15.836 -19.672 1 96.31 288 PHE B N 1
ATOM 5717 C CA . PHE B 1 288 ? 34.844 -16.875 -19.969 1 96.31 288 PHE B CA 1
ATOM 5718 C C . PHE B 1 288 ? 34.281 -18.25 -19.625 1 96.31 288 PHE B C 1
ATOM 5720 O O . PHE B 1 288 ? 35 -19.25 -19.656 1 96.31 288 PHE B O 1
ATOM 5727 N N . ARG B 1 289 ? 33.094 -18.344 -19.203 1 95.31 289 ARG B N 1
ATOM 5728 C CA . ARG B 1 289 ? 32.344 -19.578 -19.031 1 95.31 289 ARG B CA 1
ATOM 5729 C C . ARG B 1 289 ? 32.906 -20.406 -17.891 1 95.31 289 ARG B C 1
ATOM 5731 O O . ARG B 1 289 ? 33.031 -21.625 -18.016 1 95.31 289 ARG B O 1
ATOM 5738 N N . GLN B 1 290 ? 33.344 -19.703 -16.891 1 94.94 290 GLN B N 1
ATOM 5739 C CA . GLN B 1 290 ? 33.812 -20.391 -15.695 1 94.94 290 GLN B CA 1
ATOM 5740 C C . GLN B 1 290 ? 32.719 -20.562 -14.664 1 94.94 290 GLN B C 1
ATOM 5742 O O . GLN B 1 290 ? 32.531 -19.719 -13.781 1 94.94 290 GLN B O 1
ATOM 5747 N N . ARG B 1 291 ? 32.125 -21.594 -14.633 1 93.88 291 ARG B N 1
ATOM 5748 C CA . ARG B 1 291 ? 30.922 -21.828 -13.836 1 93.88 291 ARG B CA 1
ATOM 5749 C C . ARG B 1 291 ? 31.234 -21.734 -12.344 1 93.88 291 ARG B C 1
ATOM 5751 O O . ARG B 1 291 ? 30.516 -21.078 -11.594 1 93.88 291 ARG B O 1
ATOM 5758 N N . ARG B 1 292 ? 32.281 -22.422 -11.93 1 94.75 292 ARG B N 1
ATOM 5759 C CA . ARG B 1 292 ? 32.594 -22.5 -10.5 1 94.75 292 ARG B CA 1
ATOM 5760 C C . ARG B 1 292 ? 32.969 -21.125 -9.953 1 94.75 292 ARG B C 1
ATOM 5762 O O . ARG B 1 292 ? 32.5 -20.75 -8.859 1 94.75 292 ARG B O 1
ATOM 5769 N N . LEU B 1 293 ? 33.719 -20.469 -10.734 1 95.5 293 LEU B N 1
ATOM 5770 C CA . LEU B 1 293 ? 34.125 -19.125 -10.297 1 95.5 293 LEU B CA 1
ATOM 5771 C C . LEU B 1 293 ? 32.906 -18.188 -10.289 1 95.5 293 LEU B C 1
ATOM 5773 O O . LEU B 1 293 ? 32.812 -17.344 -9.398 1 95.5 293 LEU B O 1
ATOM 5777 N N . CYS B 1 294 ? 32.125 -18.312 -11.281 1 94.5 294 CYS B N 1
ATOM 5778 C CA . CYS B 1 294 ? 30.906 -17.5 -11.328 1 94.5 294 CYS B CA 1
ATOM 5779 C C . CYS B 1 294 ? 30.031 -17.781 -10.117 1 94.5 294 CYS B C 1
ATOM 5781 O O . CYS B 1 294 ? 29.5 -16.844 -9.508 1 94.5 294 CYS B O 1
ATOM 5783 N N . GLY B 1 295 ? 29.859 -19.016 -9.773 1 94.62 295 GLY B N 1
ATOM 5784 C CA . GLY B 1 295 ? 29.047 -19.391 -8.633 1 94.62 295 GLY B CA 1
ATOM 5785 C C . GLY B 1 295 ? 29.578 -18.859 -7.316 1 94.62 295 GLY B C 1
ATOM 5786 O O . GLY B 1 295 ? 28.812 -18.406 -6.465 1 94.62 295 GLY B O 1
ATOM 5787 N N . LEU B 1 296 ? 30.859 -18.812 -7.156 1 95.69 296 LEU B N 1
ATOM 5788 C CA . LEU B 1 296 ? 31.484 -18.359 -5.918 1 95.69 296 LEU B CA 1
ATOM 5789 C C . LEU B 1 296 ? 31.422 -16.828 -5.805 1 95.69 296 LEU B C 1
ATOM 5791 O O . LEU B 1 296 ? 31.203 -16.297 -4.711 1 95.69 296 LEU B O 1
ATOM 5795 N N . LEU B 1 297 ? 31.531 -16.219 -6.902 1 97.38 297 LEU B N 1
ATOM 5796 C CA . LEU B 1 297 ? 31.641 -14.758 -6.891 1 97.38 297 LEU B CA 1
ATOM 5797 C C . LEU B 1 297 ? 30.266 -14.109 -6.875 1 97.38 297 LEU B C 1
ATOM 5799 O O . LEU B 1 297 ? 30.125 -12.953 -6.465 1 97.38 297 LEU B O 1
ATOM 5803 N N . CYS B 1 298 ? 29.281 -14.773 -7.289 1 95.81 298 CYS B N 1
ATOM 5804 C CA . CYS B 1 298 ? 27.953 -14.172 -7.438 1 95.81 298 CYS B CA 1
ATOM 5805 C C . CYS B 1 298 ? 27.391 -13.742 -6.09 1 95.81 298 CYS B C 1
ATOM 5807 O O . CYS B 1 298 ? 26.734 -12.711 -5.984 1 95.81 298 CYS B O 1
ATOM 5809 N N . ILE B 1 299 ? 27.656 -14.445 -5.023 1 94.44 299 ILE B N 1
ATOM 5810 C CA . ILE B 1 299 ? 27.078 -14.172 -3.713 1 94.44 299 ILE B CA 1
ATOM 5811 C C . ILE B 1 299 ? 27.641 -12.867 -3.156 1 94.44 299 ILE B C 1
ATOM 5813 O O . ILE B 1 299 ? 26.906 -11.93 -2.857 1 94.44 299 ILE B O 1
ATOM 5817 N N . PRO B 1 300 ? 28.969 -12.773 -3.045 1 96.44 300 PRO B N 1
ATOM 5818 C CA . PRO B 1 300 ? 29.484 -11.492 -2.555 1 96.44 300 PRO B CA 1
ATOM 5819 C C . PRO B 1 300 ? 29.141 -10.328 -3.484 1 96.44 300 PRO B C 1
ATOM 5821 O O . PRO B 1 300 ? 28.953 -9.203 -3.021 1 96.44 300 PRO B O 1
ATOM 5824 N N . THR B 1 301 ? 29.062 -10.594 -4.762 1 97.69 301 THR B N 1
ATOM 5825 C CA . THR B 1 301 ? 28.75 -9.523 -5.703 1 97.69 301 THR B CA 1
ATOM 5826 C C . THR B 1 301 ? 27.328 -9.023 -5.492 1 97.69 301 THR B C 1
ATOM 5828 O O . THR B 1 301 ? 27.078 -7.816 -5.539 1 97.69 301 THR B O 1
ATOM 5831 N N . VAL B 1 302 ? 26.391 -9.883 -5.238 1 96 302 VAL B N 1
ATOM 5832 C CA . VAL B 1 302 ? 25.016 -9.477 -4.977 1 96 302 VAL B CA 1
ATOM 5833 C C . VAL B 1 302 ? 24.953 -8.641 -3.699 1 96 302 VAL B C 1
ATOM 5835 O O . VAL B 1 302 ? 24.281 -7.605 -3.656 1 96 302 VAL B O 1
ATOM 5838 N N . ILE B 1 303 ? 25.656 -9.055 -2.689 1 95.31 303 ILE B N 1
ATOM 5839 C CA . ILE B 1 303 ? 25.672 -8.359 -1.408 1 95.31 303 ILE B CA 1
ATOM 5840 C C . ILE B 1 303 ? 26.25 -6.957 -1.589 1 95.31 303 ILE B C 1
ATOM 5842 O O . ILE B 1 303 ? 25.688 -5.98 -1.09 1 95.31 303 ILE B O 1
ATOM 5846 N N . LEU B 1 304 ? 27.297 -6.879 -2.314 1 95.44 304 LEU B N 1
ATOM 5847 C CA . LEU B 1 304 ? 27.938 -5.594 -2.543 1 95.44 304 LEU B CA 1
ATOM 5848 C C . LEU B 1 304 ? 27.062 -4.695 -3.42 1 95.44 304 LEU B C 1
ATOM 5850 O O . LEU B 1 304 ? 27.031 -3.479 -3.229 1 95.44 304 LEU B O 1
ATOM 5854 N N . CYS B 1 305 ? 26.391 -5.285 -4.398 1 95.44 305 CYS B N 1
ATOM 5855 C CA . CYS B 1 305 ? 25.484 -4.5 -5.238 1 95.44 305 CYS B CA 1
ATOM 5856 C C . CYS B 1 305 ? 24.328 -3.947 -4.422 1 95.44 305 CYS B C 1
ATOM 5858 O O . CYS B 1 305 ? 23.906 -2.809 -4.633 1 95.44 305 CYS B O 1
ATOM 5860 N N . VAL B 1 306 ? 23.812 -4.703 -3.52 1 93.25 306 VAL B N 1
ATOM 5861 C CA . VAL B 1 306 ? 22.766 -4.215 -2.625 1 93.25 306 VAL B CA 1
ATOM 5862 C C . VAL B 1 306 ? 23.328 -3.092 -1.75 1 93.25 306 VAL B C 1
ATOM 5864 O O . VAL B 1 306 ? 22.625 -2.117 -1.467 1 93.25 306 VAL B O 1
ATOM 5867 N N . GLY B 1 307 ? 24.562 -3.268 -1.333 1 91 307 GLY B N 1
ATOM 5868 C CA . GLY B 1 307 ? 25.234 -2.197 -0.609 1 91 307 GLY B CA 1
ATOM 5869 C C . GLY B 1 307 ? 25.328 -0.912 -1.407 1 91 307 GLY B C 1
ATOM 5870 O O . GLY B 1 307 ? 25.156 0.18 -0.861 1 91 307 GLY B O 1
ATOM 5871 N N . LEU B 1 308 ? 25.609 -1.028 -2.676 1 92.62 308 LEU B N 1
ATOM 5872 C CA . LEU B 1 308 ? 25.688 0.144 -3.539 1 92.62 308 LEU B CA 1
ATOM 5873 C C . LEU B 1 308 ? 24.328 0.819 -3.66 1 92.62 308 LEU B C 1
ATOM 5875 O O . LEU B 1 308 ? 24.234 2.049 -3.695 1 92.62 308 LEU B O 1
ATOM 5879 N N . VAL B 1 309 ? 23.281 0.001 -3.752 1 92.5 309 VAL B N 1
ATOM 5880 C CA . VAL B 1 309 ? 21.938 0.544 -3.807 1 92.5 309 VAL B CA 1
ATOM 5881 C C . VAL B 1 309 ? 21.609 1.276 -2.506 1 92.5 309 VAL B C 1
ATOM 5883 O O . VAL B 1 309 ? 21.031 2.365 -2.523 1 92.5 309 VAL B O 1
ATOM 5886 N N . MET B 1 310 ? 22 0.665 -1.449 1 89.56 310 MET B N 1
ATOM 5887 C CA . MET B 1 310 ? 21.781 1.281 -0.143 1 89.56 310 MET B CA 1
ATOM 5888 C C . MET B 1 310 ? 22.516 2.617 -0.045 1 89.56 310 MET B C 1
ATOM 5890 O O . MET B 1 310 ? 21.953 3.598 0.456 1 89.56 310 MET B O 1
ATOM 5894 N N . GLU B 1 311 ? 23.703 2.617 -0.5 1 86.19 311 GLU B N 1
ATOM 5895 C CA . GLU B 1 311 ? 24.484 3.85 -0.502 1 86.19 311 GLU B CA 1
ATOM 5896 C C . GLU B 1 311 ? 23.812 4.93 -1.337 1 86.19 311 GLU B C 1
ATOM 5898 O O . GLU B 1 311 ? 23.703 6.082 -0.903 1 86.19 311 GLU B O 1
ATOM 5903 N N . PHE B 1 312 ? 23.406 4.535 -2.479 1 88.31 312 PHE B N 1
ATOM 5904 C CA . PHE B 1 312 ? 22.766 5.492 -3.377 1 88.31 312 PHE B CA 1
ATOM 5905 C C . PHE B 1 312 ? 21.516 6.078 -2.744 1 88.31 312 PHE B C 1
ATOM 5907 O O . PHE B 1 312 ? 21.312 7.297 -2.756 1 88.31 312 PHE B O 1
ATOM 5914 N N . GLU B 1 313 ? 20.672 5.254 -2.219 1 86.44 313 GLU B N 1
ATOM 5915 C CA . GLU B 1 313 ? 19.406 5.715 -1.632 1 86.44 313 GLU B CA 1
ATOM 5916 C C . GLU B 1 313 ? 19.656 6.566 -0.39 1 86.44 313 GLU B C 1
ATOM 5918 O O . GLU B 1 313 ? 18.953 7.547 -0.152 1 86.44 313 GLU B O 1
ATOM 5923 N N . ARG B 1 314 ? 20.594 6.191 0.349 1 80.31 314 ARG B N 1
ATOM 5924 C CA . ARG B 1 314 ? 20.906 6.941 1.56 1 80.31 314 ARG B CA 1
ATOM 5925 C C . ARG B 1 314 ? 21.484 8.312 1.219 1 80.31 314 ARG B C 1
ATOM 5927 O O . ARG B 1 314 ? 21.172 9.305 1.881 1 80.31 314 ARG B O 1
ATOM 5934 N N . ILE B 1 315 ? 22.344 8.328 0.296 1 79.94 315 ILE B N 1
ATOM 5935 C CA . ILE B 1 315 ? 22.938 9.586 -0.125 1 79.94 315 ILE B CA 1
ATOM 5936 C C . ILE B 1 315 ? 21.859 10.516 -0.66 1 79.94 315 ILE B C 1
ATOM 5938 O O . ILE B 1 315 ? 21.828 11.711 -0.332 1 79.94 315 ILE B O 1
ATOM 5942 N N . ARG B 1 316 ? 21.016 9.961 -1.41 1 82.25 316 ARG B N 1
ATOM 5943 C CA . ARG B 1 316 ? 19.938 10.773 -1.969 1 82.25 316 ARG B CA 1
ATOM 5944 C C . ARG B 1 316 ? 19.078 11.383 -0.863 1 82.25 316 ARG B C 1
ATOM 5946 O O . ARG B 1 316 ? 18.672 12.539 -0.952 1 82.25 316 ARG B O 1
ATOM 5953 N N . GLU B 1 317 ? 18.844 10.688 0.165 1 78.5 317 GLU B N 1
ATOM 5954 C CA . GLU B 1 317 ? 17.984 11.141 1.252 1 78.5 317 GLU B CA 1
ATOM 5955 C C . GLU B 1 317 ? 18.719 12.133 2.154 1 78.5 317 GLU B C 1
ATOM 5957 O O . GLU B 1 317 ? 18.109 13.086 2.654 1 78.5 317 GLU B O 1
ATOM 5962 N N . PHE B 1 318 ? 19.938 11.961 2.264 1 77.06 318 PHE B N 1
ATOM 5963 C CA . PHE B 1 318 ? 20.656 12.742 3.264 1 77.06 318 PHE B CA 1
ATOM 5964 C C . PHE B 1 318 ? 21.141 14.062 2.676 1 77.06 318 PHE B C 1
ATOM 5966 O O . PHE B 1 318 ? 21.172 15.078 3.367 1 77.06 318 PHE B O 1
ATOM 5973 N N . VAL B 1 319 ? 21.469 14.055 1.504 1 79 319 VAL B N 1
ATOM 5974 C CA . VAL B 1 319 ? 22.172 15.211 0.939 1 79 319 VAL B CA 1
ATOM 5975 C C . VAL B 1 319 ? 21.203 16.375 0.757 1 79 319 VAL B C 1
ATOM 5977 O O . VAL B 1 319 ? 21.609 17.516 0.606 1 79 319 VAL B O 1
ATOM 5980 N N . ARG B 1 320 ? 19.984 16.078 0.854 1 81.94 320 ARG B N 1
ATOM 5981 C CA . ARG B 1 320 ? 19.016 17.156 0.642 1 81.94 320 ARG B CA 1
ATOM 5982 C C . ARG B 1 320 ? 18.781 17.938 1.927 1 81.94 320 ARG B C 1
ATOM 5984 O O . ARG B 1 320 ? 18.047 18.938 1.929 1 81.94 320 ARG B O 1
ATOM 5991 N N . GLY B 1 321 ? 19.406 17.531 2.955 1 82.12 321 GLY B N 1
ATOM 5992 C CA . GLY B 1 321 ? 19.312 18.312 4.184 1 82.12 321 GLY B CA 1
ATOM 5993 C C . GLY B 1 321 ? 19.766 19.75 4.027 1 82.12 321 GLY B C 1
ATOM 5994 O O . GLY B 1 321 ? 20.703 20.016 3.264 1 82.12 321 GLY B O 1
ATOM 5995 N N . PRO B 1 322 ? 19.094 20.625 4.586 1 87.88 322 PRO B N 1
ATOM 5996 C CA . PRO B 1 322 ? 18.125 20.547 5.684 1 87.88 322 PRO B CA 1
ATOM 5997 C C . PRO B 1 322 ? 16.672 20.484 5.191 1 87.88 322 PRO B C 1
ATOM 5999 O O . PRO B 1 322 ? 15.75 20.672 5.977 1 87.88 322 PRO B O 1
ATOM 6002 N N . TYR B 1 323 ? 16.562 20.172 3.924 1 87.62 323 TYR B N 1
ATOM 6003 C CA . TYR B 1 323 ? 15.219 20.203 3.348 1 87.62 323 TYR B CA 1
ATOM 6004 C C . TYR B 1 323 ? 14.719 18.781 3.078 1 87.62 323 TYR B C 1
ATOM 6006 O O . TYR B 1 323 ? 15.508 17.875 2.803 1 87.62 323 TYR B O 1
ATOM 6014 N N . LEU B 1 324 ? 13.461 18.609 3.236 1 87.31 324 LEU B N 1
ATOM 6015 C CA . LEU B 1 324 ? 12.789 17.453 2.67 1 87.31 324 LEU B CA 1
ATOM 6016 C C . LEU B 1 324 ? 12.305 17.734 1.252 1 87.31 324 LEU B C 1
ATOM 6018 O O . LEU B 1 324 ? 12.461 16.906 0.357 1 87.31 324 LEU B O 1
ATOM 6022 N N . LEU B 1 325 ? 11.766 18.891 1.135 1 85.5 325 LEU B N 1
ATOM 6023 C CA . LEU B 1 325 ? 11.391 19.484 -0.142 1 85.5 325 LEU B CA 1
ATOM 6024 C C . LEU B 1 325 ? 11.961 20.891 -0.269 1 85.5 325 LEU B C 1
ATOM 6026 O O . LEU B 1 325 ? 11.398 21.844 0.28 1 85.5 325 LEU B O 1
ATOM 6030 N N . PRO B 1 326 ? 13 21.016 -1.029 1 82.62 326 PRO B N 1
ATOM 6031 C CA . PRO B 1 326 ? 13.68 22.312 -1.095 1 82.62 326 PRO B CA 1
ATOM 6032 C C . PRO B 1 326 ? 12.742 23.453 -1.492 1 82.62 326 PRO B C 1
ATOM 6034 O O . PRO B 1 326 ? 12.008 23.328 -2.475 1 82.62 326 PRO B O 1
ATOM 6037 N N . GLY B 1 327 ? 12.859 24.453 -0.646 1 78.25 327 GLY B N 1
ATOM 6038 C CA . GLY B 1 327 ? 12.062 25.641 -0.908 1 78.25 327 GLY B CA 1
ATOM 6039 C C . GLY B 1 327 ? 10.672 25.562 -0.302 1 78.25 327 GLY B C 1
ATOM 6040 O O . GLY B 1 327 ? 9.938 26.562 -0.304 1 78.25 327 GLY B O 1
ATOM 6041 N N . TYR B 1 328 ? 10.383 24.375 0.283 1 80.75 328 TYR B N 1
ATOM 6042 C CA . TYR B 1 328 ? 9.008 24.219 0.753 1 80.75 328 TYR B CA 1
ATOM 6043 C C . TYR B 1 328 ? 8.984 23.734 2.197 1 80.75 328 TYR B C 1
ATOM 6045 O O . TYR B 1 328 ? 8.242 24.266 3.023 1 80.75 328 TYR B O 1
ATOM 6053 N N . MET B 1 329 ? 9.75 22.766 2.416 1 88.44 329 MET B N 1
ATOM 6054 C CA . MET B 1 329 ? 9.641 22.094 3.707 1 88.44 329 MET B CA 1
ATOM 6055 C C . MET B 1 329 ? 11.008 21.656 4.219 1 88.44 329 MET B C 1
ATOM 6057 O O . MET B 1 329 ? 11.836 21.172 3.449 1 88.44 329 MET B O 1
ATOM 6061 N N . TYR B 1 330 ? 11.148 21.922 5.477 1 89.75 330 TYR B N 1
ATOM 6062 C CA . TYR B 1 330 ? 12.375 21.453 6.102 1 89.75 330 TYR B CA 1
ATOM 6063 C C . TYR B 1 330 ? 12.32 19.953 6.363 1 89.75 330 TYR B C 1
ATOM 6065 O O . TYR B 1 330 ? 11.25 19.328 6.27 1 89.75 330 TYR B O 1
ATOM 6073 N N . ALA B 1 331 ? 13.438 19.359 6.711 1 87.62 331 ALA B N 1
ATOM 6074 C CA . ALA B 1 331 ? 13.555 17.922 6.922 1 87.62 331 ALA B CA 1
ATOM 6075 C C . ALA B 1 331 ? 12.688 17.469 8.094 1 87.62 331 ALA B C 1
ATOM 6077 O O . ALA B 1 331 ? 12.25 16.312 8.141 1 87.62 331 ALA B O 1
ATOM 6078 N N . ASN B 1 332 ? 12.422 18.359 9.055 1 86.69 332 ASN B N 1
ATOM 6079 C CA . ASN B 1 332 ? 11.562 18.016 10.18 1 86.69 332 ASN B CA 1
ATOM 6080 C C . ASN B 1 332 ? 10.086 18.156 9.82 1 86.69 332 ASN B C 1
ATOM 6082 O O . ASN B 1 332 ? 9.219 18.078 10.695 1 86.69 332 ASN B O 1
ATOM 6086 N N . GLN B 1 333 ? 9.82 18.469 8.57 1 86.44 333 GLN B N 1
ATOM 6087 C CA . GLN B 1 333 ? 8.492 18.469 7.973 1 86.44 333 GLN B CA 1
ATOM 6088 C C . GLN B 1 333 ? 7.707 19.719 8.352 1 86.44 333 GLN B C 1
ATOM 6090 O O . GLN B 1 333 ? 6.477 19.734 8.281 1 86.44 333 GLN B O 1
ATOM 6095 N N . ILE B 1 334 ? 8.383 20.719 8.828 1 86.5 334 ILE B N 1
ATOM 6096 C CA . ILE B 1 334 ? 7.754 22.016 9.047 1 86.5 334 ILE B CA 1
ATOM 6097 C C . ILE B 1 334 ? 7.887 22.875 7.785 1 86.5 334 ILE B C 1
ATOM 6099 O O . ILE B 1 334 ? 8.992 23.109 7.301 1 86.5 334 ILE B O 1
ATOM 6103 N N . PRO B 1 335 ? 6.805 23.234 7.309 1 83.81 335 PRO B N 1
ATOM 6104 C CA . PRO B 1 335 ? 6.887 24.094 6.125 1 83.81 335 PRO B CA 1
ATOM 6105 C C . PRO B 1 335 ? 7.699 25.359 6.367 1 83.81 335 PRO B C 1
ATOM 6107 O O . PRO B 1 335 ? 7.617 25.953 7.445 1 83.81 335 PRO B O 1
ATOM 6110 N N . MET B 1 336 ? 8.422 25.719 5.375 1 85.94 336 MET B N 1
ATOM 6111 C CA . MET B 1 336 ? 9.289 26.891 5.512 1 85.94 336 MET B CA 1
ATOM 6112 C C . MET B 1 336 ? 8.469 28.156 5.773 1 85.94 336 MET B C 1
ATOM 6114 O O . MET B 1 336 ? 8.867 29 6.578 1 85.94 336 MET B O 1
ATOM 6118 N N . ALA B 1 337 ? 7.363 28.25 5.125 1 81.44 337 ALA B N 1
ATOM 6119 C CA . ALA B 1 337 ? 6.488 29.406 5.312 1 81.44 337 ALA B CA 1
ATOM 6120 C C . ALA B 1 337 ? 6.004 29.5 6.758 1 81.44 337 ALA B C 1
ATOM 6122 O O . ALA B 1 337 ? 5.863 30.609 7.301 1 81.44 337 ALA B O 1
ATOM 6123 N N . GLU B 1 338 ? 5.73 28.391 7.32 1 83.12 338 GLU B N 1
ATOM 6124 C CA . GLU B 1 338 ? 5.285 28.375 8.711 1 83.12 338 GLU B CA 1
ATOM 6125 C C . GLU B 1 338 ? 6.414 28.766 9.656 1 83.12 338 GLU B C 1
ATOM 6127 O O . GLU B 1 338 ? 6.199 29.5 10.617 1 83.12 338 GLU B O 1
ATOM 6132 N N . ASN B 1 339 ? 7.539 28.219 9.43 1 88.69 339 ASN B N 1
ATOM 6133 C CA . ASN B 1 339 ? 8.703 28.578 10.234 1 88.69 339 ASN B CA 1
ATOM 6134 C C . ASN B 1 339 ? 8.969 30.078 10.195 1 88.69 339 ASN B C 1
ATOM 6136 O O . ASN B 1 339 ? 9.18 30.703 11.234 1 88.69 339 ASN B O 1
ATOM 6140 N N . LEU B 1 340 ? 8.891 30.641 9.047 1 87.56 340 LEU B N 1
ATOM 6141 C CA . LEU B 1 340 ? 9.141 32.062 8.859 1 87.56 340 LEU B CA 1
ATOM 6142 C C . LEU B 1 340 ? 8.047 32.906 9.523 1 87.56 340 LEU B C 1
ATOM 6144 O O . LEU B 1 340 ? 8.336 33.938 10.133 1 87.56 340 LEU B O 1
ATOM 6148 N N . ALA B 1 341 ? 6.863 32.469 9.367 1 84.25 341 ALA B N 1
ATOM 6149 C CA . ALA B 1 341 ? 5.738 33.188 9.961 1 84.25 341 ALA B CA 1
ATOM 6150 C C . ALA B 1 341 ? 5.836 33.188 11.484 1 84.25 341 ALA B C 1
ATOM 6152 O O . ALA B 1 341 ? 5.582 34.219 12.117 1 84.25 341 ALA B O 1
ATOM 6153 N N . LEU B 1 342 ? 6.152 32.125 12.055 1 88.19 342 LEU B N 1
ATOM 6154 C CA . LEU B 1 342 ? 6.266 32.031 13.508 1 88.19 342 LEU B CA 1
ATOM 6155 C C . LEU B 1 342 ? 7.445 32.875 14.016 1 88.19 342 LEU B C 1
ATOM 6157 O O . LEU B 1 342 ? 7.363 33.5 15.078 1 88.19 342 LEU B O 1
ATOM 6161 N N . ASP B 1 343 ? 8.453 32.812 13.281 1 89.88 343 ASP B N 1
ATOM 6162 C CA . ASP B 1 343 ? 9.641 33.562 13.656 1 89.88 343 ASP B CA 1
ATOM 6163 C C . ASP B 1 343 ? 9.359 35.062 13.602 1 89.88 343 ASP B C 1
ATOM 6165 O O . ASP B 1 343 ? 9.75 35.812 14.5 1 89.88 343 ASP B O 1
ATOM 6169 N N . ASP B 1 344 ? 8.68 35.531 12.609 1 90.38 344 ASP B N 1
ATOM 6170 C CA . ASP B 1 344 ? 8.359 36.938 12.414 1 90.38 344 ASP B CA 1
ATOM 6171 C C . ASP B 1 344 ? 7.434 37.438 13.516 1 90.38 344 ASP B C 1
ATOM 6173 O O . ASP B 1 344 ? 7.582 38.594 13.992 1 90.38 344 ASP B O 1
ATOM 6177 N N . LYS B 1 345 ? 6.523 36.625 13.906 1 88.94 345 LYS B N 1
ATOM 6178 C CA . LYS B 1 345 ? 5.531 37.031 14.891 1 88.94 345 LYS B CA 1
ATOM 6179 C C . LYS B 1 345 ? 5.969 36.656 16.297 1 88.94 345 LYS B C 1
ATOM 6181 O O . LYS B 1 345 ? 5.281 36.969 17.281 1 88.94 345 LYS B O 1
ATOM 6186 N N . HIS B 1 346 ? 7.051 36 16.422 1 90.62 346 HIS B N 1
ATOM 6187 C CA . HIS B 1 346 ? 7.57 35.531 17.703 1 90.62 346 HIS B CA 1
ATOM 6188 C C . HIS B 1 346 ? 6.539 34.688 18.422 1 90.62 346 HIS B C 1
ATOM 6190 O O . HIS B 1 346 ? 6.289 34.875 19.609 1 90.62 346 HIS B O 1
ATOM 6196 N N . GLU B 1 347 ? 5.938 33.812 17.609 1 90.12 347 GLU B N 1
ATOM 6197 C CA . GLU B 1 347 ? 4.91 32.906 18.141 1 90.12 347 GLU B CA 1
ATOM 6198 C C . GLU B 1 347 ? 5.453 31.5 18.359 1 90.12 347 GLU B C 1
ATOM 6200 O O . GLU B 1 347 ? 6.488 31.141 17.797 1 90.12 347 GLU B O 1
ATOM 6205 N N . GLY B 1 348 ? 4.73 30.75 19.219 1 90.44 348 GLY B N 1
ATOM 6206 C CA . GLY B 1 348 ? 5.152 29.391 19.531 1 90.44 348 GLY B CA 1
ATOM 6207 C C . GLY B 1 348 ? 4.594 28.359 18.578 1 90.44 348 GLY B C 1
ATOM 6208 O O . GLY B 1 348 ? 3.662 28.641 17.828 1 90.44 348 GLY B O 1
ATOM 6209 N N . LEU B 1 349 ? 5.297 27.219 18.594 1 88.69 349 LEU B N 1
ATOM 6210 C CA . LEU B 1 349 ? 4.895 26.078 17.766 1 88.69 349 LEU B CA 1
ATOM 6211 C C . LEU B 1 349 ? 3.865 25.219 18.484 1 88.69 349 LEU B C 1
ATOM 6213 O O . LEU B 1 349 ? 2.982 24.641 17.844 1 88.69 349 LEU B O 1
ATOM 6217 N N . LEU B 1 350 ? 3.869 25.172 19.797 1 84.25 350 LEU B N 1
ATOM 6218 C CA . LEU B 1 350 ? 3.084 24.25 20.625 1 84.25 350 LEU B CA 1
ATOM 6219 C C . LEU B 1 350 ? 1.59 24.484 20.422 1 84.25 350 LEU B C 1
ATOM 6221 O O . LEU B 1 350 ? 0.818 23.531 20.297 1 84.25 350 LEU B O 1
ATOM 6225 N N . PRO B 1 351 ? 1.158 25.734 20.344 1 74.94 351 PRO B N 1
ATOM 6226 C CA . PRO B 1 351 ? -0.278 25.953 20.156 1 74.94 351 PRO B CA 1
ATOM 6227 C C . PRO B 1 351 ? -0.792 25.406 18.828 1 74.94 351 PRO B C 1
ATOM 6229 O O . PRO B 1 351 ? -1.997 25.203 18.656 1 74.94 351 PRO B O 1
ATOM 6232 N N . ARG B 1 352 ? 0.091 25.203 17.984 1 71.31 352 ARG B N 1
ATOM 6233 C CA . ARG B 1 352 ? -0.298 24.734 16.656 1 71.31 352 ARG B CA 1
ATOM 6234 C C . ARG B 1 352 ? -0.24 23.219 16.578 1 71.31 352 ARG B C 1
ATOM 6236 O O . ARG B 1 352 ? -0.656 22.641 15.57 1 71.31 352 ARG B O 1
ATOM 6243 N N . MET B 1 353 ? 0.318 22.688 17.625 1 71.12 353 MET B N 1
ATOM 6244 C CA . MET B 1 353 ? 0.404 21.234 17.641 1 71.12 353 MET B CA 1
ATOM 6245 C C . MET B 1 353 ? -0.896 20.609 18.156 1 71.12 353 MET B C 1
ATOM 6247 O O . MET B 1 353 ? -1.421 21.031 19.188 1 71.12 353 MET B O 1
ATOM 6251 N N . HIS B 1 354 ? -1.477 19.875 17.312 1 59.5 354 HIS B N 1
ATOM 6252 C CA . HIS B 1 354 ? -2.791 19.328 17.656 1 59.5 354 HIS B CA 1
ATOM 6253 C C . HIS B 1 354 ? -2.672 18.141 18.594 1 59.5 354 HIS B C 1
ATOM 6255 O O . HIS B 1 354 ? -3.59 17.859 19.359 1 59.5 354 HIS B O 1
ATOM 6261 N N . TRP B 1 355 ? -1.523 17.406 18.469 1 57.69 355 TRP B N 1
ATOM 6262 C CA . TRP B 1 355 ? -1.405 16.188 19.234 1 57.69 355 TRP B CA 1
ATOM 6263 C C . TRP B 1 355 ? -0.118 16.172 20.062 1 57.69 355 TRP B C 1
ATOM 6265 O O . TRP B 1 355 ? 0.959 16.469 19.531 1 57.69 355 TRP B O 1
ATOM 6275 N N . ILE B 1 356 ? -0.32 16.344 21.344 1 57.94 356 ILE B N 1
ATOM 6276 C CA . ILE B 1 356 ? 0.841 16.156 22.203 1 57.94 356 ILE B CA 1
ATOM 6277 C C . ILE B 1 356 ? 0.702 14.852 22.984 1 57.94 356 ILE B C 1
ATOM 6279 O O . ILE B 1 356 ? -0.358 14.57 23.547 1 57.94 356 ILE B O 1
ATOM 6283 N N . ASN B 1 357 ? 1.592 14.016 22.766 1 56.22 357 ASN B N 1
ATOM 6284 C CA . ASN B 1 357 ? 1.6 12.766 23.516 1 56.22 357 ASN B CA 1
ATOM 6285 C C . ASN B 1 357 ? 1.6 13.023 25.016 1 56.22 357 ASN B C 1
ATOM 6287 O O . ASN B 1 357 ? 2.516 13.656 25.547 1 56.22 357 ASN B O 1
ATOM 6291 N N . ASP B 1 358 ? 0.473 12.789 25.562 1 54.91 358 ASP B N 1
ATOM 6292 C CA . ASP B 1 358 ? 0.369 13 27.016 1 54.91 358 ASP B CA 1
ATOM 6293 C C . ASP B 1 358 ? 0.875 11.781 27.781 1 54.91 358 ASP B C 1
ATOM 6295 O O . ASP B 1 358 ? 0.235 10.727 27.781 1 54.91 358 ASP B O 1
ATOM 6299 N N . ASP B 1 359 ? 2.164 11.75 27.891 1 53.19 359 ASP B N 1
ATOM 6300 C CA . ASP B 1 359 ? 2.697 10.711 28.766 1 53.19 359 ASP B CA 1
ATOM 6301 C C . ASP B 1 359 ? 2.486 11.07 30.234 1 53.19 359 ASP B C 1
ATOM 6303 O O . ASP B 1 359 ? 3.027 12.07 30.719 1 53.19 359 ASP B O 1
ATOM 6307 N N . ALA B 1 360 ? 1.559 10.461 30.938 1 56.84 360 ALA B N 1
ATOM 6308 C CA . ALA B 1 360 ? 1.087 10.703 32.281 1 56.84 360 ALA B CA 1
ATOM 6309 C C . ALA B 1 360 ? 2.258 10.867 33.25 1 56.84 360 ALA B C 1
ATOM 6311 O O . ALA B 1 360 ? 2.127 11.508 34.312 1 56.84 360 ALA B O 1
ATOM 6312 N N . GLY B 1 361 ? 3.422 10.555 32.969 1 64.94 361 GLY B N 1
ATOM 6313 C CA . GLY B 1 361 ? 4.465 10.594 33.969 1 64.94 361 GLY B CA 1
ATOM 6314 C C . GLY B 1 361 ? 5.363 11.812 33.875 1 64.94 361 GLY B C 1
ATOM 6315 O O . GLY B 1 361 ? 6.188 12.062 34.75 1 64.94 361 GLY B O 1
ATOM 6316 N N . LEU B 1 362 ? 5.066 12.672 32.938 1 71.69 362 LEU B N 1
ATOM 6317 C CA . LEU B 1 362 ? 5.969 13.805 32.75 1 71.69 362 LEU B CA 1
ATOM 6318 C C . LEU B 1 362 ? 5.316 15.102 33.219 1 71.69 362 LEU B C 1
ATOM 6320 O O . LEU B 1 362 ? 4.094 15.25 33.156 1 71.69 362 LEU B O 1
ATOM 6324 N N . SER B 1 363 ? 6.133 15.969 33.844 1 79.25 363 SER B N 1
ATOM 6325 C CA . SER B 1 363 ? 5.668 17.312 34.156 1 79.25 363 SER B CA 1
ATOM 6326 C C . SER B 1 363 ? 5.199 18.047 32.906 1 79.25 363 SER B C 1
ATOM 6328 O O . SER B 1 363 ? 5.605 17.703 31.797 1 79.25 363 SER B O 1
ATOM 6330 N N . PRO B 1 364 ? 4.316 18.891 33.031 1 82 364 PRO B N 1
ATOM 6331 C CA . PRO B 1 364 ? 3.84 19.656 31.875 1 82 364 PRO B CA 1
ATOM 6332 C C . PRO B 1 364 ? 4.98 20.281 31.062 1 82 364 PRO B C 1
ATOM 6334 O O . PRO B 1 364 ? 4.918 20.328 29.828 1 82 364 PRO B O 1
ATOM 6337 N N . GLU B 1 365 ? 5.977 20.719 31.781 1 86 365 GLU B N 1
ATOM 6338 C CA . GLU B 1 365 ? 7.109 21.328 31.109 1 86 365 GLU B CA 1
ATOM 6339 C C . GLU B 1 365 ? 7.895 20.297 30.297 1 86 365 GLU B C 1
ATOM 6341 O O . GLU B 1 365 ? 8.305 20.578 29.172 1 86 365 GLU B O 1
ATOM 6346 N N . ASN B 1 366 ? 8.039 19.188 30.875 1 86.5 366 ASN B N 1
ATOM 6347 C CA . ASN B 1 366 ? 8.766 18.125 30.188 1 86.5 366 ASN B CA 1
ATOM 6348 C C . ASN B 1 366 ? 7.961 17.594 29.016 1 86.5 366 ASN B C 1
ATOM 6350 O O . ASN B 1 366 ? 8.531 17.188 28 1 86.5 366 ASN B O 1
ATOM 6354 N N . ARG B 1 367 ? 6.707 17.625 29.188 1 84.38 367 ARG B N 1
ATOM 6355 C CA . ARG B 1 367 ? 5.848 17.203 28.078 1 84.38 367 ARG B CA 1
ATOM 6356 C C . ARG B 1 367 ? 5.973 18.156 26.891 1 84.38 367 ARG B C 1
ATOM 6358 O O . ARG B 1 367 ? 6.035 17.703 25.75 1 84.38 367 ARG B O 1
ATOM 6365 N N . ALA B 1 368 ? 5.98 19.375 27.25 1 85.88 368 ALA B N 1
ATOM 6366 C CA . ALA B 1 368 ? 6.152 20.391 26.203 1 85.88 368 ALA B CA 1
ATOM 6367 C C . ALA B 1 368 ? 7.527 20.266 25.547 1 85.88 368 ALA B C 1
ATOM 6369 O O . ALA B 1 368 ? 7.648 20.375 24.328 1 85.88 368 ALA B O 1
ATOM 6370 N N . GLY B 1 369 ? 8.492 20.078 26.391 1 89.38 369 GLY B N 1
ATOM 6371 C CA . GLY B 1 369 ? 9.836 19.922 25.875 1 89.38 369 GLY B CA 1
ATOM 6372 C C . GLY B 1 369 ? 9.984 18.703 24.969 1 89.38 369 GLY B C 1
ATOM 6373 O O . GLY B 1 369 ? 10.641 18.781 23.922 1 89.38 369 GLY B O 1
ATOM 6374 N N . ARG B 1 370 ? 9.414 17.656 25.359 1 87.06 370 ARG B N 1
ATOM 6375 C CA . ARG B 1 370 ? 9.469 16.438 24.578 1 87.06 370 ARG B CA 1
ATOM 6376 C C . ARG B 1 370 ? 8.758 16.609 23.234 1 87.06 370 ARG B C 1
ATOM 6378 O O . ARG B 1 370 ? 9.211 16.094 22.203 1 87.06 370 ARG B O 1
ATOM 6385 N N . ALA B 1 371 ? 7.629 17.25 23.266 1 84.81 371 ALA B N 1
ATOM 6386 C CA . ALA B 1 371 ? 6.887 17.516 22.047 1 84.81 371 ALA B CA 1
ATOM 6387 C C . ALA B 1 371 ? 7.707 18.391 21.078 1 84.81 371 ALA B C 1
ATOM 6389 O O . ALA B 1 371 ? 7.695 18.156 19.875 1 84.81 371 ALA B O 1
ATOM 6390 N N . LEU B 1 372 ? 8.367 19.344 21.672 1 89.12 372 LEU B N 1
ATOM 6391 C CA . LEU B 1 372 ? 9.211 20.219 20.875 1 89.12 372 LEU B CA 1
ATOM 6392 C C . LEU B 1 372 ? 10.391 19.453 20.281 1 89.12 372 LEU B C 1
ATOM 6394 O O . LEU B 1 372 ? 10.805 19.703 19.156 1 89.12 372 LEU B O 1
ATOM 6398 N N . PHE B 1 373 ? 10.93 18.578 21.062 1 88.94 373 PHE B N 1
ATOM 6399 C CA . PHE B 1 373 ? 12 17.719 20.578 1 88.94 373 PHE B CA 1
ATOM 6400 C C . PHE B 1 373 ? 11.523 16.859 19.406 1 88.94 373 PHE B C 1
ATOM 6402 O O . PHE B 1 373 ? 12.188 16.781 18.375 1 88.94 373 PHE B O 1
ATOM 6409 N N . ALA B 1 374 ? 10.406 16.266 19.578 1 83.88 374 ALA B N 1
ATOM 6410 C CA . ALA B 1 374 ? 9.844 15.383 18.562 1 83.88 374 ALA B CA 1
ATOM 6411 C C . ALA B 1 374 ? 9.586 16.141 17.266 1 83.88 374 ALA B C 1
ATOM 6413 O O . ALA B 1 374 ? 9.812 15.617 16.172 1 83.88 374 ALA B O 1
ATOM 6414 N N . ALA B 1 375 ? 9.172 17.344 17.406 1 85.69 375 ALA B N 1
ATOM 6415 C CA . ALA B 1 375 ? 8.805 18.141 16.234 1 85.69 375 ALA B CA 1
ATOM 6416 C C . ALA B 1 375 ? 10.039 18.703 15.539 1 85.69 375 ALA B C 1
ATOM 6418 O O . ALA B 1 375 ? 10.109 18.719 14.305 1 85.69 375 ALA B O 1
ATOM 6419 N N . ASN B 1 376 ? 11 19.156 16.344 1 89.81 376 ASN B N 1
ATOM 6420 C CA . ASN B 1 376 ? 12.125 19.891 15.773 1 89.81 376 ASN B CA 1
ATOM 6421 C C . ASN B 1 376 ? 13.305 18.969 15.477 1 89.81 376 ASN B C 1
ATOM 6423 O O . ASN B 1 376 ? 14.078 19.219 14.562 1 89.81 376 ASN B O 1
ATOM 6427 N N . CYS B 1 377 ? 13.43 17.922 16.281 1 87.38 377 CYS B N 1
ATOM 6428 C CA . CYS B 1 377 ? 14.688 17.188 16.234 1 87.38 377 CYS B CA 1
ATOM 6429 C C . CYS B 1 377 ? 14.445 15.703 15.992 1 87.38 377 CYS B C 1
ATOM 6431 O O . CYS B 1 377 ? 15.359 14.984 15.578 1 87.38 377 CYS B O 1
ATOM 6433 N N . GLY B 1 378 ? 13.336 15.227 16.188 1 82.69 378 GLY B N 1
ATOM 6434 C CA . GLY B 1 378 ? 13.023 13.812 16.312 1 82.69 378 GLY B CA 1
ATOM 6435 C C . GLY B 1 378 ? 13.172 13.055 15.016 1 82.69 378 GLY B C 1
ATOM 6436 O O . GLY B 1 378 ? 13.297 11.828 15.016 1 82.69 378 GLY B O 1
ATOM 6437 N N . VAL B 1 379 ? 13.117 13.68 13.898 1 80.75 379 VAL B N 1
ATOM 6438 C CA . VAL B 1 379 ? 13.219 13.008 12.609 1 80.75 379 VAL B CA 1
ATOM 6439 C C . VAL B 1 379 ? 14.625 12.461 12.422 1 80.75 379 VAL B C 1
ATOM 6441 O O . VAL B 1 379 ? 14.812 11.414 11.789 1 80.75 379 VAL B O 1
ATOM 6444 N N . CYS B 1 380 ? 15.664 13.141 12.953 1 80.31 380 CYS B N 1
ATOM 6445 C CA . CYS B 1 380 ? 17.047 12.758 12.727 1 80.31 380 CYS B CA 1
ATOM 6446 C C . CYS B 1 380 ? 17.703 12.281 14.016 1 80.31 380 CYS B C 1
ATOM 6448 O O . CYS B 1 380 ? 18.766 11.641 13.984 1 80.31 380 CYS B O 1
ATOM 6450 N N . HIS B 1 381 ? 17.141 12.711 15.195 1 83.25 381 HIS B N 1
ATOM 6451 C CA . HIS B 1 381 ? 17.734 12.352 16.484 1 83.25 381 HIS B CA 1
ATOM 6452 C C . HIS B 1 381 ? 16.797 11.492 17.312 1 83.25 381 HIS B C 1
ATOM 6454 O O . HIS B 1 381 ? 15.578 11.703 17.297 1 83.25 381 HIS B O 1
ATOM 6460 N N . THR B 1 382 ? 17.422 10.5 17.922 1 83.38 382 THR B N 1
ATOM 6461 C CA . THR B 1 382 ? 16.703 9.734 18.938 1 83.38 382 THR B CA 1
ATOM 6462 C C . THR B 1 382 ? 17.109 10.18 20.344 1 83.38 382 THR B C 1
ATOM 6464 O O . THR B 1 382 ? 18.062 10.938 20.5 1 83.38 382 THR B O 1
ATOM 6467 N N . GLU B 1 383 ? 16.297 9.773 21.266 1 83.25 383 GLU B N 1
ATOM 6468 C CA . GLU B 1 383 ? 16.672 10.086 22.641 1 83.25 383 GLU B CA 1
ATOM 6469 C C . GLU B 1 383 ? 17.859 9.242 23.078 1 83.25 383 GLU B C 1
ATOM 6471 O O . GLU B 1 383 ? 18.844 9.773 23.594 1 83.25 383 GLU B O 1
ATOM 6476 N N . ASP B 1 384 ? 17.781 7.848 22.859 1 80.19 384 ASP B N 1
ATOM 6477 C CA . ASP B 1 384 ? 18.828 6.941 23.312 1 80.19 384 ASP B CA 1
ATOM 6478 C C . ASP B 1 384 ? 19.25 5.969 22.203 1 80.19 384 ASP B C 1
ATOM 6480 O O . ASP B 1 384 ? 19.906 4.961 22.484 1 80.19 384 ASP B O 1
ATOM 6484 N N . GLY B 1 385 ? 18.922 6.141 21.078 1 76.31 385 GLY B N 1
ATOM 6485 C CA . GLY B 1 385 ? 19.25 5.246 19.969 1 76.31 385 GLY B CA 1
ATOM 6486 C C . GLY B 1 385 ? 20.219 5.844 18.984 1 76.31 385 GLY B C 1
ATOM 6487 O O . GLY B 1 385 ? 21.234 6.43 19.375 1 76.31 385 GLY B O 1
ATOM 6488 N N . ILE B 1 386 ? 20.031 5.629 17.703 1 73.19 386 ILE B N 1
ATOM 6489 C CA . ILE B 1 386 ? 20.891 6.16 16.656 1 73.19 386 ILE B CA 1
ATOM 6490 C C . ILE B 1 386 ? 20.875 7.688 16.703 1 73.19 386 ILE B C 1
ATOM 6492 O O . ILE B 1 386 ? 19.812 8.305 16.812 1 73.19 386 ILE B O 1
ATOM 6496 N N . ASN B 1 387 ? 22 8.266 16.703 1 78.69 387 ASN B N 1
ATOM 6497 C CA . ASN B 1 387 ? 22.156 9.711 16.812 1 78.69 387 ASN B CA 1
ATOM 6498 C C . ASN B 1 387 ? 21.469 10.25 18.062 1 78.69 387 ASN B C 1
ATOM 6500 O O . ASN B 1 387 ? 20.781 11.273 18 1 78.69 387 ASN B O 1
ATOM 6504 N N . GLY B 1 388 ? 21.609 9.539 19.141 1 82.81 388 GLY B N 1
ATOM 6505 C CA . GLY B 1 388 ? 20.953 9.859 20.391 1 82.81 388 GLY B CA 1
ATOM 6506 C C . GLY B 1 388 ? 21.438 11.164 21 1 82.81 388 GLY B C 1
ATOM 6507 O O . GLY B 1 388 ? 22.656 11.414 21.062 1 82.81 388 GLY B O 1
ATOM 6508 N N . ILE B 1 389 ? 20.5 11.93 21.438 1 87.19 389 ILE B N 1
ATOM 6509 C CA . ILE B 1 389 ? 20.812 13.258 21.969 1 87.19 389 ILE B CA 1
ATOM 6510 C C . ILE B 1 389 ? 21.406 13.133 23.359 1 87.19 389 ILE B C 1
ATOM 6512 O O . ILE B 1 389 ? 22.234 13.969 23.766 1 87.19 389 ILE B O 1
ATOM 6516 N N . ARG B 1 390 ? 21.016 12.086 24.031 1 87.69 390 ARG B N 1
ATOM 6517 C CA . ARG B 1 390 ? 21.547 11.883 25.375 1 87.69 390 ARG B CA 1
ATOM 6518 C C . ARG B 1 390 ? 23.078 11.812 25.344 1 87.69 390 ARG B C 1
ATOM 6520 O O . ARG B 1 390 ? 23.75 12.469 26.156 1 87.69 390 ARG B O 1
ATOM 6527 N N . GLU B 1 391 ? 23.578 11.078 24.484 1 84.88 391 GLU B N 1
ATOM 6528 C CA . GLU B 1 391 ? 25.016 10.906 24.359 1 84.88 391 GLU B CA 1
ATOM 6529 C C . GLU B 1 391 ? 25.688 12.148 23.781 1 84.88 391 GLU B C 1
ATOM 6531 O O . GLU B 1 391 ? 26.766 12.547 24.219 1 84.88 391 GLU B O 1
ATOM 6536 N N . ARG B 1 392 ? 25.062 12.812 22.906 1 86.5 392 ARG B N 1
ATOM 6537 C CA . ARG B 1 392 ? 25.641 13.938 22.188 1 86.5 392 ARG B CA 1
ATOM 6538 C C . ARG B 1 392 ? 25.734 15.172 23.078 1 86.5 392 ARG B C 1
ATOM 6540 O O . ARG B 1 392 ? 26.641 15.992 22.922 1 86.5 392 ARG B O 1
ATOM 6547 N N . LEU B 1 393 ? 24.812 15.227 24 1 90.81 393 LEU B N 1
ATOM 6548 C CA . LEU B 1 393 ? 24.766 16.438 24.828 1 90.81 393 LEU B CA 1
ATOM 6549 C C . LEU B 1 393 ? 25.297 16.156 26.219 1 90.81 393 LEU B C 1
ATOM 6551 O O . LEU B 1 393 ? 25.203 17 27.109 1 90.81 393 LEU B O 1
ATOM 6555 N N . ALA B 1 394 ? 25.859 14.977 26.328 1 88.56 394 ALA B N 1
ATOM 6556 C CA . ALA B 1 394 ? 26.375 14.602 27.641 1 88.56 394 ALA B CA 1
ATOM 6557 C C . ALA B 1 394 ? 27.438 15.602 28.125 1 88.56 394 ALA B C 1
ATOM 6559 O O . ALA B 1 394 ? 28.328 15.977 27.359 1 88.56 394 ALA B O 1
ATOM 6560 N N . GLY B 1 395 ? 27.344 16.031 29.406 1 86.88 395 GLY B N 1
ATOM 6561 C CA . GLY B 1 395 ? 28.344 16.875 30.016 1 86.88 395 GLY B CA 1
ATOM 6562 C C . GLY B 1 395 ? 28.141 18.359 29.703 1 86.88 395 GLY B C 1
ATOM 6563 O O . GLY B 1 395 ? 28.859 19.203 30.234 1 86.88 395 GLY B O 1
ATOM 6564 N N . ARG B 1 396 ? 27.172 18.719 28.953 1 90.75 396 ARG B N 1
ATOM 6565 C CA . ARG B 1 396 ? 26.953 20.125 28.609 1 90.75 396 ARG B CA 1
ATOM 6566 C C . ARG B 1 396 ? 26.062 20.812 29.641 1 90.75 396 ARG B C 1
ATOM 6568 O O . ARG B 1 396 ? 25.266 20.156 30.312 1 90.75 396 ARG B O 1
ATOM 6575 N N . THR B 1 397 ? 26.234 22.094 29.688 1 92.69 397 THR B N 1
ATOM 6576 C CA . THR B 1 397 ? 25.406 22.875 30.609 1 92.69 397 THR B CA 1
ATOM 6577 C C . THR B 1 397 ? 24.078 23.266 29.953 1 92.69 397 THR B C 1
ATOM 6579 O O . THR B 1 397 ? 23.938 23.172 28.734 1 92.69 397 THR B O 1
ATOM 6582 N N . LEU B 1 398 ? 23.125 23.656 30.75 1 94.06 398 LEU B N 1
ATOM 6583 C CA . LEU B 1 398 ? 21.828 24.094 30.25 1 94.06 398 LEU B CA 1
ATOM 6584 C C . LEU B 1 398 ? 21.984 25.281 29.328 1 94.06 398 LEU B C 1
ATOM 6586 O O . LEU B 1 398 ? 21.328 25.359 28.281 1 94.06 398 LEU B O 1
ATOM 6590 N N . GLU B 1 399 ? 22.844 26.234 29.734 1 93.56 399 GLU B N 1
ATOM 6591 C CA . GLU B 1 399 ? 23.078 27.406 28.906 1 93.56 399 GLU B CA 1
ATOM 6592 C C . GLU B 1 399 ? 23.703 27.031 27.562 1 93.56 399 GLU B C 1
ATOM 6594 O O . GLU B 1 399 ? 23.359 27.594 26.531 1 93.56 399 GLU B O 1
ATOM 6599 N N . GLY B 1 400 ? 24.594 26.109 27.656 1 93.19 400 GLY B N 1
ATOM 6600 C CA . GLY B 1 400 ? 25.203 25.625 26.422 1 93.19 400 GLY B CA 1
ATOM 6601 C C . GLY B 1 400 ? 24.203 24.953 25.5 1 93.19 400 GLY B C 1
ATOM 6602 O O . GLY B 1 400 ? 24.234 25.188 24.281 1 93.19 400 GLY B O 1
ATOM 6603 N N . ILE B 1 401 ? 23.359 24.141 26.047 1 94.94 401 ILE B N 1
ATOM 6604 C CA . ILE B 1 401 ? 22.344 23.453 25.266 1 94.94 401 ILE B CA 1
ATOM 6605 C C . ILE B 1 401 ? 21.375 24.453 24.641 1 94.94 401 ILE B C 1
ATOM 6607 O O . ILE B 1 401 ? 21 24.344 23.484 1 94.94 401 ILE B O 1
ATOM 6611 N N . ASN B 1 402 ? 20.953 25.406 25.391 1 94.75 402 ASN B N 1
ATOM 6612 C CA . ASN B 1 402 ? 20.062 26.453 24.891 1 94.75 402 ASN B CA 1
ATOM 6613 C C . ASN B 1 402 ? 20.703 27.219 23.75 1 94.75 402 ASN B C 1
ATOM 6615 O O . ASN B 1 402 ? 20.031 27.594 22.781 1 94.75 402 ASN B O 1
ATOM 6619 N N . ALA B 1 403 ? 21.969 27.484 23.875 1 92.88 403 ALA B N 1
ATOM 6620 C CA . ALA B 1 403 ? 22.703 28.203 22.812 1 92.88 403 ALA B CA 1
ATOM 6621 C C . ALA B 1 403 ? 22.75 27.375 21.531 1 92.88 403 ALA B C 1
ATOM 6623 O O . ALA B 1 403 ? 22.562 27.906 20.438 1 92.88 403 ALA B O 1
ATOM 6624 N N . ILE B 1 404 ? 22.984 26.141 21.688 1 92.62 404 ILE B N 1
ATOM 6625 C CA . ILE B 1 404 ? 23.125 25.25 20.547 1 92.62 404 ILE B CA 1
ATOM 6626 C C . ILE B 1 404 ? 21.781 25.125 19.828 1 92.62 404 ILE B C 1
ATOM 6628 O O . ILE B 1 404 ? 21.734 25.078 18.594 1 92.62 404 ILE B O 1
ATOM 6632 N N . THR B 1 405 ? 20.656 25 20.516 1 93.62 405 THR B N 1
ATOM 6633 C CA . THR B 1 405 ? 19.328 24.844 19.906 1 93.62 405 THR B CA 1
ATOM 6634 C C . THR B 1 405 ? 18.922 26.125 19.172 1 93.62 405 THR B C 1
ATOM 6636 O O . THR B 1 405 ? 18.031 26.094 18.328 1 93.62 405 THR B O 1
ATOM 6639 N N . GLY B 1 406 ? 19.594 27.219 19.469 1 91.75 406 GLY B N 1
ATOM 6640 C CA . GLY B 1 406 ? 19.297 28.484 18.828 1 91.75 406 GLY B CA 1
ATOM 6641 C C . GLY B 1 406 ? 20.016 28.656 17.5 1 91.75 406 GLY B C 1
ATOM 6642 O O . GLY B 1 406 ? 19.625 29.5 16.688 1 91.75 406 GLY B O 1
ATOM 6643 N N . ILE B 1 407 ? 21.047 27.859 17.297 1 92 407 ILE B N 1
ATOM 6644 C CA . ILE B 1 407 ? 21.828 28.016 16.078 1 92 407 ILE B CA 1
ATOM 6645 C C . ILE B 1 407 ? 21.984 26.672 15.375 1 92 407 ILE B C 1
ATOM 6647 O O . ILE B 1 407 ? 23.062 26.344 14.859 1 92 407 ILE B O 1
ATOM 6651 N N . THR B 1 408 ? 20.984 25.797 15.453 1 90.69 408 THR B N 1
ATOM 6652 C CA . THR B 1 408 ? 21.078 24.453 14.891 1 90.69 408 THR B CA 1
ATOM 6653 C C . THR B 1 408 ? 21.438 24.516 13.406 1 90.69 408 THR B C 1
ATOM 6655 O O . THR B 1 408 ? 22.234 23.703 12.922 1 90.69 408 THR B O 1
ATOM 6658 N N . GLN B 1 409 ? 20.922 25.453 12.648 1 88 409 GLN B N 1
ATOM 6659 C CA . GLN B 1 409 ? 21.156 25.578 11.219 1 88 409 GLN B CA 1
ATOM 6660 C C . GLN B 1 409 ? 22.625 25.875 10.922 1 88 409 GLN B C 1
ATOM 6662 O O . GLN B 1 409 ? 23.109 25.656 9.805 1 88 409 GLN B O 1
ATOM 6667 N N . ASN B 1 410 ? 23.312 26.328 11.945 1 87.12 410 ASN B N 1
ATOM 6668 C CA . ASN B 1 410 ? 24.719 26.688 11.773 1 87.12 410 ASN B CA 1
ATOM 6669 C C . ASN B 1 410 ? 25.641 25.578 12.281 1 87.12 410 ASN B C 1
ATOM 6671 O O . ASN B 1 410 ? 26.859 25.656 12.109 1 87.12 410 ASN B O 1
ATOM 6675 N N . LEU B 1 411 ? 25.125 24.625 12.922 1 85.5 411 LEU B N 1
ATOM 6676 C CA . LEU B 1 411 ? 25.938 23.547 13.484 1 85.5 411 LEU B CA 1
ATOM 6677 C C . LEU B 1 411 ? 26.297 22.516 12.406 1 85.5 411 LEU B C 1
ATOM 6679 O O . LEU B 1 411 ? 27.422 22.016 12.383 1 85.5 411 LEU B O 1
ATOM 6683 N N . ALA B 1 412 ? 25.375 22.188 11.625 1 80.81 412 ALA B N 1
ATOM 6684 C CA . ALA B 1 412 ? 25.562 21.281 10.492 1 80.81 412 ALA B CA 1
ATOM 6685 C C . ALA B 1 412 ? 24.641 21.672 9.328 1 80.81 412 ALA B C 1
ATOM 6687 O O . ALA B 1 412 ? 23.531 22.156 9.547 1 80.81 412 ALA B O 1
ATOM 6688 N N . PRO B 1 413 ? 25.141 21.406 8.18 1 78.94 413 PRO B N 1
ATOM 6689 C CA . PRO B 1 413 ? 24.375 21.875 7.023 1 78.94 413 PRO B CA 1
ATOM 6690 C C . PRO B 1 413 ? 23.047 21.109 6.848 1 78.94 413 PRO B C 1
ATOM 6692 O O . PRO B 1 413 ? 22.156 21.578 6.125 1 78.94 413 PRO B O 1
ATOM 6695 N N . PHE B 1 414 ? 22.891 19.984 7.465 1 82.56 414 PHE B N 1
ATOM 6696 C CA . PHE B 1 414 ? 21.688 19.188 7.266 1 82.56 414 PHE B CA 1
ATOM 6697 C C . PHE B 1 414 ? 20.703 19.391 8.414 1 82.56 414 PHE B C 1
ATOM 6699 O O . PHE B 1 414 ? 19.594 18.844 8.398 1 82.56 414 PHE B O 1
ATOM 6706 N N . MET B 1 415 ? 21.047 20.188 9.43 1 88.19 415 MET B N 1
ATOM 6707 C CA . MET B 1 415 ? 20.141 20.422 10.555 1 88.19 415 MET B CA 1
ATOM 6708 C C . MET B 1 415 ? 19.188 21.578 10.258 1 88.19 415 MET B C 1
ATOM 6710 O O . MET B 1 415 ? 19.594 22.578 9.648 1 88.19 415 MET B O 1
ATOM 6714 N N . THR B 1 416 ? 18.016 21.453 10.672 1 92.38 416 THR B N 1
ATOM 6715 C CA . THR B 1 416 ? 16.969 22.453 10.43 1 92.38 416 THR B CA 1
ATOM 6716 C C . THR B 1 416 ? 17.016 23.547 11.484 1 92.38 416 THR B C 1
ATOM 6718 O O . THR B 1 416 ? 17.531 23.344 12.586 1 92.38 416 THR B O 1
ATOM 6721 N N . PRO B 1 417 ? 16.609 24.734 11.055 1 93.69 417 PRO B N 1
ATOM 6722 C CA . PRO B 1 417 ? 16.469 25.766 12.094 1 93.69 417 PRO B CA 1
ATOM 6723 C C . PRO B 1 417 ? 15.383 25.422 13.109 1 93.69 417 PRO B C 1
ATOM 6725 O O . PRO B 1 417 ? 14.414 24.719 12.789 1 93.69 417 PRO B O 1
ATOM 6728 N N . PHE B 1 418 ? 15.578 25.938 14.352 1 94.69 418 PHE B N 1
ATOM 6729 C CA . PHE B 1 418 ? 14.578 25.75 15.391 1 94.69 418 PHE B CA 1
ATOM 6730 C C . PHE B 1 418 ? 13.297 26.5 15.062 1 94.69 418 PHE B C 1
ATOM 6732 O O . PHE B 1 418 ? 13.344 27.641 14.594 1 94.69 418 PHE B O 1
ATOM 6739 N N . THR B 1 419 ? 12.195 25.844 15.203 1 93.44 419 THR B N 1
ATOM 6740 C CA . THR B 1 419 ? 10.891 26.469 15.016 1 93.44 419 THR B CA 1
ATOM 6741 C C . THR B 1 419 ? 10.156 26.594 16.344 1 93.44 419 THR B C 1
ATOM 6743 O O . THR B 1 419 ? 9.875 25.594 17.016 1 93.44 419 THR B O 1
ATOM 6746 N N . GLY B 1 420 ? 9.859 27.75 16.734 1 93.5 420 GLY B N 1
ATOM 6747 C CA . GLY B 1 420 ? 9.188 28.047 18 1 93.5 420 GLY B CA 1
ATOM 6748 C C . GLY B 1 420 ? 9.617 29.359 18.609 1 93.5 420 GLY B C 1
ATOM 6749 O O . GLY B 1 420 ? 10.445 30.078 18.047 1 93.5 420 GLY B O 1
ATOM 6750 N N . SER B 1 421 ? 9.047 29.75 19.734 1 94.5 421 SER B N 1
ATOM 6751 C CA . SER B 1 421 ? 9.398 30.969 20.453 1 94.5 421 SER B CA 1
ATOM 6752 C C . SER B 1 421 ? 10.648 30.766 21.312 1 94.5 421 SER B C 1
ATOM 6754 O O . SER B 1 421 ? 11.109 29.641 21.484 1 94.5 421 SER B O 1
ATOM 6756 N N . GLU B 1 422 ? 11.125 31.906 21.812 1 93.75 422 GLU B N 1
ATOM 6757 C CA . GLU B 1 422 ? 12.289 31.844 22.688 1 93.75 422 GLU B CA 1
ATOM 6758 C C . GLU B 1 422 ? 11.969 31.078 23.969 1 93.75 422 GLU B C 1
ATOM 6760 O O . GLU B 1 422 ? 12.812 30.359 24.5 1 93.75 422 GLU B O 1
ATOM 6765 N N . GLN B 1 423 ? 10.812 31.266 24.391 1 94.38 423 GLN B N 1
ATOM 6766 C CA . GLN B 1 423 ? 10.383 30.547 25.594 1 94.38 423 GLN B CA 1
ATOM 6767 C C . GLN B 1 423 ? 10.32 29.047 25.344 1 94.38 423 GLN B C 1
ATOM 6769 O O . GLN B 1 423 ? 10.703 28.25 26.203 1 94.38 423 GLN B O 1
ATOM 6774 N N . GLU B 1 424 ? 9.883 28.672 24.203 1 95.44 424 GLU B N 1
ATOM 6775 C CA . GLU B 1 424 ? 9.789 27.266 23.844 1 95.44 424 GLU B CA 1
ATOM 6776 C C . GLU B 1 424 ? 11.18 26.641 23.656 1 95.44 424 GLU B C 1
ATOM 6778 O O . GLU B 1 424 ? 11.383 25.469 23.969 1 95.44 424 GLU B O 1
ATOM 6783 N N . ARG B 1 425 ? 12.047 27.438 23.188 1 95.75 425 ARG B N 1
ATOM 6784 C CA . ARG B 1 425 ? 13.414 26.953 23.047 1 95.75 425 ARG B CA 1
ATOM 6785 C C . ARG B 1 425 ? 14.016 26.609 24.406 1 95.75 425 ARG B C 1
ATOM 6787 O O . ARG B 1 425 ? 14.734 25.609 24.547 1 95.75 425 ARG B O 1
ATOM 6794 N N . LEU B 1 426 ? 13.703 27.422 25.359 1 95 426 LEU B N 1
ATOM 6795 C CA . LEU B 1 426 ? 14.18 27.156 26.719 1 95 426 LEU B CA 1
ATOM 6796 C C . LEU B 1 426 ? 13.555 25.891 27.281 1 95 426 LEU B C 1
ATOM 6798 O O . LEU B 1 426 ? 14.211 25.125 28 1 95 426 LEU B O 1
ATOM 6802 N N . LEU B 1 427 ? 12.312 25.703 27.016 1 94.5 427 LEU B N 1
ATOM 6803 C CA . LEU B 1 427 ? 11.648 24.469 27.438 1 94.5 427 LEU B CA 1
ATOM 6804 C C . LEU B 1 427 ? 12.312 23.25 26.812 1 94.5 427 LEU B C 1
ATOM 6806 O O . LEU B 1 427 ? 12.5 22.234 27.484 1 94.5 427 LEU B O 1
ATOM 6810 N N . LEU B 1 428 ? 12.609 23.375 25.562 1 95.25 428 LEU B N 1
ATOM 6811 C CA . LEU B 1 428 ? 13.305 22.297 24.859 1 95.25 428 LEU B CA 1
ATOM 6812 C C . LEU B 1 428 ? 14.672 22.047 25.469 1 95.25 428 LEU B C 1
ATOM 6814 O O . LEU B 1 428 ? 15.039 20.891 25.719 1 95.25 428 LEU B O 1
ATOM 6818 N N . ALA B 1 429 ? 15.336 23.094 25.75 1 95.75 429 ALA B N 1
ATOM 6819 C CA . ALA B 1 429 ? 16.672 22.984 26.328 1 95.75 429 ALA B CA 1
ATOM 6820 C C . ALA B 1 429 ? 16.609 22.297 27.688 1 95.75 429 ALA B C 1
ATOM 6822 O O . ALA B 1 429 ? 17.484 21.484 28.031 1 95.75 429 ALA B O 1
ATOM 6823 N N . ASN B 1 430 ? 15.672 22.656 28.422 1 94.31 430 ASN B N 1
ATOM 6824 C CA . ASN B 1 430 ? 15.5 22.031 29.734 1 94.31 430 ASN B CA 1
ATOM 6825 C C . ASN B 1 430 ? 15.25 20.531 29.609 1 94.31 430 ASN B C 1
ATOM 6827 O O . ASN B 1 430 ? 15.766 19.75 30.406 1 94.31 430 ASN B O 1
ATOM 6831 N N . TYR B 1 431 ? 14.422 20.203 28.719 1 93.38 431 TYR B N 1
ATOM 6832 C CA . TYR B 1 431 ? 14.141 18.781 28.484 1 93.38 431 TYR B CA 1
ATOM 6833 C C . TYR B 1 431 ? 15.398 18.031 28.062 1 93.38 431 TYR B C 1
ATOM 6835 O O . TYR B 1 431 ? 15.688 16.953 28.578 1 93.38 431 TYR B O 1
ATOM 6843 N N . LEU B 1 432 ? 16.125 18.594 27.141 1 94.5 432 LEU B N 1
ATOM 6844 C CA . LEU B 1 432 ? 17.359 17.984 26.641 1 94.5 432 LEU B CA 1
ATOM 6845 C C . LEU B 1 432 ? 18.391 17.844 27.75 1 94.5 432 LEU B C 1
ATOM 6847 O O . LEU B 1 432 ? 19.109 16.859 27.812 1 94.5 432 LEU B O 1
ATOM 6851 N N . TYR B 1 433 ? 18.375 18.828 28.547 1 93.06 433 TYR B N 1
ATOM 6852 C CA . TYR B 1 433 ? 19.281 18.797 29.688 1 93.06 433 TYR B CA 1
ATOM 6853 C C . TYR B 1 433 ? 18.922 17.656 30.641 1 93.06 433 TYR B C 1
ATOM 6855 O O . TYR B 1 433 ? 19.812 16.969 31.156 1 93.06 433 TYR B O 1
ATOM 6863 N N . SER B 1 434 ? 17.688 17.531 30.875 1 89.69 434 SER B N 1
ATOM 6864 C CA . SER B 1 434 ? 17.25 16.469 31.75 1 89.69 434 SER B CA 1
ATOM 6865 C C . SER B 1 434 ? 17.578 15.094 31.172 1 89.69 434 SER B C 1
ATOM 6867 O O . SER B 1 434 ? 17.891 14.156 31.906 1 89.69 434 SER B O 1
ATOM 6869 N N . LEU B 1 435 ? 17.469 14.953 29.891 1 88.25 435 LEU B N 1
ATOM 6870 C CA . LEU B 1 435 ? 17.781 13.703 29.219 1 88.25 435 LEU B CA 1
ATOM 6871 C C . LEU B 1 435 ? 19.281 13.391 29.328 1 88.25 435 LEU B C 1
ATOM 6873 O O . LEU B 1 435 ? 19.672 12.242 29.531 1 88.25 435 LEU B O 1
ATOM 6877 N N . ALA B 1 436 ? 20.016 14.391 29.172 1 87.56 436 ALA B N 1
ATOM 6878 C CA . ALA B 1 436 ? 21.469 14.227 29.172 1 87.56 436 ALA B CA 1
ATOM 6879 C C . ALA B 1 436 ? 22 13.953 30.578 1 87.56 436 ALA B C 1
ATOM 6881 O O . ALA B 1 436 ? 23.031 13.305 30.734 1 87.56 436 ALA B O 1
ATOM 6882 N N . ASN B 1 437 ? 21.375 14.453 31.641 1 78.69 437 ASN B N 1
ATOM 6883 C CA . ASN B 1 437 ? 21.906 14.352 33 1 78.69 437 ASN B CA 1
ATOM 6884 C C . ASN B 1 437 ? 21.094 13.367 33.844 1 78.69 437 ASN B C 1
ATOM 6886 O O . ASN B 1 437 ? 21.266 13.289 35.062 1 78.69 437 ASN B O 1
ATOM 6890 N N . GLN B 1 438 ? 20.172 12.773 33.406 1 66.5 438 GLN B N 1
ATOM 6891 C CA . GLN B 1 438 ? 19.406 11.797 34.188 1 66.5 438 GLN B CA 1
ATOM 6892 C C . GLN B 1 438 ? 20.312 10.68 34.688 1 66.5 438 GLN B C 1
ATOM 6894 O O . GLN B 1 438 ? 20.109 10.156 35.781 1 66.5 438 GLN B O 1
ATOM 6899 N N . ASP B 1 439 ? 21.297 10.172 34.156 1 49.16 439 ASP B N 1
ATOM 6900 C CA . ASP B 1 439 ? 22.047 9.062 34.75 1 49.16 439 ASP B CA 1
ATOM 6901 C C . ASP B 1 439 ? 22.891 9.539 35.906 1 49.16 439 ASP B C 1
ATOM 6903 O O . ASP B 1 439 ? 23.5 8.727 36.625 1 49.16 439 ASP B O 1
ATOM 6907 N N . SER B 1 440 ? 23.312 10.828 36.156 1 41.19 440 SER B N 1
ATOM 6908 C CA . SER B 1 440 ? 24.266 11.047 37.25 1 41.19 440 SER B CA 1
ATOM 6909 C C . SER B 1 440 ? 23.641 10.766 38.594 1 41.19 440 SER B C 1
ATOM 6911 O O . SER B 1 440 ? 24.344 10.578 39.594 1 41.19 440 SER B O 1
ATOM 6913 N N . ARG B 1 441 ? 22.453 10.961 39.094 1 37.28 441 ARG B N 1
ATOM 6914 C CA . ARG B 1 441 ? 21.969 10.555 40.406 1 37.28 441 ARG B CA 1
ATOM 6915 C C . ARG B 1 441 ? 21.953 9.039 40.562 1 37.28 441 ARG B C 1
ATOM 6917 O O . ARG B 1 441 ? 21.781 8.508 41.656 1 37.28 441 ARG B O 1
ATOM 6924 N N . LEU B 1 442 ? 21.797 8.273 39.5 1 36.06 442 LEU B N 1
ATOM 6925 C CA . LEU B 1 442 ? 21.781 6.848 39.781 1 36.06 442 LEU B CA 1
ATOM 6926 C C . LEU B 1 442 ? 23.203 6.328 40.031 1 36.06 442 LEU B C 1
ATOM 6928 O O . LEU B 1 442 ? 23.391 5.25 40.594 1 36.06 442 LEU B O 1
ATOM 6932 N N . HIS B 1 443 ? 24.297 6.84 39.438 1 34.62 443 HIS B N 1
ATOM 6933 C CA . HIS B 1 443 ? 25.609 6.363 39.875 1 34.62 443 HIS B CA 1
ATOM 6934 C C . HIS B 1 443 ? 26.156 7.219 41 1 34.62 443 HIS B C 1
ATOM 6936 O O . HIS B 1 443 ? 27 8.094 40.781 1 34.62 443 HIS B O 1
ATOM 6942 N N . GLY B 1 444 ? 25.469 7.828 42.062 1 31.45 444 GLY B N 1
ATOM 6943 C CA . GLY B 1 444 ? 26.031 8.195 43.375 1 31.45 444 GLY B CA 1
ATOM 6944 C C . GLY B 1 444 ? 26.906 7.117 43.969 1 31.45 444 GLY B C 1
ATOM 6945 O O . GLY B 1 444 ? 26.422 6.168 44.562 1 31.45 444 GLY B O 1
ATOM 6946 N N . GLN B 1 445 ? 28.016 6.574 43.469 1 31.59 445 GLN B N 1
ATOM 6947 C CA . GLN B 1 445 ? 29.156 6.066 44.219 1 31.59 445 GLN B CA 1
ATOM 6948 C C . GLN B 1 445 ? 29.578 7.051 45.312 1 31.59 445 GLN B C 1
ATOM 6950 O O . GLN B 1 445 ? 29.656 8.258 45.062 1 31.59 445 GLN B O 1
ATOM 6955 N N . SER B 1 446 ? 29.469 6.777 46.719 1 32.81 446 SER B N 1
ATOM 6956 C CA . SER B 1 446 ? 30.125 7.191 47.969 1 32.81 446 SER B CA 1
ATOM 6957 C C . SER B 1 446 ? 31.625 7.426 47.75 1 32.81 446 SER B C 1
ATOM 6959 O O . SER B 1 446 ? 32.25 6.703 46.969 1 32.81 446 SER B O 1
ATOM 6961 N N . PRO B 1 447 ? 32.188 8.609 48.125 1 32.22 447 PRO B N 1
ATOM 6962 C CA . PRO B 1 447 ? 33.625 8.844 48.125 1 32.22 447 PRO B CA 1
ATOM 6963 C C . PRO B 1 447 ? 34.375 7.77 48.906 1 32.22 447 PRO B C 1
ATOM 6965 O O . PRO B 1 447 ? 33.969 7.359 49.969 1 32.22 447 PRO B O 1
ATOM 6968 N N . LYS B 1 448 ? 34.969 6.707 48.406 1 29 448 LYS B N 1
ATOM 6969 C CA . LYS B 1 448 ? 36.031 6.051 49.156 1 29 448 LYS B CA 1
ATOM 6970 C C . LYS B 1 448 ? 37 7.074 49.75 1 29 448 LYS B C 1
ATOM 6972 O O . LYS B 1 448 ? 37.562 7.906 49.031 1 29 448 LYS B O 1
ATOM 6977 N N . GLU B 1 449 ? 36.906 7.426 51.062 1 25.47 449 GLU B N 1
ATOM 6978 C CA . GLU B 1 449 ? 37.969 7.879 51.969 1 25.47 449 GLU B CA 1
ATOM 6979 C C . GLU B 1 449 ? 39.281 7.129 51.719 1 25.47 449 GLU B C 1
ATOM 6981 O O . GLU B 1 449 ? 39.281 5.914 51.5 1 25.47 449 GLU B O 1
ATOM 6986 N N . LYS B 1 450 ? 40.344 7.844 51.469 1 22.03 450 LYS B N 1
ATOM 6987 C CA . LYS B 1 450 ? 41.625 7.281 51.812 1 22.03 450 LYS B CA 1
ATOM 6988 C C . LYS B 1 450 ? 41.719 6.984 53.312 1 22.03 450 LYS B C 1
ATOM 6990 O O . LYS B 1 450 ? 41.281 7.789 54.125 1 22.03 450 LYS B O 1
#

Organism: NCBI:txid44742

InterPro domains:
  IPR002585 Cytochrome ubiquinol oxidase subunit 1 [PF01654] (17-235)
  IPR009056 Cytochrome c-like domain [PF13442] (365-432)
  IPR009056 Cytochrome c-like domain [PS51007] (364-436)
  IPR036909 Cytochrome c-like domain superfamily [G3DSA:1.10.760.10] (358-445)
  IPR036909 Cytochrome c-like domain superfamily [SSF46626] (356-438)

pLDDT: mean 85.95, std 14.49, range [21.97, 98.75]